Protein AF-A0A349ZTT3-F1 (afdb_monomer_lite)

pLDDT: mean 70.82, std 14.82, range [29.12, 94.19]

Secondary structure (DSSP, 8-state):
-----GGGTHHHHHHHHHHHHHHHHHHHHHHHHHHHHHHHHHHHHHHHHHHHHHHHHHHHHHHHHHHHHHHHHHHHHHHHHHHHHHHHHHHHHHTSGGGHHHHTTS-HHHHHHHHHHHHTTSTT--EEEEE-TTSBEEEESSGGGTT-BTTTSSSS---HHHHHHHHHTS-SEEEE------TT-PPPPPEEEE--EE--SS-S--EEEEEEEEP-HHHHHHHHHHH-HHHHHHT-PPTTTPEEEEEETTTTEEEEEEETTEE-TTSBTTTTT--TTT--TTEEEEEEETTEEEEEEEEEEEETTTEEEEEEEEEEEHHHHHHHHHHHHHHHHHHHHHHHHHHHHHHHHHHHHHHHTT----EEEEE-SSSS-EEEEHHHHHHHHHHHHHHHHHHHHHHHHHHHHHHHHHHHHHHHHHHHHHHHHHHHHHHHHHHHHHHHHHHHHHHHHHHHHHHHHTHHHHHS--SSS-EEEE-EEEPTTS-EEE-B-TTSPBPEEEES-HHHHHHHHTTT-SEEEEE-TTSBEEEESSS--S-B----TTSTTSTTHHHHTTS-SEEEPPPEE-TTS-EEEEEEEEEEEEEEE-TTSSEEEE-HHHHHT-BTTBBTTBPEEEEEEEEEEEE-THHHHHHHHTTSHHHHHHT---STT-EEEEEEE-TTTS-EEEEEESSGGGTT-BTTTTT--GGGGSSSEEEEEEETTEEEEEEEEEETTEEEEEEEEHHHHHHHHHHHHHHHHHHHHHHHHHHHHHHHHTTHHHHHHHTTTTT-GGGGGGHHHHHHHHHT-HHHHHHHHHHHHHHHHHHHHHHHHHHHHHHHHGGG-HHHHHHHT-SPSSSSHHHHHHHHHHHHHHHHHHHHHHHHHHHHHHHS-HHHHHHHHHHHHHHHHHHHHHHHHHHHHHTT--HHHHHHHHHHHHHHHHHHHHHHHHHHHHHHHHHHHTSS-TT-EEEETTEEEEEEEE-SSEEEEEETT--EEEEEGGG-SS-EESSSSPEEEEEEEEE-TTS-HHHHHHHHHHHHHHHHHH-TTEEEEEEEEEEEEE-SS-EEEEEEEEE-GGGHHHHHHHHHHHHHHHHHHTTPPPPPPP------------

Radius of gyration: 57.99 Å; chains: 1; bounding box: 161×82×192 Å

Sequence (1094 aa):
MSGRNEEKGAGSVQGKFKRRSVAILTVIGVGVVIYLISLYILFYSEAMKQQERNNERFFSATISNLRSNNREMDNLVKNFDSNNRIMLDNIVEAYSGDNYKELETMTPEEQSELLQNATYSMEDCKWMLIVNRDSKVIISSIPSNNGLSVIEDGEVGITLEEFQDLCDGEVDNIVVDNPYYGEEGEIGTKMYLYCKPIGGSYDSEGYKYVLTGIASDIIDTAKSSIGDPSVWLNASTIGNNASVLMVDASLDKVLYGDIRGTDKTGEKASEIGLGQEILTNDYTGWAELDGIRCYVSIREFFSDLYGRNNYIVIAAPLADMHGLRISVIIWNICLFLIFTVLMIAYCSFVRTDTINNDEDLRGVVLFKGTRFEATFSRELASKTLPVIITAAFLFFCASFYFQALMKLSESFSESVGTEREISAAVEQSSTLSDDFMAYYDMQYASRARLLAFIVSLNCGEYLNAGKDSEKVNPAGKVDSVGNRKVIRDDYNNTVYVINNSERLKKLVDLNEVDEIYLFSDRGIMIGTSSNILNFSLSRDPGDQSEEFWDILEGRVDFIIQEPRISDQGFLMQYIGYYMDYYTRLGENGETEYVDYTLYLKQQDGKYNGNEITSHRGFLQIQLDPEDRNDVMESSKPEYVLSNTKISNNGVLMGFEELEDENDYYIFYSQIPSLVGMTASELELSEKAFNGNYNGFQFINGVRYLQSIRKAGDYYISTAMPVSSLYEDVFHTAVIGALYLLVVLLIISSFNLFVGNVIEEKRYRQENDPLAILGVLDSRNQWKNSPHTRRFELLITKCLIILGGVFIASIIYEANRQGSNSAIIYIISGEWDRGIHIFSLSACVVIGIVTALLIRIVEHVTCLIASVFGSRIMTIIKLVLSIVKTAVVIVVVLYCLFLMGIDATRLLASAGIMSVVVGLGAQSLVGDILAGIFLVMEGSIHVGDYILINDVRGRITEIGLRTTRYEDINQNIRIIGNNEMKSFANMSMKYSVVFYYIPVPYNEDYPAIRKLLNKEFIELYETNRALKGIPSCLGIQQFSESSVDLCVKFMCEEGARLDVQRFMYDQIMRIFMENNITIPFNQLDVHIERELREK

Foldseek 3Di:
DDPDDPPPPPVVVVVVVVVVVVVLVVLVVVLLVVVLVVLVVVLVVVLQVQLVVLVVVQVVLLQVLLVVLVVVLVVVVVVVVLQVVLLVVVVLVCCADPNVVVVVPDDLVVQLCVVLLLCVLPPFQPKKFKAWLQQATCHMVDSVRHGDRCAPPVPPPDDPVRSNCLQVPVDQKDWAPDADDDPPDDDRFIFIFGWDWRDDDDDPITMIIGGGGRDDPVSVVVVCCSVQPCNSVLLADRPLPKKKWKAALVVQFTCWIDDPPHTRHGPGVVCQFNHPVQLDAQRFAWTQGNNFIWGKGKHFDDDPSPDGRMIIIITHTPCSSCVLCVVLSVVLSLLLVLLLVVLLLVLVVLVVVCVLVPDPQPFDQPDPDDPFRFTFRPVSCVVSVVVLLVSLVVSLVVSLLVLLQSLLLSQLLQFVVSQVSLLVVLLVLVVVLVVVVVVVLSSVLSLQVVVLVVCQQAVLVQQPDDPDDWDKDFQFDQDPVRDTHGDADPLRATQIEIELDPVQVVSCVSNVFDKKFKAFLQQWTRYINHPDGNDGADCPPVDQRNVCVCCSVVVDQKDWGDFDQDPVRATKTKIKGKHKWKWKQDPVRHTRTGGPVQVVPDDPQDDPRIGMDITIIMMMTMDHCVVVVVVVVCSDSQNSQVSYDRRQQKKKWKWAADPPDLWIATCHIPPVVRHGDICVNQQHDSVLPVAWDFAWDGGPNFIWGKTWHDRPRMIIMITHTPVSSSPVSNVSSSVSSVSSSVSSVVSSVVSSRVPRPVVVVVVVVVPDPPCPVVSVVVVVCVVVPPVVVVSVVVSVVVLLVSLVVVVVVLVVQCVVSDPSRPSVVLVVLPYDAAQDSSLVVVLVNLVSVLVSVLVVCVVVLLVVCVVPDPVSNVVSVVVSVVVNVVSVVVSVLVSCVSNVHPSVVVVVVVVVVVVVVCVVCVLQVLLQVLLVCCVVVVPDDQQWWKADPNFIFGWHDRDNFWTWTATPVRDIDIDGSNRPPDMDGPQVDWDKDKDWAWAFPPDDQVVLQVLCQVVQVVVCVVDPQWPDRKHFPGFDDDDQGTTIIIIMTTGGPVCVVVVVVVVVVVSVVSCVVVVGDRTDRDDDDDDDDDDDDD

Structure (mmCIF, N/CA/C/O backbone):
data_AF-A0A349ZTT3-F1
#
_entry.id   AF-A0A349ZTT3-F1
#
loop_
_atom_site.group_PDB
_atom_site.id
_atom_site.type_symbol
_atom_site.label_atom_id
_atom_site.label_alt_id
_atom_site.label_comp_id
_atom_site.label_asym_id
_atom_site.label_entity_id
_atom_site.label_seq_id
_atom_site.pdbx_PDB_ins_code
_atom_site.Cartn_x
_atom_site.Cartn_y
_atom_site.Cartn_z
_atom_site.occupancy
_atom_site.B_iso_or_equiv
_atom_site.auth_seq_id
_atom_site.auth_comp_id
_atom_site.auth_asym_id
_atom_site.auth_atom_id
_atom_site.pdbx_PDB_model_num
ATOM 1 N N . MET A 1 1 ? 80.719 -13.558 -12.363 1.00 41.75 1 MET A N 1
ATOM 2 C CA . MET A 1 1 ? 80.034 -13.650 -11.050 1.00 41.75 1 MET A CA 1
ATOM 3 C C . MET A 1 1 ? 79.120 -12.441 -10.899 1.00 41.75 1 MET A C 1
ATOM 5 O O . MET A 1 1 ? 79.480 -11.401 -11.422 1.00 41.75 1 MET A O 1
ATOM 9 N N . SER A 1 2 ? 77.992 -12.584 -10.192 1.00 31.34 2 SER A N 1
ATOM 10 C CA . SER A 1 2 ? 76.939 -11.568 -9.969 1.00 31.34 2 SER A CA 1
ATOM 11 C C . SER A 1 2 ? 75.717 -11.630 -10.900 1.00 31.34 2 SER A C 1
ATOM 13 O O . SER A 1 2 ? 75.306 -10.637 -11.487 1.00 31.34 2 SER A O 1
ATOM 15 N N . GLY A 1 3 ? 75.091 -12.806 -10.970 1.00 37.75 3 GLY A N 1
ATOM 16 C CA . GLY A 1 3 ? 73.659 -12.949 -11.234 1.00 37.75 3 GLY A CA 1
ATOM 17 C C . GLY A 1 3 ? 73.001 -13.541 -9.988 1.00 37.75 3 GLY A C 1
ATOM 18 O O . GLY A 1 3 ? 72.995 -14.756 -9.829 1.00 37.75 3 GLY A O 1
ATOM 19 N N . ARG A 1 4 ? 72.587 -12.685 -9.046 1.00 32.12 4 ARG A N 1
ATOM 20 C CA . ARG A 1 4 ? 71.737 -12.978 -7.870 1.00 32.12 4 ARG A CA 1
ATOM 21 C C . ARG A 1 4 ? 71.646 -11.687 -7.054 1.00 32.12 4 ARG A C 1
ATOM 23 O O . ARG A 1 4 ? 72.538 -11.449 -6.252 1.00 32.12 4 ARG A O 1
ATOM 30 N N . ASN A 1 5 ? 70.641 -10.837 -7.298 1.00 31.52 5 ASN A N 1
ATOM 31 C CA . ASN A 1 5 ? 70.121 -9.898 -6.281 1.00 31.52 5 ASN A CA 1
ATOM 32 C C . ASN A 1 5 ? 68.847 -9.109 -6.660 1.00 31.52 5 ASN A C 1
ATOM 34 O O . ASN A 1 5 ? 68.339 -8.395 -5.802 1.00 31.52 5 ASN A O 1
ATOM 38 N N . GLU A 1 6 ? 68.255 -9.255 -7.851 1.00 36.75 6 GLU A N 1
ATOM 39 C CA . GLU A 1 6 ? 67.045 -8.474 -8.198 1.00 36.75 6 GLU A CA 1
ATOM 40 C C . GLU A 1 6 ? 65.696 -9.097 -7.781 1.00 36.75 6 GLU A C 1
ATOM 42 O O . GLU A 1 6 ? 64.679 -8.407 -7.766 1.00 36.75 6 GLU A O 1
ATOM 47 N N . GLU A 1 7 ? 65.651 -10.345 -7.305 1.00 31.48 7 GLU A N 1
ATOM 48 C CA . GLU A 1 7 ? 64.379 -10.979 -6.898 1.00 31.48 7 GLU A CA 1
ATOM 49 C C . GLU A 1 7 ? 63.855 -10.574 -5.505 1.00 31.48 7 GLU A C 1
ATOM 51 O O . GLU A 1 7 ? 62.717 -10.886 -5.155 1.00 31.48 7 GLU A O 1
ATOM 56 N N . LYS A 1 8 ? 64.613 -9.820 -4.695 1.00 31.88 8 LYS A N 1
ATOM 57 C CA . LYS A 1 8 ? 64.153 -9.414 -3.346 1.00 31.88 8 LYS A CA 1
ATOM 58 C C . LYS A 1 8 ? 63.287 -8.143 -3.316 1.00 31.88 8 LYS A C 1
ATOM 60 O O . LYS A 1 8 ? 62.684 -7.846 -2.285 1.00 31.88 8 LYS A O 1
ATOM 65 N N . GLY A 1 9 ? 63.161 -7.412 -4.428 1.00 34.12 9 GLY A N 1
ATOM 66 C CA . GLY A 1 9 ? 62.379 -6.167 -4.498 1.00 34.12 9 GLY A CA 1
ATOM 67 C C . GLY A 1 9 ? 60.870 -6.363 -4.706 1.00 34.12 9 GLY A C 1
ATOM 68 O O . GLY A 1 9 ? 60.065 -5.648 -4.101 1.00 34.12 9 GLY A O 1
ATOM 69 N N . ALA A 1 10 ? 60.472 -7.362 -5.503 1.00 32.31 10 ALA A N 1
ATOM 70 C CA . ALA A 1 10 ? 59.081 -7.566 -5.927 1.00 32.31 10 ALA A CA 1
ATOM 71 C C . ALA A 1 10 ? 58.165 -8.100 -4.804 1.00 32.31 10 ALA A C 1
ATOM 73 O O . ALA A 1 10 ? 57.017 -7.663 -4.680 1.00 32.31 10 ALA A O 1
ATOM 74 N N . GLY A 1 11 ? 58.689 -8.947 -3.908 1.00 29.12 11 GLY A N 1
ATOM 75 C CA . GLY A 1 11 ? 57.935 -9.483 -2.764 1.00 29.12 11 GLY A CA 1
ATOM 76 C C . GLY A 1 11 ? 57.540 -8.424 -1.722 1.00 29.12 11 GLY A C 1
ATOM 77 O O . GLY A 1 11 ? 56.485 -8.522 -1.094 1.00 29.12 11 GLY A O 1
ATOM 78 N N . SER A 1 12 ? 58.327 -7.349 -1.582 1.00 39.62 12 SER A N 1
ATOM 79 C CA . SER A 1 12 ? 58.030 -6.261 -0.635 1.00 39.62 12 SER A CA 1
ATOM 80 C C . SER A 1 12 ? 56.910 -5.328 -1.120 1.00 39.62 12 SER A C 1
ATOM 82 O O . SER A 1 12 ? 56.167 -4.768 -0.310 1.00 39.62 12 SER A O 1
ATOM 84 N N . VAL A 1 13 ? 56.747 -5.190 -2.442 1.00 35.16 13 VAL A N 1
ATOM 85 C CA . VAL A 1 13 ? 55.731 -4.334 -3.074 1.00 35.16 13 VAL A CA 1
ATOM 86 C C . VAL A 1 13 ? 54.370 -5.027 -3.070 1.00 35.16 13 VAL A C 1
ATOM 88 O O . VAL A 1 13 ? 53.377 -4.399 -2.704 1.00 35.16 13 VAL A O 1
ATOM 91 N N . GLN A 1 14 ? 54.328 -6.334 -3.358 1.00 31.42 14 GLN A N 1
ATOM 92 C CA . GLN A 1 14 ? 53.116 -7.148 -3.214 1.00 31.42 14 GLN A CA 1
ATOM 93 C C . GLN A 1 14 ? 52.666 -7.238 -1.746 1.00 31.42 14 GLN A C 1
ATOM 95 O O . GLN A 1 14 ? 51.481 -7.073 -1.462 1.00 31.42 14 GLN A O 1
ATOM 100 N N . GLY A 1 15 ? 53.602 -7.389 -0.797 1.00 31.97 15 GLY A N 1
ATOM 101 C CA . GLY A 1 15 ? 53.307 -7.369 0.643 1.00 31.97 15 GLY A CA 1
ATOM 102 C C . GLY A 1 15 ? 52.782 -6.019 1.157 1.00 31.97 15 GLY A C 1
ATOM 103 O O . GLY A 1 15 ? 51.876 -5.989 1.992 1.00 31.97 15 GLY A O 1
ATOM 104 N N . LYS A 1 16 ? 53.287 -4.892 0.629 1.00 38.00 16 LYS A N 1
ATOM 105 C CA . LYS A 1 16 ? 52.798 -3.538 0.959 1.00 38.00 16 LYS A CA 1
ATOM 106 C C . LYS A 1 16 ? 51.435 -3.229 0.332 1.00 38.00 16 LYS A C 1
ATOM 108 O O . LYS A 1 16 ? 50.623 -2.592 0.995 1.00 38.00 16 LYS A O 1
ATOM 113 N N . PHE A 1 17 ? 51.152 -3.699 -0.887 1.00 34.22 17 PHE A N 1
ATOM 114 C CA . PHE A 1 17 ? 49.821 -3.571 -1.499 1.00 34.22 17 PHE A CA 1
ATOM 115 C C . PHE A 1 17 ? 48.783 -4.396 -0.726 1.00 34.22 17 PHE A C 1
ATOM 117 O O . PHE A 1 17 ? 47.761 -3.851 -0.327 1.00 34.22 17 PHE A O 1
ATOM 124 N N . LYS A 1 18 ? 49.103 -5.657 -0.390 1.00 36.94 18 LYS A N 1
ATOM 125 C CA . LYS A 1 18 ? 48.234 -6.541 0.409 1.00 36.94 18 LYS A CA 1
ATOM 126 C C . LYS A 1 18 ? 47.943 -5.958 1.799 1.00 36.94 18 LYS A C 1
ATOM 128 O O . LYS A 1 18 ? 46.790 -5.923 2.206 1.00 36.94 18 LYS A O 1
ATOM 133 N N . ARG A 1 19 ? 48.951 -5.407 2.497 1.00 39.81 19 ARG A N 1
ATOM 134 C CA . ARG A 1 19 ? 48.757 -4.715 3.793 1.00 39.81 19 ARG A CA 1
ATOM 135 C C . ARG A 1 19 ? 47.897 -3.446 3.690 1.00 39.81 19 ARG A C 1
ATOM 137 O O . ARG A 1 19 ? 47.160 -3.152 4.622 1.00 39.81 19 ARG A O 1
ATOM 144 N N . ARG A 1 20 ? 47.961 -2.705 2.576 1.00 45.91 20 ARG A N 1
ATOM 145 C CA . ARG A 1 20 ? 47.173 -1.474 2.351 1.00 45.91 20 ARG A CA 1
ATOM 146 C C . ARG A 1 20 ? 45.718 -1.756 1.993 1.00 45.91 20 ARG A C 1
ATOM 148 O O . ARG A 1 20 ? 44.837 -1.079 2.508 1.00 45.91 20 ARG A O 1
ATOM 155 N N . SER A 1 21 ? 45.466 -2.779 1.176 1.00 43.31 21 SER A N 1
ATOM 156 C CA . SER A 1 21 ? 44.113 -3.288 0.923 1.00 43.31 21 SER A CA 1
ATOM 157 C C . SER A 1 21 ? 43.461 -3.748 2.226 1.00 43.31 21 SER A C 1
ATOM 159 O O . SER A 1 21 ? 42.317 -3.400 2.491 1.00 43.31 21 SER A O 1
ATOM 161 N N . VAL A 1 22 ? 44.221 -4.456 3.071 1.00 49.44 22 VAL A N 1
ATOM 162 C CA . VAL A 1 22 ? 43.762 -4.919 4.386 1.00 49.44 22 VAL A CA 1
ATOM 163 C C . VAL A 1 22 ? 43.429 -3.751 5.316 1.00 49.44 22 VAL A C 1
ATOM 165 O O . VAL A 1 22 ? 42.404 -3.826 5.977 1.00 49.44 22 VAL A O 1
ATOM 168 N N . ALA A 1 23 ? 44.214 -2.664 5.330 1.00 50.09 23 ALA A N 1
ATOM 169 C CA . ALA A 1 23 ? 43.946 -1.472 6.149 1.00 50.09 23 ALA A CA 1
ATOM 170 C C . ALA A 1 23 ? 42.653 -0.732 5.746 1.00 50.09 23 ALA A C 1
ATOM 172 O O . ALA A 1 23 ? 41.858 -0.359 6.603 1.00 50.09 23 ALA A O 1
ATOM 173 N N . ILE A 1 24 ? 42.405 -0.567 4.440 1.00 52.91 24 ILE A N 1
ATOM 174 C CA . ILE A 1 24 ? 41.161 0.038 3.927 1.00 52.91 24 ILE A CA 1
ATOM 175 C C . ILE A 1 24 ? 39.958 -0.843 4.285 1.00 52.91 24 ILE A C 1
ATOM 177 O O . ILE A 1 24 ? 38.956 -0.347 4.790 1.00 52.91 24 ILE A O 1
ATOM 181 N N . LEU A 1 25 ? 40.083 -2.160 4.093 1.00 53.81 25 LEU A N 1
ATOM 182 C CA . LEU A 1 25 ? 39.055 -3.133 4.469 1.00 53.81 25 LEU A CA 1
ATOM 183 C C . LEU A 1 25 ? 38.802 -3.179 5.982 1.00 53.81 25 LEU A C 1
ATOM 185 O O . LEU A 1 25 ? 37.659 -3.359 6.383 1.00 53.81 25 LEU A O 1
ATOM 189 N N . THR A 1 26 ? 39.821 -2.981 6.825 1.00 61.50 26 THR A N 1
ATOM 190 C CA . THR A 1 26 ? 39.640 -2.950 8.288 1.00 61.50 26 THR A CA 1
ATOM 191 C C . THR A 1 26 ? 38.981 -1.665 8.761 1.00 61.50 26 THR A C 1
ATOM 193 O O . THR A 1 26 ? 38.109 -1.743 9.612 1.00 61.50 26 THR A O 1
ATOM 196 N N . VAL A 1 27 ? 39.319 -0.499 8.204 1.00 59.34 27 VAL A N 1
ATOM 197 C CA . VAL A 1 27 ? 38.644 0.764 8.564 1.00 59.34 27 VAL A CA 1
ATOM 198 C C . VAL A 1 27 ? 37.184 0.755 8.109 1.00 59.34 27 VAL A C 1
ATOM 200 O O . VAL A 1 27 ? 36.309 1.135 8.881 1.00 59.34 27 VAL A O 1
ATOM 203 N N . ILE A 1 28 ? 36.907 0.256 6.898 1.00 57.72 28 ILE A N 1
ATOM 204 C CA . ILE A 1 28 ? 35.531 0.050 6.421 1.00 57.72 28 ILE A CA 1
ATOM 205 C C . ILE A 1 28 ? 34.814 -0.961 7.320 1.00 57.72 28 ILE A C 1
ATOM 207 O O . ILE A 1 28 ? 33.696 -0.700 7.742 1.00 57.72 28 ILE A O 1
ATOM 211 N N . GLY A 1 29 ? 35.464 -2.076 7.664 1.00 62.81 29 GLY A N 1
ATOM 212 C CA . GLY A 1 29 ? 34.899 -3.093 8.550 1.00 62.81 29 GLY A CA 1
ATOM 213 C C . GLY A 1 29 ? 34.559 -2.550 9.939 1.00 62.81 29 GLY A C 1
ATOM 214 O O . GLY A 1 29 ? 33.456 -2.770 10.421 1.00 62.81 29 GLY A O 1
ATOM 215 N N . VAL A 1 30 ? 35.458 -1.782 10.558 1.00 71.06 30 VAL A N 1
ATOM 216 C CA . VAL A 1 30 ? 35.236 -1.160 11.874 1.00 71.06 30 VAL A CA 1
ATOM 217 C C . VAL A 1 30 ? 34.146 -0.090 11.804 1.00 71.06 30 VAL A C 1
ATOM 219 O O . VAL A 1 30 ? 33.293 -0.049 12.684 1.00 71.06 30 VAL A O 1
ATOM 222 N N . GLY A 1 31 ? 34.121 0.733 10.751 1.00 66.38 31 GLY A N 1
ATOM 223 C CA . GLY A 1 31 ? 33.047 1.705 10.532 1.00 66.38 31 GLY A CA 1
ATOM 224 C C . GLY A 1 31 ? 31.685 1.029 10.352 1.00 66.38 31 GLY A C 1
ATOM 225 O O . GLY A 1 31 ? 30.718 1.383 11.011 1.00 66.38 31 GLY A O 1
ATOM 226 N N . VAL A 1 32 ? 31.604 -0.023 9.539 1.00 66.38 32 VAL A N 1
ATOM 227 C CA . VAL A 1 32 ? 30.362 -0.796 9.389 1.00 66.38 32 VAL A CA 1
ATOM 228 C C . VAL A 1 32 ? 29.934 -1.402 10.729 1.00 66.38 32 VAL A C 1
ATOM 230 O O . VAL A 1 32 ? 28.771 -1.293 11.091 1.00 66.38 32 VAL A O 1
ATOM 233 N N . VAL A 1 33 ? 30.852 -1.971 11.513 1.00 71.38 33 VAL A N 1
ATOM 234 C CA . VAL A 1 33 ? 30.526 -2.552 12.828 1.00 71.38 33 VAL A CA 1
ATOM 235 C C . VAL A 1 33 ? 30.028 -1.497 13.820 1.00 71.38 33 VAL A C 1
ATOM 237 O O . VAL A 1 33 ? 29.029 -1.725 14.494 1.00 71.38 33 VAL A O 1
ATOM 240 N N . ILE A 1 34 ? 30.672 -0.331 13.897 1.00 73.44 34 ILE A N 1
ATOM 241 C CA . ILE A 1 34 ? 30.231 0.755 14.785 1.00 73.44 34 ILE A CA 1
ATOM 242 C C . ILE A 1 34 ? 28.861 1.286 14.343 1.00 73.44 34 ILE A C 1
ATOM 244 O O . ILE A 1 34 ? 27.993 1.481 15.188 1.00 73.44 34 ILE A O 1
ATOM 248 N N . TYR A 1 35 ? 28.638 1.456 13.036 1.00 71.69 35 TYR A N 1
ATOM 249 C CA . TYR A 1 35 ? 27.336 1.836 12.482 1.00 71.69 35 TYR A CA 1
ATOM 250 C C . TYR A 1 35 ? 26.231 0.853 12.869 1.00 71.69 35 TYR A C 1
ATOM 252 O O . TYR A 1 35 ? 25.168 1.269 13.323 1.00 71.69 35 TYR A O 1
ATOM 260 N N . LEU A 1 36 ? 26.505 -0.448 12.726 1.00 67.62 36 LEU A N 1
ATOM 261 C CA . LEU A 1 36 ? 25.582 -1.523 13.085 1.00 67.62 36 LEU A CA 1
ATOM 262 C C . LEU A 1 36 ? 25.212 -1.468 14.567 1.00 67.62 36 LEU A C 1
ATOM 264 O O . LEU A 1 36 ? 24.035 -1.553 14.904 1.00 67.62 36 LEU A O 1
ATOM 268 N N . ILE A 1 37 ? 26.202 -1.275 15.440 1.00 75.12 37 ILE A N 1
ATOM 269 C CA . ILE A 1 37 ? 25.986 -1.162 16.886 1.00 75.12 37 ILE A CA 1
ATOM 270 C C . ILE A 1 37 ? 25.164 0.091 17.213 1.00 75.12 37 ILE A C 1
ATOM 272 O O . ILE A 1 37 ? 24.218 0.013 17.991 1.00 75.12 37 ILE A O 1
ATOM 276 N N . SER A 1 38 ? 25.474 1.240 16.607 1.00 69.69 38 SER A N 1
ATOM 277 C CA . SER A 1 38 ? 24.737 2.487 16.845 1.00 69.69 38 SER A CA 1
ATOM 278 C C . SER A 1 38 ? 23.291 2.427 16.350 1.00 69.69 38 SER A C 1
ATOM 280 O O . SER A 1 38 ? 22.399 2.855 17.078 1.00 69.69 38 SER A O 1
ATOM 282 N N . LEU A 1 39 ? 23.042 1.870 15.157 1.00 69.69 39 LEU A N 1
ATOM 283 C CA . LEU A 1 39 ? 21.681 1.645 14.654 1.00 69.69 39 LEU A CA 1
ATOM 284 C C . LEU A 1 39 ? 20.907 0.708 15.575 1.00 69.69 39 LEU A C 1
ATOM 286 O O . LEU A 1 39 ? 19.772 1.008 15.928 1.00 69.69 39 LEU A O 1
ATOM 290 N N . TYR A 1 40 ? 21.530 -0.400 15.979 1.00 72.88 40 TYR A N 1
ATOM 291 C CA . TYR A 1 40 ? 20.915 -1.363 16.880 1.00 72.88 40 TYR A CA 1
ATOM 292 C C . TYR A 1 40 ? 20.499 -0.707 18.202 1.00 72.88 40 TYR A C 1
ATOM 294 O O . TYR A 1 40 ? 19.346 -0.827 18.596 1.00 72.88 40 TYR A O 1
ATOM 302 N N . ILE A 1 41 ? 21.393 0.053 18.845 1.00 74.62 41 ILE A N 1
ATOM 303 C CA . ILE A 1 41 ? 21.104 0.749 20.111 1.00 74.62 41 ILE A CA 1
ATOM 304 C C . ILE A 1 41 ? 19.967 1.764 19.948 1.00 74.62 41 ILE A C 1
ATOM 306 O O . ILE A 1 41 ? 19.099 1.863 20.813 1.00 74.62 41 ILE A O 1
ATOM 310 N N . LEU A 1 42 ? 19.967 2.521 18.852 1.00 70.31 42 LEU A N 1
ATOM 311 C CA . LEU A 1 42 ? 18.982 3.573 18.630 1.00 70.31 42 LEU A CA 1
ATOM 312 C C . LEU A 1 42 ? 17.592 2.991 18.356 1.00 70.31 42 LEU A C 1
ATOM 314 O O . LEU A 1 42 ? 16.625 3.399 18.991 1.00 70.31 42 LEU A O 1
ATOM 318 N N . PHE A 1 43 ? 17.501 1.981 17.487 1.00 71.06 43 PHE A N 1
ATOM 319 C CA . PHE A 1 43 ? 16.244 1.272 17.245 1.00 71.06 43 PHE A CA 1
ATOM 320 C C . PHE A 1 43 ? 15.743 0.535 18.484 1.00 71.06 43 PHE A C 1
ATOM 322 O O . PHE A 1 43 ? 14.541 0.513 18.726 1.00 71.06 43 PHE A O 1
ATOM 329 N N . TYR A 1 44 ? 16.654 -0.022 19.281 1.00 72.25 44 TYR A N 1
ATOM 330 C CA . TYR A 1 44 ? 16.317 -0.664 20.543 1.00 72.25 44 TYR A CA 1
ATOM 331 C C . TYR A 1 44 ? 15.721 0.332 21.548 1.00 72.25 44 TYR A C 1
ATOM 333 O O . TYR A 1 44 ? 14.670 0.070 22.127 1.00 72.25 44 TYR A O 1
ATOM 341 N N . SER A 1 45 ? 16.352 1.498 21.723 1.00 71.88 45 SER A N 1
ATOM 342 C CA . SER A 1 45 ? 15.854 2.535 22.633 1.00 71.88 45 SER A CA 1
ATOM 343 C C . SER A 1 45 ? 14.499 3.091 22.202 1.00 71.88 45 SER A C 1
ATOM 345 O O . SER A 1 45 ? 13.682 3.406 23.065 1.00 71.88 45 SER A O 1
ATOM 347 N N . GLU A 1 46 ? 14.278 3.262 20.900 1.00 70.19 46 GLU A N 1
ATOM 348 C CA . GLU A 1 46 ? 13.023 3.821 20.397 1.00 70.19 46 GLU A CA 1
ATOM 349 C C . GLU A 1 46 ? 11.880 2.808 20.505 1.00 70.19 46 GLU A C 1
ATOM 351 O O . GLU A 1 46 ? 10.797 3.151 20.969 1.00 70.19 46 GLU A O 1
ATOM 356 N N . ALA A 1 47 ? 12.143 1.540 20.167 1.00 70.88 47 ALA A N 1
ATOM 357 C CA . ALA A 1 47 ? 11.171 0.459 20.319 1.00 70.88 47 ALA A CA 1
ATOM 358 C C . ALA A 1 47 ? 10.708 0.308 21.779 1.00 70.88 47 ALA A C 1
ATOM 360 O O . ALA A 1 47 ? 9.512 0.192 22.030 1.00 70.88 47 ALA A O 1
ATOM 361 N N . MET A 1 48 ? 11.636 0.395 22.739 1.00 72.44 48 MET A N 1
ATOM 362 C CA . MET A 1 48 ? 11.325 0.354 24.175 1.00 72.44 48 MET A CA 1
ATOM 363 C C . MET A 1 48 ? 10.409 1.508 24.606 1.00 72.44 48 MET A C 1
ATOM 365 O O . MET A 1 48 ? 9.356 1.270 25.189 1.00 72.44 48 MET A O 1
ATOM 369 N N . LYS A 1 49 ? 10.772 2.757 24.279 1.00 72.69 49 LYS A N 1
ATOM 370 C CA . LYS A 1 49 ? 9.979 3.943 24.658 1.00 72.69 49 LYS A CA 1
ATOM 371 C C . LYS A 1 49 ? 8.600 3.972 24.010 1.00 72.69 49 LYS A C 1
ATOM 373 O O . LYS A 1 49 ? 7.665 4.530 24.584 1.00 72.69 49 LYS A O 1
ATOM 378 N N . GLN A 1 50 ? 8.489 3.455 22.790 1.00 69.75 50 GLN A N 1
ATOM 379 C CA . GLN A 1 50 ? 7.210 3.360 22.101 1.00 69.75 50 GLN A CA 1
ATOM 380 C C . GLN A 1 50 ? 6.329 2.292 22.748 1.00 69.75 50 GLN A C 1
ATOM 382 O O . GLN A 1 50 ? 5.156 2.555 23.000 1.00 69.75 50 GLN A O 1
ATOM 387 N N . GLN A 1 51 ? 6.893 1.127 23.085 1.00 74.25 51 GLN A N 1
ATOM 388 C CA . GLN A 1 51 ? 6.134 0.089 23.775 1.00 74.25 51 GLN A CA 1
ATOM 389 C C . GLN A 1 51 ? 5.651 0.554 25.148 1.00 74.25 51 GLN A C 1
ATOM 391 O O . GLN A 1 51 ? 4.494 0.341 25.484 1.00 74.25 51 GLN A O 1
ATOM 396 N N . GLU A 1 52 ? 6.504 1.218 25.925 1.00 73.69 52 GLU A N 1
ATOM 397 C CA . GLU A 1 52 ? 6.138 1.749 27.241 1.00 73.69 52 GLU A CA 1
ATOM 398 C C . GLU A 1 52 ? 4.933 2.701 27.145 1.00 73.69 52 GLU A C 1
ATOM 400 O O . GLU A 1 52 ? 3.947 2.541 27.865 1.00 73.69 52 GLU A O 1
ATOM 405 N N . ARG A 1 53 ? 4.950 3.624 26.172 1.00 70.31 53 ARG A N 1
ATOM 406 C CA . ARG A 1 53 ? 3.821 4.530 25.903 1.00 70.31 53 ARG A CA 1
ATOM 407 C C . ARG A 1 53 ? 2.556 3.797 25.452 1.00 70.31 53 ARG A C 1
ATOM 409 O O . ARG A 1 53 ? 1.462 4.196 25.848 1.00 70.31 53 ARG A O 1
ATOM 416 N N . ASN A 1 54 ? 2.689 2.755 24.632 1.00 68.94 54 ASN A N 1
ATOM 417 C CA . ASN A 1 54 ? 1.557 1.945 24.177 1.00 68.94 54 ASN A CA 1
ATOM 418 C C . ASN A 1 54 ? 0.919 1.175 25.341 1.00 68.94 54 ASN A C 1
ATOM 420 O O . ASN A 1 54 ? -0.299 1.214 25.501 1.00 68.94 54 ASN A O 1
ATOM 424 N N . ASN A 1 55 ? 1.743 0.547 26.181 1.00 74.00 55 ASN A N 1
ATOM 425 C CA . ASN A 1 55 ? 1.294 -0.215 27.342 1.00 74.00 55 ASN A CA 1
ATOM 426 C C . ASN A 1 55 ? 0.542 0.687 28.337 1.00 74.00 55 ASN A C 1
ATOM 428 O O . ASN A 1 55 ? -0.553 0.339 28.764 1.00 74.00 55 ASN A O 1
ATOM 432 N N . GLU A 1 56 ? 1.063 1.878 28.654 1.00 72.19 56 GLU A N 1
ATOM 433 C CA . GLU A 1 56 ? 0.377 2.827 29.551 1.00 72.19 56 GLU A CA 1
ATOM 434 C C . GLU A 1 56 ? -0.974 3.305 28.999 1.00 72.19 56 GLU A C 1
ATOM 436 O O . GLU A 1 56 ? -1.968 3.389 29.728 1.00 72.19 56 GLU A O 1
ATOM 441 N N . ARG A 1 57 ? -1.048 3.587 27.691 1.00 67.38 57 ARG A N 1
ATOM 442 C CA . ARG A 1 57 ? -2.310 3.975 27.039 1.00 67.38 57 ARG A CA 1
ATOM 443 C C . ARG A 1 57 ? -3.352 2.862 27.094 1.00 67.38 57 ARG A C 1
ATOM 445 O O . ARG A 1 57 ? -4.530 3.188 27.275 1.00 67.38 57 ARG A O 1
ATOM 452 N N . PHE A 1 58 ? -2.918 1.612 26.926 1.00 70.25 58 PHE A N 1
ATOM 453 C CA . PHE A 1 58 ? -3.759 0.424 27.035 1.00 70.25 58 PHE A CA 1
ATOM 454 C C . PHE A 1 58 ? -4.277 0.260 28.460 1.00 70.25 58 PHE A C 1
ATOM 456 O O . PHE A 1 58 ? -5.483 0.319 28.661 1.00 70.25 58 PHE A O 1
ATOM 463 N N . PHE A 1 59 ? -3.392 0.197 29.462 1.00 71.62 59 PHE A N 1
ATOM 464 C CA . PHE A 1 59 ? -3.799 0.025 30.861 1.00 71.62 59 PHE A CA 1
ATOM 465 C C . PHE A 1 59 ? -4.813 1.077 31.307 1.00 71.62 59 PHE A C 1
ATOM 467 O O . PHE A 1 59 ? -5.822 0.746 31.925 1.00 71.62 59 PHE A O 1
ATOM 474 N N . SER A 1 60 ? -4.576 2.345 30.959 1.00 68.25 60 SER A N 1
ATOM 475 C CA . SER A 1 60 ? -5.507 3.423 31.287 1.00 68.25 60 SER A CA 1
ATOM 476 C C . SER A 1 60 ? -6.872 3.267 30.609 1.00 68.25 60 SER A C 1
ATOM 478 O O . SER A 1 60 ? -7.857 3.704 31.195 1.00 68.25 60 SER A O 1
ATOM 480 N N . ALA A 1 61 ? -6.940 2.705 29.397 1.00 62.16 61 ALA A N 1
ATOM 481 C CA . ALA A 1 61 ? -8.206 2.445 28.711 1.00 62.16 61 ALA A CA 1
ATOM 482 C C . ALA A 1 61 ? -8.935 1.259 29.350 1.00 62.16 61 ALA A C 1
ATOM 484 O O . ALA A 1 61 ? -10.057 1.406 29.817 1.00 62.16 61 ALA A O 1
ATOM 485 N N . THR A 1 62 ? -8.254 0.119 29.466 1.00 66.81 62 THR A N 1
ATOM 486 C CA . THR A 1 62 ? -8.817 -1.134 29.979 1.00 66.81 62 THR A CA 1
ATOM 487 C C . THR A 1 62 ? -9.369 -0.976 31.395 1.00 66.81 62 THR A C 1
ATOM 489 O O . THR A 1 62 ? -10.492 -1.386 31.671 1.00 66.81 62 THR A O 1
ATOM 492 N N . ILE A 1 63 ? -8.627 -0.309 32.289 1.00 68.25 63 ILE A N 1
ATOM 493 C CA . ILE A 1 63 ? -9.079 -0.059 33.668 1.00 68.25 63 ILE A CA 1
ATOM 494 C C . ILE A 1 63 ? -10.288 0.888 33.702 1.00 68.25 63 ILE A C 1
ATOM 496 O O . ILE A 1 63 ? -11.155 0.735 34.562 1.00 68.25 63 ILE A O 1
ATOM 500 N N . SER A 1 64 ? -10.350 1.872 32.799 1.00 63.84 64 SER A N 1
ATOM 501 C CA . SER A 1 64 ? -11.477 2.810 32.723 1.00 63.84 64 SER A CA 1
ATOM 502 C C . SER A 1 64 ? -12.750 2.106 32.254 1.00 63.84 64 SER A C 1
ATOM 504 O O . SER A 1 64 ? -13.779 2.236 32.912 1.00 63.84 64 SER A O 1
ATOM 506 N N . ASN A 1 65 ? -12.657 1.314 31.182 1.00 61.44 65 ASN A N 1
ATOM 507 C CA . ASN A 1 65 ? -13.793 0.596 30.596 1.00 61.44 65 ASN A CA 1
ATOM 508 C C . ASN A 1 65 ? -14.375 -0.411 31.593 1.00 61.44 65 ASN A C 1
ATOM 510 O O . ASN A 1 65 ? -15.573 -0.425 31.843 1.00 61.44 65 ASN A O 1
ATOM 514 N N . LEU A 1 66 ? -13.513 -1.185 32.258 1.00 60.81 66 LEU A N 1
ATOM 515 C CA . LEU A 1 66 ? -13.943 -2.166 33.256 1.00 60.81 66 LEU A CA 1
ATOM 516 C C . LEU A 1 66 ? -14.679 -1.539 34.436 1.00 60.81 66 LEU A C 1
ATOM 518 O O . LEU A 1 66 ? -15.646 -2.104 34.935 1.00 60.81 66 LEU A O 1
ATOM 522 N N . ARG A 1 67 ? -14.229 -0.368 34.896 1.00 60.25 67 ARG A N 1
ATOM 523 C CA . ARG A 1 67 ? -14.905 0.339 35.988 1.00 60.25 67 ARG A CA 1
ATOM 524 C C . ARG A 1 67 ? -16.267 0.890 35.575 1.00 60.25 67 ARG A C 1
ATOM 526 O O . ARG A 1 67 ? -17.128 0.963 36.446 1.00 60.25 67 ARG A O 1
ATOM 533 N N . SER A 1 68 ? -16.451 1.278 34.311 1.00 59.66 68 SER A N 1
ATOM 534 C CA . SER A 1 68 ? -17.761 1.711 33.801 1.00 59.66 68 SER A CA 1
ATOM 535 C C . SER A 1 68 ? -18.708 0.521 33.682 1.00 59.66 68 SER A C 1
ATOM 537 O O . SER A 1 68 ? -19.726 0.493 34.366 1.00 59.66 68 SER A O 1
ATOM 539 N N . ASN A 1 69 ? -18.294 -0.521 32.953 1.00 58.28 69 ASN A N 1
ATOM 540 C CA . ASN A 1 69 ? -19.108 -1.714 32.709 1.00 58.28 69 ASN A CA 1
ATOM 541 C C . ASN A 1 69 ? -19.521 -2.409 34.012 1.00 58.28 69 ASN A C 1
ATOM 543 O O . ASN A 1 69 ? -20.672 -2.800 34.174 1.00 58.28 69 ASN A O 1
ATOM 547 N N . ASN A 1 70 ? -18.600 -2.539 34.975 1.00 57.91 70 ASN A N 1
ATOM 548 C CA . ASN A 1 70 ? -18.922 -3.165 36.256 1.00 57.91 70 ASN A CA 1
ATOM 549 C C . ASN A 1 70 ? -19.941 -2.342 37.059 1.00 57.91 70 ASN A C 1
ATOM 551 O O . ASN A 1 70 ? -20.800 -2.896 37.733 1.00 57.91 70 ASN A O 1
ATOM 555 N N . ARG A 1 71 ? -19.872 -1.008 36.971 1.00 59.66 71 ARG A N 1
ATOM 556 C CA . ARG A 1 71 ? -20.805 -0.119 37.670 1.00 59.66 71 ARG A CA 1
ATOM 557 C C . ARG A 1 71 ? -22.209 -0.175 37.066 1.00 59.66 71 ARG A C 1
ATOM 559 O O . ARG A 1 71 ? -23.176 -0.145 37.819 1.00 59.66 71 ARG A O 1
ATOM 566 N N . GLU A 1 72 ? -22.310 -0.258 35.744 1.00 58.94 72 GLU A N 1
ATOM 567 C CA . GLU A 1 72 ? -23.580 -0.405 35.021 1.00 58.94 72 GLU A CA 1
ATOM 568 C C . GLU A 1 72 ? -24.210 -1.783 35.281 1.00 58.94 72 GLU A C 1
ATOM 570 O O . GLU A 1 72 ? -25.389 -1.871 35.621 1.00 58.94 72 GLU A O 1
ATOM 575 N N . MET A 1 73 ? -23.406 -2.850 35.260 1.00 56.19 73 MET A N 1
ATOM 576 C CA . MET A 1 73 ? -23.858 -4.208 35.579 1.00 56.19 73 MET A CA 1
ATOM 577 C C . MET A 1 73 ? -24.327 -4.349 37.030 1.00 56.19 73 MET A C 1
ATOM 579 O O . MET A 1 73 ? -25.370 -4.943 37.296 1.00 56.19 73 MET A O 1
ATOM 583 N N . ASP A 1 74 ? -23.598 -3.758 37.981 1.00 56.59 74 ASP A N 1
ATOM 584 C CA . ASP A 1 74 ? -24.003 -3.736 39.388 1.00 56.59 74 ASP A CA 1
ATOM 585 C C . ASP A 1 74 ? -25.329 -2.992 39.598 1.00 56.59 74 ASP A C 1
ATOM 587 O O . ASP A 1 74 ? -26.068 -3.320 40.527 1.00 56.59 74 ASP A O 1
ATOM 591 N N . ASN A 1 75 ? -25.638 -1.988 38.773 1.00 56.47 75 ASN A N 1
ATOM 592 C CA . ASN A 1 75 ? -26.918 -1.284 38.831 1.00 56.47 75 ASN A CA 1
ATOM 593 C C . ASN A 1 75 ? -28.054 -2.146 38.259 1.00 56.47 75 ASN A C 1
ATOM 595 O O . ASN A 1 75 ? -29.098 -2.253 38.895 1.00 56.47 75 ASN A O 1
ATOM 599 N N . LEU A 1 76 ? -27.831 -2.832 37.134 1.00 55.06 76 LEU A N 1
ATOM 600 C CA . LEU A 1 76 ? -28.806 -3.755 36.538 1.00 55.06 76 LEU A CA 1
ATOM 601 C C . LEU A 1 76 ? -29.160 -4.917 37.472 1.00 55.06 76 LEU A C 1
ATOM 603 O O . LEU A 1 76 ? -30.336 -5.211 37.674 1.00 55.06 76 LEU A O 1
ATOM 607 N N . VAL A 1 77 ? -28.154 -5.538 38.095 1.00 55.34 77 VAL A N 1
ATOM 608 C CA . VAL A 1 77 ? -28.362 -6.624 39.067 1.00 55.34 77 VAL A CA 1
ATOM 609 C C . VAL A 1 77 ? -29.131 -6.120 40.287 1.00 55.34 77 VAL A C 1
ATOM 611 O O . VAL A 1 77 ? -30.067 -6.776 40.733 1.00 55.34 77 VAL A O 1
ATOM 614 N N . LYS A 1 78 ? -28.786 -4.935 40.812 1.00 54.81 78 LYS A N 1
ATOM 615 C CA . LYS A 1 78 ? -29.511 -4.344 41.949 1.00 54.81 78 LYS A CA 1
ATOM 616 C C . LYS A 1 78 ? -30.967 -4.057 41.619 1.00 54.81 78 LYS A C 1
ATOM 618 O O . LYS A 1 78 ? -31.810 -4.324 42.468 1.00 54.81 78 LYS A O 1
ATOM 623 N N . ASN A 1 79 ? -31.241 -3.552 40.419 1.00 55.66 79 ASN A N 1
ATOM 624 C CA . ASN A 1 79 ? -32.598 -3.282 39.961 1.00 55.66 79 ASN A CA 1
ATOM 625 C C . ASN A 1 79 ? -33.371 -4.591 39.739 1.00 55.66 79 ASN A C 1
ATOM 627 O O . ASN A 1 79 ? -34.543 -4.686 40.083 1.00 55.66 79 ASN A O 1
ATOM 631 N N . PHE A 1 80 ? -32.740 -5.640 39.211 1.00 55.00 80 PHE A N 1
ATOM 632 C CA . PHE A 1 80 ? -33.382 -6.950 39.072 1.00 55.00 80 PHE A CA 1
ATOM 633 C C . PHE A 1 80 ? -33.737 -7.569 40.436 1.00 55.00 80 PHE A C 1
ATOM 635 O O . PHE A 1 80 ? -34.881 -7.970 40.665 1.00 55.00 80 PHE A O 1
ATOM 642 N N . ASP A 1 81 ? -32.782 -7.580 41.370 1.00 55.38 81 ASP A N 1
ATOM 643 C CA . ASP A 1 81 ? -32.970 -8.117 42.720 1.00 55.38 81 ASP A CA 1
ATOM 644 C C . ASP A 1 81 ? -33.994 -7.307 43.534 1.00 55.38 81 ASP A C 1
ATOM 646 O O . ASP A 1 81 ? -34.810 -7.893 44.255 1.00 55.38 81 ASP A O 1
ATOM 650 N N . SER A 1 82 ? -33.979 -5.969 43.434 1.00 56.09 82 SER A N 1
ATOM 651 C CA . SER A 1 82 ? -34.954 -5.110 44.120 1.00 56.09 82 SER A CA 1
ATOM 652 C C . SER A 1 82 ? -36.364 -5.383 43.620 1.00 56.09 82 SER A C 1
ATOM 654 O O . SER A 1 82 ? -37.259 -5.627 44.427 1.00 56.09 82 SER A O 1
ATOM 656 N N . ASN A 1 83 ? -36.549 -5.447 42.305 1.00 54.12 83 ASN A N 1
ATOM 657 C CA . ASN A 1 83 ? -37.858 -5.644 41.700 1.00 54.12 83 ASN A CA 1
ATOM 658 C C . ASN A 1 83 ? -38.473 -7.002 42.029 1.00 54.12 83 ASN A C 1
ATOM 660 O O . ASN A 1 83 ? -39.645 -7.074 42.410 1.00 54.12 83 ASN A O 1
ATOM 664 N N . ASN A 1 84 ? -37.675 -8.070 41.980 1.00 55.50 84 ASN A N 1
ATOM 665 C CA . ASN A 1 84 ? -38.129 -9.389 42.410 1.00 55.50 84 ASN A CA 1
ATOM 666 C C . ASN A 1 84 ? -38.511 -9.379 43.893 1.00 55.50 84 ASN A C 1
ATOM 668 O O . ASN A 1 84 ? -39.586 -9.847 44.259 1.00 55.50 84 ASN A O 1
ATOM 672 N N . ARG A 1 85 ? -37.683 -8.781 44.757 1.00 56.03 85 ARG A N 1
ATOM 673 C CA . ARG A 1 85 ? -37.971 -8.687 46.193 1.00 56.03 85 ARG A CA 1
ATOM 674 C C . ARG A 1 85 ? -39.273 -7.941 46.488 1.00 56.03 85 ARG A C 1
ATOM 676 O O . ARG A 1 85 ? -40.041 -8.402 47.330 1.00 56.03 85 ARG A O 1
ATOM 683 N N . ILE A 1 86 ? -39.533 -6.812 45.828 1.00 56.62 86 ILE A N 1
ATOM 684 C CA . ILE A 1 86 ? -40.729 -6.022 46.134 1.00 56.62 86 ILE A CA 1
ATOM 685 C C . ILE A 1 86 ? -41.999 -6.714 45.613 1.00 56.62 86 ILE A C 1
ATOM 687 O O . ILE A 1 86 ? -43.010 -6.751 46.315 1.00 56.62 86 ILE A O 1
ATOM 691 N N . MET A 1 87 ? -41.947 -7.362 44.443 1.00 54.28 87 MET A N 1
ATOM 692 C CA . MET A 1 87 ? -43.063 -8.179 43.946 1.00 54.28 87 MET A CA 1
ATOM 693 C C . MET A 1 87 ? -43.407 -9.327 44.908 1.00 54.28 87 MET A C 1
ATOM 695 O O . MET A 1 87 ? -44.583 -9.603 45.156 1.00 54.28 87 MET A O 1
ATOM 699 N N . LEU A 1 88 ? -42.395 -9.953 45.513 1.00 55.00 88 LEU A N 1
ATOM 700 C CA . LEU A 1 88 ? -42.591 -10.963 46.551 1.00 55.00 88 LEU A CA 1
ATOM 701 C C . LEU A 1 88 ? -43.199 -10.389 47.825 1.00 55.00 88 LEU A C 1
ATOM 703 O O . LEU A 1 88 ? -44.120 -10.989 48.374 1.00 55.00 88 LEU A O 1
ATOM 707 N N . ASP A 1 89 ? -42.733 -9.225 48.276 1.00 56.66 89 ASP A N 1
ATOM 708 C CA . ASP A 1 89 ? -43.336 -8.520 49.408 1.00 56.66 89 ASP A CA 1
ATOM 709 C C . ASP A 1 89 ? -44.820 -8.192 49.141 1.00 56.66 89 ASP A C 1
ATOM 711 O O . ASP A 1 89 ? -45.636 -8.346 50.051 1.00 56.66 89 ASP A O 1
ATOM 715 N N . ASN A 1 90 ? -45.197 -7.851 47.901 1.00 56.44 90 ASN A N 1
ATOM 716 C CA . ASN A 1 90 ? -46.589 -7.606 47.497 1.00 56.44 90 ASN A CA 1
ATOM 717 C C . ASN A 1 90 ? -47.448 -8.885 47.529 1.00 56.44 90 ASN A C 1
ATOM 719 O O . ASN A 1 90 ? -48.582 -8.855 48.010 1.00 56.44 90 ASN A O 1
ATOM 723 N N . ILE A 1 91 ? -46.916 -10.021 47.059 1.00 57.19 91 ILE A N 1
ATOM 724 C CA . ILE A 1 91 ? -47.597 -11.325 47.155 1.00 57.19 91 ILE A CA 1
ATOM 725 C C . ILE A 1 91 ? -47.745 -11.729 48.628 1.00 57.19 91 ILE A C 1
ATOM 727 O O . ILE A 1 91 ? -48.826 -12.120 49.058 1.00 57.19 91 ILE A O 1
ATOM 731 N N . VAL A 1 92 ? -46.693 -11.580 49.434 1.00 57.06 92 VAL A N 1
ATOM 732 C CA . VAL A 1 92 ? -46.736 -11.866 50.876 1.00 57.06 92 VAL A CA 1
ATOM 733 C C . VAL A 1 92 ? -47.765 -10.980 51.584 1.00 57.06 92 VAL A C 1
ATOM 735 O O . VAL A 1 92 ? -48.507 -11.472 52.433 1.00 57.06 92 VAL A O 1
ATOM 738 N N . GLU A 1 93 ? -47.841 -9.691 51.240 1.00 56.22 93 GLU A N 1
ATOM 739 C CA . GLU A 1 93 ? -48.834 -8.760 51.789 1.00 56.22 93 GLU A CA 1
ATOM 740 C C . GLU A 1 93 ? -50.260 -9.201 51.425 1.00 56.22 93 GLU A C 1
ATOM 742 O O . GLU A 1 93 ? -51.105 -9.285 52.320 1.00 56.22 93 GLU A O 1
ATOM 747 N N . ALA A 1 94 ? -50.506 -9.591 50.166 1.00 56.44 94 ALA A N 1
ATOM 748 C CA . ALA A 1 94 ? -51.811 -10.071 49.693 1.00 56.44 94 ALA A CA 1
ATOM 749 C C . ALA A 1 94 ? -52.320 -11.313 50.450 1.00 56.44 94 ALA A C 1
ATOM 751 O O . ALA A 1 94 ? -53.521 -11.471 50.665 1.00 56.44 94 ALA A O 1
ATOM 752 N N . TYR A 1 95 ? -51.404 -12.169 50.894 1.00 54.81 95 TYR A N 1
ATOM 753 C CA . TYR A 1 95 ? -51.684 -13.407 51.626 1.00 54.81 95 TYR A CA 1
ATOM 754 C C . TYR A 1 95 ? -51.567 -13.266 53.156 1.00 54.81 95 TYR A C 1
ATOM 756 O O . TYR A 1 95 ? -51.723 -14.245 53.891 1.00 54.81 95 TYR A O 1
ATOM 764 N N . SER A 1 96 ? -51.299 -12.062 53.665 1.00 51.72 96 SER A N 1
ATOM 765 C CA . SER A 1 96 ? -51.219 -11.785 55.100 1.00 51.72 96 SER A CA 1
ATOM 766 C C . SER A 1 96 ? -52.551 -11.246 55.653 1.00 51.72 96 SER A C 1
ATOM 768 O O . SER A 1 96 ? -53.240 -10.459 55.010 1.00 51.72 96 SER A O 1
ATOM 770 N N . GLY A 1 97 ? -52.936 -11.654 56.870 1.00 58.72 97 GLY A N 1
ATOM 771 C CA . GLY A 1 97 ? -54.110 -11.108 57.575 1.00 58.72 97 GLY A CA 1
ATOM 772 C C . GLY A 1 97 ? -55.459 -11.771 57.245 1.00 58.72 97 GLY A C 1
ATOM 773 O O . GLY A 1 97 ? -55.532 -12.981 57.041 1.00 58.72 97 GLY A O 1
ATOM 774 N N . ASP A 1 98 ? -56.550 -10.990 57.258 1.00 49.78 98 ASP A N 1
ATOM 775 C CA . ASP A 1 98 ? -57.933 -11.484 57.084 1.00 49.78 98 ASP A CA 1
ATOM 776 C C . ASP A 1 98 ? -58.218 -12.052 55.671 1.00 49.78 98 ASP A C 1
ATOM 778 O O . ASP A 1 98 ? -59.157 -12.834 55.514 1.00 49.78 98 ASP A O 1
ATOM 782 N N . ASN A 1 99 ? -57.365 -11.751 54.681 1.00 50.47 99 ASN A N 1
ATOM 783 C CA . ASN A 1 99 ? -57.452 -12.247 53.298 1.00 50.47 99 ASN A CA 1
ATOM 784 C C . ASN A 1 99 ? -57.096 -13.744 53.158 1.00 50.47 99 ASN A C 1
ATOM 786 O O . ASN A 1 99 ? -57.578 -14.418 52.249 1.00 50.47 99 ASN A O 1
ATOM 790 N N . TYR A 1 100 ? -56.317 -14.309 54.093 1.00 54.25 100 TYR A N 1
ATOM 791 C CA . TYR A 1 100 ? -55.941 -15.733 54.094 1.00 54.25 100 TYR A CA 1
ATOM 792 C C . TYR A 1 100 ? -57.153 -16.673 54.234 1.00 54.25 100 TYR A C 1
ATOM 794 O O . TYR A 1 100 ? -57.176 -17.765 53.670 1.00 54.25 100 TYR A O 1
ATOM 802 N N . LYS A 1 101 ? -58.204 -16.243 54.946 1.00 52.09 101 LYS A N 1
ATOM 803 C CA . LYS A 1 101 ? -59.420 -17.050 55.148 1.00 52.09 101 LYS A CA 1
ATOM 804 C C . LYS A 1 101 ? -60.243 -17.235 53.876 1.00 52.09 101 LYS A C 1
ATOM 806 O O . LYS A 1 101 ? -60.976 -18.213 53.781 1.00 52.09 101 LYS A O 1
ATOM 811 N N . GLU A 1 102 ? -60.156 -16.307 52.924 1.00 56.25 102 GLU A N 1
ATOM 812 C CA . GLU A 1 102 ? -60.815 -16.460 51.622 1.00 56.25 102 GLU A CA 1
ATOM 813 C C . GLU A 1 102 ? -60.037 -17.435 50.731 1.00 56.25 102 GLU A C 1
ATOM 815 O O . GLU A 1 102 ? -60.651 -18.274 50.073 1.00 56.25 102 GLU A O 1
ATOM 820 N N . LEU A 1 103 ? -58.702 -17.422 50.809 1.00 54.59 103 LEU A N 1
ATOM 821 C CA . LEU A 1 103 ? -57.848 -18.419 50.160 1.00 54.59 103 LEU A CA 1
ATOM 822 C C . LEU A 1 103 ? -58.104 -19.827 50.709 1.00 54.59 103 LEU A C 1
ATOM 824 O O . LEU A 1 103 ? -58.271 -20.747 49.921 1.00 54.59 103 LEU A O 1
ATOM 828 N N . GLU A 1 104 ? -58.241 -20.008 52.026 1.00 53.03 104 GLU A N 1
ATOM 829 C CA . GLU A 1 104 ? -58.520 -21.313 52.663 1.00 53.03 104 GLU A CA 1
ATOM 830 C C . GLU A 1 104 ? -59.841 -21.964 52.188 1.00 53.03 104 GLU A C 1
ATOM 832 O O . GLU A 1 104 ? -60.030 -23.175 52.307 1.00 53.03 104 GLU A O 1
ATOM 837 N N . THR A 1 105 ? -60.757 -21.168 51.622 1.00 59.03 105 THR A N 1
ATOM 838 C CA . THR A 1 105 ? -62.025 -21.651 51.050 1.00 59.03 105 THR A CA 1
ATOM 839 C C . THR A 1 105 ? -61.968 -21.997 49.558 1.00 59.03 105 THR A C 1
ATOM 841 O O . THR A 1 105 ? -62.920 -22.600 49.060 1.00 59.03 105 THR A O 1
ATOM 844 N N . MET A 1 106 ? -60.884 -21.639 48.862 1.00 64.25 106 MET A N 1
ATOM 845 C CA . MET A 1 106 ? -60.653 -21.952 47.445 1.00 64.25 106 MET A CA 1
ATOM 846 C C . MET A 1 106 ? -60.203 -23.404 47.258 1.00 64.25 106 MET A C 1
ATOM 848 O O . MET A 1 106 ? -59.602 -24.006 48.154 1.00 64.25 106 MET A O 1
ATOM 852 N N . THR A 1 107 ? -60.480 -23.988 46.090 1.00 67.12 107 THR A N 1
ATOM 853 C CA . THR A 1 107 ? -59.959 -25.326 45.779 1.00 67.12 107 THR A CA 1
ATOM 854 C C . THR A 1 107 ? -58.447 -25.279 45.525 1.00 67.12 107 THR A C 1
ATOM 856 O O . THR A 1 107 ? -57.916 -24.243 45.120 1.00 67.12 107 THR A O 1
ATOM 859 N N . PRO A 1 108 ? -57.721 -26.396 45.717 1.00 60.78 108 PRO A N 1
ATOM 860 C CA . PRO A 1 108 ? -56.300 -26.467 45.384 1.00 60.78 108 PRO A CA 1
ATOM 861 C C . PRO A 1 108 ? -55.995 -26.080 43.928 1.00 60.78 108 PRO A C 1
ATOM 863 O O . PRO A 1 108 ? -54.949 -25.495 43.673 1.00 60.78 108 PRO A O 1
ATOM 866 N N . GLU A 1 109 ? -56.902 -26.361 42.980 1.00 60.56 109 GLU A N 1
ATOM 867 C CA . GLU A 1 109 ? -56.756 -25.906 41.592 1.00 60.56 109 GLU A CA 1
ATOM 868 C C . GLU A 1 109 ? -56.868 -24.380 41.447 1.00 60.56 109 GLU A C 1
ATOM 870 O O . GLU A 1 109 ? -56.055 -23.789 40.744 1.00 60.56 109 GLU A O 1
ATOM 875 N N . GLU A 1 110 ? -57.815 -23.736 42.137 1.00 60.94 110 GLU A N 1
ATOM 876 C CA . GLU A 1 110 ? -58.016 -22.277 42.100 1.00 60.94 110 GLU A CA 1
ATOM 877 C C . GLU A 1 110 ? -56.841 -21.521 42.743 1.00 60.94 110 GLU A C 1
ATOM 879 O O . GLU A 1 110 ? -56.376 -20.508 42.217 1.00 60.94 110 GLU A O 1
ATOM 884 N N . GLN A 1 111 ? -56.312 -22.041 43.856 1.00 63.06 111 GLN A N 1
ATOM 885 C CA . GLN A 1 111 ? -55.120 -21.492 44.510 1.00 63.06 111 GLN A CA 1
ATOM 886 C C . GLN A 1 111 ? -53.871 -21.654 43.634 1.00 63.06 111 GLN A C 1
ATOM 888 O O . GLN A 1 111 ? -53.072 -20.721 43.511 1.00 63.06 111 GLN A O 1
ATOM 893 N N . SER A 1 112 ? -53.710 -22.823 43.000 1.00 63.91 112 SER A N 1
ATOM 894 C CA . SER A 1 112 ? -52.615 -23.068 42.062 1.00 63.91 112 SER A CA 1
ATOM 895 C C . SER A 1 112 ? -52.701 -22.179 40.833 1.00 63.91 112 SER A C 1
ATOM 897 O O . SER A 1 112 ? -51.668 -21.658 40.442 1.00 63.91 112 SER A O 1
ATOM 899 N N . GLU A 1 113 ? -53.882 -21.970 40.245 1.00 61.12 113 GLU A N 1
ATOM 900 C CA . GLU A 1 113 ? -54.079 -21.113 39.066 1.00 61.12 113 GLU A CA 1
ATOM 901 C C . GLU A 1 113 ? -53.760 -19.641 39.370 1.00 61.12 113 GLU A C 1
ATOM 903 O O . GLU A 1 113 ? -53.109 -18.963 38.574 1.00 61.12 113 GLU A O 1
ATOM 908 N N . LEU A 1 114 ? -54.138 -19.153 40.556 1.00 64.12 114 LEU A N 1
ATOM 909 C CA . LEU A 1 114 ? -53.825 -17.795 41.003 1.00 64.12 114 LEU A CA 1
ATOM 910 C C . LEU A 1 114 ? -52.314 -17.587 41.204 1.00 64.12 114 LEU A C 1
ATOM 912 O O . LEU A 1 114 ? -51.768 -16.574 40.765 1.00 64.12 114 LEU A O 1
ATOM 916 N N . LEU A 1 115 ? -51.624 -18.569 41.794 1.00 62.94 115 LEU A N 1
ATOM 917 C CA . LEU A 1 115 ? -50.161 -18.579 41.874 1.00 62.94 115 LEU A CA 1
ATOM 918 C C . LEU A 1 115 ? -49.527 -18.719 40.489 1.00 62.94 115 LEU A C 1
ATOM 920 O O . LEU A 1 115 ? -48.630 -17.949 40.167 1.00 62.94 115 LEU A O 1
ATOM 924 N N . GLN A 1 116 ? -50.008 -19.629 39.637 1.00 62.53 116 GLN A N 1
ATOM 925 C CA . GLN A 1 116 ? -49.510 -19.829 38.273 1.00 62.53 116 GLN A CA 1
ATOM 926 C C . GLN A 1 116 ? -49.593 -18.545 37.458 1.00 62.53 116 GLN A C 1
ATOM 928 O O . GLN A 1 116 ? -48.626 -18.211 36.792 1.00 62.53 116 GLN A O 1
ATOM 933 N N . ASN A 1 117 ? -50.689 -17.792 37.560 1.00 59.09 117 ASN A N 1
ATOM 934 C CA . ASN A 1 117 ? -50.860 -16.518 36.865 1.00 59.09 117 ASN A CA 1
ATOM 935 C C . ASN A 1 117 ? -49.890 -15.434 37.359 1.00 59.09 117 ASN A C 1
ATOM 937 O O . ASN A 1 117 ? -49.395 -14.661 36.541 1.00 59.09 117 ASN A O 1
ATOM 941 N N . ALA A 1 118 ? -49.574 -15.408 38.658 1.00 58.91 118 ALA A N 1
ATOM 942 C CA . ALA A 1 118 ? -48.531 -14.540 39.216 1.00 58.91 118 ALA A CA 1
ATOM 943 C C . ALA A 1 118 ? -47.105 -15.005 38.849 1.00 58.91 118 ALA A C 1
ATOM 945 O O . ALA A 1 118 ? -46.177 -14.200 38.822 1.00 58.91 118 ALA A O 1
ATOM 946 N N . THR A 1 119 ? -46.940 -16.298 38.551 1.00 56.00 119 THR A N 1
ATOM 947 C CA . THR A 1 119 ? -45.664 -16.915 38.159 1.00 56.00 119 THR A CA 1
ATOM 948 C C . THR A 1 119 ? -45.419 -16.821 36.643 1.00 56.00 119 THR A C 1
ATOM 950 O O . THR A 1 119 ? -44.283 -16.680 36.219 1.00 56.00 119 THR A O 1
ATOM 953 N N . TYR A 1 120 ? -46.472 -16.821 35.815 1.00 54.03 120 TYR A N 1
ATOM 954 C CA . TYR A 1 120 ? -46.419 -16.783 34.340 1.00 54.03 120 TYR A CA 1
ATOM 955 C C . TYR A 1 120 ? -45.801 -15.491 33.781 1.00 54.03 120 TYR A C 1
ATOM 957 O O . TYR A 1 120 ? -45.424 -15.434 32.615 1.00 54.03 120 TYR A O 1
ATOM 965 N N . SER A 1 121 ? -45.757 -14.436 34.596 1.00 51.41 121 SER A N 1
ATOM 966 C CA . SER A 1 121 ? -45.121 -13.148 34.303 1.00 51.41 121 SER A CA 1
ATOM 967 C C . SER A 1 121 ? -43.642 -13.085 34.709 1.00 51.41 121 SER A C 1
ATOM 969 O O . SER A 1 121 ? -43.005 -12.054 34.520 1.00 51.41 121 SER A O 1
ATOM 971 N N . MET A 1 122 ? -43.101 -14.159 35.290 1.00 54.03 122 MET A N 1
ATOM 972 C CA . MET A 1 122 ? -41.676 -14.341 35.552 1.00 54.03 122 MET A CA 1
ATOM 973 C C . MET A 1 122 ? -41.161 -15.385 34.561 1.00 54.03 122 MET A C 1
ATOM 975 O O . MET A 1 122 ? -41.530 -16.552 34.675 1.00 54.03 122 MET A O 1
ATOM 979 N N . GLU A 1 123 ? -40.325 -14.989 33.596 1.00 48.44 123 GLU A N 1
ATOM 980 C CA . GLU A 1 123 ? -39.818 -15.915 32.566 1.00 48.44 123 GLU A CA 1
ATOM 981 C C . GLU A 1 123 ? -39.085 -17.137 33.159 1.00 48.44 123 GLU A C 1
ATOM 983 O O . GLU A 1 123 ? -39.098 -18.201 32.545 1.00 48.44 123 GLU A O 1
ATOM 988 N N . ASP A 1 124 ? -38.573 -17.041 34.396 1.00 50.12 124 ASP A N 1
ATOM 989 C CA . ASP A 1 124 ? -37.691 -18.054 34.995 1.00 50.12 124 ASP A CA 1
ATOM 990 C C . ASP A 1 124 ? -38.155 -18.616 36.358 1.00 50.12 124 ASP A C 1
ATOM 992 O O . ASP A 1 124 ? -37.426 -19.344 37.043 1.00 50.12 124 ASP A O 1
ATOM 996 N N . CYS A 1 125 ? -39.392 -18.339 36.788 1.00 54.38 125 CYS A N 1
ATOM 997 C CA . CYS A 1 125 ? -39.935 -18.965 37.998 1.00 54.38 125 CYS A CA 1
ATOM 998 C C . CYS A 1 125 ? -40.671 -20.266 37.640 1.00 54.38 125 CYS A C 1
ATOM 1000 O O . CYS A 1 125 ? -41.834 -20.267 37.242 1.00 54.38 125 CYS A O 1
ATOM 1002 N N . LYS A 1 126 ? -39.977 -21.405 37.765 1.00 52.56 126 LYS A N 1
ATOM 1003 C CA . LYS A 1 126 ? -40.531 -22.725 37.413 1.00 52.56 126 LYS A CA 1
ATOM 1004 C C . LYS A 1 126 ? -41.635 -23.160 38.383 1.00 52.56 126 LYS A C 1
ATOM 1006 O O . LYS A 1 126 ? -42.659 -23.683 37.944 1.00 52.56 126 LYS A O 1
ATOM 1011 N N . TRP A 1 127 ? -41.439 -22.911 39.684 1.00 59.62 127 TRP A N 1
ATOM 1012 C CA . TRP A 1 127 ? -42.386 -23.249 40.750 1.00 59.62 127 TRP A CA 1
ATOM 1013 C C . TRP A 1 127 ? -42.408 -22.186 41.852 1.00 59.62 127 TRP A C 1
ATOM 1015 O O . TRP A 1 127 ? -41.370 -21.669 42.263 1.00 59.62 127 TRP A O 1
ATOM 1025 N N . MET A 1 128 ? -43.597 -21.920 42.389 1.00 66.44 128 MET A N 1
ATOM 1026 C CA . MET A 1 128 ? -43.787 -21.137 43.609 1.00 66.44 128 MET A CA 1
ATOM 1027 C C . MET A 1 128 ? -44.427 -22.042 44.662 1.00 66.44 128 MET A C 1
ATOM 1029 O O . MET A 1 128 ? -45.450 -22.665 44.375 1.00 66.44 128 MET A O 1
ATOM 1033 N N . LEU A 1 129 ? -43.826 -22.141 45.853 1.00 66.75 129 LEU A N 1
ATOM 1034 C CA . LEU A 1 129 ? -44.274 -23.025 46.931 1.00 66.75 129 LEU A CA 1
ATOM 1035 C C . LEU A 1 129 ? -44.529 -22.230 48.220 1.00 66.75 129 LEU A C 1
ATOM 1037 O O . LEU A 1 129 ? -43.799 -21.317 48.601 1.00 66.75 129 LEU A O 1
ATOM 1041 N N . ILE A 1 130 ? -45.569 -22.615 48.944 1.00 68.31 130 ILE A N 1
ATOM 1042 C CA . ILE A 1 130 ? -45.819 -22.192 50.319 1.00 68.31 130 ILE A CA 1
ATOM 1043 C C . ILE A 1 130 ? -45.654 -23.430 51.174 1.00 68.31 130 ILE A C 1
ATOM 1045 O O . ILE A 1 130 ? -46.332 -24.425 50.934 1.00 68.31 130 ILE A O 1
ATOM 1049 N N . VAL A 1 131 ? -44.766 -23.384 52.161 1.00 67.50 131 VAL A N 1
ATOM 1050 C CA . VAL A 1 131 ? -44.441 -24.542 53.001 1.00 67.50 131 VAL A CA 1
ATOM 1051 C C . VAL A 1 131 ? -44.681 -24.260 54.475 1.00 67.50 131 VAL A C 1
ATOM 1053 O O . VAL A 1 131 ? -44.545 -23.134 54.962 1.00 67.50 131 VAL A O 1
ATOM 1056 N N . ASN A 1 132 ? -45.043 -25.316 55.199 1.00 65.81 132 ASN A N 1
ATOM 1057 C CA . ASN A 1 132 ? -45.127 -25.289 56.652 1.00 65.81 132 ASN A CA 1
ATOM 1058 C C . ASN A 1 132 ? -43.784 -25.673 57.304 1.00 65.81 132 ASN A C 1
ATOM 1060 O O . ASN A 1 132 ? -42.848 -26.126 56.646 1.00 65.81 132 ASN A O 1
ATOM 1064 N N . ARG A 1 133 ? -43.714 -25.540 58.634 1.00 64.12 133 ARG A N 1
ATOM 1065 C CA . ARG A 1 133 ? -42.533 -25.910 59.440 1.00 64.12 133 ARG A CA 1
ATOM 1066 C C . ARG A 1 133 ? -42.158 -27.395 59.382 1.00 64.12 133 ARG A C 1
ATOM 1068 O O . ARG A 1 133 ? -41.034 -27.735 59.725 1.00 64.12 133 ARG A O 1
ATOM 1075 N N . ASP A 1 134 ? -43.072 -28.256 58.938 1.00 64.19 134 ASP A N 1
ATOM 1076 C CA . ASP A 1 134 ? -42.851 -29.697 58.762 1.00 64.19 134 ASP A CA 1
ATOM 1077 C C . ASP A 1 134 ? -42.407 -30.051 57.328 1.00 64.19 134 ASP A C 1
ATOM 1079 O O . ASP A 1 134 ? -42.511 -31.207 56.915 1.00 64.19 134 ASP A O 1
ATOM 1083 N N . SER A 1 135 ? -41.956 -29.061 56.547 1.00 65.69 135 SER A N 1
ATOM 1084 C CA . SER A 1 135 ? -41.494 -29.222 55.160 1.00 65.69 135 SER A CA 1
ATOM 1085 C C . SER A 1 135 ? -42.567 -29.690 54.176 1.00 65.69 135 SER A C 1
ATOM 1087 O O . SER A 1 135 ? -42.232 -30.185 53.099 1.00 65.69 135 SER A O 1
ATOM 1089 N N . LYS A 1 136 ? -43.851 -29.524 54.510 1.00 66.56 136 LYS A N 1
ATOM 1090 C CA . LYS A 1 136 ? -44.964 -29.835 53.609 1.00 66.56 136 LYS A CA 1
ATOM 1091 C C . LYS A 1 136 ? -45.380 -28.622 52.805 1.00 66.56 136 LYS A C 1
ATOM 1093 O O . LYS A 1 136 ? -45.626 -27.558 53.374 1.00 66.56 136 LYS A O 1
ATOM 1098 N N . VAL A 1 137 ? -45.535 -28.818 51.502 1.00 68.94 137 VAL A N 1
ATOM 1099 C CA . VAL A 1 137 ? -46.137 -27.838 50.598 1.00 68.94 137 VAL A CA 1
ATOM 1100 C C . VAL A 1 137 ? -47.623 -27.709 50.927 1.00 68.94 137 VAL A C 1
ATOM 1102 O O . VAL A 1 137 ? -48.366 -28.685 50.909 1.00 68.94 137 VAL A O 1
ATOM 1105 N N . ILE A 1 138 ? -48.058 -26.502 51.248 1.00 67.00 138 ILE A N 1
ATOM 1106 C CA . ILE A 1 138 ? -49.446 -26.143 51.542 1.00 67.00 138 ILE A CA 1
ATOM 1107 C C . ILE A 1 138 ? -50.127 -25.656 50.269 1.00 67.00 138 ILE A C 1
ATOM 1109 O O . ILE A 1 138 ? -51.246 -26.071 49.985 1.00 67.00 138 ILE A O 1
ATOM 1113 N N . ILE A 1 139 ? -49.437 -24.800 49.509 1.00 67.88 139 ILE A N 1
ATOM 1114 C CA . ILE A 1 139 ? -49.919 -24.235 48.248 1.00 67.88 139 ILE A CA 1
ATOM 1115 C C . ILE A 1 139 ? -48.762 -24.209 47.245 1.00 67.88 139 ILE A C 1
ATOM 1117 O O . ILE A 1 139 ? -47.642 -23.851 47.600 1.00 67.88 139 ILE A O 1
ATOM 1121 N N . SER A 1 140 ? -49.025 -24.584 45.999 1.00 68.50 140 SER A N 1
ATOM 1122 C CA . SER A 1 140 ? -48.055 -24.632 44.909 1.00 68.50 140 SER A CA 1
ATOM 1123 C C . SER A 1 140 ? -48.639 -24.024 43.642 1.00 68.50 140 SER A C 1
ATOM 1125 O O . SER A 1 140 ? -49.836 -24.150 43.398 1.00 68.50 140 SER A O 1
ATOM 1127 N N . SER A 1 141 ? -47.800 -23.439 42.786 1.00 65.00 141 SER A N 1
ATOM 1128 C CA . SER A 1 141 ? -48.180 -23.103 41.408 1.00 65.00 141 SER A CA 1
ATOM 1129 C C . SER A 1 141 ? -48.483 -24.342 40.549 1.00 65.00 141 SER A C 1
ATOM 1131 O O . SER A 1 141 ? -49.076 -24.211 39.483 1.00 65.00 141 SER A O 1
ATOM 1133 N N . ILE A 1 142 ? -48.128 -25.555 40.990 1.00 66.19 142 ILE A N 1
ATOM 1134 C CA . ILE A 1 142 ? -48.514 -26.811 40.339 1.00 66.19 142 ILE A CA 1
ATOM 1135 C C . ILE A 1 142 ? -49.414 -27.625 41.284 1.00 66.19 142 ILE A C 1
ATOM 1137 O O . ILE A 1 142 ? -48.946 -28.064 42.335 1.00 66.19 142 ILE A O 1
ATOM 1141 N N . PRO A 1 143 ? -50.672 -27.930 40.901 1.00 64.25 143 PRO A N 1
ATOM 1142 C CA . PRO A 1 143 ? -51.626 -28.614 41.781 1.00 64.25 143 PRO A CA 1
ATOM 1143 C C . PRO A 1 143 ? -51.138 -29.962 42.330 1.00 64.25 143 PRO A C 1
ATOM 1145 O O . PRO A 1 143 ? -51.510 -30.351 43.436 1.00 64.25 143 PRO A O 1
ATOM 1148 N N . SER A 1 144 ? -50.298 -30.683 41.574 1.00 65.69 144 SER A N 1
ATOM 1149 C CA . SER A 1 144 ? -49.749 -31.985 41.973 1.00 65.69 144 SER A CA 1
ATOM 1150 C C . SER A 1 144 ? -48.766 -31.922 43.137 1.00 65.69 144 SER A C 1
ATOM 1152 O O . SER A 1 144 ? -48.518 -32.956 43.753 1.00 65.69 144 SER A O 1
ATOM 1154 N N . ASN A 1 145 ? -48.219 -30.742 43.437 1.00 64.94 145 ASN A N 1
ATOM 1155 C CA . ASN A 1 145 ? -47.163 -30.590 44.434 1.00 64.94 145 ASN A CA 1
ATOM 1156 C C . ASN A 1 145 ? -47.717 -30.230 45.819 1.00 64.94 145 ASN A C 1
ATOM 1158 O O . ASN A 1 145 ? -46.987 -30.248 46.808 1.00 64.94 145 ASN A O 1
ATOM 1162 N N . ASN A 1 146 ? -49.021 -29.961 45.918 1.00 67.25 146 ASN A N 1
ATOM 1163 C CA . ASN A 1 146 ? -49.695 -29.704 47.186 1.00 67.25 146 ASN A CA 1
ATOM 1164 C C . ASN A 1 146 ? -49.658 -30.953 48.089 1.00 67.25 146 ASN A C 1
ATOM 1166 O O . ASN A 1 146 ? -50.084 -32.042 47.705 1.00 67.25 146 ASN A O 1
ATOM 1170 N N . GLY A 1 147 ? -49.179 -30.789 49.322 1.00 64.88 147 GLY A N 1
ATOM 1171 C CA . GLY A 1 147 ? -49.062 -31.841 50.333 1.00 64.88 147 GLY A CA 1
ATOM 1172 C C . GLY A 1 147 ? -47.775 -32.674 50.279 1.00 64.88 147 GLY A C 1
ATOM 1173 O O . GLY A 1 147 ? -47.594 -33.517 51.164 1.00 64.88 147 GLY A O 1
ATOM 1174 N N . LEU A 1 148 ? -46.895 -32.446 49.294 1.00 66.69 148 LEU A N 1
ATOM 1175 C CA . LEU A 1 148 ? -45.600 -33.128 49.177 1.00 66.69 148 LEU A CA 1
ATOM 1176 C C . LEU A 1 148 ? -44.585 -32.621 50.207 1.00 66.69 148 LEU A C 1
ATOM 1178 O O . LEU A 1 148 ? -44.674 -31.488 50.688 1.00 66.69 148 LEU A O 1
ATOM 1182 N N . SER A 1 149 ? -43.624 -33.483 50.549 1.00 66.25 149 SER A N 1
ATOM 1183 C CA . SER A 1 149 ? -42.503 -33.151 51.431 1.00 66.25 149 SER A CA 1
ATOM 1184 C C . SER A 1 149 ? -41.317 -32.670 50.602 1.00 66.25 149 SER A C 1
ATOM 1186 O O . SER A 1 149 ? -40.754 -33.422 49.808 1.00 66.25 149 SER A O 1
ATOM 1188 N N . VAL A 1 150 ? -40.896 -31.427 50.825 1.00 62.50 150 VAL A N 1
ATOM 1189 C CA . VAL A 1 150 ? -39.856 -30.764 50.021 1.00 62.50 150 VAL A CA 1
ATOM 1190 C C . VAL A 1 150 ? -38.460 -31.383 50.217 1.00 62.50 150 VAL A C 1
ATOM 1192 O O . VAL A 1 150 ? -37.601 -31.287 49.340 1.00 62.50 150 VAL A O 1
ATOM 1195 N N . ILE A 1 151 ? -38.239 -32.063 51.348 1.00 60.34 151 ILE A N 1
ATOM 1196 C CA . ILE A 1 151 ? -36.951 -32.666 51.731 1.00 60.34 151 ILE A CA 1
ATOM 1197 C C . ILE A 1 151 ? -36.836 -34.135 51.281 1.00 60.34 151 ILE A C 1
ATOM 1199 O O . ILE A 1 151 ? -35.736 -34.594 50.979 1.00 60.34 151 ILE A O 1
ATOM 1203 N N . GLU A 1 152 ? -37.942 -34.889 51.234 1.00 55.53 152 GLU A N 1
ATOM 1204 C CA . GLU A 1 152 ? -37.917 -36.337 50.940 1.00 55.53 152 GLU A CA 1
ATOM 1205 C C . GLU A 1 152 ? -38.042 -36.667 49.443 1.00 55.53 152 GLU A C 1
ATOM 1207 O O . GLU A 1 152 ? -37.476 -37.670 49.008 1.00 55.53 152 GLU A O 1
ATOM 1212 N N . ASP A 1 153 ? -38.712 -35.819 48.652 1.00 53.25 153 ASP A N 1
ATOM 1213 C CA . ASP A 1 153 ? -39.021 -36.093 47.237 1.00 53.25 153 ASP A CA 1
ATOM 1214 C C . ASP A 1 153 ? -38.070 -35.408 46.228 1.00 53.25 153 ASP A C 1
ATOM 1216 O O . ASP A 1 153 ? -38.230 -35.555 45.019 1.00 53.25 153 ASP A O 1
ATOM 1220 N N . GLY A 1 154 ? -37.032 -34.703 46.697 1.00 50.66 154 GLY A N 1
ATOM 1221 C CA . GLY A 1 154 ? -35.967 -34.164 45.836 1.00 50.66 154 GLY A CA 1
ATOM 1222 C C . GLY A 1 154 ? -36.308 -32.883 45.060 1.00 50.66 154 GLY A C 1
ATOM 1223 O O . GLY A 1 154 ? -35.541 -32.507 44.177 1.00 50.66 154 GLY A O 1
ATOM 1224 N N . GLU A 1 155 ? -37.410 -32.195 45.382 1.00 52.53 155 GLU A N 1
ATOM 1225 C CA . GLU A 1 155 ? -37.863 -31.019 44.618 1.00 52.53 155 GLU A CA 1
ATOM 1226 C C . GLU A 1 155 ? -37.015 -29.748 44.838 1.00 52.53 155 GLU A C 1
ATOM 1228 O O . GLU A 1 155 ? -36.964 -28.911 43.941 1.00 52.53 155 GLU A O 1
ATOM 1233 N N . VAL A 1 156 ? -36.327 -29.586 45.985 1.00 53.28 156 VAL A N 1
ATOM 1234 C CA . VAL A 1 156 ? -35.592 -28.330 46.309 1.00 53.28 156 VAL A CA 1
ATOM 1235 C C . VAL A 1 156 ? -34.158 -28.543 46.832 1.00 53.28 156 VAL A C 1
ATOM 1237 O O . VAL A 1 156 ? -33.408 -27.589 46.986 1.00 53.28 156 VAL A O 1
ATOM 1240 N N . GLY A 1 157 ? -33.708 -29.783 47.056 1.00 51.75 157 GLY A N 1
ATOM 1241 C CA . GLY A 1 157 ? -32.283 -30.084 47.301 1.00 51.75 157 GLY A CA 1
ATOM 1242 C C . GLY A 1 157 ? -31.626 -29.412 48.523 1.00 51.75 157 GLY A C 1
ATOM 1243 O O . GLY A 1 157 ? -30.398 -29.371 48.596 1.00 51.75 157 GLY A O 1
ATOM 1244 N N . ILE A 1 158 ? -32.415 -28.901 49.471 1.00 56.94 158 ILE A N 1
ATOM 1245 C CA . ILE A 1 158 ? -31.956 -28.264 50.717 1.00 56.94 158 ILE A CA 1
ATOM 1246 C C . ILE A 1 158 ? -31.807 -29.281 51.852 1.00 56.94 158 ILE A C 1
ATOM 1248 O O . ILE A 1 158 ? -32.586 -30.232 51.964 1.00 56.94 158 ILE A O 1
ATOM 1252 N N . THR A 1 159 ? -30.812 -29.094 52.720 1.00 60.12 159 THR A N 1
ATOM 1253 C CA . THR A 1 159 ? -30.644 -29.938 53.911 1.00 60.12 159 THR A CA 1
ATOM 1254 C C . THR A 1 159 ? -31.685 -29.604 54.985 1.00 60.12 159 THR A C 1
ATOM 1256 O O . THR A 1 159 ? -32.200 -28.491 55.062 1.00 60.12 159 THR A O 1
ATOM 1259 N N . LEU A 1 160 ? -31.991 -30.574 55.857 1.00 60.44 160 LEU A N 1
ATOM 1260 C CA . LEU A 1 160 ? -32.907 -30.372 56.988 1.00 60.44 160 LEU A CA 1
ATOM 1261 C C . LEU A 1 160 ? -32.436 -29.247 57.926 1.00 60.44 160 LEU A C 1
ATOM 1263 O O . LEU A 1 160 ? -33.267 -28.562 58.508 1.00 60.44 160 LEU A O 1
ATOM 1267 N N . GLU A 1 161 ? -31.121 -29.063 58.053 1.00 61.75 161 GLU A N 1
ATOM 1268 C CA . GLU A 1 161 ? -30.495 -28.028 58.882 1.00 61.75 161 GLU A CA 1
ATOM 1269 C C . GLU A 1 161 ? -30.689 -26.637 58.248 1.00 61.75 161 GLU A C 1
ATOM 1271 O O . GLU A 1 161 ? -31.219 -25.744 58.898 1.00 61.75 161 GLU A O 1
ATOM 1276 N N . GLU A 1 162 ? -30.432 -26.490 56.941 1.00 61.91 162 GLU A N 1
ATOM 1277 C CA . GLU A 1 162 ? -30.699 -25.246 56.191 1.00 61.91 162 GLU A CA 1
ATOM 1278 C C . GLU A 1 162 ? -32.190 -24.875 56.180 1.00 61.91 162 GLU A C 1
ATOM 1280 O O . GLU A 1 162 ? -32.545 -23.702 56.290 1.00 61.91 162 GLU A O 1
ATOM 1285 N N . PHE A 1 163 ? -33.081 -25.868 56.081 1.00 63.38 163 PHE A N 1
ATOM 1286 C CA . PHE A 1 163 ? -34.524 -25.639 56.162 1.00 63.38 163 PHE A CA 1
ATOM 1287 C C . PHE A 1 163 ? -34.967 -25.209 57.569 1.00 63.38 163 PHE A C 1
ATOM 1289 O O . PHE A 1 163 ? -35.871 -24.382 57.707 1.00 63.38 163 PHE A O 1
ATOM 1296 N N . GLN A 1 164 ? -34.338 -25.751 58.615 1.00 62.12 164 GLN A N 1
ATOM 1297 C CA . GLN A 1 164 ? -34.604 -25.375 60.004 1.00 62.12 164 GLN A CA 1
ATOM 1298 C C . GLN A 1 164 ? -34.118 -23.953 60.305 1.00 62.12 164 GLN A C 1
ATOM 1300 O O . GLN A 1 164 ? -34.905 -23.168 60.832 1.00 62.12 164 GLN A O 1
ATOM 1305 N N . ASP A 1 165 ? -32.914 -23.577 59.867 1.00 64.50 165 ASP A N 1
ATOM 1306 C CA . ASP A 1 165 ? -32.383 -22.210 60.000 1.00 64.50 165 ASP A CA 1
ATOM 1307 C C . ASP A 1 165 ? -33.281 -21.182 59.282 1.00 64.50 165 ASP A C 1
ATOM 1309 O O . ASP A 1 165 ? -33.593 -20.103 59.810 1.00 64.50 165 ASP A O 1
ATOM 1313 N N . LEU A 1 166 ? -33.779 -21.554 58.095 1.00 58.72 166 LEU A N 1
ATOM 1314 C CA . LEU A 1 166 ? -34.753 -20.776 57.332 1.00 58.72 166 LEU A CA 1
ATOM 1315 C C . LEU A 1 166 ? -36.084 -20.645 58.089 1.00 58.72 166 LEU A C 1
ATOM 1317 O O . LEU A 1 166 ? -36.655 -19.555 58.150 1.00 58.72 166 LEU A O 1
ATOM 1321 N N . CYS A 1 167 ? -36.585 -21.723 58.705 1.00 56.19 167 CYS A N 1
ATOM 1322 C CA . CYS A 1 167 ? -37.826 -21.726 59.490 1.00 56.19 167 CYS A CA 1
ATOM 1323 C C . CYS A 1 167 ? -37.715 -20.901 60.778 1.00 56.19 167 CYS A C 1
ATOM 1325 O O . CYS A 1 167 ? -38.640 -20.139 61.095 1.00 56.19 167 CYS A O 1
ATOM 1327 N N . ASP A 1 168 ? -36.574 -20.962 61.457 1.00 58.81 168 ASP A N 1
ATOM 1328 C CA . ASP A 1 168 ? -36.317 -20.277 62.726 1.00 58.81 168 ASP A CA 1
ATOM 1329 C C . ASP A 1 168 ? -36.016 -18.778 62.550 1.00 58.81 168 ASP A C 1
ATOM 1331 O O . ASP A 1 168 ? -36.143 -18.001 63.496 1.00 58.81 168 ASP A O 1
ATOM 1335 N N . GLY A 1 169 ? -35.784 -18.333 61.308 1.00 53.56 169 GLY A N 1
ATOM 1336 C CA . GLY A 1 169 ? -35.688 -16.911 60.960 1.00 53.56 169 GLY A CA 1
ATOM 1337 C C . GLY A 1 169 ? -34.337 -16.294 61.285 1.00 53.56 169 GLY A C 1
ATOM 1338 O O . GLY A 1 169 ? -34.256 -15.085 61.486 1.00 53.56 169 GLY A O 1
ATOM 1339 N N . GLU A 1 170 ? -33.291 -17.115 61.336 1.00 54.41 170 GLU A N 1
ATOM 1340 C CA . GLU A 1 170 ? -31.920 -16.633 61.504 1.00 54.41 170 GLU A CA 1
ATOM 1341 C C . GLU A 1 170 ? -31.321 -16.101 60.190 1.00 54.41 170 GLU A C 1
ATOM 1343 O O . GLU A 1 170 ? -30.305 -15.404 60.216 1.00 54.41 170 GLU A O 1
ATOM 1348 N N . VAL A 1 171 ? -31.968 -16.369 59.048 1.00 53.44 171 VAL A N 1
ATOM 1349 C CA . VAL A 1 171 ? -31.496 -15.980 57.715 1.00 53.44 171 VAL A CA 1
ATOM 1350 C C . VAL A 1 171 ? -32.662 -15.460 56.865 1.00 53.44 171 VAL A C 1
ATOM 1352 O O . VAL A 1 171 ? -33.645 -16.169 56.666 1.00 53.44 171 VAL A O 1
ATOM 1355 N N . ASP A 1 172 ? -32.559 -14.222 56.364 1.00 51.12 172 ASP A N 1
ATOM 1356 C CA . ASP A 1 172 ? -33.599 -13.604 55.519 1.00 51.12 172 ASP A CA 1
ATOM 1357 C C . ASP A 1 172 ? -33.590 -14.162 54.080 1.00 51.12 172 ASP A C 1
ATOM 1359 O O . ASP A 1 172 ? -34.648 -14.306 53.471 1.00 51.12 172 ASP A O 1
ATOM 1363 N N . ASN A 1 173 ? -32.407 -14.526 53.559 1.00 52.62 173 ASN A N 1
ATOM 1364 C CA . ASN A 1 173 ? -32.193 -15.042 52.202 1.00 52.62 173 ASN A CA 1
ATOM 1365 C C . ASN A 1 173 ? -31.140 -16.160 52.213 1.00 52.62 173 ASN A C 1
ATOM 1367 O O . ASN A 1 173 ? -30.032 -15.942 52.711 1.00 52.62 173 ASN A O 1
ATOM 1371 N N . ILE A 1 174 ? -31.432 -17.306 51.596 1.00 52.53 174 ILE A N 1
ATOM 1372 C CA . ILE A 1 174 ? -30.434 -18.361 51.361 1.00 52.53 174 ILE A CA 1
ATOM 1373 C C . ILE A 1 174 ? -30.247 -18.528 49.853 1.00 52.53 174 ILE A C 1
ATOM 1375 O O . ILE A 1 174 ? -31.210 -18.696 49.108 1.00 52.53 174 ILE A O 1
ATOM 1379 N N . VAL A 1 175 ? -28.994 -18.468 49.403 1.00 51.50 175 VAL A N 1
ATOM 1380 C CA . VAL A 1 175 ? -28.611 -18.786 48.022 1.00 51.50 175 VAL A CA 1
ATOM 1381 C C . VAL A 1 175 ? -28.125 -20.228 48.012 1.00 51.50 175 VAL A C 1
ATOM 1383 O O . VAL A 1 175 ? -27.145 -20.544 48.690 1.00 51.50 175 VAL A O 1
ATOM 1386 N N . VAL A 1 176 ? -28.823 -21.102 47.289 1.00 51.78 176 VAL A N 1
ATOM 1387 C CA . VAL A 1 176 ? -28.493 -22.529 47.213 1.00 51.78 176 VAL A CA 1
ATOM 1388 C C . VAL A 1 176 ? -27.819 -22.813 45.874 1.00 51.78 176 VAL A C 1
ATOM 1390 O O . VAL A 1 176 ? -28.413 -22.653 44.810 1.00 51.78 176 VAL A O 1
ATOM 1393 N N . ASP A 1 177 ? -26.565 -23.256 45.948 1.00 44.28 177 ASP A N 1
ATOM 1394 C CA . ASP A 1 177 ? -25.653 -23.449 44.810 1.00 44.28 177 ASP A CA 1
ATOM 1395 C C . ASP A 1 177 ? -25.640 -24.902 44.265 1.00 44.28 177 ASP A C 1
ATOM 1397 O O . ASP A 1 177 ? -24.628 -25.350 43.727 1.00 44.28 177 ASP A O 1
ATOM 1401 N N . ASN A 1 178 ? -26.721 -25.682 44.420 1.00 42.53 178 ASN A N 1
ATOM 1402 C CA . ASN A 1 178 ? -26.694 -27.137 44.174 1.00 42.53 178 ASN A CA 1
ATOM 1403 C C . ASN A 1 178 ? -27.555 -27.588 42.967 1.00 42.53 178 ASN A C 1
ATOM 1405 O O . ASN A 1 178 ? -28.674 -27.106 42.807 1.00 42.53 178 ASN A O 1
ATOM 1409 N N . PRO A 1 179 ? -27.077 -28.535 42.128 1.00 38.25 179 PRO A N 1
ATOM 1410 C CA . PRO A 1 179 ? -27.623 -28.805 40.803 1.00 38.25 179 PRO A CA 1
ATOM 1411 C C . PRO A 1 179 ? -28.881 -29.682 40.844 1.00 38.25 179 PRO A C 1
ATOM 1413 O O . PRO A 1 179 ? -28.874 -30.774 41.418 1.00 38.25 179 PRO A O 1
ATOM 1416 N N . TYR A 1 180 ? -29.922 -29.274 40.119 1.00 41.41 180 TYR A N 1
ATOM 1417 C CA . TYR A 1 180 ? -30.961 -30.194 39.663 1.00 41.41 180 TYR A CA 1
ATOM 1418 C C . TYR A 1 180 ? -30.443 -30.955 38.431 1.00 41.41 180 TYR A C 1
ATOM 1420 O O . TYR A 1 180 ? -30.316 -30.380 37.355 1.00 41.41 180 TYR A O 1
ATOM 1428 N N . TYR A 1 181 ? -30.132 -32.249 38.566 1.00 40.91 181 TYR A N 1
ATOM 1429 C CA . TYR A 1 181 ? -29.841 -33.108 37.412 1.00 40.91 181 TYR A CA 1
ATOM 1430 C C . TYR A 1 181 ? -31.141 -33.731 36.899 1.00 40.91 181 TYR A C 1
ATOM 1432 O O . TYR A 1 181 ? -31.597 -34.753 37.412 1.00 40.91 181 TYR A O 1
ATOM 1440 N N . GLY A 1 182 ? -31.730 -33.129 35.865 1.00 40.53 182 GLY A N 1
ATOM 1441 C CA . GLY A 1 182 ? -32.708 -33.827 35.030 1.00 40.53 182 GLY A CA 1
ATOM 1442 C C . GLY A 1 182 ? -32.041 -34.971 34.253 1.00 40.53 182 GLY A C 1
ATOM 1443 O O . GLY A 1 182 ? -30.844 -34.909 33.965 1.00 40.53 182 GLY A O 1
ATOM 1444 N N . GLU A 1 183 ? -32.807 -36.004 33.882 1.00 38.19 183 GLU A N 1
ATOM 1445 C CA . GLU A 1 183 ? -32.332 -37.212 33.171 1.00 38.19 183 GLU A CA 1
ATOM 1446 C C . GLU A 1 183 ? -31.618 -36.943 31.818 1.00 38.19 183 GLU A C 1
ATOM 1448 O O . GLU A 1 183 ? -31.076 -37.872 31.220 1.00 38.19 183 GLU A O 1
ATOM 1453 N N . GLU A 1 184 ? -31.545 -35.688 31.356 1.00 35.69 184 GLU A N 1
ATOM 1454 C CA . GLU A 1 184 ? -30.944 -35.270 30.079 1.00 35.69 184 GLU A CA 1
ATOM 1455 C C . GLU A 1 184 ? -29.643 -34.440 30.187 1.00 35.69 184 GLU A C 1
ATOM 1457 O O . GLU A 1 184 ? -29.101 -34.030 29.165 1.00 35.69 184 GLU A O 1
ATOM 1462 N N . GLY A 1 185 ? -29.056 -34.265 31.378 1.00 32.75 185 GLY A N 1
ATOM 1463 C CA . GLY A 1 185 ? -27.669 -33.779 31.496 1.00 32.75 185 GLY A CA 1
ATOM 1464 C C . GLY A 1 185 ? -27.430 -32.270 31.316 1.00 32.75 185 GLY A C 1
ATOM 1465 O O . GLY A 1 185 ? -26.344 -31.887 30.880 1.00 32.75 185 GLY A O 1
ATOM 1466 N N . GLU A 1 186 ? -28.384 -31.416 31.688 1.00 32.84 186 GLU A N 1
ATOM 1467 C CA . GLU A 1 186 ? -28.174 -29.962 31.795 1.00 32.84 186 GLU A CA 1
ATOM 1468 C C . GLU A 1 186 ? -27.423 -29.569 33.087 1.00 32.84 186 GLU A C 1
ATOM 1470 O O . GLU A 1 186 ? -27.471 -30.267 34.103 1.00 32.84 186 GLU A O 1
ATOM 1475 N N . ILE A 1 187 ? -26.655 -28.476 33.010 1.00 35.41 187 ILE A N 1
ATOM 1476 C CA . ILE A 1 187 ? -25.775 -27.942 34.063 1.00 35.41 187 ILE A CA 1
ATOM 1477 C C . ILE A 1 187 ? -26.625 -27.296 35.173 1.00 35.41 187 ILE A C 1
ATOM 1479 O O . ILE A 1 187 ? -27.678 -26.732 34.909 1.00 35.41 187 ILE A O 1
ATOM 1483 N N . GLY A 1 188 ? -26.174 -27.410 36.426 1.00 41.78 188 GLY A N 1
ATOM 1484 C CA . GLY A 1 188 ? -26.926 -26.997 37.612 1.00 41.78 188 GLY A CA 1
ATOM 1485 C C . GLY A 1 188 ? -27.257 -25.508 37.698 1.00 41.78 188 GLY A C 1
ATOM 1486 O O . GLY A 1 188 ? -26.369 -24.666 37.600 1.00 41.78 188 GLY A O 1
ATOM 1487 N N . THR A 1 189 ? -28.524 -25.226 37.983 1.00 44.03 189 THR A N 1
ATOM 1488 C CA . THR A 1 189 ? -29.100 -23.903 38.243 1.00 44.03 189 THR A CA 1
ATOM 1489 C C . THR A 1 189 ? -28.960 -23.487 39.710 1.00 44.03 189 THR A C 1
ATOM 1491 O O . THR A 1 189 ? -29.135 -24.306 40.613 1.00 44.03 189 THR A O 1
ATOM 1494 N N . LYS A 1 190 ? -28.668 -22.203 39.959 1.00 45.16 190 LYS A N 1
ATOM 1495 C CA . LYS A 1 190 ? -28.701 -21.605 41.306 1.00 45.16 190 LYS A CA 1
ATOM 1496 C C . LYS A 1 190 ? -30.132 -21.217 41.665 1.00 45.16 190 LYS A C 1
ATOM 1498 O O . LYS A 1 190 ? -30.824 -20.597 40.858 1.00 45.16 190 LYS A O 1
ATOM 1503 N N . MET A 1 191 ? -30.565 -21.555 42.879 1.00 48.78 191 MET A N 1
ATOM 1504 C CA . MET A 1 191 ? -31.882 -21.172 43.395 1.00 48.78 191 MET A CA 1
ATOM 1505 C C . MET A 1 191 ? -31.742 -20.137 44.507 1.00 48.78 191 MET A C 1
ATOM 1507 O O . MET A 1 191 ? -30.988 -20.322 45.466 1.00 48.78 191 MET A O 1
ATOM 1511 N N . TYR A 1 192 ? -32.511 -19.057 44.395 1.00 50.00 192 TYR A N 1
ATOM 1512 C CA . TYR A 1 192 ? -32.614 -18.033 45.430 1.00 50.00 192 TYR A CA 1
ATOM 1513 C C . TYR A 1 192 ? -33.867 -18.282 46.264 1.00 50.00 192 TYR A C 1
ATOM 1515 O O . TYR A 1 192 ? -34.982 -18.209 45.750 1.00 50.00 192 TYR A O 1
ATOM 1523 N N . LEU A 1 193 ? -33.679 -18.563 47.554 1.00 52.53 193 LEU A N 1
ATOM 1524 C CA . LEU A 1 193 ? -34.764 -18.777 48.505 1.00 52.53 193 LEU A CA 1
ATOM 1525 C C . LEU A 1 193 ? -35.009 -17.487 49.287 1.00 52.53 193 LEU A C 1
ATOM 1527 O O . LEU A 1 193 ? -34.206 -17.098 50.141 1.00 52.53 193 LEU A O 1
ATOM 1531 N N . TYR A 1 194 ? -36.136 -16.838 48.994 1.00 52.03 194 TYR A N 1
ATOM 1532 C CA . TYR A 1 194 ? -36.648 -15.711 49.769 1.00 52.03 194 TYR A CA 1
ATOM 1533 C C . TYR A 1 194 ? -37.719 -16.190 50.743 1.00 52.03 194 TYR A C 1
ATOM 1535 O O . TYR A 1 194 ? -38.674 -16.855 50.336 1.00 52.03 194 TYR A O 1
ATOM 1543 N N . CYS A 1 195 ? -37.577 -15.838 52.021 1.00 52.41 195 CYS A N 1
ATOM 1544 C CA . CYS A 1 195 ? -38.412 -16.388 53.074 1.00 52.41 195 CYS A CA 1
ATOM 1545 C C . CYS A 1 195 ? -38.808 -15.322 54.102 1.00 52.41 195 CYS A C 1
ATOM 1547 O O . CYS A 1 195 ? -37.975 -14.819 54.851 1.00 52.41 195 CYS A O 1
ATOM 1549 N N . LYS A 1 196 ? -40.110 -15.038 54.222 1.00 50.22 196 LYS A N 1
ATOM 1550 C CA . LYS A 1 196 ? -40.647 -14.107 55.225 1.00 50.22 196 LYS A CA 1
ATOM 1551 C C . LYS A 1 196 ? -41.742 -14.773 56.068 1.00 50.22 196 LYS A C 1
ATOM 1553 O O . LYS A 1 196 ? -42.619 -15.423 55.497 1.00 50.22 196 LYS A O 1
ATOM 1558 N N . PRO A 1 197 ? -41.711 -14.654 57.411 1.00 52.12 197 PRO A N 1
ATOM 1559 C CA . PRO A 1 197 ? -42.753 -15.208 58.272 1.00 52.12 197 PRO A CA 1
ATOM 1560 C C . PRO A 1 197 ? -44.075 -14.454 58.101 1.00 52.12 197 PRO A C 1
ATOM 1562 O O . PRO A 1 197 ? -44.120 -13.232 58.258 1.00 52.12 197 PRO A O 1
ATOM 1565 N N . ILE A 1 198 ? -45.162 -15.185 57.855 1.00 49.69 198 ILE A N 1
ATOM 1566 C CA . ILE A 1 198 ? -46.521 -14.633 57.883 1.00 49.69 198 ILE A CA 1
ATOM 1567 C C . ILE A 1 198 ? -47.024 -14.690 59.332 1.00 49.69 198 ILE A C 1
ATOM 1569 O O . ILE A 1 198 ? -47.171 -15.765 59.910 1.00 49.69 198 ILE A O 1
ATOM 1573 N N . GLY A 1 199 ? -47.255 -13.530 59.950 1.00 45.47 199 GLY A N 1
ATOM 1574 C CA . GLY A 1 199 ? -47.765 -13.426 61.320 1.00 45.47 199 GLY A CA 1
ATOM 1575 C C . GLY A 1 199 ? -49.248 -13.059 61.361 1.00 45.47 199 GLY A C 1
ATOM 1576 O O . GLY A 1 199 ? -49.604 -11.927 61.047 1.00 45.47 199 GLY A O 1
ATOM 1577 N N . GLY A 1 200 ? -50.102 -13.981 61.816 1.00 42.78 200 GLY A N 1
ATOM 1578 C CA . GLY A 1 200 ? -51.516 -13.742 62.134 1.00 42.78 200 GLY A CA 1
ATOM 1579 C C . GLY A 1 200 ? -51.844 -14.194 63.562 1.00 42.78 200 GLY A C 1
ATOM 1580 O O . GLY A 1 200 ? -51.364 -15.221 64.023 1.00 42.78 200 GLY A O 1
ATOM 1581 N N . SER A 1 201 ? -52.637 -13.410 64.297 1.00 40.50 201 SER A N 1
ATOM 1582 C CA . SER A 1 201 ? -52.735 -13.457 65.772 1.00 40.50 201 SER A CA 1
ATOM 1583 C C . SER A 1 201 ? -53.350 -14.705 66.440 1.00 40.50 201 SER A C 1
ATOM 1585 O O . SER A 1 201 ? -53.451 -14.713 67.663 1.00 40.50 201 SER A O 1
ATOM 1587 N N . TYR A 1 202 ? -53.714 -15.764 65.717 1.00 42.19 202 TYR A N 1
ATOM 1588 C CA . TYR A 1 202 ? -54.169 -17.029 66.310 1.00 42.19 202 TYR A CA 1
ATOM 1589 C C . TYR A 1 202 ? -53.870 -18.204 65.369 1.00 42.19 202 TYR A C 1
ATOM 1591 O O . TYR A 1 202 ? -54.774 -18.687 64.709 1.00 42.19 202 TYR A O 1
ATOM 1599 N N . ASP A 1 203 ? -52.612 -18.635 65.282 1.00 41.31 203 ASP A N 1
ATOM 1600 C CA . ASP A 1 203 ? -52.247 -20.059 65.301 1.00 41.31 203 ASP A CA 1
ATOM 1601 C C . ASP A 1 203 ? -50.724 -20.225 65.362 1.00 41.31 203 ASP A C 1
ATOM 1603 O O . ASP A 1 203 ? -49.954 -19.407 64.863 1.00 41.31 203 ASP A O 1
ATOM 1607 N N . SER A 1 204 ? -50.280 -21.273 66.050 1.00 39.94 204 SER A N 1
ATOM 1608 C CA . SER A 1 204 ? -48.871 -21.580 66.332 1.00 39.94 204 SER A CA 1
ATOM 1609 C C . SER A 1 204 ? -48.098 -22.188 65.152 1.00 39.94 204 SER A C 1
ATOM 1611 O O . SER A 1 204 ? -46.993 -22.696 65.344 1.00 39.94 204 SER A O 1
ATOM 1613 N N . GLU A 1 205 ? -48.644 -22.137 63.942 1.00 45.19 205 GLU A N 1
ATOM 1614 C CA . GLU A 1 205 ? -48.021 -22.682 62.737 1.00 45.19 205 GLU A CA 1
ATOM 1615 C C . GLU A 1 205 ? -47.492 -21.525 61.885 1.00 45.19 205 GLU A C 1
ATOM 1617 O O . GLU A 1 205 ? -48.210 -20.893 61.121 1.00 45.19 205 GLU A O 1
ATOM 1622 N N . GLY A 1 206 ? -46.223 -21.167 62.098 1.00 46.47 206 GLY A N 1
ATOM 1623 C CA . GLY A 1 206 ? -45.561 -20.112 61.333 1.00 46.47 206 GLY A CA 1
ATOM 1624 C C . GLY A 1 206 ? -45.287 -20.578 59.908 1.00 46.47 206 GLY A C 1
ATOM 1625 O O . GLY A 1 206 ? -44.403 -21.407 59.706 1.00 46.47 206 GLY A O 1
ATOM 1626 N N . TYR A 1 207 ? -46.027 -20.043 58.946 1.00 52.50 207 TYR A N 1
ATOM 1627 C CA . TYR A 1 207 ? -45.859 -20.323 57.522 1.00 52.50 207 TYR A CA 1
ATOM 1628 C C . TYR A 1 207 ? -44.830 -19.381 56.890 1.00 52.50 207 TYR A C 1
ATOM 1630 O O . TYR A 1 207 ? -44.742 -18.203 57.263 1.00 52.50 207 TYR A O 1
ATOM 1638 N N . LYS A 1 208 ? -44.043 -19.907 55.946 1.00 54.25 208 LYS A N 1
ATOM 1639 C CA . LYS A 1 208 ? -42.981 -19.181 55.242 1.00 54.25 208 LYS A CA 1
ATOM 1640 C C . LYS A 1 208 ? -43.011 -19.537 53.750 1.00 54.25 208 LYS A C 1
ATOM 1642 O O . LYS A 1 208 ? -43.165 -20.700 53.384 1.00 54.25 208 LYS A O 1
ATOM 1647 N N . TYR A 1 209 ? -42.914 -18.517 52.900 1.00 52.59 209 TYR A N 1
ATOM 1648 C CA . TYR A 1 209 ? -42.816 -18.679 51.447 1.00 52.59 209 TYR A CA 1
ATOM 1649 C C . TYR A 1 209 ? -41.518 -19.387 51.071 1.00 52.59 209 TYR A C 1
ATOM 1651 O O . TYR A 1 209 ? -40.464 -19.043 51.601 1.00 52.59 209 TYR A O 1
ATOM 1659 N N . VAL A 1 210 ? -41.598 -20.334 50.137 1.00 48.97 210 VAL A N 1
ATOM 1660 C CA . VAL A 1 210 ? -40.444 -20.893 49.431 1.00 48.97 210 VAL A CA 1
ATOM 1661 C C . VAL A 1 210 ? -40.667 -20.672 47.945 1.00 48.97 210 VAL A C 1
ATOM 1663 O O . VAL A 1 210 ? -41.360 -21.419 47.260 1.00 48.97 210 VAL A O 1
ATOM 1666 N N . LEU A 1 211 ? -40.070 -19.607 47.428 1.00 50.50 211 LEU A N 1
ATOM 1667 C CA . LEU A 1 211 ? -39.932 -19.470 45.988 1.00 50.50 211 LEU A CA 1
ATOM 1668 C C . LEU A 1 211 ? -38.699 -20.215 45.534 1.00 50.50 211 LEU A C 1
ATOM 1670 O O . LEU A 1 211 ? -37.601 -19.938 46.006 1.00 50.50 211 LEU A O 1
ATOM 1674 N N . THR A 1 212 ? -38.887 -21.121 44.585 1.00 49.03 212 THR A N 1
ATOM 1675 C CA . THR A 1 212 ? -37.793 -21.644 43.779 1.00 49.03 212 THR A CA 1
ATOM 1676 C C . THR A 1 212 ? -37.820 -20.891 42.457 1.00 49.03 212 THR A C 1
ATOM 1678 O O . THR A 1 212 ? -38.431 -21.322 41.478 1.00 49.03 212 THR A O 1
ATOM 1681 N N . GLY A 1 213 ? -37.214 -19.707 42.447 1.00 50.69 213 GLY A N 1
ATOM 1682 C CA . GLY A 1 213 ? -36.845 -19.056 41.196 1.00 50.69 213 GLY A CA 1
ATOM 1683 C C . GLY A 1 213 ? -35.566 -19.696 40.670 1.00 50.69 213 GLY A C 1
ATOM 1684 O O . GLY A 1 213 ? -34.607 -19.850 41.429 1.00 50.69 213 GLY A O 1
ATOM 1685 N N . ILE A 1 214 ? -35.549 -20.060 39.389 1.00 47.16 214 ILE A N 1
ATOM 1686 C CA . ILE A 1 214 ? -34.289 -20.169 38.663 1.00 47.16 214 ILE A CA 1
ATOM 1687 C C . ILE A 1 214 ? -33.916 -18.716 38.376 1.00 47.16 214 ILE A C 1
ATOM 1689 O O . ILE A 1 214 ? -34.687 -17.999 37.747 1.00 47.16 214 ILE A O 1
ATOM 1693 N N . ALA A 1 215 ? -32.797 -18.228 38.907 1.00 46.12 215 ALA A N 1
ATOM 1694 C CA . ALA A 1 215 ? -32.262 -16.990 38.358 1.00 46.12 215 ALA A CA 1
ATOM 1695 C C . ALA A 1 215 ? -31.807 -17.310 36.937 1.00 46.12 215 ALA A C 1
ATOM 1697 O O . ALA A 1 215 ? -31.073 -18.278 36.736 1.00 46.12 215 ALA A O 1
ATOM 1698 N N . SER A 1 216 ? -32.315 -16.526 35.986 1.00 48.66 216 SER A N 1
ATOM 1699 C CA . SER A 1 216 ? -32.020 -16.615 34.565 1.00 48.66 216 SER A CA 1
ATOM 1700 C C . SER A 1 216 ? -30.540 -16.913 34.356 1.00 48.66 216 SER A C 1
ATOM 1702 O O . SER A 1 216 ? -29.680 -16.165 34.845 1.00 48.66 216 SER A O 1
ATOM 1704 N N . ASP A 1 217 ? -30.243 -17.904 33.526 1.00 48.97 217 ASP A N 1
ATOM 1705 C CA . ASP A 1 217 ? -28.924 -17.985 32.926 1.00 48.97 217 ASP A CA 1
ATOM 1706 C C . ASP A 1 217 ? -28.600 -16.664 32.210 1.00 48.97 217 ASP A C 1
ATOM 1708 O O . ASP A 1 217 ? -27.441 -16.381 32.040 1.00 48.97 217 ASP A O 1
ATOM 1712 N N . ILE A 1 218 ? -29.545 -15.784 31.859 1.00 49.84 218 ILE A N 1
ATOM 1713 C CA . ILE A 1 218 ? -29.303 -14.550 31.093 1.00 49.84 218 ILE A CA 1
ATOM 1714 C C . I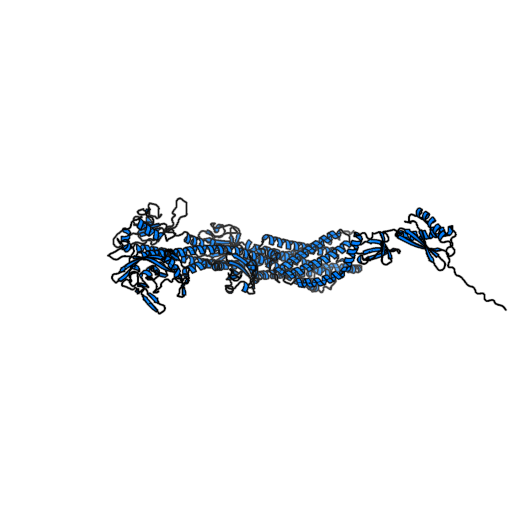LE A 1 218 ? -28.489 -13.495 31.857 1.00 49.84 218 ILE A C 1
ATOM 1716 O O . ILE A 1 218 ? -27.492 -13.027 31.320 1.00 49.84 218 ILE A O 1
ATOM 1720 N N . ILE A 1 219 ? -28.849 -13.115 33.091 1.00 49.59 219 ILE A N 1
ATOM 1721 C CA . ILE A 1 219 ? -28.100 -12.098 33.863 1.00 49.59 219 ILE A CA 1
ATOM 1722 C C . ILE A 1 219 ? -26.781 -12.665 34.385 1.00 49.59 219 ILE A C 1
ATOM 1724 O O . ILE A 1 219 ? -25.772 -11.968 34.352 1.00 49.59 219 ILE A O 1
ATOM 1728 N N . ASP A 1 220 ? -26.744 -13.932 34.799 1.00 52.16 220 ASP A N 1
ATOM 1729 C CA . ASP A 1 220 ? -25.495 -14.584 35.197 1.00 52.16 220 ASP A CA 1
ATOM 1730 C C . ASP A 1 220 ? -24.612 -14.931 33.983 1.00 52.16 220 ASP A C 1
ATOM 1732 O O . ASP A 1 220 ? -23.387 -14.859 34.081 1.00 52.16 220 ASP A O 1
ATOM 1736 N N . THR A 1 221 ? -25.186 -15.202 32.804 1.00 50.84 221 THR A N 1
ATOM 1737 C CA . THR A 1 221 ? -24.467 -15.323 31.518 1.00 50.84 221 THR A CA 1
ATOM 1738 C C . THR A 1 221 ? -24.000 -13.959 31.039 1.00 50.84 221 THR A C 1
ATOM 1740 O O . THR A 1 221 ? -22.871 -13.857 30.583 1.00 50.84 221 THR A O 1
ATOM 1743 N N . ALA A 1 222 ? -24.775 -12.887 31.201 1.00 51.78 222 ALA A N 1
ATOM 1744 C CA . ALA A 1 222 ? -24.348 -11.520 30.901 1.00 51.78 222 ALA A CA 1
ATOM 1745 C C . ALA A 1 222 ? -23.239 -11.074 31.862 1.00 51.78 222 ALA A C 1
ATOM 1747 O O . ALA A 1 222 ? -22.213 -10.566 31.423 1.00 51.78 222 ALA A O 1
ATOM 1748 N N . LYS A 1 223 ? -23.372 -11.351 33.163 1.00 53.84 223 LYS A N 1
ATOM 1749 C CA . LYS A 1 223 ? -22.372 -11.061 34.199 1.00 53.84 223 LYS A CA 1
ATOM 1750 C C . LYS A 1 223 ? -21.117 -11.915 34.052 1.00 53.84 223 LYS A C 1
ATOM 1752 O O . LYS A 1 223 ? -20.023 -11.407 34.277 1.00 53.84 223 LYS A O 1
ATOM 1757 N N . SER A 1 224 ? -21.238 -13.178 33.646 1.00 52.78 224 SER A N 1
ATOM 1758 C CA . SER A 1 224 ? -20.088 -14.037 33.337 1.00 52.78 224 SER A CA 1
ATOM 1759 C C . SER A 1 224 ? -19.453 -13.698 31.991 1.00 52.78 224 SER A C 1
ATOM 1761 O O . SER A 1 224 ? -18.235 -13.732 31.911 1.00 52.78 224 SER A O 1
ATOM 1763 N N . SER A 1 225 ? -20.218 -13.273 30.983 1.00 53.66 225 SER A N 1
ATOM 1764 C CA . SER A 1 225 ? -19.699 -12.810 29.685 1.00 53.66 225 SER A CA 1
ATOM 1765 C C . SER A 1 225 ? -19.008 -11.449 29.802 1.00 53.66 225 SER A C 1
ATOM 1767 O O . SER A 1 225 ? -17.967 -11.227 29.198 1.00 53.66 225 SER A O 1
ATOM 1769 N N . ILE A 1 226 ? -19.539 -10.537 30.616 1.00 54.31 226 ILE A N 1
ATOM 1770 C CA . ILE A 1 226 ? -18.937 -9.220 30.892 1.00 54.31 226 ILE A CA 1
ATOM 1771 C C . ILE A 1 226 ? -17.802 -9.341 31.909 1.00 54.31 226 ILE A C 1
ATOM 1773 O O . ILE A 1 226 ? -16.820 -8.598 31.855 1.00 54.31 226 ILE A O 1
ATOM 1777 N N . GLY A 1 227 ? -17.917 -10.308 32.818 1.00 53.72 227 GLY A N 1
ATOM 1778 C CA . GLY A 1 227 ? -16.846 -10.725 33.700 1.00 53.72 227 GLY A CA 1
ATOM 1779 C C . GLY A 1 227 ? -15.680 -11.319 32.920 1.00 53.72 227 GLY A C 1
ATOM 1780 O O . GLY A 1 227 ? -14.541 -10.979 33.243 1.00 53.72 227 GLY A O 1
ATOM 1781 N N . ASP A 1 228 ? -15.931 -12.177 31.927 1.00 61.00 228 ASP A N 1
ATOM 1782 C CA . ASP A 1 228 ? -14.912 -12.962 31.224 1.00 61.00 228 ASP A CA 1
ATOM 1783 C C . ASP A 1 228 ? -13.782 -12.058 30.699 1.00 61.00 228 ASP A C 1
ATOM 1785 O O . ASP A 1 228 ? -14.024 -11.184 29.856 1.00 61.00 228 ASP A O 1
ATOM 1789 N N . PRO A 1 229 ? -12.532 -12.263 31.169 1.00 61.47 229 PRO A N 1
ATOM 1790 C CA . PRO A 1 229 ? -11.368 -11.550 30.673 1.00 61.47 229 PRO A CA 1
ATOM 1791 C C . PRO A 1 229 ? -11.253 -11.555 29.153 1.00 61.47 229 PRO A C 1
ATOM 1793 O O . PRO A 1 229 ? -10.775 -10.579 28.579 1.00 61.47 229 PRO A O 1
ATOM 1796 N N . SER A 1 230 ? -11.727 -12.613 28.493 1.00 60.28 230 SER A N 1
ATOM 1797 C CA . SER A 1 230 ? -11.652 -12.765 27.046 1.00 60.28 230 SER A CA 1
ATOM 1798 C C . SER A 1 230 ? -12.426 -11.699 26.272 1.00 60.28 230 SER A C 1
ATOM 1800 O O . SER A 1 230 ? -11.928 -11.203 25.260 1.00 60.28 230 SER A O 1
ATOM 1802 N N . VAL A 1 231 ? -13.594 -11.280 26.760 1.00 56.41 231 VAL A N 1
ATOM 1803 C CA . VAL A 1 231 ? -14.510 -10.392 26.031 1.00 56.41 231 VAL A CA 1
ATOM 1804 C C . VAL A 1 231 ? -13.960 -8.967 25.962 1.00 56.41 231 VAL A C 1
ATOM 1806 O O . VAL A 1 231 ? -13.962 -8.347 24.898 1.00 56.41 231 VAL A O 1
ATOM 1809 N N . TRP A 1 232 ? -13.390 -8.456 27.055 1.00 59.28 232 TRP A N 1
ATOM 1810 C CA . TRP A 1 232 ? -12.823 -7.102 27.092 1.00 59.28 232 TRP A CA 1
ATOM 1811 C C . TRP A 1 232 ? -11.332 -7.042 26.731 1.00 59.28 232 TRP A C 1
ATOM 1813 O O . TRP A 1 232 ? -10.863 -6.004 26.253 1.00 59.28 232 TRP A O 1
ATOM 1823 N N . LEU A 1 233 ? -10.572 -8.131 26.897 1.00 59.00 233 LEU A N 1
ATOM 1824 C CA . LEU A 1 233 ? -9.182 -8.193 26.427 1.00 59.00 233 LEU A CA 1
ATOM 1825 C C . LEU A 1 233 ? -9.092 -8.386 24.911 1.00 59.00 233 LEU A C 1
ATOM 1827 O O . LEU A 1 233 ? -8.187 -7.818 24.306 1.00 59.00 233 LEU A O 1
ATOM 1831 N N . ASN A 1 234 ? -10.040 -9.092 24.279 1.00 58.06 234 ASN A N 1
ATOM 1832 C CA . ASN A 1 234 ? -10.111 -9.174 22.812 1.00 58.06 234 ASN A CA 1
ATOM 1833 C C . ASN A 1 234 ? -10.560 -7.868 22.156 1.00 58.06 234 ASN A C 1
ATOM 1835 O O . ASN A 1 234 ? -10.157 -7.583 21.033 1.00 58.06 234 ASN A O 1
ATOM 1839 N N . ALA A 1 235 ? -11.332 -7.039 22.862 1.00 50.50 235 ALA A N 1
ATOM 1840 C CA . ALA A 1 235 ? -11.765 -5.733 22.367 1.00 50.50 235 ALA A CA 1
ATOM 1841 C C . ALA A 1 235 ? -10.623 -4.698 22.272 1.00 50.50 235 ALA A C 1
ATOM 1843 O O . ALA A 1 235 ? -10.840 -3.562 21.852 1.00 50.50 235 ALA A O 1
ATOM 1844 N N . SER A 1 236 ? -9.401 -5.047 22.688 1.00 50.91 236 SER A N 1
ATOM 1845 C CA . SER A 1 236 ? -8.289 -4.109 22.769 1.00 50.91 236 SER A CA 1
ATOM 1846 C C . SER A 1 236 ? -6.996 -4.696 22.198 1.00 50.91 236 SER A C 1
ATOM 1848 O O . SER A 1 236 ? -6.332 -5.539 22.791 1.00 50.91 236 SER A O 1
ATOM 1850 N N . THR A 1 237 ? -6.578 -4.198 21.034 1.00 49.41 237 THR A N 1
ATOM 1851 C CA . THR A 1 237 ? -5.289 -4.578 20.446 1.00 49.41 237 THR A CA 1
ATOM 1852 C C . THR A 1 237 ? -4.145 -3.771 21.029 1.00 49.41 237 THR A C 1
ATOM 1854 O O . THR A 1 237 ? -4.140 -2.537 20.980 1.00 49.41 237 THR A O 1
ATOM 1857 N N . ILE A 1 238 ? -3.105 -4.462 21.481 1.00 56.53 238 ILE A N 1
ATOM 1858 C CA . ILE A 1 238 ? -1.823 -3.837 21.794 1.00 56.53 238 ILE A CA 1
ATOM 1859 C C . ILE A 1 238 ? -0.926 -3.945 20.566 1.00 56.53 238 ILE A C 1
ATOM 1861 O O . ILE A 1 238 ? -0.598 -5.039 20.108 1.00 56.53 238 ILE A O 1
ATOM 1865 N N . GLY A 1 239 ? -0.504 -2.795 20.035 1.00 52.50 239 GLY A N 1
ATOM 1866 C CA . GLY A 1 239 ? 0.430 -2.748 18.907 1.00 52.50 239 GLY A CA 1
ATOM 1867 C C . GLY A 1 239 ? 1.708 -3.567 19.162 1.00 52.50 239 GLY A C 1
ATOM 1868 O O . GLY A 1 239 ? 2.194 -3.630 20.295 1.00 52.50 239 GLY A O 1
ATOM 1869 N N . ASN A 1 240 ? 2.270 -4.136 18.085 1.00 55.06 240 ASN A N 1
ATOM 1870 C CA . ASN A 1 240 ? 3.434 -5.045 18.032 1.00 55.06 240 ASN A CA 1
ATOM 1871 C C . ASN A 1 240 ? 3.208 -6.522 18.442 1.00 55.06 240 ASN A C 1
ATOM 1873 O O . ASN A 1 240 ? 4.137 -7.127 18.982 1.00 55.06 240 ASN A O 1
ATOM 1877 N N . ASN A 1 241 ? 2.043 -7.136 18.174 1.00 59.41 241 ASN A N 1
ATOM 1878 C CA . ASN A 1 241 ? 1.766 -8.544 18.542 1.00 59.41 241 ASN A CA 1
ATOM 1879 C C . ASN A 1 241 ? 2.034 -8.830 20.035 1.00 59.41 241 ASN A C 1
ATOM 1881 O O . ASN A 1 241 ? 2.567 -9.883 20.395 1.00 59.41 241 ASN A O 1
ATOM 1885 N N . ALA A 1 242 ? 1.747 -7.863 20.907 1.00 67.00 242 ALA A N 1
ATOM 1886 C CA . ALA A 1 242 ? 1.909 -8.076 22.332 1.00 67.00 242 ALA A CA 1
ATOM 1887 C C . ALA A 1 242 ? 0.768 -8.959 22.843 1.00 67.00 242 ALA A C 1
ATOM 1889 O O . ALA A 1 242 ? -0.401 -8.721 22.554 1.00 67.00 242 ALA A O 1
ATOM 1890 N N . SER A 1 243 ? 1.136 -9.974 23.608 1.00 74.12 243 SER A N 1
ATOM 1891 C CA . SER A 1 243 ? 0.216 -10.854 24.305 1.00 74.12 243 SER A CA 1
ATOM 1892 C C . SER A 1 243 ? -0.315 -10.157 25.546 1.00 74.12 243 SER A C 1
ATOM 1894 O O . SER A 1 243 ? 0.463 -9.579 26.312 1.00 74.12 243 SER A O 1
ATOM 1896 N N . VAL A 1 244 ? -1.624 -10.240 25.763 1.00 76.88 244 VAL A N 1
ATOM 1897 C CA . VAL A 1 244 ? -2.233 -9.832 27.027 1.00 76.88 244 VAL A CA 1
ATOM 1898 C C . VAL A 1 244 ? -2.564 -11.074 27.819 1.00 76.88 244 VAL A C 1
ATOM 1900 O O . VAL A 1 244 ? -3.224 -11.981 27.322 1.00 76.88 244 VAL A O 1
ATOM 1903 N N . LEU A 1 245 ? -2.064 -11.109 29.043 1.00 81.50 245 LEU A N 1
ATOM 1904 C CA . LEU A 1 245 ? -2.289 -12.178 29.992 1.00 81.50 245 LEU A CA 1
ATOM 1905 C C . LEU A 1 245 ? -2.945 -11.580 31.233 1.00 81.50 245 LEU A C 1
ATOM 1907 O O . LEU A 1 245 ? -2.550 -10.517 31.712 1.00 81.50 245 LEU A O 1
ATOM 1911 N N . MET A 1 246 ? -3.921 -12.284 31.775 1.00 84.19 246 MET A N 1
ATOM 1912 C CA . MET A 1 246 ? -4.467 -12.039 33.096 1.00 84.19 246 MET A CA 1
ATOM 1913 C C . MET A 1 246 ? -4.049 -13.196 33.993 1.00 84.19 246 MET A C 1
ATOM 1915 O O . MET A 1 246 ? -4.240 -14.362 33.647 1.00 84.19 246 MET A O 1
ATOM 1919 N N . VAL A 1 247 ? -3.433 -12.875 35.127 1.00 85.31 247 VAL A N 1
ATOM 1920 C CA . VAL A 1 247 ? -2.830 -13.865 36.021 1.00 85.31 247 VAL A CA 1
ATOM 1921 C C . VAL A 1 247 ? -3.317 -13.658 37.440 1.00 85.31 247 VAL A C 1
ATOM 1923 O O . VAL A 1 247 ? -3.252 -12.546 37.965 1.00 85.31 247 VAL A O 1
ATOM 1926 N N . ASP A 1 248 ? -3.725 -14.754 38.069 1.00 84.31 248 ASP A N 1
ATOM 1927 C CA . ASP A 1 248 ? -3.951 -14.818 39.505 1.00 84.31 248 ASP A CA 1
ATOM 1928 C C . ASP A 1 248 ? -2.649 -15.256 40.190 1.00 84.31 248 ASP A C 1
ATOM 1930 O O . ASP A 1 248 ? -2.209 -16.407 40.071 1.00 84.31 248 ASP A O 1
ATOM 1934 N N . ALA A 1 249 ? -2.008 -14.329 40.908 1.00 81.38 249 ALA A N 1
ATOM 1935 C CA . ALA A 1 249 ? -0.749 -14.605 41.598 1.00 81.38 249 ALA A CA 1
ATOM 1936 C C . ALA A 1 249 ? -0.921 -15.481 42.851 1.00 81.38 249 ALA A C 1
ATOM 1938 O O . ALA A 1 249 ? 0.062 -16.044 43.344 1.00 81.38 249 ALA A O 1
ATOM 1939 N N . SER A 1 250 ? -2.141 -15.589 43.387 1.00 80.19 250 SER A N 1
ATOM 1940 C CA . SER A 1 250 ? -2.451 -16.424 44.550 1.00 80.19 250 SER A CA 1
ATOM 1941 C C . SER A 1 250 ? -2.633 -17.893 44.166 1.00 80.19 250 SER A C 1
ATOM 1943 O O . SER A 1 250 ? -2.148 -18.775 44.878 1.00 80.19 250 SER A O 1
ATOM 1945 N N . LEU A 1 251 ? -3.265 -18.142 43.015 1.00 79.25 251 LEU A N 1
ATOM 1946 C CA . LEU A 1 251 ? -3.486 -19.479 42.459 1.00 79.25 251 LEU A CA 1
ATOM 1947 C C . LEU A 1 251 ? -2.353 -19.952 41.537 1.00 79.25 251 LEU A C 1
ATOM 1949 O O . LEU A 1 251 ? -2.373 -21.106 41.111 1.00 79.25 251 LEU A O 1
ATOM 1953 N N . ASP A 1 252 ? -1.375 -19.084 41.246 1.00 84.38 252 ASP A N 1
ATOM 1954 C CA . ASP A 1 252 ? -0.294 -19.327 40.279 1.00 84.38 252 ASP A CA 1
ATOM 1955 C C . ASP A 1 252 ? -0.852 -19.781 38.922 1.00 84.38 252 ASP A C 1
ATOM 1957 O O . ASP A 1 252 ? -0.373 -20.745 38.330 1.00 84.38 252 ASP A O 1
ATOM 1961 N N . LYS A 1 253 ? -1.915 -19.121 38.446 1.00 84.00 253 LYS A N 1
ATOM 1962 C CA . LYS A 1 253 ? -2.704 -19.579 37.295 1.00 84.00 253 LYS A CA 1
ATOM 1963 C C . LYS A 1 253 ? -2.962 -18.452 36.303 1.00 84.00 253 LYS A C 1
ATOM 1965 O O . LYS A 1 253 ? -3.325 -17.340 36.686 1.00 84.00 253 LYS A O 1
ATOM 1970 N N . VAL A 1 254 ? -2.810 -18.760 35.018 1.00 83.38 254 VAL A N 1
ATOM 1971 C CA . VAL A 1 254 ? -3.232 -17.878 33.924 1.00 83.38 254 VAL A CA 1
ATOM 1972 C C . VAL A 1 254 ? -4.750 -17.966 33.790 1.00 83.38 254 VAL A C 1
ATOM 1974 O O . VAL A 1 254 ? -5.291 -19.032 33.492 1.00 83.38 254 VAL A O 1
ATOM 1977 N N . LEU A 1 255 ? -5.429 -16.851 34.046 1.00 75.69 255 LEU A N 1
ATOM 1978 C CA . LEU A 1 255 ? -6.880 -16.727 33.913 1.00 75.69 255 LEU A CA 1
ATOM 1979 C C . LEU A 1 255 ? -7.291 -16.559 32.453 1.00 75.69 255 LEU A C 1
ATOM 1981 O O . LEU A 1 255 ? -8.321 -17.080 32.051 1.00 75.69 255 LEU A O 1
ATOM 1985 N N . TYR A 1 256 ? -6.475 -15.849 31.678 1.00 77.62 256 TYR A N 1
ATOM 1986 C CA . TYR A 1 256 ? -6.692 -15.621 30.259 1.00 77.62 256 TYR A CA 1
ATOM 1987 C C . TYR A 1 256 ? -5.393 -15.188 29.598 1.00 77.62 256 TYR A C 1
ATOM 1989 O O . TYR A 1 256 ? -4.615 -14.449 30.202 1.00 77.62 256 TYR A O 1
ATOM 1997 N N . GLY A 1 257 ? -5.178 -15.595 28.355 1.00 74.00 257 GLY A N 1
ATOM 1998 C CA . GLY A 1 257 ? -4.169 -14.994 27.498 1.00 74.00 257 GLY A CA 1
ATOM 1999 C C . GLY A 1 257 ? -3.452 -16.003 26.622 1.00 74.00 257 GLY A C 1
ATOM 2000 O O . GLY A 1 257 ? -3.210 -17.148 26.998 1.00 74.00 257 GLY A O 1
ATOM 2001 N N . ASP A 1 258 ? -3.081 -15.532 25.443 1.00 75.00 258 ASP A N 1
ATOM 2002 C CA . ASP A 1 258 ? -2.379 -16.298 24.428 1.00 75.00 258 ASP A CA 1
ATOM 2003 C C . ASP A 1 258 ? -0.948 -15.767 24.297 1.00 75.00 258 ASP A C 1
ATOM 2005 O O . ASP A 1 258 ? -0.726 -14.558 24.182 1.00 75.00 258 ASP A O 1
ATOM 2009 N N . ILE A 1 259 ? 0.028 -16.674 24.264 1.00 72.94 259 ILE A N 1
ATOM 2010 C CA . ILE A 1 259 ? 1.387 -16.368 23.819 1.00 72.94 259 ILE A CA 1
ATOM 2011 C C . ILE A 1 259 ? 1.577 -16.915 22.394 1.00 72.94 259 ILE A C 1
ATOM 2013 O O . ILE A 1 259 ? 1.760 -18.113 22.203 1.00 72.94 259 ILE A O 1
ATOM 2017 N N . ARG A 1 260 ? 1.618 -16.033 21.380 1.00 68.81 260 ARG A N 1
ATOM 2018 C CA . ARG A 1 260 ? 1.907 -16.371 19.961 1.00 68.81 260 ARG A CA 1
ATOM 2019 C C . ARG A 1 260 ? 0.928 -17.330 19.248 1.00 68.81 260 ARG A C 1
ATOM 2021 O O . ARG A 1 260 ? 1.353 -18.148 18.428 1.00 68.81 260 ARG A O 1
ATOM 2028 N N . GLY A 1 261 ? -0.371 -17.188 19.450 1.00 64.06 261 GLY A N 1
ATOM 2029 C CA . GLY A 1 261 ? -1.370 -18.081 18.852 1.00 64.06 261 GLY A CA 1
ATOM 2030 C C . GLY A 1 261 ? -1.548 -19.397 19.621 1.00 64.06 261 GLY A C 1
ATOM 2031 O O . GLY A 1 261 ? -2.206 -20.306 19.114 1.00 64.06 261 GLY A O 1
ATOM 2032 N N . THR A 1 262 ? -0.907 -19.545 20.785 1.00 73.38 262 THR A N 1
ATOM 2033 C CA . THR A 1 262 ? -1.121 -20.661 21.706 1.00 73.38 262 THR A CA 1
ATOM 2034 C C . THR A 1 262 ? -1.777 -20.159 22.979 1.00 73.38 262 THR A C 1
ATOM 2036 O O . THR A 1 262 ? -1.163 -19.450 23.776 1.00 73.38 262 THR A O 1
ATOM 2039 N N . ASP A 1 263 ? -3.030 -20.561 23.161 1.00 80.69 263 ASP A N 1
ATOM 2040 C CA . ASP A 1 263 ? -3.804 -20.283 24.361 1.00 80.69 263 ASP A CA 1
ATOM 2041 C C . ASP A 1 263 ? -3.117 -20.889 25.594 1.00 80.69 263 ASP A C 1
ATOM 2043 O O . ASP A 1 263 ? -2.826 -22.088 25.632 1.00 80.69 263 ASP A O 1
ATOM 2047 N N . LYS A 1 264 ? -2.814 -20.034 26.575 1.00 81.50 264 LYS A N 1
ATOM 2048 C CA . LYS A 1 264 ? -2.172 -20.393 27.848 1.00 81.50 264 LYS A CA 1
ATOM 2049 C C . LYS A 1 264 ? -3.149 -20.391 29.013 1.00 81.50 264 LYS A C 1
ATOM 2051 O O . LYS A 1 264 ? -2.739 -20.552 30.164 1.00 81.50 264 LYS A O 1
ATOM 2056 N N . THR A 1 265 ? -4.436 -20.225 28.732 1.00 81.81 265 THR A N 1
ATOM 2057 C CA . THR A 1 265 ? -5.491 -20.222 29.738 1.00 81.81 265 THR A CA 1
ATOM 2058 C C . THR A 1 265 ? -5.475 -21.525 30.541 1.00 81.81 265 THR A C 1
ATOM 2060 O O . THR A 1 265 ? -5.522 -22.629 30.004 1.00 81.81 265 THR A O 1
ATOM 2063 N N . GLY A 1 266 ? -5.381 -21.403 31.866 1.00 77.75 266 GLY A N 1
ATOM 2064 C CA . GLY A 1 266 ? -5.356 -22.533 32.791 1.00 77.75 266 GLY A CA 1
ATOM 2065 C C . GLY A 1 266 ? -3.981 -23.135 33.103 1.00 77.75 266 GLY A C 1
ATOM 2066 O O . GLY A 1 266 ? -3.902 -23.922 34.050 1.00 77.75 266 GLY A O 1
ATOM 2067 N N . GLU A 1 267 ? -2.914 -22.760 32.387 1.00 86.19 267 GLU A N 1
ATOM 2068 C CA . GLU A 1 267 ? -1.534 -23.154 32.719 1.00 86.19 267 GLU A CA 1
ATOM 2069 C C . GLU A 1 267 ? -1.024 -22.425 33.980 1.00 86.19 267 GLU A C 1
ATOM 2071 O O . GLU A 1 267 ? -1.567 -21.395 34.404 1.00 86.19 267 GLU A O 1
ATOM 2076 N N . LYS A 1 268 ? 0.037 -22.959 34.606 1.00 85.88 268 LYS A N 1
ATOM 2077 C CA . LYS A 1 268 ? 0.654 -22.311 35.769 1.00 85.88 268 LYS A CA 1
ATOM 2078 C C . LYS A 1 268 ? 1.474 -21.093 35.364 1.00 85.88 268 LYS A C 1
ATOM 2080 O O . LYS A 1 268 ? 2.349 -21.195 34.504 1.00 85.88 268 LYS A O 1
ATOM 2085 N N . ALA A 1 269 ? 1.268 -19.972 36.052 1.00 82.69 269 ALA A N 1
ATOM 2086 C CA . ALA A 1 269 ? 1.984 -18.725 35.789 1.00 82.69 269 ALA A CA 1
ATOM 2087 C C . ALA A 1 269 ? 3.507 -18.891 35.965 1.00 82.69 269 ALA A C 1
ATOM 2089 O O . ALA A 1 269 ? 4.291 -18.426 35.138 1.00 82.69 269 ALA A O 1
ATOM 2090 N N . SER A 1 270 ? 3.940 -19.645 36.975 1.00 84.12 270 SER A N 1
ATOM 2091 C CA . SER A 1 270 ? 5.350 -19.979 37.192 1.00 84.12 270 SER A CA 1
ATOM 2092 C C . SER A 1 270 ? 5.982 -20.832 36.083 1.00 84.12 270 SER A C 1
ATOM 2094 O O . SER A 1 270 ? 7.159 -20.635 35.772 1.00 84.12 270 SER A O 1
ATOM 2096 N N . GLU A 1 271 ? 5.226 -21.742 35.457 1.00 83.50 271 GLU A N 1
ATOM 2097 C CA . GLU A 1 271 ? 5.709 -22.601 34.362 1.00 83.50 271 GLU A CA 1
ATOM 2098 C C . GLU A 1 271 ? 5.908 -21.805 33.071 1.00 83.50 271 GLU A C 1
ATOM 2100 O O . GLU A 1 271 ? 6.878 -22.035 32.348 1.00 83.50 271 GLU A O 1
ATOM 2105 N N . ILE A 1 272 ? 5.062 -20.799 32.840 1.00 82.38 272 ILE A N 1
ATOM 2106 C CA . ILE A 1 272 ? 5.215 -19.863 31.727 1.00 82.38 272 ILE A CA 1
ATOM 2107 C C . ILE A 1 272 ? 6.154 -18.695 32.046 1.00 82.38 272 ILE A C 1
ATOM 2109 O O . ILE A 1 272 ? 6.231 -17.785 31.236 1.00 82.38 272 ILE A O 1
ATOM 2113 N N . GLY A 1 273 ? 6.863 -18.681 33.183 1.00 81.56 273 GLY A N 1
ATOM 2114 C CA . GLY A 1 273 ? 7.886 -17.673 33.504 1.00 81.56 273 GLY A CA 1
ATOM 2115 C C . GLY A 1 273 ? 7.405 -16.401 34.217 1.00 81.56 273 GLY A C 1
ATOM 2116 O O . GLY A 1 273 ? 8.189 -15.469 34.411 1.00 81.56 273 GLY A O 1
ATOM 2117 N N . LEU A 1 274 ? 6.150 -16.369 34.672 1.00 82.25 274 LEU A N 1
ATOM 2118 C CA . LEU A 1 274 ? 5.577 -15.345 35.555 1.00 82.25 274 LEU A CA 1
ATOM 2119 C C . LEU A 1 274 ? 5.612 -15.820 37.012 1.00 82.25 274 LEU A C 1
ATOM 2121 O O . LEU A 1 274 ? 4.591 -16.119 37.623 1.00 82.25 274 LEU A O 1
ATOM 2125 N N . GLY A 1 275 ? 6.815 -15.910 37.579 1.00 77.19 275 GLY A N 1
ATOM 2126 C CA . GLY A 1 275 ? 6.983 -16.225 39.000 1.00 77.19 275 GLY A CA 1
ATOM 2127 C C . GLY A 1 275 ? 6.589 -15.062 39.921 1.00 77.19 275 GLY A C 1
ATOM 2128 O O . GLY A 1 275 ? 6.576 -13.898 39.513 1.00 77.19 275 GLY A O 1
ATOM 2129 N N . GLN A 1 276 ? 6.366 -15.361 41.207 1.00 74.25 276 GLN A N 1
ATOM 2130 C CA . GLN A 1 276 ? 6.038 -14.359 42.237 1.00 74.25 276 GLN A CA 1
ATOM 2131 C C . GLN A 1 276 ? 7.079 -13.228 42.381 1.00 74.25 276 GLN A C 1
ATOM 2133 O O . GLN A 1 276 ? 6.759 -12.174 42.916 1.00 74.25 276 GLN A O 1
ATOM 2138 N N . GLU A 1 277 ? 8.313 -13.410 41.894 1.00 75.69 277 GLU A N 1
ATOM 2139 C CA . GLU A 1 277 ? 9.346 -12.361 41.898 1.00 75.69 277 GLU A CA 1
ATOM 2140 C C . GLU A 1 277 ? 9.073 -11.224 40.898 1.00 75.69 277 GLU A C 1
ATOM 2142 O O . GLU A 1 277 ? 9.559 -10.111 41.091 1.00 75.69 277 GLU A O 1
ATOM 2147 N N . ILE A 1 278 ? 8.326 -11.503 39.824 1.00 80.12 278 ILE A N 1
ATOM 2148 C CA . ILE A 1 278 ? 8.071 -10.562 38.724 1.00 80.12 278 ILE A CA 1
ATOM 2149 C C . ILE A 1 278 ? 6.677 -9.935 38.862 1.00 80.12 278 ILE A C 1
ATOM 2151 O O . ILE A 1 278 ? 6.515 -8.758 38.550 1.00 80.12 278 ILE A O 1
ATOM 2155 N N . LEU A 1 279 ? 5.697 -10.690 39.381 1.00 81.69 279 LEU A N 1
ATOM 2156 C CA . LEU A 1 279 ? 4.308 -10.266 39.625 1.00 81.69 279 LEU A CA 1
ATOM 2157 C C . LEU A 1 279 ? 4.214 -9.220 40.749 1.00 81.69 279 LEU A C 1
ATOM 2159 O O . LEU A 1 279 ? 3.759 -9.484 41.859 1.00 81.69 279 LEU A O 1
ATOM 2163 N N . THR A 1 280 ? 4.677 -8.014 40.452 1.00 81.69 280 THR A N 1
ATOM 2164 C CA . THR A 1 280 ? 4.608 -6.848 41.329 1.00 81.69 280 THR A CA 1
ATOM 2165 C C . THR A 1 280 ? 3.958 -5.692 40.583 1.00 81.69 280 THR A C 1
ATOM 2167 O O . THR A 1 280 ? 4.084 -5.570 39.364 1.00 81.69 280 THR A O 1
ATOM 2170 N N . ASN A 1 281 ? 3.218 -4.859 41.314 1.00 81.44 281 ASN A N 1
ATOM 2171 C CA . ASN A 1 281 ? 2.550 -3.708 40.722 1.00 81.44 281 ASN A CA 1
ATOM 2172 C C . ASN A 1 281 ? 3.583 -2.717 40.157 1.00 81.44 281 ASN A C 1
ATOM 2174 O O . ASN A 1 281 ? 4.621 -2.490 40.780 1.00 81.44 281 ASN A O 1
ATOM 2178 N N . ASP A 1 282 ? 3.291 -2.146 38.989 1.00 80.06 282 ASP A N 1
ATOM 2179 C CA . ASP A 1 282 ? 4.172 -1.258 38.219 1.00 80.06 282 ASP A CA 1
ATOM 2180 C C . ASP A 1 282 ? 5.515 -1.892 37.794 1.00 80.06 282 ASP A C 1
ATOM 2182 O O . ASP A 1 282 ? 6.492 -1.190 37.509 1.00 80.06 282 ASP A O 1
ATOM 2186 N N . TYR A 1 283 ? 5.594 -3.226 37.715 1.00 83.69 283 TYR A N 1
ATOM 2187 C CA . TYR A 1 283 ? 6.770 -3.879 37.149 1.00 83.69 283 TYR A CA 1
ATOM 2188 C C . TYR A 1 283 ? 6.843 -3.640 35.641 1.00 83.69 283 TYR A C 1
ATOM 2190 O O . TYR A 1 283 ? 5.973 -4.061 34.883 1.00 83.69 283 TYR A O 1
ATOM 2198 N N . THR A 1 284 ? 7.944 -3.043 35.194 1.00 82.25 284 THR A N 1
ATOM 2199 C CA . THR A 1 284 ? 8.321 -2.964 33.779 1.00 82.25 284 THR A CA 1
ATOM 2200 C C . THR A 1 284 ? 9.715 -3.544 33.598 1.00 82.25 284 THR A C 1
ATOM 2202 O O . THR A 1 284 ? 10.683 -3.033 34.173 1.00 82.25 284 THR A O 1
ATOM 2205 N N . GLY A 1 285 ? 9.860 -4.590 32.793 1.00 81.56 285 GLY A N 1
ATOM 2206 C CA . GLY A 1 285 ? 11.149 -5.261 32.664 1.00 81.56 285 GLY A CA 1
ATOM 2207 C C . GLY A 1 285 ? 11.174 -6.391 31.649 1.00 81.56 285 GLY A C 1
ATOM 2208 O O . GLY A 1 285 ? 10.216 -6.640 30.929 1.00 81.56 285 GLY A O 1
ATOM 2209 N N . TRP A 1 286 ? 12.317 -7.067 31.566 1.00 85.06 286 TRP A N 1
ATOM 2210 C CA . TRP A 1 286 ? 12.473 -8.246 30.716 1.00 85.06 286 TRP A CA 1
ATOM 2211 C C . TRP A 1 286 ? 12.147 -9.503 31.513 1.00 85.06 286 TRP A C 1
ATOM 2213 O O . TRP A 1 286 ? 12.776 -9.737 32.543 1.00 85.06 286 TRP A O 1
ATOM 2223 N N . ALA A 1 287 ? 11.256 -10.333 30.979 1.00 85.56 287 ALA A N 1
ATOM 2224 C CA . ALA A 1 287 ? 10.978 -11.671 31.488 1.00 85.56 287 ALA A CA 1
ATOM 2225 C C . ALA A 1 287 ? 11.077 -12.700 30.352 1.00 85.56 287 ALA A C 1
ATOM 2227 O O . ALA A 1 287 ? 11.032 -12.353 29.169 1.00 85.56 287 ALA A O 1
ATOM 2228 N N . GLU A 1 288 ? 11.265 -13.965 30.703 1.00 86.62 288 GLU A N 1
ATOM 2229 C CA . GLU A 1 288 ? 11.245 -15.075 29.752 1.00 86.62 288 GLU A CA 1
ATOM 2230 C C . GLU A 1 288 ? 9.923 -15.811 29.923 1.00 86.62 288 GLU A C 1
ATOM 2232 O O . GLU A 1 288 ? 9.700 -16.391 30.978 1.00 86.62 288 GLU A O 1
ATOM 2237 N N . LEU A 1 289 ? 9.054 -15.740 28.915 1.00 83.75 289 LEU A N 1
ATOM 2238 C CA . LEU A 1 289 ? 7.733 -16.347 28.920 1.00 83.75 289 LEU A CA 1
ATOM 2239 C C . LEU A 1 289 ? 7.669 -17.527 27.955 1.00 83.75 289 LEU A C 1
ATOM 2241 O O . LEU A 1 289 ? 7.900 -17.336 26.765 1.00 83.75 289 LEU A O 1
ATOM 2245 N N . ASP A 1 290 ? 7.399 -18.734 28.454 1.00 83.75 290 ASP A N 1
ATOM 2246 C CA . ASP A 1 290 ? 7.386 -19.986 27.665 1.00 83.75 290 ASP A CA 1
ATOM 2247 C C . ASP A 1 290 ? 8.637 -20.160 26.760 1.00 83.75 290 ASP A C 1
ATOM 2249 O O . ASP A 1 290 ? 8.572 -20.505 25.580 1.00 83.75 290 ASP A O 1
ATOM 2253 N N . GLY A 1 291 ? 9.818 -19.818 27.297 1.00 80.56 291 GLY A N 1
ATOM 2254 C CA . GLY A 1 291 ? 11.099 -19.844 26.569 1.00 80.56 291 GLY A CA 1
ATOM 2255 C C . GLY A 1 291 ? 11.320 -18.680 25.589 1.00 80.56 291 GLY A C 1
ATOM 2256 O O . GLY A 1 291 ? 12.294 -18.676 24.827 1.00 80.56 291 GLY A O 1
ATOM 2257 N N . ILE A 1 292 ? 10.434 -17.679 25.585 1.00 82.19 292 ILE A N 1
ATOM 2258 C CA . ILE A 1 292 ? 10.496 -16.492 24.727 1.00 82.19 292 ILE A CA 1
ATOM 2259 C C . ILE A 1 292 ? 10.826 -15.267 25.574 1.00 82.19 292 ILE A C 1
ATOM 2261 O O . ILE A 1 292 ? 10.140 -14.924 26.527 1.00 82.19 292 ILE A O 1
ATOM 2265 N N . ARG A 1 293 ? 11.873 -14.533 25.199 1.00 85.38 293 ARG A N 1
ATOM 2266 C CA . ARG A 1 293 ? 12.224 -13.286 25.886 1.00 85.38 293 ARG A CA 1
ATOM 2267 C C . ARG A 1 293 ? 11.247 -12.165 25.514 1.00 85.38 293 ARG A C 1
ATOM 2269 O O . ARG A 1 293 ? 11.242 -11.718 24.364 1.00 85.38 293 ARG A O 1
ATOM 2276 N N . CYS A 1 294 ? 10.495 -11.678 26.493 1.00 84.38 294 CYS A N 1
ATOM 2277 C CA . CYS A 1 294 ? 9.456 -10.664 26.341 1.00 84.38 294 CYS A CA 1
ATOM 2278 C C . CYS A 1 294 ? 9.751 -9.426 27.199 1.00 84.38 294 CYS A C 1
ATOM 2280 O O . CYS A 1 294 ? 10.308 -9.523 28.296 1.00 84.38 294 CYS A O 1
ATOM 2282 N N . TYR A 1 295 ? 9.385 -8.250 26.692 1.00 85.12 295 TYR A N 1
ATOM 2283 C CA . TYR A 1 295 ? 9.282 -7.039 27.498 1.00 85.12 295 TYR A CA 1
ATOM 2284 C C . TYR A 1 295 ? 7.901 -7.024 28.140 1.00 85.12 295 TYR A C 1
ATOM 2286 O O . TYR A 1 295 ? 6.889 -7.008 27.435 1.00 85.12 295 TYR A O 1
ATOM 2294 N N . VAL A 1 296 ? 7.880 -7.083 29.465 1.00 85.50 296 VAL A N 1
ATOM 2295 C CA . VAL A 1 296 ? 6.675 -7.273 30.257 1.00 85.50 296 VAL A CA 1
ATOM 2296 C C . VAL A 1 296 ? 6.383 -6.013 31.057 1.00 85.50 296 VAL A C 1
ATOM 2298 O O . VAL A 1 296 ? 7.277 -5.461 31.702 1.00 85.50 296 VAL A O 1
ATOM 2301 N N . SER A 1 297 ? 5.132 -5.567 31.002 1.00 87.06 297 SER A N 1
ATOM 2302 C CA . SER A 1 297 ? 4.593 -4.543 31.892 1.00 87.06 297 SER A CA 1
ATOM 2303 C C . SER A 1 297 ? 3.434 -5.130 32.684 1.00 87.06 297 SER A C 1
ATOM 2305 O O . SER A 1 297 ? 2.586 -5.811 32.104 1.00 87.06 297 SER A O 1
ATOM 2307 N N . ILE A 1 298 ? 3.425 -4.903 33.994 1.00 87.50 298 ILE A N 1
ATOM 2308 C CA . ILE A 1 298 ? 2.480 -5.512 34.925 1.00 87.50 298 ILE A CA 1
ATOM 2309 C C . ILE A 1 298 ? 1.799 -4.421 35.739 1.00 87.50 298 ILE A C 1
ATOM 2311 O O . ILE A 1 298 ? 2.454 -3.599 36.382 1.00 87.50 298 ILE A O 1
ATOM 2315 N N . ARG A 1 299 ? 0.469 -4.453 35.741 1.00 86.25 299 ARG A N 1
ATOM 2316 C CA . ARG A 1 299 ? -0.379 -3.629 36.604 1.00 86.25 299 ARG A CA 1
ATOM 2317 C C . ARG A 1 299 ? -1.234 -4.530 37.469 1.00 86.25 299 ARG A C 1
ATOM 2319 O O . ARG A 1 299 ? -1.807 -5.507 36.990 1.00 86.25 299 ARG A O 1
ATOM 2326 N N . GLU A 1 300 ? -1.331 -4.171 38.737 1.00 82.44 300 GLU A N 1
ATOM 2327 C CA . GLU A 1 300 ? -2.277 -4.800 39.647 1.00 82.44 300 GLU A CA 1
ATOM 2328 C C . GLU A 1 300 ? -3.710 -4.410 39.275 1.00 82.44 300 GLU A C 1
ATOM 2330 O O . GLU A 1 300 ? -4.013 -3.238 39.025 1.00 82.44 300 GLU A O 1
ATOM 2335 N N . PHE A 1 301 ? -4.587 -5.407 39.239 1.00 75.69 301 PHE A N 1
ATOM 2336 C CA . PHE A 1 301 ? -5.997 -5.252 38.936 1.00 75.69 301 PHE A CA 1
ATOM 2337 C C . PHE A 1 301 ? -6.828 -5.543 40.185 1.00 75.69 301 PHE A C 1
ATOM 2339 O O . PHE A 1 301 ? -6.869 -6.666 40.685 1.00 75.69 301 PHE A O 1
ATOM 2346 N N . PHE A 1 302 ? -7.499 -4.505 40.686 1.00 64.56 302 PHE A N 1
ATOM 2347 C CA . PHE A 1 302 ? -8.397 -4.599 41.832 1.00 64.56 302 PHE A CA 1
ATOM 2348 C C . PHE A 1 302 ? -9.843 -4.658 41.340 1.00 64.56 302 PHE A C 1
ATOM 2350 O O . PHE A 1 302 ? -10.411 -3.623 40.987 1.00 64.56 302 PHE A O 1
ATOM 2357 N N . SER A 1 303 ? -10.422 -5.858 41.324 1.00 60.62 303 SER A N 1
ATOM 2358 C CA . SER A 1 303 ? -11.857 -6.067 41.125 1.00 60.62 303 SER A CA 1
ATOM 2359 C C . SER A 1 303 ? -12.389 -7.053 42.156 1.00 60.62 303 SER A C 1
ATOM 2361 O O . SER A 1 303 ? -11.767 -8.086 42.415 1.00 60.62 303 SER A O 1
ATOM 2363 N N . ASP A 1 304 ? -13.555 -6.737 42.714 1.00 55.19 304 ASP A N 1
ATOM 2364 C CA . ASP A 1 304 ? -14.263 -7.600 43.659 1.00 55.19 304 ASP A CA 1
ATOM 2365 C C . ASP A 1 304 ? -14.711 -8.923 43.003 1.00 55.19 304 ASP A C 1
ATOM 2367 O O . ASP A 1 304 ? -14.839 -9.927 43.698 1.00 55.19 304 ASP A O 1
ATOM 2371 N N . LEU A 1 305 ? -14.844 -8.960 41.665 1.00 53.25 305 LEU A N 1
ATOM 2372 C CA . LEU A 1 305 ? -15.199 -10.156 40.880 1.00 53.25 305 LEU A CA 1
ATOM 2373 C C . LEU A 1 305 ? -14.098 -11.222 40.821 1.00 53.25 305 LEU A C 1
ATOM 2375 O O . LEU A 1 305 ? -14.403 -12.403 40.698 1.00 53.25 305 LEU A O 1
ATOM 2379 N N . TYR A 1 306 ? -12.826 -10.820 40.895 1.00 59.03 306 TYR A N 1
ATOM 2380 C CA . TYR A 1 306 ? -11.690 -11.728 40.686 1.00 59.03 306 TYR A CA 1
ATOM 2381 C C . TYR A 1 306 ? -10.823 -11.924 41.933 1.00 59.03 306 TYR A C 1
ATOM 2383 O O . TYR A 1 306 ? -9.921 -12.757 41.934 1.00 59.03 306 TYR A O 1
ATOM 2391 N N . GLY A 1 307 ? -11.092 -11.197 43.020 1.00 57.28 307 GLY A N 1
ATOM 2392 C CA . GLY A 1 307 ? -10.325 -11.289 44.261 1.00 57.28 307 GLY A CA 1
ATOM 2393 C C . GLY A 1 307 ? -9.045 -10.443 44.269 1.00 57.28 307 GLY A C 1
ATOM 2394 O O . GLY A 1 307 ? -8.712 -9.728 43.321 1.00 57.28 307 GLY A O 1
ATOM 2395 N N . ARG A 1 308 ? -8.325 -10.483 45.398 1.00 59.00 308 ARG A N 1
ATOM 2396 C CA . ARG A 1 308 ? -7.063 -9.744 45.597 1.00 59.00 308 ARG A CA 1
ATOM 2397 C C . ARG A 1 308 ? -5.889 -10.536 45.004 1.00 59.00 308 ARG A C 1
ATOM 2399 O O . ARG A 1 308 ? -5.835 -11.742 45.208 1.00 59.00 308 ARG A O 1
ATOM 2406 N N . ASN A 1 309 ? -4.922 -9.837 44.396 1.00 72.12 309 ASN A N 1
ATOM 2407 C CA . ASN A 1 309 ? -3.703 -10.364 43.741 1.00 72.12 309 ASN A CA 1
ATOM 2408 C C . ASN A 1 309 ? -3.842 -10.801 42.268 1.00 72.12 309 ASN A C 1
ATOM 2410 O O . ASN A 1 309 ? -3.111 -11.688 41.819 1.00 72.12 309 ASN A O 1
ATOM 2414 N N . ASN A 1 310 ? -4.722 -10.155 41.502 1.00 81.06 310 ASN A N 1
ATOM 2415 C CA . ASN A 1 310 ? -4.756 -10.321 40.049 1.00 81.06 310 ASN A CA 1
ATOM 2416 C C . ASN A 1 310 ? -3.897 -9.277 39.350 1.00 81.06 310 ASN A C 1
ATOM 2418 O O . ASN A 1 310 ? -3.872 -8.105 39.732 1.00 81.06 310 ASN A O 1
ATOM 2422 N N . TYR A 1 311 ? -3.221 -9.702 38.291 1.00 84.38 311 TYR A N 1
ATOM 2423 C CA . TYR A 1 311 ? -2.325 -8.861 37.516 1.00 84.38 311 TYR A CA 1
ATOM 2424 C C . TYR A 1 311 ? -2.663 -8.951 36.035 1.00 84.38 311 TYR A C 1
ATOM 2426 O O . TYR A 1 311 ? -2.826 -10.042 35.487 1.00 84.38 311 TYR A O 1
ATOM 2434 N N . ILE A 1 312 ? -2.722 -7.791 35.383 1.00 84.00 312 ILE A N 1
ATOM 2435 C CA . ILE A 1 312 ? -2.738 -7.706 33.925 1.00 84.00 312 ILE A CA 1
ATOM 2436 C C . ILE A 1 312 ? -1.290 -7.572 33.475 1.00 84.00 312 ILE A C 1
ATOM 2438 O O . ILE A 1 312 ? -0.566 -6.664 33.892 1.00 84.00 312 ILE A O 1
ATOM 2442 N N . VAL A 1 313 ? -0.883 -8.499 32.624 1.00 84.50 313 VAL A N 1
ATOM 2443 C CA . VAL A 1 313 ? 0.474 -8.671 32.135 1.00 84.50 313 VAL A CA 1
ATOM 2444 C C . VAL A 1 313 ? 0.452 -8.444 30.630 1.00 84.50 313 VAL A C 1
ATOM 2446 O O . VAL A 1 313 ? -0.135 -9.212 29.874 1.00 84.50 313 VAL A O 1
ATOM 2449 N N . ILE A 1 314 ? 1.115 -7.383 30.187 1.00 83.44 314 ILE A N 1
ATOM 2450 C CA . ILE A 1 314 ? 1.326 -7.112 28.766 1.00 83.44 314 ILE A CA 1
ATOM 2451 C C . ILE A 1 314 ? 2.721 -7.592 28.416 1.00 83.44 314 ILE A C 1
ATOM 2453 O O . ILE A 1 314 ? 3.700 -7.066 28.945 1.00 83.44 314 ILE A O 1
ATOM 2457 N N . ALA A 1 315 ? 2.816 -8.555 27.508 1.00 81.56 315 ALA A N 1
ATOM 2458 C CA . ALA A 1 315 ? 4.069 -9.162 27.102 1.00 81.56 315 ALA A CA 1
ATOM 2459 C C . ALA A 1 315 ? 4.314 -8.982 25.604 1.00 81.56 315 ALA A C 1
ATOM 2461 O O . ALA A 1 315 ? 3.657 -9.594 24.769 1.00 81.56 315 ALA A O 1
ATOM 2462 N N . ALA A 1 316 ? 5.316 -8.180 25.255 1.00 80.69 316 ALA A N 1
ATOM 2463 C CA . ALA A 1 316 ? 5.740 -7.998 23.872 1.00 80.69 316 ALA A CA 1
ATOM 2464 C C . ALA A 1 316 ? 7.018 -8.811 23.590 1.00 80.69 316 ALA A C 1
ATOM 2466 O O . ALA A 1 316 ? 8.046 -8.564 24.234 1.00 80.69 316 ALA A O 1
ATOM 2467 N N . PRO A 1 317 ? 7.014 -9.763 22.639 1.00 78.56 317 PRO A N 1
ATOM 2468 C CA . PRO A 1 317 ? 8.206 -10.539 22.314 1.00 78.56 317 PRO A CA 1
ATOM 2469 C C . PRO A 1 317 ? 9.325 -9.664 21.742 1.00 78.56 317 PRO A C 1
ATOM 2471 O O . PRO A 1 317 ? 9.111 -8.867 20.826 1.00 78.56 317 PRO A O 1
ATOM 2474 N N . LEU A 1 318 ? 10.564 -9.885 22.196 1.00 75.50 318 LEU A N 1
ATOM 2475 C CA . LEU A 1 318 ? 11.748 -9.164 21.705 1.00 75.50 318 LEU A CA 1
ATOM 2476 C C . LEU A 1 318 ? 11.896 -9.267 20.176 1.00 75.50 318 LEU A C 1
ATOM 2478 O O . LEU A 1 318 ? 12.295 -8.314 19.507 1.00 75.50 318 LEU A O 1
ATOM 2482 N N . ALA A 1 319 ? 11.586 -10.439 19.615 1.00 68.00 319 ALA A N 1
ATOM 2483 C CA . ALA A 1 319 ? 11.675 -10.682 18.180 1.00 68.00 319 ALA A CA 1
ATOM 2484 C C . ALA A 1 319 ? 10.673 -9.840 17.379 1.00 68.00 319 ALA A C 1
ATOM 2486 O O . ALA A 1 319 ? 11.015 -9.383 16.290 1.00 68.00 319 ALA A O 1
ATOM 2487 N N . ASP A 1 320 ? 9.482 -9.594 17.923 1.00 66.81 320 ASP A N 1
ATOM 2488 C CA . ASP A 1 320 ? 8.393 -8.905 17.225 1.00 66.81 320 ASP A CA 1
ATOM 2489 C C . ASP A 1 320 ? 8.543 -7.379 17.357 1.00 66.81 320 ASP A C 1
ATOM 2491 O O . ASP A 1 320 ? 8.380 -6.653 16.377 1.00 66.81 320 ASP A O 1
ATOM 2495 N N . MET A 1 321 ? 9.082 -6.904 18.488 1.00 67.12 321 MET A N 1
ATOM 2496 C CA . MET A 1 321 ? 9.530 -5.513 18.672 1.00 67.12 321 MET A CA 1
ATOM 2497 C C . MET A 1 321 ? 10.650 -5.087 17.707 1.00 67.12 321 MET A C 1
ATOM 2499 O O . MET A 1 321 ? 10.820 -3.901 17.409 1.00 67.12 321 MET A O 1
ATOM 2503 N N . HIS A 1 322 ? 11.460 -6.039 17.234 1.00 63.28 322 HIS A N 1
ATOM 2504 C CA . HIS A 1 322 ? 12.608 -5.771 16.361 1.00 63.28 322 HIS A CA 1
ATOM 2505 C C . HIS A 1 322 ? 12.418 -6.245 14.917 1.00 63.28 322 HIS A C 1
ATOM 2507 O O . HIS A 1 322 ? 13.090 -5.730 14.018 1.00 63.28 322 HIS A O 1
ATOM 2513 N N . GLY A 1 323 ? 11.513 -7.194 14.674 1.00 56.69 323 GLY A N 1
ATOM 2514 C CA . GLY A 1 323 ? 11.361 -7.913 13.409 1.00 56.69 323 GLY A CA 1
ATOM 2515 C C . GLY A 1 323 ? 11.098 -7.001 12.216 1.00 56.69 323 GLY A C 1
ATOM 2516 O O . GLY A 1 323 ? 11.727 -7.155 11.166 1.00 56.69 323 GLY A O 1
ATOM 2517 N N . LEU A 1 324 ? 10.251 -5.987 12.403 1.00 55.56 324 LEU A N 1
ATOM 2518 C CA . LEU A 1 324 ? 9.926 -4.996 11.374 1.00 55.56 324 LEU A CA 1
ATOM 2519 C C . LEU A 1 324 ? 11.126 -4.099 11.028 1.00 55.56 324 LEU A C 1
ATOM 2521 O O . LEU A 1 324 ? 11.355 -3.784 9.858 1.00 55.56 324 LEU A O 1
ATOM 2525 N N . ARG A 1 325 ? 11.975 -3.762 12.009 1.00 65.12 325 ARG A N 1
ATOM 2526 C CA . ARG A 1 325 ? 13.113 -2.842 11.820 1.00 65.12 325 ARG A CA 1
ATOM 2527 C C . ARG A 1 325 ? 14.385 -3.514 11.291 1.00 65.12 325 ARG A C 1
ATOM 2529 O O . ARG A 1 325 ? 15.266 -2.821 10.781 1.00 65.12 325 ARG A O 1
ATOM 2536 N N . ILE A 1 326 ? 14.478 -4.846 11.324 1.00 64.69 326 ILE A N 1
ATOM 2537 C CA . ILE A 1 326 ? 15.603 -5.595 10.727 1.00 64.69 326 ILE A CA 1
ATOM 2538 C C . ILE A 1 326 ? 15.703 -5.329 9.219 1.00 64.69 326 ILE A C 1
ATOM 2540 O O . ILE A 1 326 ? 16.799 -5.126 8.696 1.00 64.69 326 ILE A O 1
ATOM 2544 N N . SER A 1 327 ? 14.566 -5.264 8.525 1.00 65.62 327 SER A N 1
ATOM 2545 C CA . SER A 1 327 ? 14.503 -4.957 7.090 1.00 65.62 327 SER A CA 1
ATOM 2546 C C . SER A 1 327 ? 15.102 -3.575 6.770 1.00 65.62 327 SER A C 1
ATOM 2548 O O . SER A 1 327 ? 15.953 -3.441 5.888 1.00 65.62 327 SER A O 1
ATOM 2550 N N . VAL A 1 328 ? 14.735 -2.559 7.555 1.00 70.12 328 VAL A N 1
ATOM 2551 C CA . VAL A 1 328 ? 15.239 -1.184 7.470 1.00 70.12 328 VAL A CA 1
ATOM 2552 C C . VAL A 1 328 ? 16.745 -1.127 7.715 1.00 70.12 328 VAL A C 1
ATOM 2554 O O . VAL A 1 328 ? 17.469 -0.431 6.997 1.00 70.12 328 VAL A O 1
ATOM 2557 N N . ILE A 1 329 ? 17.234 -1.872 8.708 1.00 69.62 329 ILE A N 1
ATOM 2558 C CA . ILE A 1 329 ? 18.665 -1.977 9.010 1.00 69.62 329 ILE A CA 1
ATOM 2559 C C . ILE A 1 329 ? 19.413 -2.564 7.805 1.00 69.62 329 ILE A C 1
ATOM 2561 O O . ILE A 1 329 ? 20.390 -1.968 7.350 1.00 69.62 329 ILE A O 1
ATOM 2565 N N . ILE A 1 330 ? 18.929 -3.674 7.235 1.00 70.31 330 ILE A N 1
ATOM 2566 C CA . ILE A 1 330 ? 19.525 -4.321 6.054 1.00 70.31 330 ILE A CA 1
ATOM 2567 C C . ILE A 1 330 ? 19.603 -3.345 4.873 1.00 70.31 330 ILE A C 1
ATOM 2569 O O . ILE A 1 330 ? 20.664 -3.195 4.263 1.00 70.31 330 ILE A O 1
ATOM 2573 N N . TRP A 1 331 ? 18.517 -2.626 4.585 1.00 70.75 331 TRP A N 1
ATOM 2574 C CA . TRP A 1 331 ? 18.471 -1.656 3.490 1.00 70.75 331 TRP A CA 1
ATOM 2575 C C . TRP A 1 331 ? 19.439 -0.492 3.667 1.00 70.75 331 TRP A C 1
ATOM 2577 O O . TRP A 1 331 ? 20.161 -0.136 2.730 1.00 70.75 331 TRP A O 1
ATOM 2587 N N . ASN A 1 332 ? 19.499 0.070 4.871 1.00 74.38 332 ASN A N 1
ATOM 2588 C CA . ASN A 1 332 ? 20.433 1.141 5.193 1.00 74.38 332 ASN A CA 1
ATOM 2589 C C . ASN A 1 332 ? 21.892 0.690 5.051 1.00 74.38 332 ASN A C 1
ATOM 2591 O O . ASN A 1 332 ? 22.705 1.427 4.491 1.00 74.38 332 ASN A O 1
ATOM 2595 N N . ILE A 1 333 ? 22.220 -0.538 5.464 1.00 74.25 333 ILE A N 1
ATOM 2596 C CA . ILE A 1 333 ? 23.557 -1.125 5.278 1.00 74.25 333 ILE A CA 1
ATOM 2597 C C . ILE A 1 333 ? 23.882 -1.282 3.792 1.00 74.25 333 ILE A C 1
ATOM 2599 O O . ILE A 1 333 ? 24.974 -0.908 3.356 1.00 74.25 333 ILE A O 1
ATOM 2603 N N . CYS A 1 334 ? 22.947 -1.820 3.004 1.00 70.25 334 CYS A N 1
ATOM 2604 C CA . CYS A 1 334 ? 23.128 -1.970 1.565 1.00 70.25 334 CYS A CA 1
ATOM 2605 C C . CYS A 1 334 ? 23.394 -0.612 0.912 1.00 70.25 334 CYS A C 1
ATOM 2607 O O . CYS A 1 334 ? 24.427 -0.451 0.268 1.00 70.25 334 CYS A O 1
ATOM 2609 N N . LEU A 1 335 ? 22.534 0.386 1.134 1.00 73.31 335 LEU A N 1
ATOM 2610 C CA . LEU A 1 335 ? 22.720 1.736 0.594 1.00 73.31 335 LEU A CA 1
ATOM 2611 C C . LEU A 1 335 ? 24.067 2.331 1.016 1.00 73.31 335 LEU A C 1
ATOM 2613 O O . LEU A 1 335 ? 24.813 2.834 0.175 1.00 73.31 335 LEU A O 1
ATOM 2617 N N . PHE A 1 336 ? 24.424 2.204 2.293 1.00 77.44 336 PHE A N 1
ATOM 2618 C CA . PHE A 1 336 ? 25.680 2.713 2.832 1.00 77.44 336 PHE A CA 1
ATOM 2619 C C . PHE A 1 336 ? 26.891 2.105 2.110 1.00 77.44 336 PHE A C 1
ATOM 2621 O O . PHE A 1 336 ? 27.794 2.830 1.681 1.00 77.44 336 PHE A O 1
ATOM 2628 N N . LEU A 1 337 ? 26.899 0.783 1.910 1.00 70.75 337 LEU A N 1
ATOM 2629 C CA . LEU A 1 337 ? 27.966 0.081 1.191 1.00 70.75 337 LEU A CA 1
ATOM 2630 C C . LEU A 1 337 ? 28.071 0.545 -0.266 1.00 70.75 337 LEU A C 1
ATOM 2632 O O . LEU A 1 337 ? 29.178 0.784 -0.751 1.00 70.75 337 LEU A O 1
ATOM 2636 N N . ILE A 1 338 ? 26.939 0.724 -0.952 1.00 72.56 338 ILE A N 1
ATOM 2637 C CA . ILE A 1 338 ? 26.892 1.177 -2.350 1.00 72.56 338 ILE A CA 1
ATOM 2638 C C . ILE A 1 338 ? 27.520 2.564 -2.492 1.00 72.56 338 ILE A C 1
ATOM 2640 O O . ILE A 1 338 ? 28.447 2.743 -3.288 1.00 72.56 338 ILE A O 1
ATOM 2644 N N . PHE A 1 339 ? 27.048 3.537 -1.706 1.00 74.88 339 PHE A N 1
ATOM 2645 C CA . PHE A 1 339 ? 27.562 4.908 -1.749 1.00 74.88 339 PHE A CA 1
ATOM 2646 C C . PHE A 1 339 ? 29.045 4.959 -1.380 1.00 74.88 339 PHE A C 1
ATOM 2648 O O . PHE A 1 339 ? 29.825 5.642 -2.044 1.00 74.88 339 PHE A O 1
ATOM 2655 N N . THR A 1 340 ? 29.461 4.173 -0.386 1.00 72.44 340 THR A N 1
ATOM 2656 C CA . THR A 1 340 ? 30.868 4.083 0.022 1.00 72.44 340 THR A CA 1
ATOM 2657 C C . THR A 1 340 ? 31.755 3.567 -1.114 1.00 72.44 340 THR A C 1
ATOM 2659 O O . THR A 1 340 ? 32.793 4.162 -1.407 1.00 72.44 340 THR A O 1
ATOM 2662 N N . VAL A 1 341 ? 31.341 2.505 -1.814 1.00 69.56 341 VAL A N 1
ATOM 2663 C CA . VAL A 1 341 ? 32.095 1.940 -2.948 1.00 69.56 341 VAL A CA 1
ATOM 2664 C C . VAL A 1 341 ? 32.183 2.923 -4.118 1.00 69.56 341 VAL A C 1
ATOM 2666 O O . VAL A 1 341 ? 33.271 3.114 -4.669 1.00 69.56 341 VAL A O 1
ATOM 2669 N N . LEU A 1 342 ? 31.074 3.576 -4.480 1.00 69.88 342 LEU A N 1
ATOM 2670 C CA . LEU A 1 342 ? 31.044 4.574 -5.557 1.00 69.88 342 LEU A CA 1
ATOM 2671 C C . LEU A 1 342 ? 31.953 5.771 -5.250 1.00 69.88 342 LEU A C 1
ATOM 2673 O O . LEU A 1 342 ? 32.678 6.245 -6.126 1.00 69.88 342 LEU A O 1
ATOM 2677 N N . MET A 1 343 ? 31.982 6.218 -3.996 1.00 73.81 343 MET A N 1
ATOM 2678 C CA . MET A 1 343 ? 32.838 7.325 -3.574 1.00 73.81 343 MET A CA 1
ATOM 2679 C C . MET A 1 343 ? 34.314 6.950 -3.520 1.00 73.81 343 MET A C 1
ATOM 2681 O O . MET A 1 343 ? 35.152 7.718 -3.990 1.00 73.81 343 MET A O 1
ATOM 2685 N N . ILE A 1 344 ? 34.659 5.757 -3.024 1.00 69.50 344 ILE A N 1
ATOM 2686 C CA . ILE A 1 344 ? 36.037 5.244 -3.097 1.00 69.50 344 ILE A CA 1
ATOM 2687 C C . ILE A 1 344 ? 36.506 5.202 -4.555 1.00 69.50 344 ILE A C 1
ATOM 2689 O O . ILE A 1 344 ? 37.645 5.575 -4.859 1.00 69.50 344 ILE A O 1
ATOM 2693 N N . ALA A 1 345 ? 35.626 4.771 -5.460 1.00 65.56 345 ALA A N 1
ATOM 2694 C CA . ALA A 1 345 ? 35.907 4.716 -6.882 1.00 65.56 345 ALA A CA 1
ATOM 2695 C C . ALA A 1 345 ? 36.150 6.106 -7.486 1.00 65.56 345 ALA A C 1
ATOM 2697 O O . ALA A 1 345 ? 37.149 6.306 -8.179 1.00 65.56 345 ALA A O 1
ATOM 2698 N N . TYR A 1 346 ? 35.290 7.074 -7.171 1.00 70.88 346 TYR A N 1
ATOM 2699 C CA . TYR A 1 346 ? 35.430 8.453 -7.631 1.00 70.88 346 TYR A CA 1
ATOM 2700 C C . TYR A 1 346 ? 36.688 9.131 -7.074 1.00 70.88 346 TYR A C 1
ATOM 2702 O O . TYR A 1 346 ? 37.478 9.679 -7.838 1.00 70.88 346 TYR A O 1
ATOM 2710 N N . CYS A 1 347 ? 36.943 9.031 -5.767 1.00 67.56 347 CYS A N 1
ATOM 2711 C CA . CYS A 1 347 ? 38.159 9.569 -5.151 1.00 67.56 347 CYS A CA 1
ATOM 2712 C C . CYS A 1 347 ? 39.422 8.951 -5.766 1.00 67.56 347 CYS A C 1
ATOM 2714 O O . CYS A 1 347 ? 40.413 9.648 -5.981 1.00 67.56 347 CYS A O 1
ATOM 2716 N N . SER A 1 348 ? 39.384 7.658 -6.101 1.00 65.50 348 SER A N 1
ATOM 2717 C CA . SER A 1 348 ? 40.484 6.998 -6.811 1.00 65.50 348 SER A CA 1
ATOM 2718 C C . SER A 1 348 ? 40.679 7.569 -8.216 1.00 65.50 348 SER A C 1
ATOM 2720 O O . SER A 1 348 ? 41.819 7.804 -8.610 1.00 65.50 348 SER A O 1
ATOM 2722 N N . PHE A 1 349 ? 39.589 7.829 -8.941 1.00 63.56 349 PHE A N 1
ATOM 2723 C CA . PHE A 1 349 ? 39.612 8.421 -10.278 1.00 63.56 349 PHE A CA 1
ATOM 2724 C C . PHE A 1 349 ? 40.161 9.852 -10.271 1.00 63.56 349 PHE A C 1
ATOM 2726 O O . PHE A 1 349 ? 41.135 10.127 -10.969 1.00 63.56 349 PHE A O 1
ATOM 2733 N N . VAL A 1 350 ? 39.606 10.735 -9.432 1.00 64.81 350 VAL A N 1
ATOM 2734 C CA . VAL A 1 350 ? 40.057 12.133 -9.305 1.00 64.81 350 VAL A CA 1
ATOM 2735 C C . VAL A 1 350 ? 41.524 12.184 -8.899 1.00 64.81 350 VAL A C 1
ATOM 2737 O O . VAL A 1 350 ? 42.295 12.952 -9.466 1.00 64.81 350 VAL A O 1
ATOM 2740 N N . ARG A 1 351 ? 41.953 11.321 -7.970 1.00 62.88 351 ARG A N 1
ATOM 2741 C CA . ARG A 1 351 ? 43.365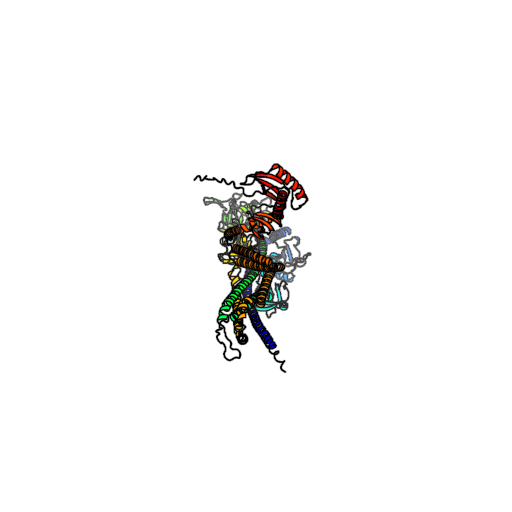 11.223 -7.590 1.00 62.88 351 ARG A CA 1
ATOM 2742 C C . ARG A 1 351 ? 44.248 10.858 -8.779 1.00 62.88 351 ARG A C 1
ATOM 2744 O O . ARG A 1 351 ? 45.280 11.489 -8.975 1.00 62.88 351 ARG A O 1
ATOM 2751 N N . THR A 1 352 ? 43.873 9.843 -9.553 1.00 56.84 352 THR A N 1
ATOM 2752 C CA . THR A 1 352 ? 44.640 9.436 -10.736 1.00 56.84 352 THR A CA 1
ATOM 2753 C C . THR A 1 352 ? 44.709 10.552 -11.776 1.00 56.84 352 THR A C 1
ATOM 2755 O O . THR A 1 352 ? 45.776 10.770 -12.338 1.00 56.84 352 THR A O 1
ATOM 2758 N N . ASP A 1 353 ? 43.621 11.289 -11.987 1.00 59.91 353 ASP A N 1
ATOM 2759 C CA . ASP A 1 353 ? 43.580 12.426 -12.911 1.00 59.91 353 ASP A CA 1
ATOM 2760 C C . ASP A 1 353 ? 44.464 13.597 -12.444 1.00 59.91 353 ASP A C 1
ATOM 2762 O O . ASP A 1 353 ? 45.274 14.114 -13.207 1.00 59.91 353 ASP A O 1
ATOM 2766 N N . THR A 1 354 ? 44.402 13.942 -11.156 1.00 59.00 354 THR A N 1
ATOM 2767 C CA . THR A 1 354 ? 45.210 15.027 -10.566 1.00 59.00 354 THR A CA 1
ATOM 2768 C C . THR A 1 354 ? 46.705 14.697 -10.617 1.00 59.00 354 THR A C 1
ATOM 2770 O O . THR A 1 354 ? 47.517 15.539 -10.983 1.00 59.00 354 THR A O 1
ATOM 2773 N N . ILE A 1 355 ? 47.072 13.436 -10.345 1.00 55.81 355 ILE A N 1
ATOM 2774 C CA . ILE A 1 355 ? 48.447 12.941 -10.516 1.00 55.81 355 ILE A CA 1
ATOM 2775 C C . ILE A 1 355 ? 48.869 13.014 -11.993 1.00 55.81 355 ILE A C 1
ATOM 2777 O O . ILE A 1 355 ? 50.023 13.291 -12.290 1.00 55.81 355 ILE A O 1
ATOM 2781 N N . ASN A 1 356 ? 47.981 12.759 -12.951 1.00 52.78 356 ASN A N 1
ATOM 2782 C CA . ASN A 1 356 ? 48.340 12.767 -14.373 1.00 52.78 356 ASN A CA 1
ATOM 2783 C C . ASN A 1 356 ? 48.540 14.171 -14.965 1.00 52.78 356 ASN A C 1
ATOM 2785 O O . ASN A 1 356 ? 49.188 14.276 -16.005 1.00 52.78 356 ASN A O 1
ATOM 2789 N N . ASN A 1 357 ? 48.013 15.219 -14.329 1.00 53.38 357 ASN A N 1
ATOM 2790 C CA . ASN A 1 357 ? 48.089 16.591 -14.833 1.00 53.38 357 ASN A CA 1
ATOM 2791 C C . ASN A 1 357 ? 49.230 17.434 -14.223 1.00 53.38 357 ASN A C 1
ATOM 2793 O O . ASN A 1 357 ? 49.330 18.601 -14.587 1.00 53.38 357 ASN A O 1
ATOM 2797 N N . ASP A 1 358 ? 50.077 16.864 -13.346 1.00 50.41 358 ASP A N 1
ATOM 2798 C CA . ASP A 1 358 ? 51.187 17.554 -12.646 1.00 50.41 358 ASP A CA 1
ATOM 2799 C C . ASP A 1 358 ? 50.782 18.931 -12.079 1.00 50.41 358 ASP A C 1
ATOM 2801 O O . ASP A 1 358 ? 51.522 19.913 -12.142 1.00 50.41 358 ASP A O 1
ATOM 2805 N N . GLU A 1 359 ? 49.572 19.013 -11.513 1.00 52.38 359 GLU A N 1
ATOM 2806 C CA . GLU A 1 359 ? 49.178 20.167 -10.706 1.00 52.38 359 GLU A CA 1
ATOM 2807 C C . GLU A 1 359 ? 50.056 20.176 -9.443 1.00 52.38 359 GLU A C 1
ATOM 2809 O O . GLU A 1 359 ? 50.094 19.199 -8.692 1.00 52.38 359 GLU A O 1
ATOM 2814 N N . ASP A 1 360 ? 50.800 21.268 -9.251 1.00 48.31 360 ASP A N 1
ATOM 2815 C CA . ASP A 1 360 ? 51.744 21.491 -8.156 1.00 48.31 360 ASP A CA 1
ATOM 2816 C C . ASP A 1 360 ? 51.014 21.267 -6.817 1.00 48.31 360 ASP A C 1
ATOM 2818 O O . ASP A 1 360 ? 50.239 22.116 -6.367 1.00 48.31 360 ASP A O 1
ATOM 2822 N N . LEU A 1 361 ? 51.201 20.092 -6.199 1.00 52.25 361 LEU A N 1
ATOM 2823 C CA . LEU A 1 361 ? 50.536 19.693 -4.956 1.00 52.25 361 LEU A CA 1
ATOM 2824 C C . LEU A 1 361 ? 51.065 20.566 -3.813 1.00 52.25 361 LEU A C 1
ATOM 2826 O O . LEU A 1 361 ? 51.893 20.141 -3.008 1.00 52.25 361 LEU A O 1
ATOM 2830 N N . ARG A 1 362 ? 50.586 21.811 -3.717 1.00 48.12 362 ARG A N 1
ATOM 2831 C CA . ARG A 1 362 ? 50.854 22.720 -2.599 1.00 48.12 362 ARG A CA 1
ATOM 2832 C C . ARG A 1 362 ? 50.159 22.178 -1.358 1.00 48.12 362 ARG A C 1
ATOM 2834 O O . ARG A 1 362 ? 49.053 22.585 -0.998 1.00 48.12 362 ARG A O 1
ATOM 2841 N N . GLY A 1 363 ? 50.802 21.195 -0.745 1.00 54.34 363 GLY A N 1
ATOM 2842 C CA . GLY A 1 363 ? 50.322 20.513 0.435 1.00 54.34 363 GLY A CA 1
ATOM 2843 C C . GLY A 1 363 ? 50.785 21.201 1.710 1.00 54.34 363 GLY A C 1
ATOM 2844 O O . GLY A 1 363 ? 51.930 21.635 1.824 1.00 54.34 363 GLY A O 1
ATOM 2845 N N . VAL A 1 364 ? 49.904 21.274 2.704 1.00 54.22 364 VAL A N 1
ATOM 2846 C CA . VAL A 1 364 ? 50.314 21.622 4.069 1.00 54.22 364 VAL A CA 1
ATOM 2847 C C . VAL A 1 364 ? 50.908 20.361 4.700 1.00 54.22 364 VAL A C 1
ATOM 2849 O O . VAL A 1 364 ? 50.237 19.329 4.753 1.00 54.22 364 VAL A O 1
ATOM 2852 N N . VAL A 1 365 ? 52.167 20.421 5.147 1.00 55.66 365 VAL A N 1
ATOM 2853 C CA . VAL A 1 365 ? 52.815 19.311 5.865 1.00 55.66 365 VAL A CA 1
ATOM 2854 C C . VAL A 1 365 ? 52.227 19.247 7.272 1.00 55.66 365 VAL A C 1
ATOM 2856 O O . VAL A 1 365 ? 52.449 20.149 8.078 1.00 55.66 365 VAL A O 1
ATOM 2859 N N . LEU A 1 366 ? 51.459 18.197 7.563 1.00 51.56 366 LEU A N 1
ATOM 2860 C CA . LEU A 1 366 ? 50.751 18.041 8.840 1.00 51.56 366 LEU A CA 1
ATOM 2861 C C . LEU A 1 366 ? 51.671 17.549 9.966 1.00 51.56 366 LEU A C 1
ATOM 2863 O O . LEU A 1 366 ? 51.506 17.954 11.111 1.00 51.56 366 LEU A O 1
ATOM 2867 N N . PHE A 1 367 ? 52.658 16.703 9.648 1.00 53.00 367 PHE A N 1
ATOM 2868 C CA . PHE A 1 367 ? 53.606 16.161 10.625 1.00 53.00 367 PHE A CA 1
ATOM 2869 C C . PHE A 1 367 ? 55.033 16.187 10.073 1.00 53.00 367 PHE A C 1
ATOM 2871 O O . PHE A 1 367 ? 55.339 15.510 9.091 1.00 53.00 367 PHE A O 1
ATOM 2878 N N . LYS A 1 368 ? 55.923 16.936 10.736 1.00 42.19 368 LYS A N 1
ATOM 2879 C CA . LYS A 1 368 ? 57.366 16.950 10.451 1.00 42.19 368 LYS A CA 1
ATOM 2880 C C . LYS A 1 368 ? 58.099 15.984 11.386 1.00 42.19 368 LYS A C 1
ATOM 2882 O O . LYS A 1 368 ? 57.857 16.004 12.588 1.00 42.19 368 LYS A O 1
ATOM 2887 N N . GLY A 1 369 ? 59.013 15.168 10.847 1.00 48.47 369 GLY A N 1
ATOM 2888 C CA . GLY A 1 369 ? 59.947 14.357 11.650 1.00 48.47 369 GLY A CA 1
ATOM 2889 C C . GLY A 1 369 ? 59.700 12.842 11.713 1.00 48.47 369 GLY A C 1
ATOM 2890 O O . GLY A 1 369 ? 60.319 12.170 12.533 1.00 48.47 369 GLY A O 1
ATOM 2891 N N . THR A 1 370 ? 58.850 12.269 10.854 1.00 46.38 370 THR A N 1
ATOM 2892 C CA . THR A 1 370 ? 58.727 10.802 10.704 1.00 46.38 370 THR A CA 1
ATOM 2893 C C . THR A 1 370 ? 59.230 10.349 9.327 1.00 46.38 370 THR A C 1
ATOM 2895 O O . THR A 1 370 ? 59.388 11.170 8.430 1.00 46.38 370 THR A O 1
ATOM 2898 N N . ARG A 1 371 ? 59.485 9.042 9.123 1.00 40.94 371 ARG A N 1
ATOM 2899 C CA . ARG A 1 371 ? 59.953 8.471 7.831 1.00 40.94 371 ARG A CA 1
ATOM 2900 C C . ARG A 1 371 ? 59.012 8.725 6.631 1.00 40.94 371 ARG A C 1
ATOM 2902 O O . ARG A 1 371 ? 59.376 8.360 5.519 1.00 40.94 371 ARG A O 1
ATOM 2909 N N . PHE A 1 372 ? 57.830 9.307 6.844 1.00 46.16 372 PHE A N 1
ATOM 2910 C CA . PHE A 1 372 ? 56.871 9.690 5.808 1.00 46.16 372 PHE A CA 1
ATOM 2911 C C . PHE A 1 372 ? 56.310 11.090 6.132 1.00 46.16 372 PHE A C 1
ATOM 2913 O O . PHE A 1 372 ? 55.539 11.232 7.078 1.00 46.16 372 PHE A O 1
ATOM 2920 N N . GLU A 1 373 ? 56.684 12.126 5.374 1.00 48.81 373 GLU A N 1
ATOM 2921 C CA . GLU A 1 373 ? 56.211 13.508 5.591 1.00 48.81 373 GLU A CA 1
ATOM 2922 C C . GLU A 1 373 ? 54.766 13.692 5.110 1.00 48.81 373 GLU A C 1
ATOM 2924 O O . GLU A 1 373 ? 54.535 13.898 3.929 1.00 48.81 373 GLU A O 1
ATOM 2929 N N . ALA A 1 374 ? 53.765 13.598 5.987 1.00 50.91 374 ALA A N 1
ATOM 2930 C CA . ALA A 1 374 ? 52.354 13.677 5.588 1.00 50.91 374 ALA A CA 1
ATOM 2931 C C . ALA A 1 374 ? 51.982 15.049 4.984 1.00 50.91 374 ALA A C 1
ATOM 2933 O O . ALA A 1 374 ? 51.987 16.054 5.698 1.00 50.91 374 ALA A O 1
ATOM 2934 N N . THR A 1 375 ? 51.609 15.083 3.700 1.00 52.25 375 THR A N 1
ATOM 2935 C CA . THR A 1 375 ? 51.172 16.281 2.963 1.00 52.25 375 THR A CA 1
ATOM 2936 C C . THR A 1 375 ? 49.667 16.225 2.681 1.00 52.25 375 THR A C 1
ATOM 2938 O O . THR A 1 375 ? 49.136 15.219 2.216 1.00 52.25 375 THR A O 1
ATOM 2941 N N . PHE A 1 376 ? 48.942 17.307 2.984 1.00 56.91 376 PHE A N 1
ATOM 2942 C CA . PHE A 1 376 ? 47.511 17.432 2.681 1.00 56.91 376 PHE A CA 1
ATOM 2943 C C . PHE A 1 376 ? 47.294 18.314 1.449 1.00 56.91 376 PHE A C 1
ATOM 2945 O O . PHE A 1 376 ? 47.529 19.520 1.519 1.00 56.91 376 PHE A O 1
ATOM 2952 N N . SER A 1 377 ? 46.823 17.736 0.338 1.00 61.66 377 SER A N 1
ATOM 2953 C CA . SER A 1 377 ? 46.516 18.487 -0.889 1.00 61.66 377 SER A CA 1
ATOM 2954 C C . SER A 1 377 ? 45.148 19.168 -0.813 1.00 61.66 377 SER A C 1
ATOM 2956 O O . SER A 1 377 ? 44.100 18.517 -0.817 1.00 61.66 377 SER A O 1
ATOM 2958 N N . ARG A 1 378 ? 45.160 20.505 -0.777 1.00 62.59 378 ARG A N 1
ATOM 2959 C CA . ARG A 1 378 ? 43.950 21.340 -0.695 1.00 62.59 378 ARG A CA 1
ATOM 2960 C C . ARG A 1 378 ? 43.092 21.268 -1.965 1.00 62.59 378 ARG A C 1
ATOM 2962 O O . ARG A 1 378 ? 41.875 21.398 -1.881 1.00 62.59 378 ARG A O 1
ATOM 2969 N N . GLU A 1 379 ? 43.715 21.033 -3.114 1.00 63.69 379 GLU A N 1
ATOM 2970 C CA . GLU A 1 379 ? 43.068 20.984 -4.431 1.00 63.69 379 GLU A CA 1
ATOM 2971 C C . GLU A 1 379 ? 42.353 19.649 -4.686 1.00 63.69 379 GLU A C 1
ATOM 2973 O O . GLU A 1 379 ? 41.244 19.609 -5.218 1.00 63.69 379 GLU A O 1
ATOM 2978 N N . LEU A 1 380 ? 42.922 18.539 -4.203 1.00 65.00 380 LEU A N 1
ATOM 2979 C CA . LEU A 1 380 ? 42.240 17.245 -4.244 1.00 65.00 380 LEU A CA 1
ATOM 2980 C C . LEU A 1 380 ? 41.060 17.208 -3.256 1.00 65.00 380 LEU A C 1
ATOM 2982 O O . LEU A 1 380 ? 40.000 16.650 -3.556 1.00 65.00 380 LEU A O 1
ATOM 2986 N N . ALA A 1 381 ? 41.213 17.849 -2.094 1.00 66.50 381 ALA A N 1
ATOM 2987 C CA . ALA A 1 381 ? 40.135 18.002 -1.124 1.00 66.50 381 ALA A CA 1
ATOM 2988 C C . ALA A 1 381 ? 38.979 18.860 -1.672 1.00 66.50 381 ALA A C 1
ATOM 2990 O O . ALA A 1 381 ? 37.821 18.480 -1.518 1.00 66.50 381 ALA A O 1
ATOM 2991 N N . SER A 1 382 ? 39.256 19.968 -2.372 1.00 68.12 382 SER A N 1
ATOM 2992 C CA . SER A 1 382 ? 38.204 20.830 -2.935 1.00 68.12 382 SER A CA 1
ATOM 2993 C C . SER A 1 382 ? 37.403 20.162 -4.060 1.00 68.12 382 SER A C 1
ATOM 2995 O O . SER A 1 382 ? 36.210 20.430 -4.185 1.00 68.12 382 SER A O 1
ATOM 2997 N N . LYS A 1 383 ? 38.014 19.254 -4.837 1.00 71.88 383 LYS A N 1
ATOM 2998 C CA . LYS A 1 383 ? 37.332 18.475 -5.892 1.00 71.88 383 LYS A CA 1
ATOM 2999 C C . LYS A 1 383 ? 36.529 17.279 -5.344 1.00 71.88 383 LYS A C 1
ATOM 3001 O O . LYS A 1 383 ? 35.557 16.856 -5.968 1.00 71.88 383 LYS A O 1
ATOM 3006 N N . THR A 1 384 ? 36.905 16.724 -4.187 1.00 73.75 384 THR A N 1
ATOM 3007 C CA . THR A 1 384 ? 36.242 15.540 -3.590 1.00 73.75 384 THR A CA 1
ATOM 3008 C C . THR A 1 384 ? 35.172 15.892 -2.554 1.00 73.75 384 THR A C 1
ATOM 3010 O O . THR A 1 384 ? 34.167 15.186 -2.462 1.00 73.75 384 THR A O 1
ATOM 3013 N N . LEU A 1 385 ? 35.329 16.996 -1.818 1.00 76.31 385 LEU A N 1
ATOM 3014 C CA . LEU A 1 385 ? 34.409 17.417 -0.756 1.00 76.31 385 LEU A CA 1
ATOM 3015 C C . LEU A 1 385 ? 32.963 17.666 -1.237 1.00 76.31 385 LEU A C 1
ATOM 3017 O O . LEU A 1 385 ? 32.056 17.138 -0.592 1.00 76.31 385 LEU A O 1
ATOM 3021 N N . PRO A 1 386 ? 32.702 18.378 -2.357 1.00 78.88 386 PRO A N 1
ATOM 3022 C CA . PRO A 1 386 ? 31.335 18.593 -2.834 1.00 78.88 386 PRO A CA 1
ATOM 3023 C C . PRO A 1 386 ? 30.620 17.273 -3.118 1.00 78.88 386 PRO A C 1
ATOM 3025 O O . PRO A 1 386 ? 29.474 17.100 -2.729 1.00 78.88 386 PRO A O 1
ATOM 3028 N N . VAL A 1 387 ? 31.326 16.304 -3.706 1.00 76.00 387 VAL A N 1
ATOM 3029 C CA . VAL A 1 387 ? 30.764 14.992 -4.048 1.00 76.00 387 VAL A CA 1
ATOM 3030 C C . VAL A 1 387 ? 30.484 14.159 -2.797 1.00 76.00 387 VAL A C 1
ATOM 3032 O O . VAL A 1 387 ? 29.473 13.468 -2.751 1.00 76.00 387 VAL A O 1
ATOM 3035 N N . ILE A 1 388 ? 31.321 14.256 -1.755 1.00 78.75 388 ILE A N 1
ATOM 3036 C CA . ILE A 1 388 ? 31.061 13.613 -0.453 1.00 78.75 388 ILE A CA 1
ATOM 3037 C C . ILE A 1 388 ? 29.779 14.165 0.173 1.00 78.75 388 ILE A C 1
ATOM 3039 O O . ILE A 1 388 ? 28.946 13.390 0.640 1.00 78.75 388 ILE A O 1
ATOM 3043 N N . ILE A 1 389 ? 29.599 15.487 0.138 1.00 79.94 389 ILE A N 1
ATOM 3044 C CA . ILE A 1 389 ? 28.395 16.145 0.659 1.00 79.94 389 ILE A CA 1
ATOM 3045 C C . ILE A 1 389 ? 27.168 15.732 -0.163 1.00 79.94 389 ILE A C 1
ATOM 3047 O O . ILE A 1 389 ? 26.149 15.352 0.409 1.00 79.94 389 ILE A O 1
ATOM 3051 N N . THR A 1 390 ? 27.269 15.727 -1.496 1.00 79.38 390 THR A N 1
ATOM 3052 C CA . THR A 1 390 ? 26.180 15.275 -2.375 1.00 79.38 390 THR A CA 1
ATOM 3053 C C . THR A 1 390 ? 25.838 13.800 -2.149 1.00 79.38 390 THR A C 1
ATOM 3055 O O . THR A 1 390 ? 24.663 13.454 -2.111 1.00 79.38 390 THR A O 1
ATOM 3058 N N . ALA A 1 391 ? 26.828 12.925 -1.954 1.00 76.12 391 ALA A N 1
ATOM 3059 C CA . ALA A 1 391 ? 26.603 11.508 -1.672 1.00 76.12 391 ALA A CA 1
ATOM 3060 C C . ALA A 1 391 ? 25.926 11.289 -0.312 1.00 76.12 391 ALA A C 1
ATOM 3062 O O . ALA A 1 391 ? 25.000 10.487 -0.220 1.00 76.12 391 ALA A O 1
ATOM 3063 N N . ALA A 1 392 ? 26.338 12.028 0.724 1.00 79.69 392 ALA A N 1
ATOM 3064 C CA . ALA A 1 392 ? 25.686 11.994 2.031 1.00 79.69 392 ALA A CA 1
ATOM 3065 C C . ALA A 1 392 ? 24.228 12.474 1.954 1.00 79.69 392 ALA A C 1
ATOM 3067 O O . ALA A 1 392 ? 23.343 11.847 2.533 1.00 79.69 392 ALA A O 1
ATOM 3068 N N . PHE A 1 393 ? 23.966 13.533 1.183 1.00 82.50 393 PHE A N 1
ATOM 3069 C CA . PHE A 1 393 ? 22.613 14.037 0.946 1.00 82.50 393 PHE A CA 1
ATOM 3070 C C . PHE A 1 393 ? 21.742 13.041 0.165 1.00 82.50 393 PHE A C 1
ATOM 3072 O O . PHE A 1 393 ? 20.605 12.781 0.540 1.00 82.50 393 PHE A O 1
ATOM 3079 N N . LEU A 1 394 ? 22.274 12.422 -0.891 1.00 79.50 394 LEU A N 1
ATOM 3080 C CA . LEU A 1 394 ? 21.539 11.405 -1.649 1.00 79.50 394 LEU A CA 1
ATOM 3081 C C . LEU A 1 394 ? 21.245 10.158 -0.808 1.00 79.50 394 LEU A C 1
ATOM 3083 O O . LEU A 1 394 ? 20.152 9.603 -0.910 1.00 79.50 394 LEU A O 1
ATOM 3087 N N . PHE A 1 395 ? 22.187 9.735 0.039 1.00 82.56 395 PHE A N 1
ATOM 3088 C CA . PHE A 1 395 ? 21.951 8.662 1.000 1.00 82.56 395 PHE A CA 1
ATOM 3089 C C . PHE A 1 395 ? 20.861 9.036 2.003 1.00 82.56 395 PHE A C 1
ATOM 3091 O O . PHE A 1 395 ? 19.989 8.210 2.244 1.00 82.56 395 PHE A O 1
ATOM 3098 N N . PHE A 1 396 ? 20.870 10.265 2.534 1.00 83.50 396 PHE A N 1
ATOM 3099 C CA . PHE A 1 396 ? 19.794 10.770 3.387 1.00 83.50 396 PHE A CA 1
ATOM 3100 C C . PHE A 1 396 ? 18.435 10.633 2.695 1.00 83.50 396 PHE A C 1
ATOM 3102 O O . PHE A 1 396 ? 17.542 9.994 3.239 1.00 83.50 396 PHE A O 1
ATOM 3109 N N . CYS A 1 397 ? 18.297 11.160 1.473 1.00 80.69 397 CYS A N 1
ATOM 3110 C CA . CYS A 1 397 ? 17.042 11.103 0.724 1.00 80.69 397 CYS A CA 1
ATOM 3111 C C . CYS A 1 397 ? 16.586 9.662 0.456 1.00 80.69 397 CYS A C 1
ATOM 3113 O O . CYS A 1 397 ? 15.415 9.347 0.653 1.00 80.69 397 CYS A O 1
ATOM 3115 N N . ALA A 1 398 ? 17.498 8.782 0.029 1.00 77.38 398 ALA A N 1
ATOM 3116 C CA . ALA A 1 398 ? 17.175 7.383 -0.245 1.00 77.38 398 ALA A CA 1
ATOM 3117 C C . ALA A 1 398 ? 16.790 6.628 1.037 1.00 77.38 398 ALA A C 1
ATOM 3119 O O . ALA A 1 398 ? 15.775 5.940 1.069 1.00 77.38 398 ALA A O 1
ATOM 3120 N N . SER A 1 399 ? 17.576 6.787 2.101 1.00 80.88 399 SER A N 1
ATOM 3121 C CA . SER A 1 399 ? 17.341 6.180 3.412 1.00 80.88 399 SER A CA 1
ATOM 3122 C C . SER A 1 399 ? 16.012 6.632 4.017 1.00 80.88 399 SER A C 1
ATOM 3124 O O . SER A 1 399 ? 15.221 5.793 4.440 1.00 80.88 399 SER A O 1
ATOM 3126 N N . PHE A 1 400 ? 15.742 7.940 4.007 1.00 82.94 400 PHE A N 1
ATOM 3127 C CA . PHE A 1 400 ? 14.482 8.523 4.465 1.00 82.94 400 PHE A CA 1
ATOM 3128 C C . PHE A 1 400 ? 13.296 7.940 3.694 1.00 82.94 400 PHE A C 1
ATOM 3130 O O . PHE A 1 400 ? 12.316 7.503 4.287 1.00 82.94 400 PHE A O 1
ATOM 3137 N N . TYR A 1 401 ? 13.422 7.859 2.370 1.00 79.44 401 TYR A N 1
ATOM 3138 C CA . TYR A 1 401 ? 12.386 7.312 1.506 1.00 79.44 401 TYR A CA 1
ATOM 3139 C C . TYR A 1 401 ? 12.062 5.836 1.813 1.00 79.44 401 TYR A C 1
ATOM 3141 O O . TYR A 1 401 ? 10.890 5.500 1.971 1.00 79.44 401 TYR A O 1
ATOM 3149 N N . PHE A 1 402 ? 13.062 4.952 1.950 1.00 74.31 402 PHE A N 1
ATOM 3150 C CA . PHE A 1 402 ? 12.802 3.536 2.276 1.00 74.31 402 PHE A CA 1
ATOM 3151 C C . PHE A 1 402 ? 12.196 3.345 3.652 1.00 74.31 402 PHE A C 1
ATOM 3153 O O . PHE A 1 402 ? 11.310 2.514 3.826 1.00 74.31 402 PHE A O 1
ATOM 3160 N N . GLN A 1 403 ? 12.682 4.105 4.625 1.00 77.50 403 GLN A N 1
ATOM 3161 C CA . GLN A 1 403 ? 12.167 4.047 5.983 1.00 77.50 403 GLN A CA 1
ATOM 3162 C C . GLN A 1 403 ? 10.714 4.516 6.048 1.00 77.50 403 GLN A C 1
ATOM 3164 O O . GLN A 1 403 ? 9.897 3.848 6.674 1.00 77.50 403 GLN A O 1
ATOM 3169 N N . ALA A 1 404 ? 10.377 5.590 5.330 1.00 78.56 404 ALA A N 1
ATOM 3170 C CA . ALA A 1 404 ? 9.003 6.060 5.206 1.00 78.56 404 ALA A CA 1
ATOM 3171 C C . ALA A 1 404 ? 8.112 5.011 4.529 1.00 78.56 404 ALA A C 1
ATOM 3173 O O . ALA A 1 404 ? 7.023 4.735 5.016 1.00 78.56 404 ALA A O 1
ATOM 3174 N N . LEU A 1 405 ? 8.588 4.378 3.451 1.00 75.00 405 LEU A N 1
ATOM 3175 C CA . LEU A 1 405 ? 7.835 3.344 2.741 1.00 75.00 405 LEU A CA 1
ATOM 3176 C C . LEU A 1 405 ? 7.542 2.120 3.623 1.00 75.00 405 LEU A C 1
ATOM 3178 O O . LEU A 1 405 ? 6.416 1.631 3.632 1.00 75.00 405 LEU A O 1
ATOM 3182 N N . MET A 1 406 ? 8.537 1.637 4.373 1.00 73.94 406 MET A N 1
ATOM 3183 C CA . MET A 1 406 ? 8.353 0.500 5.281 1.00 73.94 406 MET A CA 1
ATOM 3184 C C . MET A 1 406 ? 7.403 0.846 6.427 1.00 73.94 406 MET A C 1
ATOM 3186 O O . MET A 1 406 ? 6.498 0.065 6.709 1.00 73.94 406 MET A O 1
ATOM 3190 N N . LYS A 1 407 ? 7.557 2.031 7.036 1.00 74.88 407 LYS A N 1
ATOM 3191 C CA . LYS A 1 407 ? 6.679 2.472 8.127 1.00 74.88 407 LYS A CA 1
ATOM 3192 C C . LYS A 1 407 ? 5.236 2.669 7.662 1.00 74.88 407 LYS A C 1
ATOM 3194 O O . LYS A 1 407 ? 4.308 2.355 8.397 1.00 74.88 407 LYS A O 1
ATOM 3199 N N . LEU A 1 408 ? 5.052 3.131 6.426 1.00 75.94 408 LEU A N 1
ATOM 3200 C CA . LEU A 1 408 ? 3.741 3.231 5.798 1.00 75.94 408 LEU A CA 1
ATOM 3201 C C . LEU A 1 408 ? 3.097 1.853 5.591 1.00 75.94 408 LEU A C 1
ATOM 3203 O O . LEU A 1 408 ? 1.922 1.683 5.884 1.00 75.94 408 LEU A O 1
ATOM 3207 N N . SER A 1 409 ? 3.859 0.874 5.094 1.00 74.50 409 SER A N 1
ATOM 3208 C CA . SER A 1 409 ? 3.355 -0.490 4.871 1.00 74.50 409 SER A CA 1
ATOM 3209 C C . SER A 1 409 ? 2.952 -1.170 6.183 1.00 74.50 409 SER A C 1
ATOM 3211 O O . SER A 1 409 ? 1.915 -1.819 6.251 1.00 74.50 409 SER A O 1
ATOM 3213 N N . GLU A 1 410 ? 3.748 -0.975 7.236 1.00 73.38 410 GLU A N 1
ATOM 3214 C CA . GLU A 1 410 ? 3.442 -1.424 8.599 1.00 73.38 410 GLU A CA 1
ATOM 3215 C C . GLU A 1 410 ? 2.141 -0.791 9.111 1.00 73.38 410 GLU A C 1
ATOM 3217 O O . GLU A 1 410 ? 1.221 -1.504 9.500 1.00 73.38 410 GLU A O 1
ATOM 3222 N N . SER A 1 411 ? 2.026 0.537 9.014 1.00 73.25 411 SER A N 1
ATOM 3223 C CA . SER A 1 411 ? 0.838 1.276 9.450 1.00 73.25 411 SER A CA 1
ATOM 3224 C C . SER A 1 411 ? -0.430 0.869 8.691 1.00 73.25 411 SER A C 1
ATOM 3226 O O . SER A 1 411 ? -1.477 0.723 9.316 1.00 73.25 411 SER A O 1
ATOM 3228 N N . PHE A 1 412 ? -0.347 0.622 7.378 1.00 73.00 412 PHE A N 1
ATOM 3229 C CA . PHE A 1 412 ? -1.471 0.100 6.593 1.00 73.00 412 PHE A CA 1
ATOM 3230 C C . PHE A 1 412 ? -1.917 -1.284 7.064 1.00 73.00 412 PHE A C 1
ATOM 3232 O O . PHE A 1 412 ? -3.112 -1.531 7.207 1.00 73.00 412 PHE A O 1
ATOM 3239 N N . SER A 1 413 ? -0.965 -2.189 7.303 1.00 72.25 413 SER A N 1
ATOM 3240 C CA . SER A 1 413 ? -1.284 -3.541 7.759 1.00 72.25 413 SER A CA 1
ATOM 3241 C C . SER A 1 413 ? -1.935 -3.540 9.141 1.00 72.25 413 SER A C 1
ATOM 3243 O O . SER A 1 413 ? -2.871 -4.307 9.351 1.00 72.25 413 SER A O 1
ATOM 3245 N N . GLU A 1 414 ? -1.451 -2.702 10.063 1.00 70.50 414 GLU A N 1
ATOM 3246 C CA . GLU A 1 414 ? -2.060 -2.528 11.389 1.00 70.50 414 GLU A CA 1
ATOM 3247 C C . GLU A 1 414 ? -3.481 -1.967 11.269 1.00 70.50 414 GLU A C 1
ATOM 3249 O O . GLU A 1 414 ? -4.419 -2.568 11.781 1.00 70.50 414 GLU A O 1
ATOM 3254 N N . SER A 1 415 ? -3.651 -0.878 10.512 1.00 74.06 415 SER A N 1
ATOM 3255 C CA . SER A 1 415 ? -4.938 -0.186 10.337 1.00 74.06 415 SER A CA 1
ATOM 3256 C C . SER A 1 415 ? -6.035 -1.115 9.802 1.00 74.06 415 SER A C 1
ATOM 3258 O O . SER A 1 415 ? -7.121 -1.196 10.369 1.00 74.06 415 SER A O 1
ATOM 3260 N N . VAL A 1 416 ? -5.732 -1.897 8.758 1.00 72.62 416 VAL A N 1
ATOM 3261 C CA . VAL A 1 416 ? -6.685 -2.852 8.160 1.00 72.62 416 VAL A CA 1
ATOM 3262 C C . VAL A 1 416 ? -7.023 -4.010 9.107 1.00 72.62 416 VAL A C 1
ATOM 3264 O O . VAL A 1 416 ? -8.131 -4.546 9.038 1.00 72.62 416 VAL A O 1
ATOM 3267 N N . GLY A 1 417 ? -6.073 -4.430 9.950 1.00 69.44 417 GLY A N 1
ATOM 3268 C CA . GLY A 1 417 ? -6.300 -5.450 10.976 1.00 69.44 417 GLY A CA 1
ATOM 3269 C C . GLY A 1 417 ? -7.276 -4.953 12.037 1.00 69.44 417 GLY A C 1
ATOM 3270 O O . GLY A 1 417 ? -8.332 -5.554 12.217 1.00 69.44 417 GLY A O 1
ATOM 3271 N N . THR A 1 418 ? -6.972 -3.797 12.630 1.00 69.75 418 THR A N 1
ATOM 3272 C CA . THR A 1 418 ? -7.812 -3.151 13.644 1.00 69.75 418 THR A CA 1
ATOM 3273 C C . THR A 1 418 ? -9.232 -2.894 13.130 1.00 69.75 418 THR A C 1
ATOM 3275 O O . THR A 1 418 ? -10.196 -3.208 13.815 1.00 69.75 418 THR A O 1
ATOM 3278 N N . GLU A 1 419 ? -9.406 -2.412 11.897 1.00 72.00 419 GLU A N 1
ATOM 3279 C CA . GLU A 1 419 ? -10.750 -2.192 11.334 1.00 72.00 419 GLU A CA 1
ATOM 3280 C C . GLU A 1 419 ? -11.593 -3.459 11.211 1.00 72.00 419 GLU A C 1
ATOM 3282 O O . GLU A 1 419 ? -12.810 -3.391 11.356 1.00 72.00 419 GLU A O 1
ATOM 3287 N N . ARG A 1 420 ? -10.982 -4.611 10.911 1.00 71.50 420 ARG A N 1
ATOM 3288 C CA . ARG A 1 420 ? -11.727 -5.876 10.813 1.00 71.50 420 ARG A CA 1
ATOM 3289 C C . ARG A 1 420 ? -12.249 -6.327 12.167 1.00 71.50 420 ARG A C 1
ATOM 3291 O O . ARG A 1 420 ? -13.364 -6.826 12.237 1.00 71.50 420 ARG A O 1
ATOM 3298 N N . GLU A 1 421 ? -11.446 -6.154 13.205 1.00 68.81 421 GLU A N 1
ATOM 3299 C CA . GLU A 1 421 ? -11.816 -6.521 14.569 1.00 68.81 421 GLU A CA 1
ATOM 3300 C C . GLU A 1 421 ? -12.906 -5.591 15.108 1.00 68.81 421 GLU A C 1
ATOM 3302 O O . GLU A 1 421 ? -13.918 -6.074 15.605 1.00 68.81 421 GLU A O 1
ATOM 3307 N N . ILE A 1 422 ? -12.767 -4.272 14.911 1.00 70.25 422 ILE A N 1
ATOM 3308 C CA . ILE A 1 422 ? -13.797 -3.302 15.320 1.00 70.25 422 ILE A CA 1
ATOM 3309 C C . ILE A 1 422 ? -15.095 -3.538 14.547 1.00 70.25 422 ILE A C 1
ATOM 3311 O O . ILE A 1 422 ? -16.165 -3.530 15.142 1.00 70.25 422 ILE A O 1
ATOM 3315 N N . SER A 1 423 ? -15.015 -3.779 13.235 1.00 71.56 423 SER A N 1
ATOM 3316 C CA . SER A 1 423 ? -16.195 -4.083 12.421 1.00 71.56 423 SER A CA 1
ATOM 3317 C C . SER A 1 423 ? -16.964 -5.280 12.969 1.00 71.56 423 SER A C 1
ATOM 3319 O O . SER A 1 423 ? -18.184 -5.214 13.041 1.00 71.56 423 SER A O 1
ATOM 3321 N N . ALA A 1 424 ? -16.265 -6.343 13.373 1.00 69.19 424 ALA A N 1
ATOM 3322 C CA . ALA A 1 424 ? -16.897 -7.516 13.968 1.00 69.19 424 ALA A CA 1
ATOM 3323 C C . ALA A 1 424 ? -17.495 -7.213 15.355 1.00 69.19 424 ALA A C 1
ATOM 3325 O O . ALA A 1 424 ? -18.589 -7.676 15.660 1.00 69.19 424 ALA A O 1
ATOM 3326 N N . ALA A 1 425 ? -16.810 -6.411 16.178 1.00 65.81 425 ALA A N 1
ATOM 3327 C CA . ALA A 1 425 ? -17.288 -6.032 17.508 1.00 65.81 425 ALA A CA 1
ATOM 3328 C C . ALA A 1 425 ? -18.535 -5.129 17.461 1.00 65.81 425 ALA A C 1
ATOM 3330 O O . ALA A 1 425 ? -19.465 -5.332 18.236 1.00 65.81 425 ALA A O 1
ATOM 3331 N N . VAL A 1 426 ? -18.577 -4.159 16.541 1.00 69.06 426 VAL A N 1
ATOM 3332 C CA . VAL A 1 426 ? -19.746 -3.286 16.328 1.00 69.06 426 VAL A CA 1
ATOM 3333 C C . VAL A 1 426 ? -20.943 -4.103 15.840 1.00 69.06 426 VAL A C 1
ATOM 3335 O O . VAL A 1 426 ? -22.047 -3.935 16.353 1.00 69.06 426 VAL A O 1
ATOM 3338 N N . GLU A 1 427 ? -20.716 -5.034 14.912 1.00 68.75 427 GLU A N 1
ATOM 3339 C CA . GLU A 1 427 ? -21.753 -5.943 14.413 1.00 68.75 427 GLU A CA 1
ATOM 3340 C C . GLU A 1 427 ? -22.309 -6.824 15.549 1.00 68.75 427 GLU A C 1
ATOM 3342 O O . GLU A 1 427 ? -23.520 -6.896 15.727 1.00 68.75 427 GLU A O 1
ATOM 3347 N N . GLN A 1 428 ? -21.446 -7.385 16.404 1.00 65.19 428 GLN A N 1
ATOM 3348 C CA . GLN A 1 428 ? -21.862 -8.199 17.554 1.00 65.19 428 GLN A CA 1
ATOM 3349 C C . GLN A 1 428 ? -22.592 -7.397 18.652 1.00 65.19 428 GLN A C 1
ATOM 3351 O O . GLN A 1 428 ? -23.553 -7.900 19.238 1.00 65.19 428 GLN A O 1
ATOM 3356 N N . SER A 1 429 ? -22.164 -6.161 18.934 1.00 62.94 429 SER A N 1
ATOM 3357 C CA . SER A 1 429 ? -22.795 -5.285 19.939 1.00 62.94 429 SER A CA 1
ATOM 3358 C C . SER A 1 429 ? -24.220 -4.899 19.549 1.00 62.94 429 SER A C 1
ATOM 3360 O O . SER A 1 429 ? -25.112 -4.909 20.395 1.00 62.94 429 SER A O 1
ATOM 3362 N N . SER A 1 430 ? -24.446 -4.611 18.262 1.00 59.16 430 SER A N 1
ATOM 3363 C CA . SER A 1 430 ? -25.776 -4.245 17.760 1.00 59.16 430 SER A CA 1
ATOM 3364 C C . SER A 1 430 ? -26.812 -5.342 18.027 1.00 59.16 430 SER A C 1
ATOM 3366 O O . SER A 1 430 ? -27.852 -5.068 18.617 1.00 59.16 430 SER A O 1
ATOM 3368 N N . THR A 1 431 ? -26.466 -6.602 17.745 1.00 58.81 431 THR A N 1
ATOM 3369 C CA . THR A 1 431 ? -27.325 -7.759 18.038 1.00 58.81 431 THR A CA 1
ATOM 3370 C C . THR A 1 431 ? -27.639 -7.936 19.522 1.00 58.81 431 THR A C 1
ATOM 3372 O O . THR A 1 431 ? -28.754 -8.308 19.859 1.00 58.81 431 THR A O 1
ATOM 3375 N N . LEU A 1 432 ? -26.688 -7.657 20.421 1.00 58.56 432 LEU A N 1
ATOM 3376 C CA . LEU A 1 432 ? -26.900 -7.822 21.863 1.00 58.56 432 LEU A CA 1
ATOM 3377 C C . LEU A 1 432 ? -27.864 -6.759 22.417 1.00 58.56 432 LEU A C 1
ATOM 3379 O O . LEU A 1 432 ? -28.607 -7.024 23.358 1.00 58.56 432 LEU A O 1
ATOM 3383 N N . SER A 1 433 ? -27.844 -5.552 21.843 1.00 59.06 433 SER A N 1
ATOM 3384 C CA . SER A 1 433 ? -28.705 -4.451 22.288 1.00 59.06 433 SER A CA 1
ATOM 3385 C C . SER A 1 433 ? -30.183 -4.708 22.012 1.00 59.06 433 SER A C 1
ATOM 3387 O O . SER A 1 433 ? -31.028 -4.341 22.829 1.00 59.06 433 SER A O 1
ATOM 3389 N N . ASP A 1 434 ? -30.485 -5.311 20.864 1.00 60.31 434 ASP A N 1
ATOM 3390 C CA . ASP A 1 434 ? -31.855 -5.632 20.466 1.00 60.31 434 ASP A CA 1
ATOM 3391 C C . ASP A 1 434 ? -32.475 -6.662 21.425 1.00 60.31 434 ASP A C 1
ATOM 3393 O O . ASP A 1 434 ? -33.631 -6.525 21.834 1.00 60.31 434 ASP A O 1
ATOM 3397 N N . ASP A 1 435 ? -31.678 -7.642 21.861 1.00 60.22 435 ASP A N 1
ATOM 3398 C CA . ASP A 1 435 ? -32.107 -8.671 22.811 1.00 60.22 435 ASP A CA 1
ATOM 3399 C C . ASP A 1 435 ? -32.408 -8.079 24.205 1.00 60.22 435 ASP A C 1
ATOM 3401 O O . ASP A 1 435 ? -33.422 -8.414 24.823 1.00 60.22 435 ASP A O 1
ATOM 3405 N N . PHE A 1 436 ? -31.580 -7.143 24.693 1.00 59.41 436 PHE A N 1
ATOM 3406 C CA . PHE A 1 436 ? -31.831 -6.444 25.965 1.00 59.41 436 PHE A CA 1
ATOM 3407 C C . PHE A 1 436 ? -33.101 -5.586 25.935 1.00 59.41 436 PHE A C 1
ATOM 3409 O O . PHE A 1 436 ? -33.796 -5.472 26.948 1.00 59.41 436 PHE A O 1
ATOM 3416 N N . MET A 1 437 ? -33.419 -4.996 24.781 1.00 61.91 437 MET A N 1
ATOM 3417 C CA . MET A 1 437 ? -34.611 -4.165 24.613 1.00 61.91 437 MET A CA 1
ATOM 3418 C C . MET A 1 437 ? -35.900 -4.962 24.728 1.00 61.91 437 MET A C 1
ATOM 3420 O O . MET A 1 437 ? -36.809 -4.569 25.461 1.00 61.91 437 MET A O 1
ATOM 3424 N N . ALA A 1 438 ? -35.946 -6.114 24.063 1.00 63.47 438 ALA A N 1
ATOM 3425 C CA . ALA A 1 438 ? -37.084 -7.017 24.152 1.00 63.47 438 ALA A CA 1
ATOM 3426 C C . ALA A 1 438 ? -37.350 -7.455 25.604 1.00 63.47 438 ALA A C 1
ATOM 3428 O O . ALA A 1 438 ? -38.505 -7.527 26.028 1.00 63.47 438 ALA A O 1
ATOM 3429 N N . TYR A 1 439 ? -36.287 -7.681 26.383 1.00 62.19 439 TYR A N 1
ATOM 3430 C CA . TYR A 1 439 ? -36.381 -8.052 27.794 1.00 62.19 439 TYR A CA 1
ATOM 3431 C C . TYR A 1 439 ? -36.934 -6.922 28.686 1.00 62.19 439 TYR A C 1
ATOM 3433 O O . TYR A 1 439 ? -37.849 -7.161 29.479 1.00 62.19 439 TYR A O 1
ATOM 3441 N N . TYR A 1 440 ? -36.430 -5.687 28.545 1.00 67.12 440 TYR A N 1
ATOM 3442 C CA . TYR A 1 440 ? -36.902 -4.530 29.325 1.00 67.12 440 TYR A CA 1
ATOM 3443 C C . TYR A 1 440 ? -38.408 -4.299 29.129 1.00 67.12 440 TYR A C 1
ATOM 3445 O O . TYR A 1 440 ? -39.170 -4.244 30.098 1.00 67.12 440 TYR A O 1
ATOM 3453 N N . ASP A 1 441 ? -38.859 -4.241 27.874 1.00 68.06 441 ASP A N 1
ATOM 3454 C CA . ASP A 1 441 ? -40.267 -3.996 27.545 1.00 68.06 441 ASP A CA 1
ATOM 3455 C C . ASP A 1 441 ? -41.187 -5.101 28.105 1.00 68.06 441 ASP A C 1
ATOM 3457 O O . ASP A 1 441 ? -42.270 -4.828 28.640 1.00 68.06 441 ASP A O 1
ATOM 3461 N N . MET A 1 442 ? -40.736 -6.357 28.062 1.00 63.47 442 MET A N 1
ATOM 3462 C CA . MET A 1 442 ? -41.481 -7.507 28.577 1.00 63.47 442 MET A CA 1
ATOM 3463 C C . MET A 1 442 ? -41.594 -7.511 30.113 1.00 63.47 442 MET A C 1
ATOM 3465 O O . MET A 1 442 ? -42.644 -7.880 30.660 1.00 63.47 442 MET A O 1
ATOM 3469 N N . GLN A 1 443 ? -40.566 -7.034 30.820 1.00 66.06 443 GLN A N 1
ATOM 3470 C CA . GLN A 1 443 ? -40.570 -6.911 32.279 1.00 66.06 443 GLN A CA 1
ATOM 3471 C C . GLN A 1 443 ? -41.638 -5.922 32.772 1.00 66.06 443 GLN A C 1
ATOM 3473 O O . GLN A 1 443 ? -42.411 -6.232 33.684 1.00 66.06 443 GLN A O 1
ATOM 3478 N N . TYR A 1 444 ? -41.720 -4.730 32.181 1.00 71.38 444 TYR A N 1
ATOM 3479 C CA . TYR A 1 444 ? -42.672 -3.713 32.637 1.00 71.38 444 TYR A CA 1
ATOM 3480 C C . TYR A 1 444 ? -44.106 -3.981 32.170 1.00 71.38 444 TYR A C 1
ATOM 3482 O O . TYR A 1 444 ? -45.053 -3.695 32.910 1.00 71.38 444 TYR A O 1
ATOM 3490 N N . ALA A 1 445 ? -44.292 -4.625 31.013 1.00 67.44 445 ALA A N 1
ATOM 3491 C CA . ALA A 1 445 ? -45.597 -5.155 30.613 1.00 67.44 445 ALA A CA 1
ATOM 3492 C C . ALA A 1 445 ? -46.149 -6.159 31.639 1.00 67.44 445 ALA A C 1
ATOM 3494 O O . ALA A 1 445 ? -47.330 -6.116 31.997 1.00 67.44 445 ALA A O 1
ATOM 3495 N N . SER A 1 446 ? -45.277 -7.009 32.184 1.00 60.19 446 SER A N 1
ATOM 3496 C CA . SER A 1 446 ? -45.614 -7.943 33.260 1.00 60.19 446 SER A CA 1
ATOM 3497 C C . SER A 1 446 ? -46.027 -7.237 34.560 1.00 60.19 446 SER A C 1
ATOM 3499 O O . SER A 1 446 ? -46.994 -7.652 35.204 1.00 60.19 446 SER A O 1
ATOM 3501 N N . ARG A 1 447 ? -45.383 -6.118 34.921 1.00 70.38 447 ARG A N 1
ATOM 3502 C CA . ARG A 1 447 ? -45.791 -5.297 36.081 1.00 70.38 447 ARG A CA 1
ATOM 3503 C C . ARG A 1 447 ? -47.143 -4.626 35.876 1.00 70.38 447 ARG A C 1
ATOM 3505 O O . ARG A 1 447 ? -47.979 -4.658 36.777 1.00 70.38 447 ARG A O 1
ATOM 3512 N N . ALA A 1 448 ? -47.382 -4.063 34.689 1.00 74.81 448 ALA A N 1
ATOM 3513 C CA . ALA A 1 448 ? -48.673 -3.474 34.336 1.00 74.81 448 ALA A CA 1
ATOM 3514 C C . ALA A 1 448 ? -49.805 -4.504 34.476 1.00 74.81 448 ALA A C 1
ATOM 3516 O O . ALA A 1 448 ? -50.853 -4.200 35.047 1.00 74.81 448 ALA A O 1
ATOM 3517 N N . ARG A 1 449 ? -49.559 -5.746 34.037 1.00 74.19 449 ARG A N 1
ATOM 3518 C CA . ARG A 1 449 ? -50.481 -6.878 34.189 1.00 74.19 449 ARG A CA 1
ATOM 3519 C C . ARG A 1 449 ? -50.766 -7.222 35.651 1.00 74.19 449 ARG A C 1
ATOM 3521 O O . ARG A 1 449 ? -51.928 -7.387 36.017 1.00 74.19 449 ARG A O 1
ATOM 3528 N N . LEU A 1 450 ? -49.734 -7.316 36.491 1.00 62.53 450 LEU A N 1
ATOM 3529 C CA . LEU A 1 450 ? -49.895 -7.604 37.920 1.00 62.53 450 LEU A CA 1
ATOM 3530 C C . LEU A 1 450 ? -50.702 -6.510 38.628 1.00 62.53 450 LEU A C 1
ATOM 3532 O O . LEU A 1 450 ? -51.638 -6.805 39.369 1.00 62.53 450 LEU A O 1
ATOM 3536 N N . LEU A 1 451 ? -50.362 -5.245 38.380 1.00 72.06 451 LEU A N 1
ATOM 3537 C CA . LEU A 1 451 ? -51.062 -4.100 38.959 1.00 72.06 451 LEU A CA 1
ATOM 3538 C C . LEU A 1 451 ? -52.527 -4.066 38.515 1.00 72.06 451 LEU A C 1
ATOM 3540 O O . LEU A 1 451 ? -53.412 -3.871 39.347 1.00 72.06 451 LEU A O 1
ATOM 3544 N N . ALA A 1 452 ? -52.792 -4.308 37.227 1.00 75.38 452 ALA A N 1
ATOM 3545 C CA . ALA A 1 452 ? -54.146 -4.407 36.691 1.00 75.38 452 ALA A CA 1
ATOM 3546 C C . ALA A 1 452 ? -54.943 -5.512 37.399 1.00 75.38 452 ALA A C 1
ATOM 3548 O O . ALA A 1 452 ? -56.091 -5.294 37.784 1.00 75.38 452 ALA A O 1
ATOM 3549 N N . PHE A 1 453 ? -54.317 -6.667 37.645 1.00 69.75 453 PHE A N 1
ATOM 3550 C CA . PHE A 1 453 ? -54.928 -7.777 38.370 1.00 69.75 453 PHE A CA 1
ATOM 3551 C C . PHE A 1 453 ? -55.245 -7.424 39.832 1.00 69.75 453 PHE A C 1
ATOM 3553 O O . PHE A 1 453 ? -56.390 -7.584 40.257 1.00 69.75 453 PHE A O 1
ATOM 3560 N N . ILE A 1 454 ? -54.283 -6.878 40.587 1.00 66.06 454 ILE A N 1
ATOM 3561 C CA . ILE A 1 454 ? -54.473 -6.473 41.995 1.00 66.06 454 ILE A CA 1
ATOM 3562 C C . ILE A 1 454 ? -55.614 -5.459 42.119 1.00 66.06 454 ILE A C 1
ATOM 3564 O O . ILE A 1 454 ? -56.501 -5.610 42.964 1.00 66.06 454 ILE A O 1
ATOM 3568 N N . VAL A 1 455 ? -55.617 -4.443 41.252 1.00 77.12 455 VAL A N 1
ATOM 3569 C CA . VAL A 1 455 ? -56.662 -3.415 41.252 1.00 77.12 455 VAL A CA 1
ATOM 3570 C C . VAL A 1 455 ? -58.010 -4.010 40.835 1.00 77.12 455 VAL A C 1
ATOM 3572 O O . VAL A 1 455 ? -59.017 -3.671 41.449 1.00 77.12 455 VAL A O 1
ATOM 3575 N N . SER A 1 456 ? -58.051 -4.936 39.868 1.00 75.62 456 SER A N 1
ATOM 3576 C CA . SER A 1 456 ? -59.295 -5.592 39.427 1.00 75.62 456 SER A CA 1
ATOM 3577 C C . SER A 1 456 ? -59.963 -6.433 40.522 1.00 75.62 456 SER A C 1
ATOM 3579 O O . SER A 1 456 ? -61.190 -6.441 40.638 1.00 75.62 456 SER A O 1
ATOM 3581 N N . LEU A 1 457 ? -59.170 -7.101 41.369 1.00 69.75 457 LEU A N 1
ATOM 3582 C CA . LEU A 1 457 ? -59.688 -7.897 42.481 1.00 69.75 457 LEU A CA 1
ATOM 3583 C C . LEU A 1 457 ? -60.300 -7.014 43.572 1.00 69.75 457 LEU A C 1
ATOM 3585 O O . LEU A 1 457 ? -61.386 -7.329 44.060 1.00 69.75 457 LEU A O 1
ATOM 3589 N N . ASN A 1 458 ? -59.637 -5.899 43.895 1.00 75.69 458 ASN A N 1
ATOM 3590 C CA . ASN A 1 458 ? -59.962 -5.028 45.029 1.00 75.69 458 ASN A CA 1
ATOM 3591 C C . ASN A 1 458 ? -60.375 -3.610 44.586 1.00 75.69 458 ASN A C 1
ATOM 3593 O O . ASN A 1 458 ? -59.969 -2.601 45.172 1.00 75.69 458 ASN A O 1
ATOM 3597 N N . CYS A 1 459 ? -61.166 -3.511 43.512 1.00 76.88 459 CYS A N 1
ATOM 3598 C CA . CYS A 1 459 ? -61.604 -2.232 42.942 1.00 76.88 459 CYS A CA 1
ATOM 3599 C C . CYS A 1 459 ? -62.264 -1.316 43.980 1.00 76.88 459 CYS A C 1
ATOM 3601 O O . CYS A 1 459 ? -62.058 -0.103 43.958 1.00 76.88 459 CYS A O 1
ATOM 3603 N N . GLY A 1 460 ? -63.055 -1.874 44.896 1.00 74.25 460 GLY A N 1
ATOM 3604 C CA . GLY A 1 460 ? -63.736 -1.119 45.936 1.00 74.25 460 GLY A CA 1
ATOM 3605 C C . GLY A 1 460 ? -62.780 -0.507 46.958 1.00 74.25 460 GLY A C 1
ATOM 3606 O O . GLY A 1 460 ? -63.080 0.553 47.504 1.00 74.25 460 GLY A O 1
ATOM 3607 N N . GLU A 1 461 ? -61.619 -1.112 47.198 1.00 77.50 461 GLU A N 1
ATOM 3608 C CA . GLU A 1 461 ? -60.607 -0.557 48.097 1.00 77.50 461 GLU A CA 1
ATOM 3609 C C . GLU A 1 461 ? -59.825 0.599 47.456 1.00 77.50 461 GLU A C 1
ATOM 3611 O O . GLU A 1 461 ? -59.552 1.602 48.120 1.00 77.50 461 GLU A O 1
ATOM 3616 N N . TYR A 1 462 ? -59.483 0.496 46.171 1.00 78.38 462 TYR A N 1
ATOM 3617 C CA . TYR A 1 462 ? -58.653 1.498 45.490 1.00 78.38 462 TYR A CA 1
ATOM 3618 C C . TYR A 1 462 ? -59.446 2.640 44.838 1.00 78.38 462 TYR A C 1
ATOM 3620 O O . TYR A 1 462 ? -58.897 3.726 44.649 1.00 78.38 462 TYR A O 1
ATOM 3628 N N . LEU A 1 463 ? -60.716 2.410 44.480 1.00 77.62 463 LEU A N 1
ATOM 3629 C CA . LEU A 1 463 ? -61.540 3.358 43.714 1.00 77.62 463 LEU A CA 1
ATOM 3630 C C . LEU A 1 463 ? -62.730 3.946 44.490 1.00 77.62 463 LEU A C 1
ATOM 3632 O O . LEU A 1 463 ? -63.405 4.832 43.961 1.00 77.62 463 LEU A O 1
ATOM 3636 N N . ASN A 1 464 ? -62.988 3.527 45.738 1.00 76.38 464 ASN A N 1
ATOM 3637 C CA . ASN A 1 464 ? -63.960 4.207 46.604 1.00 76.38 464 ASN A CA 1
ATOM 3638 C C . ASN A 1 464 ? -63.281 5.169 47.578 1.00 76.38 464 ASN A C 1
ATOM 3640 O O . ASN A 1 464 ? -62.327 4.819 48.268 1.00 76.38 464 ASN A O 1
ATOM 3644 N N . ALA A 1 465 ? -63.854 6.362 47.720 1.00 62.97 465 ALA A N 1
ATOM 3645 C CA . ALA A 1 465 ? -63.349 7.372 48.638 1.00 62.97 465 ALA A CA 1
ATOM 3646 C C . ALA A 1 465 ? -63.551 6.965 50.112 1.00 62.97 465 ALA A C 1
ATOM 3648 O O . ALA A 1 465 ? -64.676 6.932 50.623 1.00 62.97 465 ALA A O 1
ATOM 3649 N N . GLY A 1 466 ? -62.448 6.702 50.818 1.00 56.97 466 GLY A N 1
ATOM 3650 C CA . GLY A 1 466 ? -62.418 6.593 52.278 1.00 56.97 466 GLY A CA 1
ATOM 3651 C C . GLY A 1 466 ? -62.494 7.970 52.949 1.00 56.97 466 GLY A C 1
ATOM 3652 O O . GLY A 1 466 ? -62.089 8.978 52.382 1.00 56.97 466 GLY A O 1
ATOM 3653 N N . LYS A 1 467 ? -63.017 8.046 54.180 1.00 49.91 467 LYS A N 1
ATOM 3654 C CA . LYS A 1 467 ? -63.265 9.310 54.910 1.00 49.91 467 LYS A CA 1
ATOM 3655 C C . LYS A 1 467 ? -62.024 10.126 55.311 1.00 49.91 467 LYS A C 1
ATOM 3657 O O . LYS A 1 467 ? -62.203 11.160 55.950 1.00 49.91 467 LYS A O 1
ATOM 3662 N N . ASP A 1 468 ? -60.819 9.731 54.922 1.00 49.94 468 ASP A N 1
ATOM 3663 C CA . ASP A 1 468 ? -59.581 10.400 55.306 1.00 49.94 468 ASP A CA 1
ATOM 3664 C C . ASP A 1 468 ? -58.669 10.612 54.073 1.00 49.94 468 ASP A C 1
ATOM 3666 O O . ASP A 1 468 ? -58.547 9.740 53.223 1.00 49.94 468 ASP A O 1
ATOM 3670 N N . SER A 1 469 ? -58.084 11.813 53.987 1.00 53.88 469 SER A N 1
ATOM 3671 C CA . SER A 1 469 ? -57.010 12.309 53.092 1.00 53.88 469 SER A CA 1
ATOM 3672 C C . SER A 1 469 ? -57.184 12.397 51.556 1.00 53.88 469 SER A C 1
ATOM 3674 O O . SER A 1 469 ? -56.501 13.237 50.961 1.00 53.88 469 SER A O 1
ATOM 3676 N N . GLU A 1 470 ? -58.084 11.666 50.892 1.00 59.78 470 GLU A N 1
ATOM 3677 C CA . GLU A 1 470 ? -58.130 11.635 49.409 1.00 59.78 470 GLU A CA 1
ATOM 3678 C C . GLU A 1 470 ? -58.963 12.765 48.756 1.00 59.78 470 GLU A C 1
ATOM 3680 O O . GLU A 1 470 ? -60.034 13.155 49.233 1.00 59.78 470 GLU A O 1
ATOM 3685 N N . LYS A 1 471 ? -58.481 13.319 47.629 1.00 61.00 471 LYS A N 1
ATOM 3686 C CA . LYS A 1 471 ? -59.217 14.334 46.853 1.00 61.00 471 LYS A CA 1
ATOM 3687 C C . LYS A 1 471 ? -60.143 13.645 45.850 1.00 61.00 471 LYS A C 1
ATOM 3689 O O . LYS A 1 471 ? -59.698 12.943 44.951 1.00 61.00 471 LYS A O 1
ATOM 3694 N N . VAL A 1 472 ? -61.440 13.905 45.982 1.00 66.31 472 VAL A N 1
ATOM 3695 C CA . VAL A 1 472 ? -62.480 13.368 45.096 1.00 66.31 472 VAL A CA 1
ATOM 3696 C C . VAL A 1 472 ? -62.995 14.489 44.202 1.00 66.31 472 VAL A C 1
ATOM 3698 O O . VAL A 1 472 ? -63.437 15.533 44.690 1.00 66.31 472 VAL A O 1
ATOM 3701 N N . ASN A 1 473 ? -62.940 14.297 42.885 1.00 69.00 473 ASN A N 1
ATOM 3702 C CA . ASN A 1 473 ? -63.389 15.291 41.911 1.00 69.00 473 ASN A CA 1
ATOM 3703 C C . ASN A 1 473 ? -64.442 14.692 40.974 1.00 69.00 473 ASN A C 1
ATOM 3705 O O . ASN A 1 473 ? -64.227 13.590 40.483 1.00 69.00 473 ASN A O 1
ATOM 3709 N N . PRO A 1 474 ? -65.551 15.388 40.657 1.00 66.19 474 PRO A N 1
ATOM 3710 C CA . PRO A 1 474 ? -66.471 14.900 39.637 1.00 66.19 474 PRO A CA 1
ATOM 3711 C C . PRO A 1 474 ? -65.737 14.822 38.294 1.00 66.19 474 PRO A C 1
ATOM 3713 O O . PRO A 1 474 ? -65.146 15.814 37.843 1.00 66.19 474 PRO A O 1
ATOM 3716 N N . ALA A 1 475 ? -65.781 13.646 37.668 1.00 62.03 475 ALA A N 1
ATOM 3717 C CA . ALA A 1 475 ? -65.250 13.406 36.339 1.00 62.03 475 ALA A CA 1
ATOM 3718 C C . ALA A 1 475 ? -65.948 14.362 35.372 1.00 62.03 475 ALA A C 1
ATOM 3720 O O . ALA A 1 475 ? -67.179 14.435 35.321 1.00 62.03 475 ALA A O 1
ATOM 3721 N N . GLY A 1 476 ? -65.179 15.158 34.636 1.00 61.16 476 GLY A N 1
ATOM 3722 C CA . GLY A 1 476 ? -65.756 16.195 33.795 1.00 61.16 476 GLY A CA 1
ATOM 3723 C C . GLY A 1 476 ? -64.922 16.488 32.569 1.00 61.16 476 GLY A C 1
ATOM 3724 O O . GLY A 1 476 ? -63.706 16.575 32.660 1.00 61.16 476 GLY A O 1
ATOM 3725 N N . LYS A 1 477 ? -65.587 16.714 31.435 1.00 57.34 477 LYS A N 1
ATOM 3726 C CA . LYS A 1 477 ? -64.945 17.273 30.241 1.00 57.34 477 LYS A CA 1
ATOM 3727 C C . LYS A 1 477 ? -65.084 18.793 30.286 1.00 57.34 477 LYS A C 1
ATOM 3729 O O . LYS A 1 477 ? -66.179 19.305 30.540 1.00 57.34 477 LYS A O 1
ATOM 3734 N N . VAL A 1 478 ? -63.986 19.513 30.085 1.00 58.78 478 VAL A N 1
ATOM 3735 C CA . VAL A 1 478 ? -64.005 20.975 29.957 1.00 58.78 478 VAL A CA 1
ATOM 3736 C C . VAL A 1 478 ? -64.318 21.298 28.499 1.00 58.78 478 VAL A C 1
ATOM 3738 O O . VAL A 1 478 ? -63.645 20.796 27.602 1.00 58.78 478 VAL A O 1
ATOM 3741 N N . ASP A 1 479 ? -65.382 22.061 28.247 1.00 56.22 479 ASP A N 1
ATOM 3742 C CA . ASP A 1 479 ? -65.689 22.517 26.889 1.00 56.22 479 ASP A CA 1
ATOM 3743 C C . ASP A 1 479 ? -64.715 23.620 26.430 1.00 56.22 479 ASP A C 1
ATOM 3745 O O . ASP A 1 479 ? -63.976 24.199 27.227 1.00 56.22 479 ASP A O 1
ATOM 3749 N N . SER A 1 480 ? -64.720 23.950 25.135 1.00 50.88 480 SER A N 1
ATOM 3750 C CA . SER A 1 480 ? -63.851 24.982 24.540 1.00 50.88 480 SER A CA 1
ATOM 3751 C C . SER A 1 480 ? -64.086 26.408 25.074 1.00 50.88 480 SER A C 1
ATOM 3753 O O . SER A 1 480 ? -63.395 27.338 24.662 1.00 50.88 480 SER A O 1
ATOM 3755 N N . VAL A 1 481 ? -65.044 26.591 25.991 1.00 50.31 481 VAL A N 1
ATOM 3756 C CA . VAL A 1 481 ? -65.412 27.860 26.640 1.00 50.31 481 VAL A CA 1
ATOM 3757 C C . VAL A 1 481 ? -65.107 27.825 28.153 1.00 50.31 481 VAL A C 1
ATOM 3759 O O . VAL A 1 481 ? -65.357 28.800 28.860 1.00 50.31 481 VAL A O 1
ATOM 3762 N N . GLY A 1 482 ? -64.524 26.734 28.664 1.00 55.47 482 GLY A N 1
ATOM 3763 C CA . GLY A 1 482 ? -64.108 26.591 30.060 1.00 55.47 482 GLY A CA 1
ATOM 3764 C C . GLY A 1 482 ? -65.206 26.125 31.025 1.00 55.47 482 GLY A C 1
ATOM 3765 O O . GLY A 1 482 ? -64.975 26.123 32.236 1.00 55.47 482 GLY A O 1
ATOM 3766 N N . ASN A 1 483 ? -66.386 25.711 30.544 1.00 56.09 483 ASN A N 1
ATOM 3767 C CA . ASN A 1 483 ? -67.423 25.136 31.405 1.00 56.09 483 ASN A CA 1
ATOM 3768 C C . ASN A 1 483 ? -67.182 23.636 31.613 1.00 56.09 483 ASN A C 1
ATOM 3770 O O . ASN A 1 483 ? -67.009 22.865 30.668 1.00 56.09 483 ASN A O 1
ATOM 3774 N N . ARG A 1 484 ? -67.211 23.205 32.878 1.00 59.75 484 ARG A N 1
ATOM 3775 C CA . ARG A 1 484 ? -66.994 21.808 33.273 1.00 59.75 484 ARG A CA 1
ATOM 3776 C C . ARG A 1 484 ? -68.309 21.033 33.174 1.00 59.75 484 ARG A C 1
ATOM 3778 O O . ARG A 1 484 ? -69.224 21.253 33.968 1.00 59.75 484 ARG A O 1
ATOM 3785 N N . LYS A 1 485 ? -68.417 20.127 32.201 1.00 65.19 485 LYS A N 1
ATOM 3786 C CA . LYS A 1 485 ? -69.573 19.237 32.053 1.00 65.19 485 LYS A CA 1
ATOM 3787 C C . LYS A 1 485 ? -69.319 17.958 32.845 1.00 65.19 485 LYS A C 1
ATOM 3789 O O . LYS A 1 485 ? -68.442 17.182 32.482 1.00 65.19 485 LYS A O 1
ATOM 3794 N N . VAL A 1 486 ? -70.079 17.765 33.921 1.00 67.56 486 VAL A N 1
ATOM 3795 C CA . VAL A 1 486 ? -70.016 16.563 34.765 1.00 67.56 486 VAL A CA 1
ATOM 3796 C C . VAL A 1 486 ? -70.453 15.346 33.952 1.00 67.56 486 VAL A C 1
ATOM 3798 O O . VAL A 1 486 ? -71.510 15.371 33.313 1.00 67.56 486 VAL A O 1
ATOM 3801 N N . ILE A 1 487 ? -69.625 14.310 33.955 1.00 66.88 487 ILE A N 1
ATOM 3802 C CA . ILE A 1 487 ? -69.872 13.056 33.255 1.00 66.88 487 ILE A CA 1
ATOM 3803 C C . ILE A 1 487 ? -70.708 12.152 34.156 1.00 66.88 487 ILE A C 1
ATOM 3805 O O . ILE A 1 487 ? -70.506 12.104 35.372 1.00 66.88 487 ILE A O 1
ATOM 3809 N N . ARG A 1 488 ? -71.679 11.470 33.544 1.00 67.75 488 ARG A N 1
ATOM 3810 C CA . ARG A 1 488 ? -72.590 10.571 34.238 1.00 67.75 488 ARG A CA 1
ATOM 3811 C C . ARG A 1 488 ? -72.497 9.142 33.714 1.00 67.75 488 ARG A C 1
ATOM 3813 O O . ARG A 1 488 ? -72.300 8.959 32.511 1.00 67.75 488 ARG A O 1
ATOM 3820 N N . ASP A 1 489 ? -72.615 8.165 34.606 1.00 66.69 489 ASP A N 1
ATOM 3821 C CA . ASP A 1 489 ? -72.613 6.730 34.280 1.00 66.69 489 ASP A CA 1
ATOM 3822 C C . ASP A 1 489 ? -73.927 6.288 33.592 1.00 66.69 489 ASP A C 1
ATOM 3824 O O . ASP A 1 489 ? -74.800 7.112 33.298 1.00 66.69 489 ASP A O 1
ATOM 3828 N N . ASP A 1 490 ? -74.070 4.992 33.290 1.00 62.38 490 ASP A N 1
ATOM 3829 C CA . ASP A 1 490 ? -75.284 4.402 32.684 1.00 62.38 490 ASP A CA 1
ATOM 3830 C C . ASP A 1 490 ? -76.544 4.531 33.553 1.00 62.38 490 ASP A C 1
ATOM 3832 O O . ASP A 1 490 ? -77.669 4.486 33.050 1.00 62.38 490 ASP A O 1
ATOM 3836 N N . TYR A 1 491 ? -76.364 4.778 34.848 1.00 61.72 491 TYR A N 1
ATOM 3837 C CA . TYR A 1 491 ? -77.425 4.990 35.826 1.00 61.72 491 TYR A CA 1
ATOM 3838 C C . TYR A 1 491 ? -77.718 6.480 36.064 1.00 61.72 491 TYR A C 1
ATOM 3840 O O . TYR A 1 491 ? -78.561 6.825 36.895 1.00 61.72 491 TYR A O 1
ATOM 3848 N N . ASN A 1 492 ? -77.097 7.368 35.275 1.00 65.31 492 ASN A N 1
ATOM 3849 C CA . ASN A 1 492 ? -77.214 8.824 35.351 1.00 65.31 492 ASN A CA 1
ATOM 3850 C C . ASN A 1 492 ? -76.657 9.430 36.661 1.00 65.31 492 ASN A C 1
ATOM 3852 O O . ASN A 1 492 ? -77.030 10.557 37.025 1.00 65.31 492 ASN A O 1
ATOM 3856 N N . ASN A 1 493 ? -75.749 8.715 37.331 1.00 66.38 493 ASN A N 1
ATOM 3857 C CA . ASN A 1 493 ? -75.018 9.148 38.523 1.00 66.38 493 ASN A CA 1
ATOM 3858 C C . ASN A 1 493 ? -73.773 9.939 38.133 1.00 66.38 493 ASN A C 1
ATOM 3860 O O . ASN A 1 493 ? -73.233 9.756 37.048 1.00 66.38 493 ASN A O 1
ATOM 3864 N N . THR A 1 494 ? -73.287 10.806 39.016 1.00 68.06 494 THR A N 1
ATOM 3865 C CA . THR A 1 494 ? -72.013 11.508 38.809 1.00 68.06 494 THR A CA 1
ATOM 3866 C C . THR A 1 494 ? -70.847 10.543 39.013 1.00 68.06 494 THR A C 1
ATOM 3868 O O . THR A 1 494 ? -70.715 9.980 40.096 1.00 68.06 494 THR A O 1
ATOM 3871 N N . VAL A 1 495 ? -69.986 10.396 38.003 1.00 69.81 495 VAL A N 1
ATOM 3872 C CA . VAL A 1 495 ? -68.726 9.648 38.143 1.00 69.81 495 VAL A CA 1
ATOM 3873 C C . VAL A 1 495 ? -67.713 10.542 38.845 1.00 69.81 495 VAL A C 1
ATOM 3875 O O . VAL A 1 495 ? -67.589 11.720 38.501 1.00 69.81 495 VAL A O 1
ATOM 3878 N N . TYR A 1 496 ? -66.976 9.995 39.806 1.00 73.81 496 TYR A N 1
ATOM 3879 C CA . TYR A 1 496 ? -65.888 10.697 40.476 1.00 73.81 496 TYR A CA 1
ATOM 3880 C C . TYR A 1 496 ? -64.543 10.068 40.133 1.00 73.81 496 TYR A C 1
ATOM 3882 O O . TYR A 1 496 ? -64.444 8.862 39.928 1.00 73.81 496 TYR A O 1
ATOM 3890 N N . VAL A 1 497 ? -63.524 10.919 40.067 1.00 75.06 497 VAL A N 1
ATOM 3891 C CA . VAL A 1 497 ? -62.125 10.542 39.890 1.00 75.06 497 VAL A CA 1
ATOM 3892 C C . VAL A 1 497 ? -61.429 10.707 41.228 1.00 75.06 497 VAL A C 1
ATOM 3894 O O . VAL A 1 497 ? -61.482 11.796 41.818 1.00 75.06 497 VAL A O 1
ATOM 3897 N N . ILE A 1 498 ? -60.774 9.642 41.682 1.00 77.38 498 ILE A N 1
ATOM 3898 C CA . ILE A 1 498 ? -59.861 9.698 42.823 1.00 77.38 498 ILE A CA 1
ATOM 3899 C C . ILE A 1 498 ? -58.488 10.105 42.303 1.00 77.38 498 ILE A C 1
ATOM 3901 O O . ILE A 1 498 ? -57.935 9.452 41.420 1.00 77.38 498 ILE A O 1
ATOM 3905 N N . ASN A 1 499 ? -57.939 11.200 42.821 1.00 76.44 499 ASN A N 1
ATOM 3906 C CA . ASN A 1 499 ? -56.627 11.680 42.404 1.00 76.44 499 ASN A CA 1
ATOM 3907 C C . ASN A 1 499 ? -55.677 11.814 43.592 1.00 76.44 499 ASN A C 1
ATOM 3909 O O . ASN A 1 499 ? -56.096 12.190 44.690 1.00 76.44 499 ASN A O 1
ATOM 3913 N N . ASN A 1 500 ? -54.391 11.549 43.347 1.00 75.44 500 ASN A N 1
ATOM 3914 C CA . ASN A 1 500 ? -53.354 11.485 44.374 1.00 75.44 500 ASN A CA 1
ATOM 3915 C C . ASN A 1 500 ? -53.763 10.552 45.536 1.00 75.44 500 ASN A C 1
ATOM 3917 O O . ASN A 1 500 ? -53.660 10.926 46.707 1.00 75.44 500 ASN A O 1
ATOM 3921 N N . SER A 1 501 ? -54.287 9.365 45.201 1.00 79.06 501 SER A N 1
ATOM 3922 C CA . SER A 1 501 ? -54.621 8.336 46.195 1.00 79.06 501 SER A CA 1
ATOM 3923 C C . SER A 1 501 ? -53.348 7.839 46.876 1.00 79.06 501 SER A C 1
ATOM 3925 O O . SER A 1 501 ? -52.411 7.407 46.202 1.00 79.06 501 SER A O 1
ATOM 3927 N N . GLU A 1 502 ? -53.320 7.855 48.212 1.00 77.00 502 GLU A N 1
ATOM 3928 C CA . GLU A 1 502 ? -52.205 7.285 48.982 1.00 77.00 502 GLU A CA 1
ATOM 3929 C C . GLU A 1 502 ? -52.105 5.766 48.780 1.00 77.00 502 GLU A C 1
ATOM 3931 O O . GLU A 1 502 ? -51.004 5.219 48.777 1.00 77.00 502 GLU A O 1
ATOM 3936 N N . ARG A 1 503 ? -53.237 5.088 48.541 1.00 76.62 503 ARG A N 1
ATOM 3937 C CA . ARG A 1 503 ? -53.288 3.640 48.292 1.00 76.62 503 ARG A CA 1
ATOM 3938 C C . ARG A 1 503 ? -52.684 3.272 46.940 1.00 76.62 503 ARG A C 1
ATOM 3940 O O . ARG A 1 503 ? -51.854 2.370 46.876 1.00 76.62 503 ARG A O 1
ATOM 3947 N N . LEU A 1 504 ? -53.045 4.002 45.881 1.00 81.19 504 LEU A N 1
ATOM 3948 C CA . LEU A 1 504 ? -52.433 3.811 44.561 1.00 81.19 504 LEU A CA 1
ATOM 3949 C C . LEU A 1 504 ? -50.959 4.221 44.566 1.00 81.19 504 LEU A C 1
ATOM 3951 O O . LEU A 1 504 ? -50.143 3.541 43.961 1.00 81.19 504 LEU A O 1
ATOM 3955 N N . LYS A 1 505 ? -50.593 5.283 45.294 1.00 80.69 505 LYS A N 1
ATOM 3956 C CA . LYS A 1 505 ? -49.194 5.703 45.420 1.00 80.69 505 LYS A CA 1
ATOM 3957 C C . LYS A 1 505 ? -48.325 4.657 46.122 1.00 80.69 505 LYS A C 1
ATOM 3959 O O . LYS A 1 505 ? -47.208 4.415 45.691 1.00 80.69 505 LYS A O 1
ATOM 3964 N N . LYS A 1 506 ? -48.861 3.972 47.136 1.00 76.69 506 LYS A N 1
ATOM 3965 C CA . LYS A 1 506 ? -48.171 2.840 47.766 1.00 76.69 506 LYS A CA 1
ATOM 3966 C C . LYS A 1 506 ? -47.901 1.712 46.758 1.00 76.69 506 LYS A C 1
ATOM 3968 O O . LYS A 1 506 ? -46.811 1.161 46.769 1.00 76.69 506 LYS A O 1
ATOM 3973 N N . LEU A 1 507 ? -48.853 1.393 45.874 1.00 70.69 507 LEU A N 1
ATOM 3974 C CA . LEU A 1 507 ? -48.654 0.394 44.811 1.00 70.69 507 LEU A CA 1
ATOM 3975 C C . LEU A 1 507 ? -47.611 0.829 43.772 1.00 70.69 507 LEU A C 1
ATOM 3977 O O . LEU A 1 507 ? -46.830 -0.003 43.324 1.00 70.69 507 LEU A O 1
ATOM 3981 N N . VAL A 1 508 ? -47.590 2.113 43.413 1.00 78.56 508 VAL A N 1
ATOM 3982 C CA . VAL A 1 508 ? -46.598 2.726 42.511 1.00 78.56 508 VAL A CA 1
ATOM 3983 C C . VAL A 1 508 ? -45.186 2.609 43.092 1.00 78.56 508 VAL A C 1
ATOM 3985 O O . VAL A 1 508 ? -44.319 1.996 42.472 1.00 78.56 508 VAL A O 1
ATOM 3988 N N . ASP A 1 509 ? -44.993 3.086 44.327 1.00 72.50 509 ASP A N 1
ATOM 3989 C CA . ASP A 1 509 ? -43.699 3.060 45.020 1.00 72.50 509 ASP A CA 1
ATOM 3990 C C . ASP A 1 509 ? -43.185 1.615 45.217 1.00 72.50 509 ASP A C 1
ATOM 3992 O O . ASP A 1 509 ? -41.982 1.366 45.184 1.00 72.50 509 ASP A O 1
ATOM 3996 N N . LEU A 1 510 ? -44.093 0.647 45.401 1.00 66.19 510 LEU A N 1
ATOM 3997 C CA . LEU A 1 510 ? -43.775 -0.778 45.561 1.00 66.19 510 LEU A CA 1
ATOM 3998 C C . LEU A 1 510 ? -43.557 -1.533 44.238 1.00 66.19 510 LEU A C 1
ATOM 4000 O O . LEU A 1 510 ? -43.287 -2.725 44.265 1.00 66.19 510 LEU A O 1
ATOM 4004 N N . ASN A 1 511 ? -43.728 -0.926 43.068 1.00 65.25 511 ASN A N 1
ATOM 4005 C CA . ASN A 1 511 ? -43.514 -1.639 41.798 1.00 65.25 511 ASN A CA 1
ATOM 4006 C C . ASN A 1 511 ? -42.522 -0.917 40.879 1.00 65.25 511 ASN A C 1
ATOM 4008 O O . ASN A 1 511 ? -42.406 -1.289 39.710 1.00 65.25 511 ASN A O 1
ATOM 4012 N N . GLU A 1 512 ? -41.801 0.078 41.418 1.00 70.88 512 GLU A N 1
ATOM 4013 C CA . GLU A 1 512 ? -40.846 0.931 40.691 1.00 70.88 512 GLU A CA 1
ATOM 4014 C C . GLU A 1 512 ? -41.457 1.440 39.372 1.00 70.88 512 GLU A C 1
ATOM 4016 O O . GLU A 1 512 ? -40.899 1.294 38.288 1.00 70.88 512 GLU A O 1
ATOM 4021 N N . VAL A 1 513 ? -42.678 1.960 39.484 1.00 76.50 513 VAL A N 1
ATOM 4022 C CA . VAL A 1 513 ? -43.413 2.658 38.425 1.00 76.50 513 VAL A CA 1
ATOM 4023 C C . VAL A 1 513 ? -43.503 4.123 38.848 1.00 76.50 513 VAL A C 1
ATOM 4025 O O . VAL A 1 513 ? -43.579 4.384 40.045 1.00 76.50 513 VAL A O 1
ATOM 4028 N N . ASP A 1 514 ? -43.536 5.080 37.919 1.00 82.31 514 ASP A N 1
ATOM 4029 C CA . ASP A 1 514 ? -43.644 6.496 38.301 1.00 82.31 514 ASP A CA 1
ATOM 4030 C C . ASP A 1 514 ? -45.070 6.883 38.679 1.00 82.31 514 ASP A C 1
ATOM 4032 O O . ASP A 1 514 ? -45.323 7.491 39.722 1.00 82.31 514 ASP A O 1
ATOM 4036 N N . GLU A 1 515 ? -46.030 6.546 37.815 1.00 87.12 515 GLU A N 1
ATOM 4037 C CA . GLU A 1 515 ? -47.437 6.892 38.001 1.00 87.12 515 GLU A CA 1
ATOM 4038 C C . GLU A 1 515 ? -48.363 5.801 37.446 1.00 87.12 515 GLU A C 1
ATOM 4040 O O . GLU A 1 515 ? -48.044 5.110 36.480 1.00 87.12 515 GLU A O 1
ATOM 4045 N N . ILE A 1 516 ? -49.539 5.655 38.064 1.00 89.56 516 ILE A N 1
ATOM 4046 C CA . ILE A 1 516 ? -50.615 4.775 37.595 1.00 89.56 516 ILE A CA 1
ATOM 4047 C C . ILE A 1 516 ? -51.840 5.618 37.242 1.00 89.56 516 ILE A C 1
ATOM 4049 O O . ILE A 1 516 ? -52.247 6.518 37.991 1.00 89.56 516 ILE A O 1
ATOM 4053 N N . TYR A 1 517 ? -52.474 5.261 36.130 1.00 89.88 517 TYR A N 1
ATOM 4054 C CA . TYR A 1 517 ? -53.712 5.839 35.628 1.00 89.88 517 TYR A CA 1
ATOM 4055 C C . TYR A 1 517 ? -54.725 4.736 35.340 1.00 89.88 517 TYR A C 1
ATOM 4057 O O . TYR A 1 517 ? -54.439 3.761 34.654 1.00 89.88 517 TYR A O 1
ATOM 4065 N N . LEU A 1 518 ? -55.934 4.893 35.863 1.00 89.69 518 LEU A N 1
ATOM 4066 C CA . LEU A 1 518 ? -57.025 3.938 35.704 1.00 89.69 518 LEU A CA 1
ATOM 4067 C C . LEU A 1 518 ? -58.081 4.559 34.807 1.00 89.69 518 LEU A C 1
ATOM 4069 O O . LEU A 1 518 ? -58.566 5.658 35.097 1.00 89.69 518 LEU A O 1
ATOM 4073 N N . PHE A 1 519 ? -58.469 3.851 33.752 1.00 89.81 519 PHE A N 1
ATOM 4074 C CA . PHE A 1 519 ? -59.450 4.315 32.779 1.00 89.81 519 PHE A CA 1
ATOM 4075 C C . PHE A 1 519 ? -60.676 3.408 32.737 1.00 89.81 519 PHE A C 1
ATOM 4077 O O . PHE A 1 519 ? -60.580 2.183 32.770 1.00 89.81 519 PHE A O 1
ATOM 4084 N N . SER A 1 520 ? -61.839 4.045 32.632 1.00 87.25 520 SER A N 1
ATOM 4085 C CA . SER A 1 520 ? -63.129 3.390 32.402 1.00 87.25 520 SER A CA 1
ATOM 4086 C C . SER A 1 520 ? -63.288 2.890 30.966 1.00 87.25 520 SER A C 1
ATOM 4088 O O . SER A 1 520 ? -62.590 3.337 30.054 1.00 87.25 520 SER A O 1
ATOM 4090 N N . ASP A 1 521 ? -64.312 2.063 30.760 1.00 84.75 521 ASP A N 1
ATOM 4091 C CA . ASP A 1 521 ? -64.818 1.591 29.460 1.00 84.75 521 ASP A CA 1
ATOM 4092 C C . ASP A 1 521 ? -65.116 2.703 28.433 1.00 84.75 521 ASP A C 1
ATOM 4094 O O . ASP A 1 521 ? -65.151 2.475 27.223 1.00 84.75 521 ASP A O 1
ATOM 4098 N N . ARG A 1 522 ? -65.296 3.940 28.900 1.00 81.94 522 ARG A N 1
ATOM 4099 C CA . ARG A 1 522 ? -65.536 5.133 28.074 1.00 81.94 522 ARG A CA 1
ATOM 4100 C C . ARG A 1 522 ? -64.283 5.979 27.825 1.00 81.94 522 ARG A C 1
ATOM 4102 O O . ARG A 1 522 ? -64.409 7.096 27.316 1.00 81.94 522 ARG A O 1
ATOM 4109 N N . GLY A 1 523 ? -63.099 5.496 28.203 1.00 80.81 523 GLY A N 1
ATOM 4110 C CA . GLY A 1 523 ? -61.831 6.219 28.054 1.00 80.81 523 GLY A CA 1
ATOM 4111 C C . GLY A 1 523 ? -61.707 7.428 28.982 1.00 80.81 523 GLY A C 1
ATOM 4112 O O . GLY A 1 523 ? -61.022 8.395 28.657 1.00 80.81 523 GLY A O 1
ATOM 4113 N N . ILE A 1 524 ? -62.408 7.418 30.119 1.00 83.00 524 ILE A N 1
ATOM 4114 C CA . ILE A 1 524 ? -62.353 8.486 31.129 1.00 83.00 524 ILE A CA 1
ATOM 4115 C C . ILE A 1 524 ? -61.546 7.986 32.317 1.00 83.00 524 ILE A C 1
ATOM 4117 O O . ILE A 1 524 ? -61.814 6.888 32.805 1.00 83.00 524 ILE A O 1
ATOM 4121 N N . MET A 1 525 ? -60.612 8.801 32.805 1.00 85.75 525 MET A N 1
ATOM 4122 C CA . MET A 1 525 ? -59.829 8.482 33.994 1.00 85.75 525 MET A CA 1
ATOM 4123 C C . MET A 1 525 ? -60.726 8.401 35.238 1.00 85.75 525 MET A C 1
ATOM 4125 O O . MET A 1 525 ? -61.486 9.331 35.507 1.00 85.75 525 MET A O 1
ATOM 4129 N N . ILE A 1 526 ? -60.634 7.302 35.985 1.00 84.25 526 ILE A N 1
ATOM 4130 C CA . ILE A 1 526 ? -61.424 7.005 37.194 1.00 84.25 526 ILE A CA 1
ATOM 4131 C C . ILE A 1 526 ? -60.577 6.991 38.473 1.00 84.25 526 ILE A C 1
ATOM 4133 O O . ILE A 1 526 ? -61.098 7.255 39.555 1.00 84.25 526 ILE A O 1
ATOM 4137 N N . GLY A 1 527 ? -59.264 6.789 38.357 1.00 85.62 527 GLY A N 1
ATOM 4138 C CA . GLY A 1 527 ? -58.335 6.824 39.484 1.00 85.62 527 GLY A CA 1
ATOM 4139 C C . GLY A 1 527 ? -56.905 7.102 39.033 1.00 85.62 527 GLY A C 1
ATOM 4140 O O . GLY A 1 527 ? -56.521 6.713 37.933 1.00 85.62 527 GLY A O 1
ATOM 4141 N N . THR A 1 528 ? -56.117 7.798 39.849 1.00 87.75 528 THR A N 1
ATOM 4142 C CA . THR A 1 528 ? -54.690 8.021 39.574 1.00 87.75 528 THR A CA 1
ATOM 4143 C C . THR A 1 528 ? -53.885 8.296 40.846 1.00 87.75 528 THR A C 1
ATOM 4145 O O . THR A 1 528 ? -54.389 8.889 41.809 1.00 87.75 528 THR A O 1
ATOM 4148 N N . SER A 1 529 ? -52.612 7.888 40.838 1.00 86.31 529 SER A N 1
ATOM 4149 C CA . SER A 1 529 ? -51.613 8.303 41.833 1.00 86.31 529 SER A CA 1
ATOM 4150 C C . SER A 1 529 ? -51.080 9.723 41.588 1.00 86.31 529 SER A C 1
ATOM 4152 O O . SER A 1 529 ? -50.518 10.326 42.502 1.00 86.31 529 SER A O 1
ATOM 4154 N N . SER A 1 530 ? -51.293 10.278 40.391 1.00 83.31 530 SER A N 1
ATOM 4155 C CA . SER A 1 530 ? -50.798 11.589 39.973 1.00 83.31 530 SER A CA 1
ATOM 4156 C C . SER A 1 530 ? -51.659 12.754 40.487 1.00 83.31 530 SER A C 1
ATOM 4158 O O . SER A 1 530 ? -52.796 12.605 40.952 1.00 83.31 530 SER A O 1
ATOM 4160 N N . ASN A 1 531 ? -51.126 13.970 40.343 1.00 76.75 531 ASN A N 1
ATOM 4161 C CA . ASN A 1 531 ? -51.865 15.221 40.517 1.00 76.75 531 ASN A CA 1
ATOM 4162 C C . ASN A 1 531 ? -52.694 15.617 39.281 1.00 76.75 531 ASN A C 1
ATOM 4164 O O . ASN A 1 531 ? -53.462 16.584 39.358 1.00 76.75 531 ASN A O 1
ATOM 4168 N N . ILE A 1 532 ? -52.550 14.905 38.158 1.00 70.75 532 ILE A N 1
ATOM 4169 C CA . ILE A 1 532 ? -53.298 15.161 36.922 1.00 70.75 532 ILE A CA 1
ATOM 4170 C C . ILE A 1 532 ? -54.798 14.895 37.137 1.00 70.75 532 ILE A C 1
ATOM 4172 O O . ILE A 1 532 ? -55.210 13.939 37.791 1.00 70.75 532 ILE A O 1
ATOM 4176 N N . LEU A 1 533 ? -55.643 15.779 36.597 1.00 66.62 533 LEU A N 1
ATOM 4177 C CA . LEU A 1 533 ? -57.098 15.747 36.756 1.00 66.62 533 LEU A CA 1
ATOM 4178 C C . LEU A 1 533 ? -57.804 15.750 35.399 1.00 66.62 533 LEU A C 1
ATOM 4180 O O . LEU A 1 533 ? -57.449 16.523 34.516 1.00 66.62 533 LEU A O 1
ATOM 4184 N N . ASN A 1 534 ? -58.904 14.996 35.304 1.00 66.12 534 ASN A N 1
ATOM 4185 C CA . ASN A 1 534 ? -59.847 15.011 34.176 1.00 66.12 534 ASN A CA 1
ATOM 4186 C C . ASN A 1 534 ? -59.231 14.714 32.796 1.00 66.12 534 ASN A C 1
ATOM 4188 O O . ASN A 1 534 ? -59.650 15.303 31.797 1.00 66.12 534 ASN A O 1
ATOM 4192 N N . PHE A 1 535 ? -58.260 13.808 32.730 1.00 74.06 535 PHE A N 1
ATOM 4193 C CA . PHE A 1 535 ? -57.769 13.307 31.455 1.00 74.06 535 PHE A CA 1
ATOM 4194 C C . PHE A 1 535 ? -58.768 12.301 30.854 1.00 74.06 535 PHE A C 1
ATOM 4196 O O . PHE A 1 535 ? -59.411 11.523 31.567 1.00 74.06 535 PHE A O 1
ATOM 4203 N N . SER A 1 536 ? -58.943 12.353 29.537 1.00 78.62 536 SER A N 1
ATOM 4204 C CA . SER A 1 536 ? -59.779 11.416 28.786 1.00 78.62 536 SER A CA 1
ATOM 4205 C C . SER A 1 536 ? -59.103 11.111 27.468 1.00 78.62 536 SER A C 1
ATOM 4207 O O . SER A 1 536 ? -58.639 12.053 26.825 1.00 78.62 536 SER A O 1
ATOM 4209 N N . LEU A 1 537 ? -59.146 9.855 27.043 1.00 83.69 537 LEU A N 1
ATOM 4210 C CA . LEU A 1 537 ? -58.546 9.443 25.784 1.00 83.69 537 LEU A CA 1
ATOM 4211 C C . LEU A 1 537 ? -59.126 10.227 24.603 1.00 83.69 537 LEU A C 1
ATOM 4213 O O . LEU A 1 537 ? -60.342 10.465 24.504 1.00 83.69 537 LEU A O 1
ATOM 4217 N N . SER A 1 538 ? -58.238 10.618 23.700 1.00 83.31 538 SER A N 1
ATOM 4218 C CA . SER A 1 538 ? -58.567 11.255 22.433 1.00 83.31 538 SER A CA 1
ATOM 4219 C C . SER A 1 538 ? -58.828 10.203 21.356 1.00 83.31 538 SER A C 1
ATOM 4221 O O . SER A 1 538 ? -58.321 9.093 21.430 1.00 83.31 538 SER A O 1
ATOM 4223 N N . ARG A 1 539 ? -59.653 10.538 20.358 1.00 81.12 539 ARG A N 1
ATOM 4224 C CA . ARG A 1 539 ? -59.844 9.727 19.135 1.00 81.12 539 ARG A CA 1
ATOM 4225 C C . ARG A 1 539 ? -59.215 10.389 17.905 1.00 81.12 539 ARG A C 1
ATOM 4227 O O . ARG A 1 539 ? -59.556 10.048 16.776 1.00 81.12 539 ARG A O 1
ATOM 4234 N N . ASP A 1 540 ? -58.393 11.411 18.121 1.00 80.69 540 ASP A N 1
ATOM 4235 C CA . ASP A 1 540 ? -57.635 12.053 17.055 1.00 80.69 540 ASP A CA 1
ATOM 4236 C C . ASP A 1 540 ? -56.403 11.187 16.736 1.00 80.69 540 ASP A C 1
ATOM 4238 O O . ASP A 1 540 ? -55.612 10.958 17.648 1.00 80.69 540 ASP A O 1
ATOM 4242 N N . PRO A 1 541 ? -56.204 10.717 15.487 1.00 75.06 541 PRO A N 1
ATOM 4243 C CA . PRO A 1 541 ? -55.056 9.879 15.121 1.00 75.06 541 PRO A CA 1
ATOM 4244 C C . PRO A 1 541 ? -53.679 10.512 15.383 1.00 75.06 541 PRO A C 1
ATOM 4246 O O . PRO A 1 541 ? -52.669 9.822 15.310 1.00 75.06 541 PRO A O 1
ATOM 4249 N N . GLY A 1 542 ? -53.616 11.828 15.616 1.00 70.44 542 GLY A N 1
ATOM 4250 C CA . GLY A 1 542 ? -52.384 12.531 15.986 1.00 70.44 542 GLY A CA 1
ATOM 4251 C C . GLY A 1 542 ? -52.096 12.591 17.492 1.00 70.44 542 GLY A C 1
ATOM 4252 O O . GLY A 1 542 ? -51.066 13.140 17.873 1.00 70.44 542 GLY A O 1
ATOM 4253 N N . ASP A 1 543 ? -52.991 12.084 18.343 1.00 80.81 543 ASP A N 1
ATOM 4254 C CA . ASP A 1 543 ? -52.884 12.155 19.803 1.00 80.81 543 ASP A CA 1
ATOM 4255 C C . ASP A 1 543 ? -52.241 10.887 20.385 1.00 80.81 543 ASP A C 1
ATOM 4257 O O . ASP A 1 543 ? -52.581 9.767 20.004 1.00 80.81 543 ASP A O 1
ATOM 4261 N N . GLN A 1 544 ? -51.328 11.057 21.346 1.00 79.56 544 GLN A N 1
ATOM 4262 C CA . GLN A 1 544 ? -50.595 9.960 21.993 1.00 79.56 544 GLN A CA 1
ATOM 4263 C C . GLN A 1 544 ? -51.521 8.953 22.699 1.00 79.56 544 GLN A C 1
ATOM 4265 O O . GLN A 1 544 ? -51.152 7.795 22.876 1.00 79.56 544 GLN A O 1
ATOM 4270 N N . SER A 1 545 ? -52.722 9.371 23.099 1.00 85.06 545 SER A N 1
ATOM 4271 C CA . SER A 1 545 ? -53.679 8.528 23.818 1.00 85.06 545 SER A CA 1
ATOM 4272 C C . SER A 1 545 ? -54.600 7.689 22.922 1.00 85.06 545 SER A C 1
ATOM 4274 O O . SER A 1 545 ? -55.367 6.882 23.449 1.00 85.06 545 SER A O 1
ATOM 4276 N N . GLU A 1 546 ? -54.547 7.862 21.593 1.00 87.31 546 GLU A N 1
ATOM 4277 C CA . GLU A 1 546 ? -55.460 7.191 20.653 1.00 87.31 546 GLU A CA 1
ATOM 4278 C C . GLU A 1 546 ? -55.256 5.675 20.618 1.00 87.31 546 GLU A C 1
ATOM 4280 O O . GLU A 1 546 ? -56.232 4.931 20.700 1.00 87.31 546 GLU A O 1
ATOM 4285 N N . GLU A 1 547 ? -54.003 5.221 20.611 1.00 87.75 547 GLU A N 1
ATOM 4286 C CA . GLU A 1 547 ? -53.659 3.798 20.524 1.00 87.75 547 GLU A CA 1
ATOM 4287 C C . GLU A 1 547 ? -54.258 2.971 21.675 1.00 87.75 547 GLU A C 1
ATOM 4289 O O . GLU A 1 547 ? -54.659 1.828 21.476 1.00 87.75 547 GLU A O 1
ATOM 4294 N N . PHE A 1 548 ? -54.448 3.564 22.860 1.00 90.12 548 PHE A N 1
ATOM 4295 C CA . PHE A 1 548 ? -55.047 2.891 24.019 1.00 90.12 548 PHE A CA 1
ATOM 4296 C C . PHE A 1 548 ? -56.543 2.570 23.850 1.00 90.12 548 PHE A C 1
ATOM 4298 O O . PHE A 1 548 ? -57.087 1.766 24.614 1.00 90.12 548 PHE A O 1
ATOM 4305 N N . TRP A 1 549 ? -57.223 3.118 22.832 1.00 89.06 549 TRP A N 1
ATOM 4306 C CA . TRP A 1 549 ? -58.575 2.669 22.476 1.00 89.06 549 TRP A CA 1
ATOM 4307 C C . TRP A 1 549 ? -58.611 1.216 22.015 1.00 89.06 549 TRP A C 1
ATOM 4309 O O . TRP A 1 549 ? -59.639 0.563 22.205 1.00 89.06 549 TRP A O 1
ATOM 4319 N N . ASP A 1 550 ? -57.518 0.687 21.469 1.00 88.25 550 ASP A N 1
ATOM 4320 C CA . ASP A 1 550 ? -57.451 -0.704 21.025 1.00 88.25 550 ASP A CA 1
ATOM 4321 C C . ASP A 1 550 ? -57.590 -1.678 22.210 1.00 88.25 550 ASP A C 1
ATOM 4323 O O . ASP A 1 550 ? -58.166 -2.756 22.041 1.00 88.25 550 ASP A O 1
ATOM 4327 N N . ILE A 1 551 ? -57.176 -1.267 23.419 1.00 87.88 551 ILE A N 1
ATOM 4328 C CA . ILE A 1 551 ? -57.388 -2.028 24.662 1.00 87.88 551 ILE A CA 1
ATOM 4329 C C . ILE A 1 551 ? -58.872 -2.035 25.054 1.00 87.88 551 ILE A C 1
ATOM 4331 O O . ILE A 1 551 ? -59.457 -3.088 25.318 1.00 87.88 551 ILE A O 1
ATOM 4335 N N . LEU A 1 552 ? -59.513 -0.860 25.061 1.00 87.06 552 LEU A N 1
ATOM 4336 C CA . LEU A 1 552 ? -60.924 -0.712 25.447 1.00 87.06 552 LEU A CA 1
ATOM 4337 C C . LEU A 1 552 ? -61.890 -1.370 24.455 1.00 87.06 552 LEU A C 1
ATOM 4339 O O . LEU A 1 552 ? -62.913 -1.928 24.849 1.00 87.06 552 LEU A O 1
ATOM 4343 N N . GLU A 1 553 ? -61.569 -1.323 23.163 1.00 87.25 553 GLU A N 1
ATOM 4344 C CA . GLU A 1 553 ? -62.348 -1.971 22.105 1.00 87.25 553 GLU A CA 1
ATOM 4345 C C . GLU A 1 553 ? -62.084 -3.487 22.026 1.00 87.25 553 GLU A C 1
ATOM 4347 O O . GLU A 1 553 ? -62.726 -4.184 21.238 1.00 87.25 553 GLU A O 1
ATOM 4352 N N . GLY A 1 554 ? -61.174 -4.007 22.861 1.00 82.62 554 GLY A N 1
ATOM 4353 C CA . GLY A 1 554 ? -60.845 -5.426 22.958 1.00 82.62 554 GLY A CA 1
ATOM 4354 C C . GLY A 1 554 ? -60.104 -5.974 21.741 1.00 82.62 554 GLY A C 1
ATOM 4355 O O . GLY A 1 554 ? -60.220 -7.164 21.450 1.00 82.62 554 GLY A O 1
ATOM 4356 N N . ARG A 1 555 ? -59.383 -5.115 21.008 1.00 87.25 555 ARG A N 1
ATOM 4357 C CA . ARG A 1 555 ? -58.528 -5.514 19.880 1.00 87.25 555 ARG A CA 1
ATOM 4358 C C . ARG A 1 555 ? -57.207 -6.111 20.365 1.00 87.25 555 ARG A C 1
ATOM 4360 O O . ARG A 1 555 ? -56.700 -7.030 19.728 1.00 87.25 555 ARG A O 1
ATOM 4367 N N . VAL A 1 556 ? -56.690 -5.605 21.484 1.00 84.94 556 VAL A N 1
ATOM 4368 C CA . VAL A 1 556 ? -55.477 -6.078 22.166 1.00 84.94 556 VAL A CA 1
ATOM 4369 C C . VAL A 1 556 ? -55.689 -6.066 23.682 1.00 84.94 556 VAL A C 1
ATOM 4371 O O . VAL A 1 556 ? -56.509 -5.306 24.190 1.00 84.94 556 VAL A O 1
ATOM 4374 N N . ASP A 1 557 ? -54.956 -6.905 24.410 1.00 79.56 557 ASP A N 1
ATOM 4375 C CA . ASP A 1 557 ? -55.030 -6.966 25.878 1.00 79.56 557 ASP A CA 1
ATOM 4376 C C . ASP A 1 557 ? -54.043 -5.997 26.550 1.00 79.56 557 ASP A C 1
ATOM 4378 O O . ASP A 1 557 ? -54.270 -5.542 27.670 1.00 79.56 557 ASP A O 1
ATOM 4382 N N . PHE A 1 558 ? -52.967 -5.630 25.855 1.00 85.19 558 PHE A N 1
ATOM 4383 C CA . PHE A 1 558 ? -51.981 -4.671 26.334 1.00 85.19 558 PHE A CA 1
ATOM 4384 C C . PHE A 1 558 ? -51.359 -3.892 25.178 1.00 85.19 558 PHE A C 1
ATOM 4386 O O . PHE A 1 558 ? -51.384 -4.342 24.031 1.00 85.19 558 PHE A O 1
ATOM 4393 N N . ILE A 1 559 ? -50.798 -2.728 25.496 1.00 87.50 559 ILE A N 1
ATOM 4394 C CA . ILE A 1 559 ? -50.034 -1.887 24.571 1.00 87.50 559 ILE A CA 1
ATOM 4395 C C . ILE A 1 559 ? -48.796 -1.388 25.293 1.00 87.50 559 ILE A C 1
ATOM 4397 O O . ILE A 1 559 ? -48.892 -0.865 26.403 1.00 87.50 559 ILE A O 1
ATOM 4401 N N . ILE A 1 560 ? -47.655 -1.524 24.628 1.00 86.00 560 ILE A N 1
ATOM 4402 C CA . ILE A 1 560 ? -46.404 -0.873 25.002 1.00 86.00 560 ILE A CA 1
ATOM 4403 C C . ILE A 1 560 ? -46.232 0.279 24.023 1.00 86.00 560 ILE A C 1
ATOM 4405 O O . ILE A 1 560 ? -46.084 0.062 22.820 1.00 86.00 560 ILE A O 1
ATOM 4409 N N . GLN A 1 561 ? -46.330 1.502 24.528 1.00 86.31 561 GLN A N 1
ATOM 4410 C CA . GLN A 1 561 ? -46.131 2.689 23.716 1.00 86.31 561 GLN A CA 1
ATOM 4411 C C . GLN A 1 561 ? -44.633 2.945 23.533 1.00 86.31 561 GLN A C 1
ATOM 4413 O O . GLN A 1 561 ? -43.866 2.831 24.487 1.00 86.31 561 GLN A O 1
ATOM 4418 N N . GLU A 1 562 ? -44.212 3.359 22.338 1.00 80.06 562 GLU A N 1
ATOM 4419 C CA . GLU A 1 562 ? -42.871 3.931 22.151 1.00 80.06 562 GLU A CA 1
ATOM 4420 C C . GLU A 1 562 ? -42.738 5.256 22.921 1.00 80.06 562 GLU A C 1
ATOM 4422 O O . GLU A 1 562 ? -43.684 6.047 22.892 1.00 80.06 562 GLU A O 1
ATOM 4427 N N . PRO A 1 563 ? -41.597 5.566 23.562 1.00 79.69 563 PRO A N 1
ATOM 4428 C CA . PRO A 1 563 ? -41.423 6.813 24.299 1.00 79.69 563 PRO A CA 1
ATOM 4429 C C . PRO A 1 563 ? -41.720 8.036 23.425 1.00 79.69 563 PRO A C 1
ATOM 4431 O O . PRO A 1 563 ? -41.151 8.209 22.345 1.00 79.69 563 PRO A O 1
ATOM 4434 N N . ARG A 1 564 ? -42.610 8.914 23.890 1.00 78.94 564 ARG A N 1
ATOM 4435 C CA . ARG A 1 564 ? -42.965 10.158 23.189 1.00 78.94 564 ARG A CA 1
ATOM 4436 C C . ARG A 1 564 ? -42.985 11.326 24.164 1.00 78.94 564 ARG A C 1
ATOM 4438 O O . ARG A 1 564 ? -43.148 11.162 25.371 1.00 78.94 564 ARG A O 1
ATOM 4445 N N . ILE A 1 565 ? -42.789 12.527 23.627 1.00 72.62 565 ILE A N 1
ATOM 4446 C CA . ILE A 1 565 ? -42.854 13.760 24.411 1.00 72.62 565 ILE A CA 1
ATOM 4447 C C . ILE A 1 565 ? -44.315 13.995 24.800 1.00 72.62 565 ILE A C 1
ATOM 4449 O O . ILE A 1 565 ? -45.159 14.214 23.935 1.00 72.62 565 ILE A O 1
ATOM 4453 N N . SER A 1 566 ? -44.590 13.955 26.100 1.00 68.06 566 SER A N 1
ATOM 4454 C CA . SER A 1 566 ? -45.895 14.277 26.675 1.00 68.06 566 SER A CA 1
ATOM 4455 C C . SER A 1 566 ? -46.280 15.740 26.433 1.00 68.06 566 SER A C 1
ATOM 4457 O O . SER A 1 566 ? -45.428 16.601 26.200 1.00 68.06 566 SER A O 1
ATOM 4459 N N . ASP A 1 567 ? -47.560 16.068 26.620 1.00 62.09 567 ASP A N 1
ATOM 4460 C CA . ASP A 1 567 ? -48.080 17.446 26.549 1.00 62.09 567 ASP A CA 1
ATOM 4461 C C . ASP A 1 567 ? -47.392 18.431 27.519 1.00 62.09 567 ASP A C 1
ATOM 4463 O O . ASP A 1 567 ? -47.514 19.650 27.379 1.00 62.09 567 ASP A O 1
ATOM 4467 N N . GLN A 1 568 ? -46.665 17.915 28.517 1.00 61.38 568 GLN A N 1
ATOM 4468 C CA . GLN A 1 568 ? -45.892 18.696 29.485 1.00 61.38 568 GLN A CA 1
ATOM 4469 C C . GLN A 1 568 ? -44.423 18.908 29.072 1.00 61.38 568 GLN A C 1
ATOM 4471 O O . GLN A 1 568 ? -43.697 19.619 29.766 1.00 61.38 568 GLN A O 1
ATOM 4476 N N . GLY A 1 569 ? -43.990 18.345 27.939 1.00 67.81 569 GLY A N 1
ATOM 4477 C CA . GLY A 1 569 ? -42.634 18.485 27.401 1.00 67.81 569 GLY A CA 1
ATOM 4478 C C . GLY A 1 569 ? -41.625 17.453 27.911 1.00 67.81 569 GLY A C 1
ATOM 4479 O O . GLY A 1 569 ? -40.447 17.569 27.588 1.00 67.81 569 GLY A O 1
ATOM 4480 N N . PHE A 1 570 ? -42.068 16.456 28.679 1.00 70.38 570 PHE A N 1
ATOM 4481 C CA . PHE A 1 570 ? -41.220 15.375 29.193 1.00 70.38 570 PHE A CA 1
ATOM 4482 C C . PHE A 1 570 ? -41.351 14.128 28.319 1.00 70.38 570 PHE A C 1
ATOM 4484 O O . PHE A 1 570 ? -42.469 13.784 27.929 1.00 70.38 570 PHE A O 1
ATOM 4491 N N . LEU A 1 571 ? -40.230 13.474 28.005 1.00 77.94 571 LEU A N 1
ATOM 4492 C CA . LEU A 1 571 ? -40.212 12.191 27.302 1.00 77.94 571 LEU A CA 1
ATOM 4493 C C . LEU A 1 571 ? -40.736 11.119 28.259 1.00 77.94 571 LEU A C 1
ATOM 4495 O O . LEU A 1 571 ? -40.174 10.950 29.330 1.00 77.94 571 LEU A O 1
ATOM 4499 N N . MET A 1 572 ? -41.819 10.444 27.889 1.00 80.94 572 MET A N 1
ATOM 4500 C CA . MET A 1 572 ? -42.482 9.460 28.743 1.00 80.94 572 MET A CA 1
ATOM 4501 C C . MET A 1 572 ? -42.837 8.217 27.940 1.00 80.94 572 MET A C 1
ATOM 4503 O O . MET A 1 572 ? -43.225 8.321 26.770 1.00 80.94 572 MET A O 1
ATOM 4507 N N . GLN A 1 573 ? -42.753 7.058 28.588 1.00 86.06 573 GLN A N 1
ATOM 4508 C CA . GLN A 1 573 ? -43.264 5.799 28.060 1.00 86.06 573 GLN A CA 1
ATOM 4509 C C . GLN A 1 573 ? -44.492 5.370 28.866 1.00 86.06 573 GLN A C 1
ATOM 4511 O O . GLN A 1 573 ? -44.508 5.465 30.093 1.00 86.06 573 GLN A O 1
ATOM 4516 N N . TYR A 1 574 ? -45.528 4.896 28.174 1.00 88.50 574 TYR A N 1
ATOM 4517 C CA . TYR A 1 574 ? -46.745 4.406 28.812 1.00 88.50 574 TYR A CA 1
ATOM 4518 C C . TYR A 1 574 ? -47.007 2.958 28.421 1.00 88.50 574 TYR A C 1
ATOM 4520 O O . TYR A 1 574 ? -46.957 2.598 27.246 1.00 88.50 574 TYR A O 1
ATOM 4528 N N . ILE A 1 575 ? -47.350 2.133 29.403 1.00 89.06 575 ILE A N 1
ATOM 4529 C CA . ILE A 1 575 ? -47.730 0.741 29.167 1.00 89.06 575 ILE A CA 1
ATOM 4530 C C . ILE A 1 575 ? -49.132 0.533 29.718 1.00 89.06 575 ILE A C 1
ATOM 4532 O O . ILE A 1 575 ? -49.397 0.784 30.891 1.00 89.06 575 ILE A O 1
ATOM 4536 N N . GLY A 1 576 ? -50.050 0.119 28.851 1.00 89.00 576 GLY A N 1
ATOM 4537 C CA . GLY A 1 576 ? -51.450 -0.119 29.185 1.00 89.00 576 GLY A CA 1
ATOM 4538 C C . GLY A 1 576 ? -51.756 -1.607 29.223 1.00 89.00 576 GLY A C 1
ATOM 4539 O O . GLY A 1 576 ? -51.347 -2.335 28.323 1.00 89.00 576 GLY A O 1
ATOM 4540 N N . TYR A 1 577 ? -52.518 -2.047 30.220 1.00 90.06 577 TYR A N 1
ATOM 4541 C CA . TYR A 1 577 ? -53.012 -3.416 30.340 1.00 90.06 577 TYR A CA 1
ATOM 4542 C C . TYR A 1 577 ? -54.499 -3.413 30.705 1.00 90.06 577 TYR A C 1
ATOM 4544 O O . TYR A 1 577 ? -54.922 -2.659 31.587 1.00 90.06 577 TYR A O 1
ATOM 4552 N N . TYR A 1 578 ? -55.309 -4.230 30.028 1.00 88.25 578 TYR A N 1
ATOM 4553 C CA . TYR A 1 578 ? -56.748 -4.290 30.290 1.00 88.25 578 TYR A CA 1
ATOM 4554 C C . TYR A 1 578 ? -57.038 -4.710 31.737 1.00 88.25 578 TYR A C 1
ATOM 4556 O O . TYR A 1 578 ? -56.336 -5.525 32.327 1.00 88.25 578 TYR A O 1
ATOM 4564 N N . MET A 1 579 ? -58.104 -4.172 32.316 1.00 87.88 579 MET A N 1
ATOM 4565 C CA . MET A 1 579 ? -58.567 -4.592 33.634 1.00 87.88 579 MET A CA 1
ATOM 4566 C C . MET A 1 579 ? -60.087 -4.596 33.669 1.00 87.88 579 MET A C 1
ATOM 4568 O O . MET A 1 579 ? -60.731 -3.719 33.088 1.00 87.88 579 MET A O 1
ATOM 4572 N N . ASP A 1 580 ? -60.660 -5.537 34.403 1.00 83.88 580 ASP A N 1
ATOM 4573 C CA . ASP A 1 580 ? -62.084 -5.508 34.705 1.00 83.88 580 ASP A CA 1
ATOM 4574 C C . ASP A 1 580 ? -62.316 -4.741 36.005 1.00 83.88 580 ASP A C 1
ATOM 4576 O O . ASP A 1 580 ? -61.576 -4.896 36.977 1.00 83.88 580 ASP A O 1
ATOM 4580 N N . TYR A 1 581 ? -63.356 -3.913 36.030 1.00 85.50 581 TYR A N 1
ATOM 4581 C CA . TYR A 1 581 ? -63.817 -3.267 37.255 1.00 85.50 581 TYR A CA 1
ATOM 4582 C C . TYR A 1 581 ? -65.327 -3.411 37.404 1.00 85.50 581 TYR A C 1
ATOM 4584 O O . TYR A 1 581 ? -66.078 -3.497 36.428 1.00 85.50 581 TYR A O 1
ATOM 4592 N N . TYR A 1 582 ? -65.779 -3.439 38.654 1.00 86.06 582 TYR A N 1
ATOM 4593 C CA . TYR A 1 582 ? -67.160 -3.756 38.995 1.00 86.06 582 TYR A CA 1
ATOM 4594 C C . TYR A 1 582 ? -67.786 -2.583 39.732 1.00 86.06 582 TYR A C 1
ATOM 4596 O O . TYR A 1 582 ? -67.173 -2.004 40.630 1.00 86.06 582 TYR A O 1
ATOM 4604 N N . THR A 1 583 ? -69.007 -2.213 39.353 1.00 83.50 583 THR A N 1
ATOM 4605 C CA . THR A 1 583 ? -69.717 -1.086 39.964 1.00 83.50 583 THR A CA 1
ATOM 4606 C C . THR A 1 583 ? -71.134 -1.464 40.369 1.00 83.50 583 THR A C 1
ATOM 4608 O O . THR A 1 583 ? -71.724 -2.414 39.853 1.00 83.50 583 THR A O 1
ATOM 4611 N N . ARG A 1 584 ? -71.690 -0.724 41.330 1.00 80.94 584 ARG A N 1
ATOM 4612 C CA . ARG A 1 584 ? -73.096 -0.807 41.735 1.00 80.94 584 ARG A CA 1
ATOM 4613 C C . ARG A 1 584 ? -73.651 0.573 42.065 1.00 80.94 584 ARG A C 1
ATOM 4615 O O . ARG A 1 584 ? -72.916 1.542 42.260 1.00 80.94 584 ARG A O 1
ATOM 4622 N N . LEU A 1 585 ? -74.970 0.634 42.223 1.00 75.31 585 LEU A N 1
ATOM 4623 C CA . LEU A 1 585 ? -75.647 1.814 42.750 1.00 75.31 585 LEU A CA 1
ATOM 4624 C C . LEU A 1 585 ? -75.432 1.930 44.272 1.00 75.31 585 LEU A C 1
ATOM 4626 O O . LEU A 1 585 ? -75.912 1.075 45.027 1.00 75.31 585 LEU A O 1
ATOM 4630 N N . GLY A 1 586 ? -74.741 2.985 44.713 1.00 68.69 586 GLY A N 1
ATOM 4631 C CA . GLY A 1 586 ? -74.564 3.313 46.131 1.00 68.69 586 GLY A CA 1
ATOM 4632 C C . GLY A 1 586 ? -75.806 3.963 46.764 1.00 68.69 586 GLY A C 1
ATOM 4633 O O . GLY A 1 586 ? -76.683 4.481 46.070 1.00 68.69 586 GLY A O 1
ATOM 4634 N N . GLU A 1 587 ? -75.879 3.990 48.100 1.00 67.31 587 GLU A N 1
ATOM 4635 C CA . GLU A 1 587 ? -77.051 4.480 48.864 1.00 67.31 587 GLU A CA 1
ATOM 4636 C C . GLU A 1 587 ? -77.415 5.959 48.598 1.00 67.31 587 GLU A C 1
ATOM 4638 O O . GLU A 1 587 ? -78.563 6.361 48.793 1.00 67.31 587 GLU A O 1
ATOM 4643 N N . ASN A 1 588 ? -76.462 6.757 48.103 1.00 63.81 588 ASN A N 1
ATOM 4644 C CA . ASN A 1 588 ? -76.621 8.188 47.818 1.00 63.81 588 ASN A CA 1
ATOM 4645 C C . ASN A 1 588 ? -76.877 8.510 46.329 1.00 63.81 588 ASN A C 1
ATOM 4647 O O . ASN A 1 588 ? -76.979 9.687 45.978 1.00 63.81 588 ASN A O 1
ATOM 4651 N N . GLY A 1 589 ? -76.985 7.502 45.452 1.00 66.06 589 GLY A N 1
ATOM 4652 C CA . GLY A 1 589 ? -77.092 7.704 43.998 1.00 66.06 589 GLY A CA 1
ATOM 4653 C C . GLY A 1 589 ? -75.759 8.051 43.319 1.00 66.06 589 GLY A C 1
ATOM 4654 O O . GLY A 1 589 ? -75.736 8.800 42.345 1.00 66.06 589 GLY A O 1
ATOM 4655 N N . GLU A 1 590 ? -74.650 7.546 43.859 1.00 70.31 590 GLU A N 1
ATOM 4656 C CA . GLU A 1 590 ? -73.302 7.650 43.288 1.00 70.31 590 GLU A CA 1
ATOM 4657 C C . GLU A 1 590 ? -72.831 6.266 42.818 1.00 70.31 590 GLU A C 1
ATOM 4659 O O . GLU A 1 590 ? -73.318 5.242 43.312 1.00 70.31 590 GLU A O 1
ATOM 4664 N N . THR A 1 591 ? -71.909 6.240 41.852 1.00 75.00 591 THR A N 1
ATOM 4665 C CA . THR A 1 591 ? -71.248 5.009 41.402 1.00 75.00 591 THR A CA 1
ATOM 4666 C C . THR A 1 591 ? -70.343 4.503 42.523 1.00 75.00 591 THR A C 1
ATOM 4668 O O . THR A 1 591 ? -69.412 5.200 42.921 1.00 75.00 591 THR A O 1
ATOM 4671 N N . GLU A 1 592 ? -70.621 3.311 43.044 1.00 79.19 592 GLU A N 1
ATOM 4672 C CA . GLU A 1 592 ? -69.793 2.652 44.057 1.00 79.19 592 GLU A CA 1
ATOM 4673 C C . GLU A 1 592 ? -69.041 1.497 43.393 1.00 79.19 592 GLU A C 1
ATOM 4675 O O . GLU A 1 592 ? -69.668 0.614 42.801 1.00 79.19 592 GLU A O 1
ATOM 4680 N N . TYR A 1 593 ? -67.712 1.507 43.472 1.00 83.62 593 TYR A N 1
ATOM 4681 C CA . TYR A 1 593 ? -66.873 0.419 42.976 1.00 83.62 593 TYR A CA 1
ATOM 4682 C C . TYR A 1 593 ? -66.927 -0.747 43.962 1.00 83.62 593 TYR A C 1
ATOM 4684 O O . TYR A 1 593 ? -67.007 -0.546 45.172 1.00 83.62 593 TYR A O 1
ATOM 4692 N N . VAL A 1 594 ? -66.924 -1.980 43.477 1.00 80.31 594 VAL A N 1
ATOM 4693 C CA . VAL A 1 594 ? -66.987 -3.167 44.335 1.00 80.31 594 VAL A CA 1
ATOM 4694 C C . VAL A 1 594 ? -65.920 -4.169 43.947 1.00 80.31 594 VAL A C 1
ATOM 4696 O O . VAL A 1 594 ? -65.523 -4.256 42.788 1.00 80.31 594 VAL A O 1
ATOM 4699 N N . ASP A 1 595 ? -65.461 -4.920 44.938 1.00 79.94 595 ASP A N 1
ATOM 4700 C CA . ASP A 1 595 ? -64.446 -5.949 44.755 1.00 79.94 595 ASP A CA 1
ATOM 4701 C C . ASP A 1 595 ? -65.012 -7.145 43.982 1.00 79.94 595 ASP A C 1
ATOM 4703 O O . ASP A 1 595 ? -66.210 -7.456 44.040 1.00 79.94 595 ASP A O 1
ATOM 4707 N N . TYR A 1 596 ? -64.134 -7.859 43.284 1.00 71.69 596 TYR A N 1
ATOM 4708 C CA . TYR A 1 596 ? -64.496 -9.015 42.465 1.00 71.69 596 TYR A CA 1
ATOM 4709 C C . TYR A 1 596 ? -65.203 -10.117 43.275 1.00 71.69 596 TYR A C 1
ATOM 4711 O O . TYR A 1 596 ? -66.148 -10.757 42.802 1.00 71.69 596 TYR A O 1
ATOM 4719 N N . THR A 1 597 ? -64.816 -10.299 44.540 1.00 70.06 597 THR A N 1
ATOM 4720 C CA . THR A 1 597 ? -65.417 -11.298 45.439 1.00 70.06 597 THR A CA 1
ATOM 4721 C C . THR A 1 597 ? -66.908 -11.048 45.690 1.00 70.06 597 THR A C 1
ATOM 4723 O O . THR A 1 597 ? -67.671 -11.998 45.880 1.00 70.06 597 THR A O 1
ATOM 4726 N N . LEU A 1 598 ? -67.360 -9.789 45.657 1.00 70.69 598 LEU A N 1
ATOM 4727 C CA . LEU A 1 598 ? -68.775 -9.427 45.792 1.00 70.69 598 LEU A CA 1
ATOM 4728 C C . LEU A 1 598 ? -69.561 -9.707 44.510 1.00 70.69 598 LEU A C 1
ATOM 4730 O O . LEU A 1 598 ? -70.711 -10.142 44.588 1.00 70.69 598 LEU A O 1
ATOM 4734 N N . TYR A 1 599 ? -68.938 -9.511 43.347 1.00 71.62 599 TYR A N 1
ATOM 4735 C CA . TYR A 1 599 ? -69.520 -9.861 42.052 1.00 71.62 599 TYR A CA 1
ATOM 4736 C C . TYR A 1 599 ? -69.772 -11.375 41.937 1.00 71.62 599 TYR A C 1
ATOM 4738 O O . TYR A 1 599 ? -70.872 -11.789 41.563 1.00 71.62 599 TYR A O 1
ATOM 4746 N N . LEU A 1 600 ? -68.814 -12.209 42.362 1.00 69.06 600 LEU A N 1
ATOM 4747 C CA . LEU A 1 600 ? -68.961 -13.673 42.376 1.00 69.06 600 LEU A CA 1
ATOM 4748 C C . LEU A 1 600 ? -70.069 -14.179 43.312 1.00 69.06 600 LEU A C 1
ATOM 4750 O O . LEU A 1 600 ? -70.686 -15.211 43.051 1.00 69.06 600 LEU A O 1
ATOM 4754 N N . LYS A 1 601 ? -70.345 -13.456 44.404 1.00 65.56 601 LYS A N 1
ATOM 4755 C CA . LYS A 1 601 ? -71.361 -13.825 45.405 1.00 65.56 601 LYS A CA 1
ATOM 4756 C C . LYS A 1 601 ? -72.803 -13.514 44.956 1.00 65.56 601 LYS A C 1
ATOM 4758 O O . LYS A 1 601 ? -73.735 -13.809 45.709 1.00 65.56 601 LYS A O 1
ATOM 4763 N N . GLN A 1 602 ? -73.032 -12.945 43.764 1.00 65.31 602 GLN A N 1
ATOM 4764 C CA . GLN A 1 602 ? -74.387 -12.649 43.279 1.00 65.31 602 GLN A CA 1
ATOM 4765 C C . GLN A 1 602 ? -75.106 -13.896 42.726 1.00 65.31 602 GLN A C 1
ATOM 4767 O O . GLN A 1 602 ? -74.559 -14.650 41.926 1.00 65.31 602 GLN A O 1
ATOM 4772 N N . GLN A 1 603 ? -76.379 -14.081 43.089 1.00 49.59 603 GLN A N 1
ATOM 4773 C CA . GLN A 1 603 ? -77.294 -15.018 42.420 1.00 49.59 603 GLN A CA 1
ATOM 4774 C C . GLN A 1 603 ? -78.357 -14.209 41.662 1.00 49.59 603 GLN A C 1
ATOM 4776 O O . GLN A 1 603 ? -78.911 -13.260 42.211 1.00 49.59 603 GLN A O 1
ATOM 4781 N N . ASP A 1 604 ? -78.627 -14.558 40.399 1.00 54.88 604 ASP A N 1
ATOM 4782 C CA . ASP A 1 604 ? -79.556 -13.841 39.501 1.00 54.88 604 ASP A CA 1
ATOM 4783 C C . ASP A 1 604 ? -79.244 -12.340 39.297 1.00 54.88 604 ASP A C 1
ATOM 4785 O O . ASP A 1 604 ? -80.147 -11.507 39.181 1.00 54.88 604 ASP A O 1
ATOM 4789 N N . GLY A 1 605 ? -77.959 -11.972 39.232 1.00 53.94 605 GLY A N 1
ATOM 4790 C CA . GLY A 1 605 ? -77.556 -10.614 38.844 1.00 53.94 605 GLY A CA 1
ATOM 4791 C C . GLY A 1 605 ? -77.703 -9.552 39.936 1.00 53.94 605 GLY A C 1
ATOM 4792 O O . GLY A 1 605 ? -77.665 -8.365 39.628 1.00 53.94 605 GLY A O 1
ATOM 4793 N N . LYS A 1 606 ? -77.960 -9.940 41.195 1.00 55.19 606 LYS A N 1
ATOM 4794 C CA . LYS A 1 606 ? -78.220 -8.988 42.286 1.00 55.19 606 LYS A CA 1
ATOM 4795 C C . LYS A 1 606 ? -77.553 -9.390 43.598 1.00 55.19 606 LYS A C 1
ATOM 4797 O O . LYS A 1 606 ? -77.649 -10.536 44.030 1.00 55.19 606 LYS A O 1
ATOM 4802 N N . TYR A 1 607 ? -76.982 -8.405 44.289 1.00 51.94 607 TYR A N 1
ATOM 4803 C CA . TYR A 1 607 ? -76.464 -8.513 45.656 1.00 51.94 607 TYR A CA 1
ATOM 4804 C C . TYR A 1 607 ? -77.157 -7.466 46.543 1.00 51.94 607 TYR A C 1
ATOM 4806 O O . TYR A 1 607 ? -77.176 -6.280 46.219 1.00 51.94 607 TYR A O 1
ATOM 4814 N N . ASN A 1 608 ? -77.806 -7.892 47.635 1.00 56.62 608 ASN A N 1
ATOM 4815 C CA . ASN A 1 608 ? -78.662 -7.032 48.479 1.00 56.62 608 ASN A CA 1
ATOM 4816 C C . ASN A 1 608 ? -79.732 -6.214 47.708 1.00 56.62 608 ASN A C 1
ATOM 4818 O O . ASN A 1 608 ? -80.163 -5.158 48.162 1.00 56.62 608 ASN A O 1
ATOM 4822 N N . GLY A 1 609 ? -80.196 -6.707 46.553 1.00 60.16 609 GLY A N 1
ATOM 4823 C CA . GLY A 1 609 ? -81.232 -6.059 45.737 1.00 60.16 609 GLY A CA 1
ATOM 4824 C C . GLY A 1 609 ? -80.724 -5.079 44.669 1.00 60.16 609 GLY A C 1
ATOM 4825 O O . GLY A 1 609 ? -81.526 -4.704 43.810 1.00 60.16 609 GLY A O 1
ATOM 4826 N N . ASN A 1 610 ? -79.427 -4.745 44.661 1.00 63.62 610 ASN A N 1
ATOM 4827 C CA . ASN A 1 610 ? -78.784 -3.913 43.636 1.00 63.62 610 ASN A CA 1
ATOM 4828 C C . ASN A 1 610 ? -78.018 -4.791 42.630 1.00 63.62 610 ASN A C 1
ATOM 4830 O O . ASN A 1 610 ? -77.429 -5.803 43.008 1.00 63.62 610 ASN A O 1
ATOM 4834 N N . GLU A 1 611 ? -78.060 -4.413 41.354 1.00 75.50 611 GLU A N 1
ATOM 4835 C CA . GLU A 1 611 ? -77.336 -5.075 40.260 1.00 75.50 611 GLU A CA 1
ATOM 4836 C C . GLU A 1 611 ? -75.874 -4.602 40.248 1.00 75.50 611 GLU A C 1
ATOM 4838 O O . GLU A 1 611 ? -75.626 -3.403 40.401 1.00 75.50 611 GLU A O 1
ATOM 4843 N N . ILE A 1 612 ? -74.926 -5.542 40.135 1.00 78.44 612 ILE A N 1
ATOM 4844 C CA . ILE A 1 612 ? -73.493 -5.251 39.982 1.00 78.44 612 ILE A CA 1
ATOM 4845 C C . ILE A 1 612 ? -73.142 -5.408 38.502 1.00 78.44 612 ILE A C 1
ATOM 4847 O O . ILE A 1 612 ? -73.339 -6.483 37.930 1.00 78.44 612 ILE A O 1
ATOM 4851 N N . THR A 1 613 ? -72.609 -4.354 37.890 1.00 80.00 613 THR A N 1
ATOM 4852 C CA . THR A 1 613 ? -72.179 -4.349 36.488 1.00 80.00 613 THR A CA 1
ATOM 4853 C C . THR A 1 613 ? -70.669 -4.477 36.372 1.00 80.00 613 THR A C 1
ATOM 4855 O O . THR A 1 613 ? -69.919 -3.827 37.098 1.00 80.00 613 THR A O 1
ATOM 4858 N N . SER A 1 614 ? -70.229 -5.325 35.443 1.00 83.50 614 SER A N 1
ATOM 4859 C CA . SER A 1 614 ? -68.827 -5.462 35.049 1.00 83.50 614 SER A CA 1
ATOM 4860 C C . SER A 1 614 ? -68.540 -4.542 33.866 1.00 83.50 614 SER A C 1
ATOM 4862 O O . SER A 1 614 ? -69.346 -4.444 32.937 1.00 83.50 614 SER A O 1
ATOM 4864 N N . HIS A 1 615 ? -67.398 -3.871 33.919 1.00 86.06 615 HIS A N 1
ATOM 4865 C CA . HIS A 1 615 ? -66.926 -2.944 32.906 1.00 86.06 615 HIS A CA 1
ATOM 4866 C C . HIS A 1 615 ? -65.488 -3.287 32.532 1.00 86.06 615 HIS A C 1
ATOM 4868 O O . HIS A 1 615 ? -64.678 -3.609 33.401 1.00 86.06 615 HIS A O 1
ATOM 4874 N N . ARG A 1 616 ? -65.166 -3.153 31.243 1.00 86.31 616 ARG A N 1
ATOM 4875 C CA . ARG A 1 616 ? -63.809 -3.349 30.729 1.00 86.31 616 ARG A CA 1
ATOM 4876 C C . ARG A 1 616 ? -63.083 -2.012 30.692 1.00 86.31 616 ARG A C 1
ATOM 4878 O O . ARG A 1 616 ? -63.365 -1.180 29.835 1.00 86.31 616 ARG A O 1
ATOM 4885 N N . GLY A 1 617 ? -62.179 -1.805 31.636 1.00 89.38 617 GLY A N 1
ATOM 4886 C CA . GLY A 1 617 ? -61.268 -0.669 31.676 1.00 89.38 617 GLY A CA 1
ATOM 4887 C C . GLY A 1 617 ? -59.847 -1.076 31.307 1.00 89.38 617 GLY A C 1
ATOM 4888 O O . GLY A 1 617 ? -59.595 -2.164 30.784 1.00 89.38 617 GLY A O 1
ATOM 4889 N N . PHE A 1 618 ? -58.898 -0.202 31.614 1.00 92.56 618 PHE A N 1
ATOM 4890 C CA . PHE A 1 618 ? -57.483 -0.558 31.611 1.00 92.56 618 PHE A CA 1
ATOM 4891 C C . PHE A 1 618 ? -56.715 0.253 32.650 1.00 92.56 618 PHE A C 1
ATOM 4893 O O . PHE A 1 618 ? -57.112 1.363 33.027 1.00 92.56 618 PHE A O 1
ATOM 4900 N N . LEU A 1 619 ? -55.618 -0.337 33.105 1.00 91.88 619 LEU A N 1
ATOM 4901 C CA . LEU A 1 619 ? -54.610 0.302 33.927 1.00 91.88 619 LEU A CA 1
ATOM 4902 C C . LEU A 1 619 ? -53.445 0.686 33.023 1.00 91.88 619 LEU A C 1
ATOM 4904 O O . LEU A 1 619 ? -52.969 -0.120 32.229 1.00 91.88 619 LEU A O 1
ATOM 4908 N N . GLN A 1 620 ? -52.988 1.921 33.148 1.00 92.06 620 GLN A N 1
ATOM 4909 C CA . GLN A 1 620 ? -51.814 2.435 32.468 1.00 92.06 620 GLN A CA 1
ATOM 4910 C C . GLN A 1 620 ? -50.756 2.780 33.506 1.00 92.06 620 GLN A C 1
ATOM 4912 O O . GLN A 1 620 ? -51.041 3.492 34.469 1.00 92.06 620 GLN A O 1
ATOM 4917 N N . ILE A 1 621 ? -49.547 2.275 33.297 1.00 89.94 621 ILE A N 1
ATOM 4918 C CA . ILE A 1 621 ? -48.357 2.672 34.039 1.00 89.94 621 ILE A CA 1
ATOM 4919 C C . ILE A 1 621 ? -47.552 3.674 33.216 1.00 89.94 621 ILE A C 1
ATOM 4921 O O . ILE A 1 621 ? -47.520 3.593 31.986 1.00 89.94 621 ILE A O 1
ATOM 4925 N N . GLN A 1 622 ? -46.920 4.613 33.905 1.00 87.94 622 GLN A N 1
ATOM 4926 C CA . GLN A 1 622 ? -45.977 5.571 33.344 1.00 87.94 622 GLN A CA 1
ATOM 4927 C C . GLN A 1 622 ? -44.572 5.235 33.828 1.00 87.94 622 GLN A C 1
ATOM 4929 O O . GLN A 1 622 ? -44.389 4.917 35.006 1.00 87.94 622 GLN A O 1
ATOM 4934 N N . LEU A 1 623 ? -43.615 5.312 32.909 1.00 81.94 623 LEU A N 1
ATOM 4935 C CA . LEU A 1 623 ? -42.208 5.021 33.148 1.00 81.94 623 LEU A CA 1
ATOM 4936 C C . LEU A 1 623 ? -41.337 6.152 32.610 1.00 81.94 623 LEU A C 1
ATOM 4938 O O . LEU A 1 623 ? -41.623 6.694 31.531 1.00 81.94 623 LEU A O 1
ATOM 4942 N N . ASP A 1 624 ? -40.260 6.436 33.335 1.00 77.69 624 ASP A N 1
ATOM 4943 C CA . ASP A 1 624 ? -39.173 7.296 32.905 1.00 77.69 624 ASP A CA 1
ATOM 4944 C C . ASP A 1 624 ? -38.270 6.543 31.907 1.00 77.69 624 ASP A C 1
ATOM 4946 O O . ASP A 1 624 ? -37.617 5.555 32.257 1.00 77.69 624 ASP A O 1
ATOM 4950 N N . PRO A 1 625 ? -38.210 6.981 30.640 1.00 68.25 625 PRO A N 1
ATOM 4951 C CA . PRO A 1 625 ? -37.340 6.372 29.648 1.00 68.25 625 PRO A CA 1
ATOM 4952 C C . PRO A 1 625 ? -35.844 6.646 29.889 1.00 68.25 625 PRO A C 1
ATOM 4954 O O . PRO A 1 625 ? -35.026 6.064 29.175 1.00 68.25 625 PRO A O 1
ATOM 4957 N N . GLU A 1 626 ? -35.445 7.497 30.846 1.00 66.12 626 GLU A N 1
ATOM 4958 C CA . GLU A 1 626 ? -34.031 7.650 31.233 1.00 66.12 626 GLU A CA 1
ATOM 4959 C C . GLU A 1 626 ? -33.419 6.316 31.702 1.00 66.12 626 GLU A C 1
ATOM 4961 O O . GLU A 1 626 ? -32.326 5.967 31.253 1.00 66.12 626 GLU A O 1
ATOM 4966 N N . ASP A 1 627 ? -34.165 5.494 32.449 1.00 59.25 627 ASP A N 1
ATOM 4967 C CA . ASP A 1 627 ? -33.704 4.169 32.900 1.00 59.25 627 ASP A CA 1
ATOM 4968 C C . ASP A 1 627 ? -33.448 3.197 31.730 1.00 59.25 627 ASP A C 1
ATOM 4970 O O . ASP A 1 627 ? -32.555 2.348 31.786 1.00 59.25 627 ASP A O 1
ATOM 4974 N N . ARG A 1 628 ? -34.206 3.339 30.635 1.00 63.47 628 ARG A N 1
ATOM 4975 C CA . ARG A 1 628 ? -34.017 2.599 29.375 1.00 63.47 628 ARG A CA 1
ATOM 4976 C C . ARG A 1 628 ? -32.813 3.131 28.582 1.00 63.47 628 ARG A C 1
ATOM 4978 O O . ARG A 1 628 ? -32.096 2.361 27.942 1.00 63.47 628 ARG A O 1
ATOM 4985 N N . ASN A 1 629 ? -32.591 4.445 28.605 1.00 60.66 629 ASN A N 1
ATOM 4986 C CA . ASN A 1 629 ? -31.543 5.120 27.835 1.00 60.66 629 ASN A CA 1
ATOM 4987 C C . ASN A 1 629 ? -30.135 4.914 28.411 1.00 60.66 629 ASN A C 1
ATOM 4989 O O . ASN A 1 629 ? -29.186 4.789 27.635 1.00 60.66 629 ASN A O 1
ATOM 4993 N N . ASP A 1 630 ? -29.997 4.828 29.733 1.00 57.38 630 ASP A N 1
ATOM 4994 C CA . ASP A 1 630 ? -28.704 4.583 30.384 1.00 57.38 630 ASP A CA 1
ATOM 4995 C C . ASP A 1 630 ? -28.124 3.209 30.001 1.00 57.38 630 ASP A C 1
ATOM 4997 O O . ASP A 1 630 ? -26.924 3.069 29.765 1.00 57.38 630 ASP A O 1
ATOM 5001 N N . VAL A 1 631 ? -28.982 2.195 29.844 1.00 54.72 631 VAL A N 1
ATOM 5002 C CA . VAL A 1 631 ? -28.583 0.853 29.381 1.00 54.72 631 VAL A CA 1
ATOM 5003 C C . VAL A 1 631 ? -28.205 0.872 27.891 1.00 54.72 631 VAL A C 1
ATOM 5005 O O . VAL A 1 631 ? -27.270 0.184 27.478 1.00 54.72 631 VAL A O 1
ATOM 5008 N N . MET A 1 632 ? -28.861 1.726 27.097 1.00 58.50 632 MET A N 1
ATOM 5009 C CA . MET A 1 632 ? -28.610 1.901 25.659 1.00 58.50 632 MET A CA 1
ATOM 5010 C C . MET A 1 632 ? -27.314 2.616 25.314 1.00 58.50 632 MET A C 1
ATOM 5012 O O . MET A 1 632 ? -26.757 2.382 24.243 1.00 58.50 632 MET A O 1
ATOM 5016 N N . GLU A 1 633 ? -26.829 3.529 26.154 1.00 60.09 633 GLU A N 1
ATOM 5017 C CA . GLU A 1 633 ? -25.566 4.210 25.854 1.00 60.09 633 GLU A CA 1
ATOM 5018 C C . GLU A 1 633 ? -24.385 3.237 25.786 1.00 60.09 633 GLU A C 1
ATOM 5020 O O . GLU A 1 633 ? -23.474 3.451 24.988 1.00 60.09 633 GLU A O 1
ATOM 5025 N N . SER A 1 634 ? -24.430 2.147 26.554 1.00 55.25 634 SER A N 1
ATOM 5026 C CA . SER A 1 634 ? -23.355 1.152 26.629 1.00 55.25 634 SER A CA 1
ATOM 5027 C C . SER A 1 634 ? -23.231 0.251 25.389 1.00 55.25 634 SER A C 1
ATOM 5029 O O . SER A 1 634 ? -22.151 -0.279 25.116 1.00 55.25 634 SER A O 1
ATOM 5031 N N . SER A 1 635 ? -24.306 0.096 24.607 1.00 57.59 635 SER A N 1
ATOM 5032 C CA . SER A 1 635 ? -24.352 -0.781 23.427 1.00 57.59 635 SER A CA 1
ATOM 5033 C C . SER A 1 635 ? -24.123 -0.044 22.102 1.00 57.59 635 SER A C 1
ATOM 5035 O O . SER A 1 635 ? -23.875 -0.679 21.070 1.00 57.59 635 SER A O 1
ATOM 5037 N N . LYS A 1 636 ? -24.174 1.294 22.132 1.00 65.00 636 LYS A N 1
ATOM 5038 C CA . LYS A 1 636 ? -24.025 2.171 20.968 1.00 65.00 636 LYS A CA 1
ATOM 5039 C C . LYS A 1 636 ? -22.662 2.008 20.276 1.00 65.00 636 LYS A C 1
ATOM 5041 O O . LYS A 1 636 ? -21.633 1.913 20.956 1.00 65.00 636 LYS A O 1
ATOM 5046 N N . PRO A 1 637 ? -22.597 2.061 18.929 1.00 66.00 637 PRO A N 1
ATOM 5047 C CA . PRO A 1 637 ? -21.333 2.036 18.192 1.00 66.00 637 PRO A CA 1
ATOM 5048 C C . PRO A 1 637 ? -20.360 3.129 18.655 1.00 66.00 637 PRO A C 1
ATOM 5050 O O . PRO A 1 637 ? -19.155 2.887 18.714 1.00 66.00 637 PRO A O 1
ATOM 5053 N N . GLU A 1 638 ? -20.856 4.305 19.057 1.00 69.50 638 GLU A N 1
ATOM 5054 C CA . GLU A 1 638 ? -20.058 5.376 19.666 1.00 69.50 638 GLU A CA 1
ATOM 5055 C C . GLU A 1 638 ? -19.272 4.900 20.890 1.00 69.50 638 GLU A C 1
ATOM 5057 O O . GLU A 1 638 ? -18.117 5.291 21.059 1.00 69.50 638 GLU A O 1
ATOM 5062 N N . TYR A 1 639 ? -19.883 4.058 21.726 1.00 61.88 639 TYR A N 1
ATOM 5063 C CA . TYR A 1 639 ? -19.298 3.540 22.960 1.00 61.88 639 TYR A CA 1
ATOM 5064 C C . TYR A 1 639 ? -18.246 2.455 22.675 1.00 61.88 639 TYR A C 1
ATOM 5066 O O . TYR A 1 639 ? -17.146 2.458 23.240 1.00 61.88 639 TYR A O 1
ATOM 5074 N N . VAL A 1 640 ? -18.520 1.572 21.705 1.00 64.38 640 VAL A N 1
ATOM 5075 C CA . VAL A 1 640 ? -17.550 0.574 21.206 1.00 64.38 640 VAL A CA 1
ATOM 5076 C C . VAL A 1 640 ? -16.318 1.269 20.612 1.00 64.38 640 VAL A C 1
ATOM 5078 O O . VAL A 1 640 ? -15.168 0.914 20.905 1.00 64.38 640 VAL A O 1
ATOM 5081 N N . LEU A 1 641 ? -16.540 2.321 19.822 1.00 68.12 641 LEU A N 1
ATOM 5082 C CA . LEU A 1 641 ? -15.473 3.117 19.225 1.00 68.12 641 LEU A CA 1
ATOM 5083 C C . LEU A 1 641 ? -14.746 3.980 20.274 1.00 68.12 641 LEU A C 1
ATOM 5085 O O . LEU A 1 641 ? -13.519 4.087 20.208 1.00 68.12 641 LEU A O 1
ATOM 5089 N N . SER A 1 642 ? -15.439 4.530 21.284 1.00 62.88 642 SER A N 1
ATOM 5090 C CA . SER A 1 642 ? -14.820 5.302 22.381 1.00 62.88 642 SER A CA 1
ATOM 5091 C C . SER A 1 642 ? -13.827 4.499 23.196 1.00 62.88 642 SER A C 1
ATOM 5093 O O . SER A 1 642 ? -12.807 5.029 23.650 1.00 62.88 642 SER A O 1
ATOM 5095 N N . ASN A 1 643 ? -14.103 3.209 23.316 1.00 54.75 643 ASN A N 1
ATOM 5096 C CA . ASN A 1 643 ? -13.304 2.271 24.082 1.00 54.75 643 ASN A CA 1
ATOM 5097 C C . ASN A 1 643 ? -12.147 1.671 23.280 1.00 54.75 643 ASN A C 1
ATOM 5099 O O . ASN A 1 643 ? -11.270 1.023 23.858 1.00 54.75 643 ASN A O 1
ATOM 5103 N N . THR A 1 644 ? -12.082 1.961 21.980 1.00 57.81 644 THR A N 1
ATOM 5104 C CA . THR A 1 644 ? -11.033 1.471 21.096 1.00 57.81 644 THR A CA 1
ATOM 5105 C C . THR A 1 644 ? -9.955 2.530 20.884 1.00 57.81 644 THR A C 1
ATOM 5107 O O . THR A 1 644 ? -10.202 3.632 20.393 1.00 57.81 644 THR A O 1
ATOM 5110 N N . LYS A 1 645 ? -8.706 2.197 21.224 1.00 56.97 645 LYS A N 1
ATOM 5111 C CA . LYS A 1 645 ? -7.544 3.053 20.942 1.00 56.97 645 LYS A CA 1
ATOM 5112 C C . LYS A 1 645 ? -6.748 2.496 19.774 1.00 56.97 645 LYS A C 1
ATOM 5114 O O . LYS A 1 645 ? -6.276 1.367 19.823 1.00 56.97 645 LYS A O 1
ATOM 5119 N N . ILE A 1 646 ? -6.521 3.332 18.767 1.00 59.56 646 ILE A N 1
ATOM 5120 C CA . ILE A 1 646 ? -5.625 2.999 17.661 1.00 59.56 646 ILE A CA 1
ATOM 5121 C C . ILE A 1 646 ? -4.178 3.223 18.112 1.00 59.56 646 ILE A C 1
ATOM 5123 O O . ILE A 1 646 ? -3.849 4.197 18.804 1.00 59.56 646 ILE A O 1
ATOM 5127 N N . SER A 1 647 ? -3.292 2.313 17.714 1.00 54.69 647 SER A N 1
ATOM 5128 C CA . SER A 1 647 ? -1.848 2.472 17.870 1.00 54.69 647 SER A CA 1
ATOM 5129 C C . SER A 1 647 ? -1.332 3.735 17.145 1.00 54.69 647 SER A C 1
ATOM 5131 O O . SER A 1 647 ? -1.968 4.303 16.260 1.00 54.69 647 SER A O 1
ATOM 5133 N N . ASN A 1 648 ? -0.140 4.216 17.519 1.00 54.81 648 ASN A N 1
ATOM 5134 C CA . ASN A 1 648 ? 0.625 5.193 16.723 1.00 54.81 648 ASN A CA 1
ATOM 5135 C C . ASN A 1 648 ? -0.069 6.546 16.404 1.00 54.81 648 ASN A C 1
ATOM 5137 O O . ASN A 1 648 ? 0.098 7.076 15.311 1.00 54.81 648 ASN A O 1
ATOM 5141 N N . ASN A 1 649 ? -0.787 7.157 17.361 1.00 60.69 649 ASN A N 1
ATOM 5142 C CA . ASN A 1 649 ? -1.480 8.455 17.176 1.00 60.69 649 ASN A CA 1
ATOM 5143 C C . ASN A 1 649 ? -2.511 8.456 16.021 1.00 60.69 649 ASN A C 1
ATOM 5145 O O . ASN A 1 649 ? -2.831 9.522 15.488 1.00 60.69 649 ASN A O 1
ATOM 5149 N N . GLY A 1 650 ? -3.012 7.282 15.626 1.00 67.56 650 GLY A N 1
ATOM 5150 C CA . GLY A 1 650 ? -4.175 7.178 14.754 1.00 67.56 650 GLY A CA 1
ATOM 5151 C C . GLY A 1 650 ? -5.433 7.705 15.443 1.00 67.56 650 GLY A C 1
ATOM 5152 O O . GLY A 1 650 ? -5.537 7.681 16.668 1.00 67.56 650 GLY A O 1
ATOM 5153 N N . VAL A 1 651 ? -6.365 8.197 14.640 1.00 74.75 651 VAL A N 1
ATOM 5154 C CA . VAL A 1 651 ? -7.680 8.692 15.036 1.00 74.75 651 VAL A CA 1
ATOM 5155 C C . VAL A 1 651 ? -8.703 7.718 14.486 1.00 74.75 651 VAL A C 1
ATOM 5157 O O . VAL A 1 651 ? -8.687 7.415 13.292 1.00 74.75 651 VAL A O 1
ATOM 5160 N N . LEU A 1 652 ? -9.554 7.207 15.365 1.00 81.00 652 LEU A N 1
ATOM 5161 C CA . LEU A 1 652 ? -10.696 6.391 14.977 1.00 81.00 652 LEU A CA 1
ATOM 5162 C C . LEU A 1 652 ? -11.872 7.312 14.683 1.00 81.00 652 LEU A C 1
ATOM 5164 O O . LEU A 1 652 ? -12.132 8.230 15.466 1.00 81.00 652 LEU A O 1
ATOM 5168 N N . MET A 1 653 ? -12.548 7.069 13.566 1.00 85.31 653 MET A N 1
ATOM 5169 C CA . MET A 1 653 ? -13.753 7.786 13.167 1.00 85.31 653 MET A CA 1
ATOM 5170 C C . MET A 1 653 ? -14.827 6.792 12.737 1.00 85.31 653 MET A C 1
ATOM 5172 O O . MET A 1 653 ? -14.534 5.815 12.047 1.00 85.31 653 MET A O 1
ATOM 5176 N N . GLY A 1 654 ? -16.058 7.058 13.150 1.00 86.25 654 GLY A N 1
ATOM 5177 C CA . GLY A 1 654 ? -17.259 6.391 12.674 1.00 86.25 654 GLY A CA 1
ATOM 5178 C C . GLY A 1 654 ? -18.031 7.333 11.760 1.00 86.25 654 GLY A C 1
ATOM 5179 O O . GLY A 1 654 ? -18.198 8.509 12.086 1.00 86.25 654 GLY A O 1
ATOM 5180 N N . PHE A 1 655 ? -18.473 6.811 10.623 1.00 86.69 655 PHE A N 1
ATOM 5181 C CA . PHE A 1 655 ? -19.282 7.505 9.633 1.00 86.69 655 PHE A CA 1
ATOM 5182 C C . PHE A 1 655 ? -20.623 6.794 9.464 1.00 86.69 655 PHE A C 1
ATOM 5184 O O . PHE A 1 655 ? -20.669 5.565 9.411 1.00 86.69 655 PHE A O 1
ATOM 5191 N N . GLU A 1 656 ? -21.691 7.567 9.343 1.00 85.94 656 GLU A N 1
ATOM 5192 C CA . GLU A 1 656 ? -23.043 7.079 9.071 1.00 85.94 656 GLU A CA 1
ATOM 5193 C C . GLU A 1 656 ? -23.582 7.757 7.807 1.00 85.94 656 GLU A C 1
ATOM 5195 O O . GLU A 1 656 ? -23.244 8.909 7.519 1.00 85.94 656 GLU A O 1
ATOM 5200 N N . GLU A 1 657 ? -24.352 7.013 7.014 1.00 83.69 657 GLU A N 1
ATOM 5201 C CA . GLU A 1 657 ? -24.914 7.470 5.740 1.00 83.69 657 GLU A CA 1
ATOM 5202 C C . GLU A 1 657 ? -26.141 8.366 5.974 1.00 83.69 657 GLU A C 1
ATOM 5204 O O . GLU A 1 657 ? -27.048 8.005 6.718 1.00 83.69 657 GLU A O 1
ATOM 5209 N N . LEU A 1 658 ? -26.186 9.540 5.336 1.00 79.88 658 LEU A N 1
ATOM 5210 C CA . LEU A 1 658 ? -27.368 10.407 5.345 1.00 79.88 658 LEU A CA 1
ATOM 5211 C C . LEU A 1 658 ? -28.384 9.924 4.302 1.00 79.88 658 LEU A C 1
ATOM 5213 O O . LEU A 1 658 ? -28.089 9.949 3.105 1.00 79.88 658 LEU A O 1
ATOM 5217 N N . GLU A 1 659 ? -29.597 9.576 4.748 1.00 68.38 659 GLU A N 1
ATOM 5218 C CA . GLU A 1 659 ? -30.675 9.010 3.912 1.00 68.38 659 GLU A CA 1
ATOM 5219 C C . GLU A 1 659 ? -31.096 9.894 2.712 1.00 68.38 659 GLU A C 1
ATOM 5221 O O . GLU A 1 659 ? -31.671 9.378 1.754 1.00 68.38 659 GLU A O 1
ATOM 5226 N N . ASP A 1 660 ? -30.762 11.195 2.709 1.00 61.62 660 ASP A N 1
ATOM 5227 C CA . ASP A 1 660 ? -31.224 12.169 1.706 1.00 61.62 660 ASP A CA 1
ATOM 5228 C C . ASP A 1 660 ? -30.123 12.841 0.840 1.00 61.62 660 ASP A C 1
ATOM 5230 O O . ASP A 1 660 ? -30.468 13.522 -0.131 1.00 61.62 660 ASP A O 1
ATOM 5234 N N . GLU A 1 661 ? -28.814 12.670 1.111 1.00 61.84 661 GLU A N 1
ATOM 5235 C CA . GLU A 1 661 ? -27.758 13.497 0.463 1.00 61.84 661 GLU A CA 1
ATOM 5236 C C . GLU A 1 661 ? -26.546 12.771 -0.173 1.00 61.84 661 GLU A C 1
ATOM 5238 O O . GLU A 1 661 ? -25.688 13.454 -0.734 1.00 61.84 661 GLU A O 1
ATOM 5243 N N . ASN A 1 662 ? -26.459 11.428 -0.201 1.00 68.69 662 ASN A N 1
ATOM 5244 C CA . ASN A 1 662 ? -25.231 10.708 -0.635 1.00 68.69 662 ASN A CA 1
ATOM 5245 C C . ASN A 1 662 ? -23.958 11.224 0.088 1.00 68.69 662 ASN A C 1
ATOM 5247 O O . ASN A 1 662 ? -22.858 11.229 -0.470 1.00 68.69 662 ASN A O 1
ATOM 5251 N N . ASP A 1 663 ? -24.109 11.693 1.324 1.00 79.38 663 ASP A N 1
ATOM 5252 C CA . ASP A 1 663 ? -23.020 12.186 2.162 1.00 79.38 663 ASP A CA 1
ATOM 5253 C C . ASP A 1 663 ? -22.990 11.381 3.463 1.00 79.38 663 ASP A C 1
ATOM 5255 O O . ASP A 1 663 ? -23.959 10.714 3.832 1.00 79.38 663 ASP A O 1
ATOM 5259 N N . TYR A 1 664 ? -21.859 11.429 4.152 1.00 84.62 664 TYR A N 1
ATOM 5260 C CA . TYR A 1 664 ? -21.630 10.668 5.373 1.00 84.62 664 TYR A CA 1
ATOM 5261 C C . TYR A 1 664 ? -21.255 11.627 6.490 1.00 84.62 664 TYR A C 1
ATOM 5263 O O . TYR A 1 664 ? -20.338 12.426 6.312 1.00 84.62 664 TYR A O 1
ATOM 5271 N N . TYR A 1 665 ? -21.912 11.564 7.643 1.00 87.38 665 TYR A N 1
ATOM 5272 C CA . TYR A 1 665 ? -21.543 12.410 8.779 1.00 87.38 665 TYR A CA 1
ATOM 5273 C C . TYR A 1 665 ? -20.763 11.620 9.824 1.00 87.38 665 TYR A C 1
ATOM 5275 O O . TYR A 1 665 ? -20.912 10.405 9.965 1.00 87.38 665 TYR A O 1
ATOM 5283 N N . ILE A 1 666 ? -19.885 12.315 10.544 1.00 85.31 666 ILE A N 1
ATOM 5284 C CA . ILE A 1 666 ? -19.085 11.701 11.601 1.00 85.31 666 ILE A CA 1
ATOM 5285 C C . ILE A 1 666 ? -19.918 11.627 12.876 1.00 85.31 666 ILE A C 1
ATOM 5287 O O . ILE A 1 666 ? -20.077 12.634 13.569 1.00 85.31 666 ILE A O 1
ATOM 5291 N N . PHE A 1 667 ? -20.394 10.432 13.213 1.00 83.44 667 PHE A N 1
ATOM 5292 C CA . PHE A 1 667 ? -21.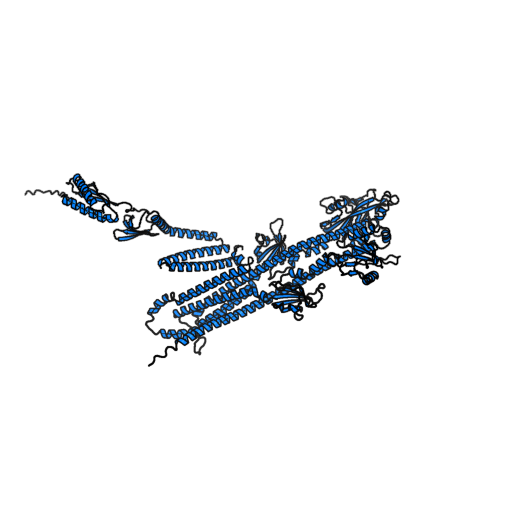093 10.186 14.476 1.00 83.44 667 PHE A CA 1
ATOM 5293 C C . PHE A 1 667 ? -20.106 10.006 15.644 1.00 83.44 667 PHE A C 1
ATOM 5295 O O . PHE A 1 667 ? -20.370 10.428 16.768 1.00 83.44 667 PHE A O 1
ATOM 5302 N N . TYR A 1 668 ? -18.904 9.482 15.372 1.00 83.31 668 TYR A N 1
ATOM 5303 C CA . TYR A 1 668 ? -17.855 9.299 16.376 1.00 83.31 668 TYR A CA 1
ATOM 5304 C C . TYR A 1 668 ? -16.483 9.730 15.857 1.00 83.31 668 TYR A C 1
ATOM 5306 O O . TYR A 1 668 ? -16.079 9.386 14.750 1.00 83.31 668 TYR A O 1
ATOM 5314 N N . SER A 1 669 ? -15.711 10.430 16.687 1.00 82.12 669 SER A N 1
ATOM 5315 C CA . SER A 1 669 ? -14.301 10.717 16.425 1.00 82.12 669 SER A CA 1
ATOM 5316 C C . SER A 1 669 ? -13.556 10.964 17.731 1.00 82.12 669 SER A C 1
ATOM 5318 O O . SER A 1 669 ? -14.024 11.699 18.601 1.00 82.12 669 SER A O 1
ATOM 5320 N N . GLN A 1 670 ? -12.330 10.444 17.843 1.00 73.62 670 GLN A N 1
ATOM 5321 C CA . GLN A 1 670 ? -11.432 10.774 18.965 1.00 73.62 670 GLN A CA 1
ATOM 5322 C C . GLN A 1 670 ? -10.999 12.252 18.979 1.00 73.62 670 GLN A C 1
ATOM 5324 O O . GLN A 1 670 ? -10.425 12.728 19.960 1.00 73.62 670 GLN A O 1
ATOM 5329 N N . ILE A 1 671 ? -11.257 12.985 17.893 1.00 76.81 671 ILE A N 1
ATOM 5330 C CA . ILE A 1 671 ? -11.148 14.440 17.816 1.00 76.81 671 ILE A CA 1
ATOM 5331 C C . ILE A 1 671 ? -12.571 15.018 17.924 1.00 76.81 671 ILE A C 1
ATOM 5333 O O . ILE A 1 671 ? -13.296 14.988 16.923 1.00 76.81 671 ILE A O 1
ATOM 5337 N N . PRO A 1 672 ? -12.961 15.596 19.079 1.00 75.56 672 PRO A N 1
ATOM 5338 C CA . PRO A 1 672 ? -14.337 16.041 19.322 1.00 75.56 672 PRO A CA 1
ATOM 5339 C C . PRO A 1 672 ? -14.836 17.107 18.344 1.00 75.56 672 PRO A C 1
ATOM 5341 O O . PRO A 1 672 ? -16.027 17.206 18.093 1.00 75.56 672 PRO A O 1
ATOM 5344 N N . SER A 1 673 ? -13.933 17.903 17.763 1.00 79.06 673 SER A N 1
ATOM 5345 C CA . SER A 1 673 ? -14.293 18.954 16.806 1.00 79.06 673 SER A CA 1
ATOM 5346 C C . SER A 1 673 ? -14.721 18.440 15.429 1.00 79.06 673 SER A C 1
ATOM 5348 O O . SER A 1 673 ? -15.119 19.256 14.610 1.00 79.06 673 SER A O 1
ATOM 5350 N N . LEU A 1 674 ? -14.548 17.143 15.142 1.00 78.44 674 LEU A N 1
ATOM 5351 C CA . LEU A 1 674 ? -14.944 16.530 13.867 1.00 78.44 674 LEU A CA 1
ATOM 5352 C C . LEU A 1 674 ? -16.337 15.893 13.928 1.00 78.44 674 LEU A C 1
ATOM 5354 O O . LEU A 1 674 ? -16.910 15.611 12.883 1.00 78.44 674 LEU A O 1
ATOM 5358 N N . VAL A 1 675 ? -16.866 15.653 15.130 1.00 82.38 675 VAL A N 1
ATOM 5359 C CA . VAL A 1 675 ? -18.180 15.030 15.322 1.00 82.38 675 VAL A CA 1
ATOM 5360 C C . VAL A 1 675 ? -19.270 15.972 14.804 1.00 82.38 675 VAL A C 1
ATOM 5362 O O . VAL A 1 675 ? -19.258 17.164 15.115 1.00 82.38 675 VAL A O 1
ATOM 5365 N N . GLY A 1 676 ? -20.190 15.440 13.998 1.00 78.25 676 GLY A N 1
ATOM 5366 C CA . GLY A 1 676 ? -21.284 16.180 13.364 1.00 78.25 676 GLY A CA 1
ATOM 5367 C C . GLY A 1 676 ? -20.928 16.899 12.056 1.00 78.25 676 GLY A C 1
ATOM 5368 O O . GLY A 1 676 ? -21.816 17.492 11.453 1.00 78.25 676 GLY A O 1
ATOM 5369 N N . MET A 1 677 ? -19.669 16.853 11.601 1.00 83.12 677 MET A N 1
ATOM 5370 C CA . MET A 1 677 ? -19.280 17.361 10.276 1.00 83.12 677 MET A CA 1
ATOM 5371 C C . MET A 1 677 ? -19.571 16.316 9.194 1.00 83.12 677 MET A C 1
ATOM 5373 O O . MET A 1 677 ? -19.456 15.112 9.454 1.00 83.12 677 MET A O 1
ATOM 5377 N N . THR A 1 678 ? -19.890 16.760 7.976 1.00 84.31 678 THR A N 1
ATOM 5378 C CA . THR A 1 678 ? -20.060 15.836 6.842 1.00 84.31 678 THR A CA 1
ATOM 5379 C C . THR A 1 678 ? -18.730 15.513 6.159 1.00 84.31 678 THR A C 1
ATOM 5381 O O . THR A 1 678 ? -17.743 16.252 6.254 1.00 84.31 678 THR A O 1
ATOM 5384 N N . ALA A 1 679 ? -18.678 14.388 5.452 1.00 79.50 679 ALA A N 1
ATOM 5385 C CA . ALA A 1 679 ? -17.503 13.952 4.720 1.00 79.50 679 ALA A CA 1
ATOM 5386 C C . ALA A 1 679 ? -17.132 14.971 3.631 1.00 79.50 679 ALA A C 1
ATOM 5388 O O . ALA A 1 679 ? -15.948 15.285 3.462 1.00 79.50 679 ALA A O 1
ATOM 5389 N N . SER A 1 680 ? -18.130 15.578 2.981 1.00 77.56 680 SER A N 1
ATOM 5390 C CA . SER A 1 680 ? -17.930 16.683 2.037 1.00 77.56 680 SER A CA 1
ATOM 5391 C C . SER A 1 680 ? -17.287 17.920 2.676 1.00 77.56 680 SER A C 1
ATOM 5393 O O . SER A 1 680 ? -16.394 18.523 2.074 1.00 77.56 680 SER A O 1
ATOM 5395 N N . GLU A 1 681 ? -17.690 18.297 3.897 1.00 79.94 681 GLU A N 1
ATOM 5396 C CA . GLU A 1 681 ? -17.104 19.431 4.636 1.00 79.94 681 GLU A CA 1
ATOM 5397 C C . GLU A 1 681 ? -15.634 19.204 5.007 1.00 79.94 681 GLU A C 1
ATOM 5399 O O . GLU A 1 681 ? -14.858 20.156 5.126 1.00 79.94 681 GLU A O 1
ATOM 5404 N N . LEU A 1 682 ? -15.240 17.941 5.162 1.00 72.31 682 LEU A N 1
ATOM 5405 C CA . LEU A 1 682 ? -13.876 17.537 5.490 1.00 72.31 682 LEU A CA 1
ATOM 5406 C C . LEU A 1 682 ? -12.983 17.313 4.266 1.00 72.31 682 LEU A C 1
ATOM 5408 O O . LEU A 1 682 ? -11.818 16.968 4.449 1.00 72.31 682 LEU A O 1
ATOM 5412 N N . GLU A 1 683 ? -13.491 17.573 3.056 1.00 74.75 683 GLU A N 1
ATOM 5413 C CA . GLU A 1 683 ? -12.832 17.315 1.765 1.00 74.75 683 GLU A CA 1
ATOM 5414 C C . GLU A 1 683 ? -12.628 15.817 1.456 1.00 74.75 683 GLU A C 1
ATOM 5416 O O . GLU A 1 683 ? -11.780 15.458 0.631 1.00 74.75 683 GLU A O 1
ATOM 5421 N N . LEU A 1 684 ? -13.414 14.928 2.076 1.00 74.81 684 LEU A N 1
ATOM 5422 C CA . LEU A 1 684 ? -13.332 13.496 1.814 1.00 74.81 684 LEU A CA 1
ATOM 5423 C C . LEU A 1 684 ? -13.958 13.158 0.450 1.00 74.81 684 LEU A C 1
ATOM 5425 O O . LEU A 1 684 ? -15.145 13.335 0.214 1.00 74.81 684 LEU A O 1
ATOM 5429 N N . SER A 1 685 ? -13.143 12.622 -0.462 1.00 69.00 685 SER A N 1
ATOM 5430 C CA . SER A 1 685 ? -13.597 12.035 -1.731 1.00 69.00 685 SER A CA 1
ATOM 5431 C C . SER A 1 685 ? -14.692 10.972 -1.549 1.00 69.00 685 SER A C 1
ATOM 5433 O O . SER A 1 685 ? -14.496 9.996 -0.829 1.00 69.00 685 SER A O 1
ATOM 5435 N N . GLU A 1 686 ? -15.773 11.089 -2.325 1.00 67.62 686 GLU A N 1
ATOM 5436 C CA . GLU A 1 686 ? -16.892 10.129 -2.433 1.00 67.62 686 GLU A CA 1
ATOM 5437 C C . GLU A 1 686 ? -16.415 8.688 -2.740 1.00 67.62 686 GLU A C 1
ATOM 5439 O O . GLU A 1 686 ? -17.040 7.696 -2.370 1.00 67.62 686 GLU A O 1
ATOM 5444 N N . LYS A 1 687 ? -15.236 8.540 -3.367 1.00 69.19 687 LYS A N 1
ATOM 5445 C CA . LYS A 1 687 ? -14.609 7.230 -3.632 1.00 69.19 687 LYS A CA 1
ATOM 5446 C C . LYS A 1 687 ? -14.177 6.488 -2.367 1.00 69.19 687 LYS A C 1
ATOM 5448 O O . LYS A 1 687 ? -13.923 5.289 -2.449 1.00 69.19 687 LYS A O 1
ATOM 5453 N N . ALA A 1 688 ? -14.053 7.180 -1.238 1.00 69.56 688 ALA A N 1
ATOM 5454 C CA . ALA A 1 688 ? -13.596 6.594 0.014 1.00 69.56 688 ALA A CA 1
ATOM 5455 C C . ALA A 1 688 ? -14.653 5.680 0.664 1.00 69.56 688 ALA A C 1
ATOM 5457 O O . ALA A 1 688 ? -14.291 4.781 1.414 1.00 69.56 688 ALA A O 1
ATOM 5458 N N . PHE A 1 689 ? -15.931 5.850 0.312 1.00 75.12 689 PHE A N 1
ATOM 5459 C CA . PHE A 1 689 ? -17.052 5.063 0.848 1.00 75.12 689 PHE A CA 1
ATOM 5460 C C . PHE A 1 689 ? -17.551 3.975 -0.120 1.00 75.12 689 PHE A C 1
ATOM 5462 O O . PHE A 1 689 ? -18.444 3.187 0.198 1.00 75.12 689 PHE A O 1
ATOM 5469 N N . ASN A 1 690 ? -16.934 3.870 -1.304 1.00 68.06 690 ASN A N 1
ATOM 5470 C CA . ASN A 1 690 ? -17.284 2.887 -2.326 1.00 68.06 690 ASN A CA 1
ATOM 5471 C C . ASN A 1 690 ? -16.480 1.583 -2.126 1.00 68.06 690 ASN A C 1
ATOM 5473 O O . ASN A 1 690 ? -15.541 1.280 -2.866 1.00 68.06 690 ASN A O 1
ATOM 5477 N N . GLY A 1 691 ? -16.822 0.827 -1.077 1.00 66.44 691 GLY A N 1
ATOM 5478 C CA . GLY A 1 691 ? -16.154 -0.424 -0.692 1.00 66.44 691 GLY A CA 1
ATOM 5479 C C . GLY A 1 691 ? -15.112 -0.247 0.420 1.00 66.44 691 GLY A C 1
ATOM 5480 O O . GLY A 1 691 ? -15.329 0.512 1.356 1.00 66.44 691 GLY A O 1
ATOM 5481 N N . ASN A 1 692 ? -13.996 -0.984 0.345 1.00 69.50 692 ASN A N 1
ATOM 5482 C CA . ASN A 1 692 ? -12.875 -0.821 1.281 1.00 69.50 692 ASN A CA 1
ATOM 5483 C C . ASN A 1 692 ? -11.870 0.171 0.683 1.00 69.50 692 ASN A C 1
ATOM 5485 O O . ASN A 1 692 ? -11.237 -0.144 -0.330 1.00 69.50 692 ASN A O 1
ATOM 5489 N N . TYR A 1 693 ? -11.706 1.339 1.298 1.00 73.81 693 TYR A N 1
ATOM 5490 C CA . TYR A 1 693 ? -10.744 2.350 0.862 1.00 73.81 693 TYR A CA 1
ATOM 5491 C C . TYR A 1 693 ? -9.469 2.283 1.696 1.00 73.81 693 TYR A C 1
ATOM 5493 O O . TYR A 1 693 ? -9.536 2.209 2.912 1.00 73.81 693 TYR A O 1
ATOM 5501 N N . ASN A 1 694 ? -8.314 2.375 1.034 1.00 74.44 694 ASN A N 1
ATOM 5502 C CA . ASN A 1 694 ? -6.994 2.447 1.658 1.00 74.44 694 ASN A CA 1
ATOM 5503 C C . ASN A 1 694 ? -6.186 3.540 0.948 1.00 74.44 694 ASN A C 1
ATOM 5505 O O . ASN A 1 694 ? -5.756 3.337 -0.188 1.00 74.44 694 ASN A O 1
ATOM 5509 N N . GLY A 1 695 ? -5.944 4.691 1.575 1.00 71.69 695 GLY A N 1
ATOM 5510 C CA . GLY A 1 695 ? -5.244 5.780 0.888 1.00 71.69 695 GLY A CA 1
ATOM 5511 C C . GLY A 1 695 ? -4.936 6.995 1.755 1.00 71.69 695 GLY A C 1
ATOM 5512 O O . GLY A 1 695 ? -5.073 6.963 2.967 1.00 71.69 695 GLY A O 1
ATOM 5513 N N . PHE A 1 696 ? -4.474 8.088 1.144 1.00 75.56 696 PHE A N 1
ATOM 5514 C CA . PHE A 1 696 ? -4.330 9.359 1.863 1.00 75.56 696 PHE A CA 1
ATOM 5515 C C . PHE A 1 696 ? -5.545 10.238 1.603 1.00 75.56 696 PHE A C 1
ATOM 5517 O O . PHE A 1 696 ? -5.947 10.384 0.453 1.00 75.56 696 PHE A O 1
ATOM 5524 N N . GLN A 1 697 ? -6.039 10.886 2.644 1.00 73.88 697 GLN A N 1
ATOM 5525 C CA . GLN A 1 697 ? -7.143 11.838 2.604 1.00 73.88 697 GLN A CA 1
ATOM 5526 C C . GLN A 1 697 ? -6.736 13.131 3.305 1.00 73.88 697 GLN A C 1
ATOM 5528 O O . GLN A 1 697 ? -5.807 13.146 4.121 1.00 73.88 697 GLN A O 1
ATOM 5533 N N . PHE A 1 698 ? -7.390 14.230 2.949 1.00 74.19 698 PHE A N 1
ATOM 5534 C CA . PHE A 1 698 ? -7.290 15.460 3.722 1.00 74.19 698 PHE A CA 1
ATOM 5535 C C . PHE A 1 698 ? -8.448 15.492 4.708 1.00 74.19 698 PHE A C 1
ATOM 5537 O O . PHE A 1 698 ? -9.553 15.093 4.378 1.00 74.19 698 PHE A O 1
ATOM 5544 N N . ILE A 1 699 ? -8.156 15.909 5.936 1.00 72.75 699 ILE A N 1
ATOM 5545 C CA . ILE A 1 699 ? -9.151 16.149 6.975 1.00 72.75 699 ILE A CA 1
ATOM 5546 C C . ILE A 1 699 ? -8.796 17.516 7.551 1.00 72.75 699 ILE A C 1
ATOM 5548 O O . ILE A 1 699 ? -7.739 17.682 8.170 1.00 72.75 699 ILE A O 1
ATOM 5552 N N . ASN A 1 700 ? -9.633 18.517 7.272 1.00 73.69 700 ASN A N 1
ATOM 5553 C CA . ASN A 1 700 ? -9.460 19.896 7.744 1.00 73.69 700 ASN A CA 1
ATOM 5554 C C . ASN A 1 700 ? -8.063 20.490 7.418 1.00 73.69 700 ASN A C 1
ATOM 5556 O O . ASN A 1 700 ? -7.361 21.036 8.273 1.00 73.69 700 ASN A O 1
ATOM 5560 N N . GLY A 1 701 ? -7.601 20.301 6.174 1.00 68.75 701 GLY A N 1
ATOM 5561 C CA . GLY A 1 701 ? -6.308 20.799 5.679 1.00 68.75 701 GLY A CA 1
ATOM 5562 C C . GLY A 1 701 ? -5.066 20.022 6.144 1.00 68.75 701 GLY A C 1
ATOM 5563 O O . GLY A 1 701 ? -3.955 20.302 5.681 1.00 68.75 701 GLY A O 1
ATOM 5564 N N . VAL A 1 702 ? -5.222 19.020 7.015 1.00 74.75 702 VAL A N 1
ATOM 5565 C CA . VAL A 1 702 ? -4.148 18.113 7.439 1.00 74.75 702 VAL A CA 1
ATOM 5566 C C . VAL A 1 702 ? -4.281 16.792 6.689 1.00 74.75 702 VAL A C 1
ATOM 5568 O O . VAL A 1 702 ? -5.372 16.268 6.500 1.00 74.75 702 VAL A O 1
ATOM 5571 N N . ARG A 1 703 ? -3.158 16.245 6.224 1.00 77.62 703 ARG A N 1
ATOM 5572 C CA . ARG A 1 703 ? -3.148 14.996 5.459 1.00 77.62 703 ARG A CA 1
ATOM 5573 C C . ARG A 1 703 ? -3.064 13.791 6.392 1.00 77.62 703 ARG A C 1
ATOM 5575 O O . ARG A 1 703 ? -2.114 13.700 7.175 1.00 77.62 703 ARG A O 1
ATOM 5582 N N . TYR A 1 704 ? -3.988 12.853 6.237 1.00 79.69 704 TYR A N 1
ATOM 5583 C CA . TYR A 1 704 ? -4.061 11.597 6.976 1.00 79.69 704 TYR A CA 1
ATOM 5584 C C . TYR A 1 704 ? -3.905 10.402 6.036 1.00 79.69 704 TYR A C 1
ATOM 5586 O O . TYR A 1 704 ? -4.321 10.446 4.881 1.00 79.69 704 TYR A O 1
ATOM 5594 N N . LEU A 1 705 ? -3.266 9.342 6.524 1.00 77.94 705 LEU A N 1
ATOM 5595 C CA . LEU A 1 705 ? -3.345 7.997 5.970 1.00 77.94 705 LEU A CA 1
ATOM 5596 C C . LEU A 1 705 ? -4.620 7.368 6.514 1.00 77.94 705 LEU A C 1
ATOM 5598 O O . LEU A 1 705 ? -4.691 7.135 7.716 1.00 77.94 705 LEU A O 1
ATOM 5602 N N . GLN A 1 706 ? -5.605 7.157 5.654 1.00 80.19 706 GLN A N 1
ATOM 5603 C CA . GLN A 1 706 ? -6.934 6.720 6.031 1.00 80.19 706 GLN A CA 1
ATOM 5604 C C . GLN A 1 706 ? -7.268 5.369 5.400 1.00 80.19 706 GLN A C 1
ATOM 5606 O O . GLN A 1 706 ? -7.072 5.163 4.197 1.00 80.19 706 GLN A O 1
ATOM 5611 N N . SER A 1 707 ? -7.782 4.467 6.221 1.00 82.31 707 SER A N 1
ATOM 5612 C CA . SER A 1 707 ? -8.487 3.267 5.788 1.00 82.31 707 SER A CA 1
ATOM 5613 C C . SER A 1 707 ? -9.964 3.429 6.163 1.00 82.31 707 SER A C 1
ATOM 5615 O O . SER A 1 707 ? -10.278 4.126 7.133 1.00 82.31 707 SER A O 1
ATOM 5617 N N . ILE A 1 708 ? -10.870 2.931 5.322 1.00 84.06 708 ILE A N 1
ATOM 5618 C CA . ILE A 1 708 ? -12.321 2.955 5.554 1.00 84.06 708 ILE A CA 1
ATOM 5619 C C . ILE A 1 708 ? -12.900 1.599 5.162 1.00 84.06 708 ILE A C 1
ATOM 5621 O O . ILE A 1 708 ? -12.633 1.086 4.068 1.00 84.06 708 ILE A O 1
ATOM 5625 N N . ARG A 1 709 ? -13.728 1.040 6.045 1.00 83.69 709 ARG A N 1
ATOM 5626 C CA . ARG A 1 709 ? -14.426 -0.235 5.872 1.00 83.69 709 ARG A CA 1
ATOM 5627 C C . ARG A 1 709 ? -15.883 -0.102 6.309 1.00 83.69 709 ARG A C 1
ATOM 5629 O O . ARG A 1 709 ? -16.167 0.516 7.327 1.00 83.69 709 ARG A O 1
ATOM 5636 N N . LYS A 1 710 ? -16.792 -0.738 5.569 1.00 82.94 710 LYS A N 1
ATOM 5637 C CA . LYS A 1 710 ? -18.205 -0.863 5.951 1.00 82.94 710 LYS A CA 1
ATOM 5638 C C . LYS A 1 710 ? -18.397 -1.951 7.021 1.00 82.94 710 LYS A C 1
ATOM 5640 O O . LYS A 1 710 ? -17.845 -3.041 6.856 1.00 82.94 710 LYS A O 1
ATOM 5645 N N . ALA A 1 711 ? -19.174 -1.650 8.059 1.00 76.31 711 ALA A N 1
ATOM 5646 C CA . ALA A 1 711 ? -19.518 -2.499 9.200 1.00 76.31 711 ALA A CA 1
ATOM 5647 C C . ALA A 1 711 ? -21.010 -2.317 9.544 1.00 76.31 711 ALA A C 1
ATOM 5649 O O . ALA A 1 711 ? -21.385 -1.326 10.168 1.00 76.31 711 ALA A O 1
ATOM 5650 N N . GLY A 1 712 ? -21.866 -3.241 9.095 1.00 74.88 712 GLY A N 1
ATOM 5651 C CA . GLY A 1 712 ? -23.322 -3.056 9.159 1.00 74.88 712 GLY A CA 1
ATOM 5652 C C . GLY A 1 712 ? -23.768 -1.815 8.373 1.00 74.88 712 GLY A C 1
ATOM 5653 O O . GLY A 1 712 ? -23.395 -1.658 7.202 1.00 74.88 712 GLY A O 1
ATOM 5654 N N . ASP A 1 713 ? -24.511 -0.932 9.041 1.00 77.38 713 ASP A N 1
ATOM 5655 C CA . ASP A 1 713 ? -24.979 0.358 8.507 1.00 77.38 713 ASP A CA 1
ATOM 5656 C C . ASP A 1 713 ? -23.964 1.503 8.692 1.00 77.38 713 ASP A C 1
ATOM 5658 O O . ASP A 1 713 ? -24.136 2.595 8.154 1.00 77.38 713 ASP A O 1
ATOM 5662 N N . TYR A 1 714 ? -22.841 1.235 9.364 1.00 83.25 714 TYR A N 1
ATOM 5663 C CA . TYR A 1 714 ? -21.798 2.216 9.650 1.00 83.25 714 TYR A CA 1
ATOM 5664 C C . TYR A 1 714 ? -20.541 1.997 8.799 1.00 83.25 714 TYR A C 1
ATOM 5666 O O . TYR A 1 714 ? -20.256 0.912 8.287 1.00 83.25 714 TYR A O 1
ATOM 5674 N N . TYR A 1 715 ? -19.724 3.039 8.682 1.00 85.75 715 TYR A N 1
ATOM 5675 C CA . TYR A 1 715 ? -18.394 2.994 8.085 1.00 85.75 715 TYR A CA 1
ATOM 5676 C C . TYR A 1 715 ? -17.351 3.339 9.145 1.00 85.75 715 TYR A C 1
ATOM 5678 O O . TYR A 1 715 ? -17.342 4.428 9.712 1.00 85.75 715 TYR A O 1
ATOM 5686 N N . ILE A 1 716 ? -16.438 2.410 9.403 1.00 86.12 716 ILE A N 1
ATOM 5687 C CA . ILE A 1 716 ? -15.353 2.594 10.364 1.00 86.12 716 ILE A CA 1
ATOM 5688 C C . ILE A 1 716 ? -14.118 3.043 9.606 1.00 86.12 716 ILE A C 1
ATOM 5690 O O . ILE A 1 716 ? -13.749 2.457 8.585 1.00 86.12 716 ILE A O 1
ATOM 5694 N N . SER A 1 717 ? -13.460 4.068 10.132 1.00 85.62 717 SER A N 1
ATOM 5695 C CA . SER A 1 717 ? -12.242 4.600 9.562 1.00 85.62 717 SER A CA 1
ATOM 5696 C C . SER A 1 717 ? -11.133 4.760 10.583 1.00 85.62 717 SER A C 1
ATOM 5698 O O . SER A 1 717 ? -11.315 5.326 11.661 1.00 85.62 717 SER A O 1
ATOM 5700 N N . THR A 1 718 ? -9.940 4.341 10.185 1.00 84.81 718 THR A N 1
ATOM 5701 C CA . THR A 1 718 ? -8.700 4.619 10.903 1.00 84.81 718 THR A CA 1
ATOM 5702 C C . THR A 1 718 ? -7.892 5.664 10.140 1.00 84.81 718 THR A C 1
ATOM 5704 O O . THR A 1 718 ? -7.661 5.526 8.941 1.00 84.81 718 THR A O 1
ATOM 5707 N N . ALA A 1 719 ? -7.466 6.736 10.814 1.00 79.69 719 ALA A N 1
ATOM 5708 C CA . ALA A 1 719 ? -6.761 7.856 10.190 1.00 79.69 719 ALA A CA 1
ATOM 5709 C C . ALA A 1 719 ? -5.478 8.228 10.952 1.00 79.69 719 ALA A C 1
ATOM 5711 O O . ALA A 1 719 ? -5.534 8.708 12.079 1.00 79.69 719 ALA A O 1
ATOM 5712 N N . MET A 1 720 ? -4.301 8.093 10.338 1.00 81.00 720 MET A N 1
ATOM 5713 C CA . MET A 1 720 ? -3.018 8.484 10.944 1.00 81.00 720 MET A CA 1
ATOM 5714 C C . MET A 1 720 ? -2.445 9.750 10.286 1.00 81.00 720 MET A C 1
ATOM 5716 O O . MET A 1 720 ? -2.261 9.772 9.067 1.00 81.00 720 MET A O 1
ATOM 5720 N N . PRO A 1 721 ? -2.104 10.809 11.043 1.00 79.69 721 PRO A N 1
ATOM 5721 C CA . PRO A 1 721 ? -1.549 12.024 10.461 1.00 79.69 721 PRO A CA 1
ATOM 5722 C C . PRO A 1 721 ? -0.180 11.762 9.827 1.00 79.69 721 PRO A C 1
ATOM 5724 O O . PRO A 1 721 ? 0.717 11.148 10.411 1.00 79.69 721 PRO A O 1
ATOM 5727 N N . VAL A 1 722 ? 0.011 12.294 8.620 1.00 76.31 722 VAL A N 1
ATOM 5728 C CA . VAL A 1 722 ? 1.225 12.071 7.825 1.00 76.31 722 VAL A CA 1
ATOM 5729 C C . VAL A 1 722 ? 2.484 12.646 8.486 1.00 76.31 722 VAL A C 1
ATOM 5731 O O . VAL A 1 722 ? 3.579 12.123 8.291 1.00 76.31 722 VAL A O 1
ATOM 5734 N N . SER A 1 723 ? 2.354 13.689 9.305 1.00 73.38 723 SER A N 1
ATOM 5735 C CA . SER A 1 723 ? 3.467 14.242 10.089 1.00 73.38 723 SER A CA 1
ATOM 5736 C C . SER A 1 723 ? 4.065 13.218 11.058 1.00 73.38 723 SER A C 1
ATOM 5738 O O . SER A 1 723 ? 5.289 13.103 11.135 1.00 73.38 723 SER A O 1
ATOM 5740 N N . SER A 1 724 ? 3.223 12.427 11.728 1.00 70.56 724 SER A N 1
ATOM 5741 C CA . SER A 1 724 ? 3.655 11.401 12.684 1.00 70.56 724 SER A CA 1
ATOM 5742 C C . SER A 1 724 ? 4.372 10.230 12.011 1.00 70.56 724 SER A C 1
ATOM 5744 O O . SER A 1 724 ? 5.259 9.633 12.612 1.00 70.56 724 SER A O 1
ATOM 5746 N N . LEU A 1 725 ? 4.069 9.941 10.740 1.00 70.69 725 LEU A N 1
ATOM 5747 C CA . LEU A 1 725 ? 4.802 8.938 9.954 1.00 70.69 725 LEU A CA 1
ATOM 5748 C C . LEU A 1 725 ? 6.258 9.354 9.679 1.00 70.69 725 LEU A C 1
ATOM 5750 O O . LEU A 1 725 ? 7.133 8.496 9.555 1.00 70.69 725 LEU A O 1
ATOM 5754 N N . TYR A 1 726 ? 6.534 10.658 9.562 1.00 72.50 726 TYR A N 1
ATOM 5755 C CA . TYR A 1 726 ? 7.855 11.160 9.174 1.00 72.50 726 TYR A CA 1
ATOM 5756 C C . TYR A 1 726 ? 8.775 11.502 10.346 1.00 72.50 726 TYR A C 1
ATOM 5758 O O . TYR A 1 726 ? 9.992 11.494 10.158 1.00 72.50 726 TYR A O 1
ATOM 5766 N N . GLU A 1 727 ? 8.233 11.800 11.526 1.00 69.00 727 GLU A N 1
ATOM 5767 C CA . GLU A 1 727 ? 9.014 12.253 12.686 1.00 69.00 727 GLU A CA 1
ATOM 5768 C C . GLU A 1 727 ? 10.048 11.194 13.125 1.00 69.00 727 GLU A C 1
ATOM 5770 O O . GLU A 1 727 ? 11.252 11.473 13.172 1.00 69.00 727 GLU A O 1
ATOM 5775 N N . ASP A 1 728 ? 9.616 9.938 13.271 1.00 62.91 728 ASP A N 1
ATOM 5776 C CA . ASP A 1 728 ? 10.475 8.792 13.625 1.00 62.91 728 ASP A CA 1
ATOM 5777 C C . ASP A 1 728 ? 11.515 8.449 12.540 1.00 62.91 728 ASP A C 1
ATOM 5779 O O . ASP A 1 728 ? 12.626 7.968 12.808 1.00 62.91 728 ASP A O 1
ATOM 5783 N N . VAL A 1 729 ? 11.153 8.690 11.281 1.00 74.62 729 VAL A N 1
ATOM 5784 C CA . VAL A 1 729 ? 11.972 8.375 10.103 1.00 74.62 729 VAL A CA 1
ATOM 5785 C C . VAL A 1 729 ? 13.043 9.442 9.864 1.00 74.62 729 VAL A C 1
ATOM 5787 O O . VAL A 1 729 ? 14.141 9.155 9.375 1.00 74.62 729 VAL A O 1
ATOM 5790 N N . PHE A 1 730 ? 12.753 10.692 10.220 1.00 75.12 730 PHE A N 1
ATOM 5791 C CA . PHE A 1 730 ? 13.653 11.812 9.988 1.00 75.12 730 PHE A CA 1
ATOM 5792 C C . PHE A 1 730 ? 14.934 11.687 10.817 1.00 75.12 730 PHE A C 1
ATOM 5794 O O . PHE A 1 730 ? 16.038 11.754 10.270 1.00 75.12 730 PHE A O 1
ATOM 5801 N N . HIS A 1 731 ? 14.810 11.444 12.125 1.00 71.94 731 HIS A N 1
ATOM 5802 C CA . HIS A 1 731 ? 15.960 11.363 13.030 1.00 71.94 731 HIS A CA 1
ATOM 5803 C C . HIS A 1 731 ? 16.935 10.242 12.650 1.00 71.94 731 HIS A C 1
ATOM 5805 O O . HIS A 1 731 ? 18.150 10.450 12.592 1.00 71.94 731 HIS A O 1
ATOM 5811 N N . THR A 1 732 ? 16.405 9.066 12.326 1.00 72.38 732 THR A N 1
ATOM 5812 C CA . THR A 1 732 ? 17.178 7.889 11.912 1.00 72.38 732 THR A CA 1
ATOM 5813 C C . THR A 1 732 ? 17.906 8.119 10.585 1.00 72.38 732 THR A C 1
ATOM 5815 O O . THR A 1 732 ? 19.102 7.821 10.476 1.00 72.38 732 THR A O 1
ATOM 5818 N N . ALA A 1 733 ? 17.241 8.721 9.593 1.00 78.38 733 ALA A N 1
ATOM 5819 C CA . ALA A 1 733 ? 17.864 9.077 8.319 1.00 78.38 733 ALA A CA 1
ATOM 5820 C C . ALA A 1 733 ? 18.982 10.127 8.482 1.00 78.38 733 ALA A C 1
ATOM 5822 O O . ALA A 1 733 ? 20.062 9.964 7.903 1.00 78.38 733 ALA A O 1
ATOM 5823 N N . VAL A 1 734 ? 18.772 11.173 9.298 1.00 79.12 734 VAL A N 1
ATOM 5824 C CA . VAL A 1 734 ? 19.778 12.228 9.549 1.00 79.12 734 VAL A CA 1
ATOM 5825 C C . VAL A 1 734 ? 21.036 11.636 10.183 1.00 79.12 734 VAL A C 1
ATOM 5827 O O . VAL A 1 734 ? 22.151 11.908 9.727 1.00 79.12 734 VAL A O 1
ATOM 5830 N N . ILE A 1 735 ? 20.873 10.793 11.206 1.00 75.75 735 ILE A N 1
ATOM 5831 C CA . ILE A 1 735 ? 21.993 10.139 11.895 1.00 75.75 735 ILE A CA 1
ATOM 5832 C C . ILE A 1 735 ? 22.764 9.233 10.930 1.00 75.75 735 ILE A C 1
ATOM 5834 O O . ILE A 1 735 ? 23.997 9.273 10.898 1.00 75.75 735 ILE A O 1
ATOM 5838 N N . GLY A 1 736 ? 22.058 8.470 10.089 1.00 74.12 736 GLY A N 1
ATOM 5839 C CA . GLY A 1 736 ? 22.684 7.650 9.053 1.00 74.12 736 GLY A CA 1
ATOM 5840 C C . GLY A 1 736 ? 23.509 8.470 8.057 1.00 74.12 736 GLY A C 1
ATOM 5841 O O . GLY A 1 736 ? 24.635 8.097 7.723 1.00 74.12 736 GLY A O 1
ATOM 5842 N N . ALA A 1 737 ? 22.985 9.611 7.609 1.00 79.75 737 ALA A N 1
ATOM 5843 C CA . ALA A 1 737 ? 23.672 10.491 6.668 1.00 79.75 737 ALA A CA 1
ATOM 5844 C C . ALA A 1 737 ? 24.916 11.157 7.270 1.00 79.75 737 ALA A C 1
ATOM 5846 O O . ALA A 1 737 ? 25.959 11.219 6.614 1.00 79.75 737 ALA A O 1
ATOM 5847 N N . LEU A 1 738 ? 24.837 11.595 8.531 1.00 79.62 738 LEU A N 1
ATOM 5848 C CA . LEU A 1 738 ? 25.990 12.101 9.281 1.00 79.62 738 LEU A CA 1
ATOM 5849 C C . LEU A 1 738 ? 27.072 11.028 9.421 1.00 79.62 738 LEU A C 1
ATOM 5851 O O . LEU A 1 738 ? 28.253 11.313 9.219 1.00 79.62 738 LEU A O 1
ATOM 5855 N N . TYR A 1 739 ? 26.679 9.785 9.700 1.00 76.25 739 TYR A N 1
ATOM 5856 C CA . TYR A 1 739 ? 27.614 8.670 9.792 1.00 76.25 739 TYR A CA 1
ATOM 5857 C C . TYR A 1 739 ? 28.319 8.397 8.456 1.00 76.25 739 TYR A C 1
ATOM 5859 O O . TYR A 1 739 ? 29.549 8.301 8.409 1.00 76.25 739 TYR A O 1
ATOM 5867 N N . LEU A 1 740 ? 27.561 8.341 7.353 1.00 80.50 740 LEU A N 1
ATOM 5868 C CA . LEU A 1 740 ? 28.123 8.204 6.008 1.00 80.50 740 LEU A CA 1
ATOM 5869 C C . LEU A 1 740 ? 29.085 9.348 5.685 1.00 80.50 740 LEU A C 1
ATOM 5871 O O . LEU A 1 740 ? 30.178 9.093 5.182 1.00 80.50 740 LEU A O 1
ATOM 5875 N N . LEU A 1 741 ? 28.726 10.589 6.013 1.00 80.50 741 LEU A N 1
ATOM 5876 C CA . LEU A 1 741 ? 29.595 11.745 5.817 1.00 80.50 741 LEU A CA 1
ATOM 5877 C C . LEU A 1 741 ? 30.920 11.585 6.580 1.00 80.50 741 LEU A C 1
ATOM 5879 O O . LEU A 1 741 ? 31.983 11.759 5.987 1.00 80.50 741 LEU A O 1
ATOM 5883 N N . VAL A 1 742 ? 30.878 11.200 7.859 1.00 77.38 742 VAL A N 1
ATOM 5884 C CA . VAL A 1 742 ? 32.083 10.980 8.677 1.00 77.38 742 VAL A CA 1
ATOM 5885 C C . VAL A 1 742 ? 32.956 9.868 8.090 1.00 77.38 742 VAL A C 1
ATOM 5887 O O . VAL A 1 742 ? 34.161 10.062 7.924 1.00 77.38 742 VAL A O 1
ATOM 5890 N N . VAL A 1 743 ? 32.373 8.729 7.709 1.00 73.81 743 VAL A N 1
ATOM 5891 C CA . VAL A 1 743 ? 33.128 7.617 7.108 1.00 73.81 743 VAL A CA 1
ATOM 5892 C C . VAL A 1 743 ? 33.740 8.016 5.766 1.00 73.81 743 VAL A C 1
ATOM 5894 O O . VAL A 1 743 ? 34.916 7.741 5.524 1.00 73.81 743 VAL A O 1
ATOM 5897 N N . LEU A 1 744 ? 32.992 8.711 4.907 1.00 75.06 744 LEU A N 1
ATOM 5898 C CA . LEU A 1 744 ? 33.503 9.207 3.631 1.00 75.06 744 LEU A CA 1
ATOM 5899 C C . LEU A 1 744 ? 34.615 10.245 3.821 1.00 75.06 744 LEU A C 1
ATOM 5901 O O . LEU A 1 744 ? 35.597 10.214 3.079 1.00 75.06 744 LEU A O 1
ATOM 5905 N N . LEU A 1 745 ? 34.515 11.119 4.827 1.00 73.00 745 LEU A N 1
ATOM 5906 C CA . LEU A 1 745 ? 35.576 12.062 5.186 1.00 73.00 745 LEU A CA 1
ATOM 5907 C C . LEU A 1 745 ? 36.828 11.342 5.695 1.00 73.00 745 LEU A C 1
ATOM 5909 O O . LEU A 1 745 ? 37.931 11.721 5.300 1.00 73.00 745 LEU A O 1
ATOM 5913 N N . ILE A 1 746 ? 36.688 10.282 6.497 1.00 69.88 746 ILE A N 1
ATOM 5914 C CA . ILE A 1 746 ? 37.813 9.449 6.954 1.00 69.88 746 ILE A CA 1
ATOM 5915 C C . ILE A 1 746 ? 38.472 8.740 5.766 1.00 69.88 746 ILE A C 1
ATOM 5917 O O . ILE A 1 746 ? 39.690 8.802 5.610 1.00 69.88 746 ILE A O 1
ATOM 5921 N N . ILE A 1 747 ? 37.684 8.109 4.890 1.00 66.69 747 ILE A N 1
ATOM 5922 C CA . ILE A 1 747 ? 38.172 7.416 3.688 1.00 66.69 747 ILE A CA 1
ATOM 5923 C C . ILE A 1 747 ? 38.852 8.397 2.727 1.00 66.69 747 ILE A C 1
ATOM 5925 O O . ILE A 1 747 ? 39.898 8.081 2.156 1.00 66.69 747 ILE A O 1
ATOM 5929 N N . SER A 1 748 ? 38.274 9.583 2.539 1.00 66.81 748 SER A N 1
ATOM 5930 C CA . SER A 1 748 ? 38.848 10.639 1.706 1.00 66.81 748 SER A CA 1
ATOM 5931 C C . SER A 1 748 ? 40.158 11.147 2.303 1.00 66.81 748 SER A C 1
ATOM 5933 O O . SER A 1 748 ? 41.182 11.141 1.623 1.00 66.81 748 SER A O 1
ATOM 5935 N N . SER A 1 749 ? 40.172 11.458 3.601 1.00 64.56 749 SER A N 1
ATOM 5936 C CA . SER A 1 749 ? 41.370 11.889 4.334 1.00 64.56 749 SER A CA 1
ATOM 5937 C C . SER A 1 749 ? 42.473 10.832 4.301 1.00 64.56 749 SER A C 1
ATOM 5939 O O . SER A 1 749 ? 43.640 11.163 4.113 1.00 64.56 749 SER A O 1
ATOM 5941 N N . PHE A 1 750 ? 42.126 9.547 4.403 1.00 62.41 750 PHE A N 1
ATOM 5942 C CA . PHE A 1 750 ? 43.081 8.446 4.289 1.00 62.41 750 PHE A CA 1
ATOM 5943 C C . PHE A 1 750 ? 43.620 8.286 2.859 1.00 62.41 750 PHE A C 1
ATOM 5945 O O . PHE A 1 750 ? 44.817 8.071 2.665 1.00 62.41 750 PHE A O 1
ATOM 5952 N N . ASN A 1 751 ? 42.772 8.434 1.836 1.00 59.94 751 ASN A N 1
ATOM 5953 C CA . ASN A 1 751 ? 43.212 8.437 0.437 1.00 59.94 751 ASN A CA 1
ATOM 5954 C C . ASN A 1 751 ? 44.124 9.629 0.113 1.00 59.94 751 ASN A C 1
ATOM 5956 O O . ASN A 1 751 ? 45.077 9.460 -0.651 1.00 59.94 751 ASN A O 1
ATOM 5960 N N . LEU A 1 752 ? 43.854 10.789 0.718 1.00 58.19 752 LEU A N 1
ATOM 5961 C CA . LEU A 1 752 ? 44.694 11.988 0.679 1.00 58.19 752 LEU A CA 1
ATOM 5962 C C . LEU A 1 752 ? 46.032 11.761 1.411 1.00 58.19 752 LEU A C 1
ATOM 5964 O O . LEU A 1 752 ? 47.072 12.191 0.927 1.00 58.19 752 LEU A O 1
ATOM 5968 N N . PHE A 1 753 ? 46.033 11.015 2.521 1.00 53.94 753 PHE A N 1
ATOM 5969 C CA . PHE A 1 753 ? 47.211 10.742 3.359 1.00 53.94 753 PHE A CA 1
ATOM 5970 C C . PHE A 1 753 ? 48.253 9.798 2.721 1.00 53.94 753 PHE A C 1
ATOM 5972 O O . PHE A 1 753 ? 49.444 9.885 3.014 1.00 53.94 753 PHE A O 1
ATOM 5979 N N . VAL A 1 754 ? 47.849 8.876 1.838 1.00 51.28 754 VAL A N 1
ATOM 5980 C CA . VAL A 1 754 ? 48.736 7.826 1.276 1.00 51.28 754 VAL A CA 1
ATOM 5981 C C . VAL A 1 754 ? 49.628 8.321 0.106 1.00 51.28 754 VAL A C 1
ATOM 5983 O O . VAL A 1 754 ? 50.403 7.539 -0.454 1.00 51.28 754 VAL A O 1
ATOM 5986 N N . GLY A 1 755 ? 49.584 9.615 -0.239 1.00 50.09 755 GLY A N 1
ATOM 5987 C CA . GLY A 1 755 ? 50.262 10.226 -1.399 1.00 50.09 755 GLY A CA 1
ATOM 5988 C C . GLY A 1 755 ? 51.789 10.057 -1.479 1.00 50.09 755 GLY A C 1
ATOM 5989 O O . GLY A 1 755 ? 52.328 9.873 -2.568 1.00 50.09 755 GLY A O 1
ATOM 5990 N N . ASN A 1 756 ? 52.492 9.966 -0.350 1.00 44.84 756 ASN A N 1
ATOM 5991 C CA . ASN A 1 756 ? 53.962 10.077 -0.336 1.00 44.84 756 ASN A CA 1
ATOM 5992 C C . ASN A 1 756 ? 54.744 8.882 -0.903 1.00 44.84 756 ASN A C 1
ATOM 5994 O O . ASN A 1 756 ? 55.953 8.962 -1.082 1.00 44.84 756 ASN A O 1
ATOM 5998 N N . VAL A 1 757 ? 54.106 7.730 -1.144 1.00 45.16 757 VAL A N 1
ATOM 5999 C CA . VAL A 1 757 ? 54.838 6.501 -1.539 1.00 45.16 757 VAL A CA 1
ATOM 6000 C C . VAL A 1 757 ? 54.880 6.290 -3.058 1.00 45.16 757 VAL A C 1
ATOM 6002 O O . VAL A 1 757 ? 55.546 5.374 -3.540 1.00 45.16 757 VAL A O 1
ATOM 6005 N N . ILE A 1 758 ? 54.169 7.119 -3.826 1.00 46.88 758 ILE A N 1
ATOM 6006 C CA . ILE A 1 758 ? 54.158 7.056 -5.296 1.00 46.88 758 ILE A CA 1
ATOM 6007 C C . ILE A 1 758 ? 55.060 8.147 -5.897 1.00 46.88 758 ILE A C 1
ATOM 6009 O O . ILE A 1 758 ? 55.714 7.882 -6.906 1.00 46.88 758 ILE A O 1
ATOM 6013 N N . GLU A 1 759 ? 55.204 9.296 -5.228 1.00 46.34 759 GLU A N 1
ATOM 6014 C CA . GLU A 1 759 ? 56.148 10.366 -5.604 1.00 46.34 759 GLU A CA 1
ATOM 6015 C C . GLU A 1 759 ? 57.605 9.875 -5.665 1.00 46.34 759 GLU A C 1
ATOM 6017 O O . GLU A 1 759 ? 58.327 10.186 -6.611 1.00 46.34 759 GLU A O 1
ATOM 6022 N N . GLU A 1 760 ? 58.009 8.974 -4.762 1.00 41.16 760 GLU A N 1
ATOM 6023 C CA . GLU A 1 760 ? 59.364 8.396 -4.749 1.00 41.16 760 GLU A CA 1
ATOM 6024 C C . GLU A 1 760 ? 59.673 7.530 -5.996 1.00 41.16 760 GLU A C 1
ATOM 6026 O O . GLU A 1 760 ? 60.836 7.297 -6.335 1.00 41.16 760 GLU A O 1
ATOM 6031 N N . LYS A 1 761 ? 58.640 7.050 -6.712 1.00 42.53 761 LYS A N 1
ATOM 6032 C CA . LYS A 1 761 ? 58.801 6.276 -7.956 1.00 42.53 761 LYS A CA 1
ATOM 6033 C C . LYS A 1 761 ? 58.814 7.141 -9.215 1.00 42.53 761 LYS A C 1
ATOM 6035 O O . LYS A 1 761 ? 59.457 6.739 -10.182 1.00 42.53 761 LYS A O 1
ATOM 6040 N N . ARG A 1 762 ? 58.138 8.295 -9.212 1.00 40.22 762 ARG A N 1
ATOM 6041 C CA . ARG A 1 762 ? 58.027 9.168 -10.394 1.00 40.22 762 ARG A CA 1
ATOM 6042 C C . ARG A 1 762 ? 59.292 9.991 -10.624 1.00 40.22 762 ARG A C 1
ATOM 6044 O O . ARG A 1 762 ? 59.799 9.999 -11.739 1.00 40.22 762 ARG A O 1
ATOM 6051 N N . TYR A 1 763 ? 59.903 10.481 -9.544 1.00 46.16 763 TYR A N 1
ATOM 6052 C CA . TYR A 1 763 ? 61.183 11.202 -9.589 1.00 46.16 763 TYR A CA 1
ATOM 6053 C C . TYR A 1 763 ? 62.333 10.371 -10.201 1.00 46.16 763 TYR A C 1
ATOM 6055 O O . TYR A 1 763 ? 63.306 10.910 -10.718 1.00 46.16 763 TYR A O 1
ATOM 6063 N N . ARG A 1 764 ? 62.239 9.028 -10.171 1.00 40.25 764 ARG A N 1
ATOM 6064 C CA . ARG A 1 764 ? 63.217 8.137 -10.830 1.00 40.25 764 ARG A CA 1
ATOM 6065 C C . ARG A 1 764 ? 62.956 7.905 -12.320 1.00 40.25 764 ARG A C 1
ATOM 6067 O O . ARG A 1 764 ? 63.886 7.502 -13.008 1.00 40.25 764 ARG A O 1
ATOM 6074 N N . GLN A 1 765 ? 61.731 8.110 -12.806 1.00 43.94 765 GLN A N 1
ATOM 6075 C CA . GLN A 1 765 ? 61.378 7.954 -14.226 1.00 43.94 765 GLN A CA 1
ATOM 6076 C C . GLN A 1 765 ? 61.518 9.258 -15.025 1.00 43.94 765 GLN A C 1
ATOM 6078 O O . GLN A 1 765 ? 61.644 9.206 -16.242 1.00 43.94 765 GLN A O 1
ATOM 6083 N N . GLU A 1 766 ? 61.546 10.406 -14.351 1.00 42.81 766 GLU A N 1
ATOM 6084 C CA . GLU A 1 766 ? 61.606 11.747 -14.952 1.00 42.81 766 GLU A CA 1
ATOM 6085 C C . GLU A 1 766 ? 62.966 12.117 -15.581 1.00 42.81 766 GLU A C 1
ATOM 6087 O O . GLU A 1 766 ? 63.063 13.095 -16.313 1.00 42.81 766 GLU A O 1
ATOM 6092 N N . ASN A 1 767 ? 64.015 11.316 -15.360 1.00 47.94 767 ASN A N 1
ATOM 6093 C CA . ASN A 1 767 ? 65.366 11.573 -15.877 1.00 47.94 767 ASN A CA 1
ATOM 6094 C C . ASN A 1 767 ? 65.679 10.905 -17.237 1.00 47.94 767 ASN A C 1
ATOM 6096 O O . ASN A 1 767 ? 66.850 10.845 -17.612 1.00 47.94 767 ASN A O 1
ATOM 6100 N N . ASP A 1 768 ? 64.683 10.404 -17.980 1.00 46.06 768 ASP A N 1
ATOM 6101 C CA . ASP A 1 768 ? 64.894 9.785 -19.301 1.00 46.06 768 ASP A CA 1
ATOM 6102 C C . ASP A 1 768 ? 64.289 10.637 -20.452 1.00 46.06 768 ASP A C 1
ATOM 6104 O O . ASP A 1 768 ? 63.062 10.734 -20.571 1.00 46.06 768 ASP A O 1
ATOM 6108 N N . PRO A 1 769 ? 65.110 11.267 -21.324 1.00 45.59 769 PRO A N 1
ATOM 6109 C CA . PRO A 1 769 ? 64.655 12.238 -22.333 1.00 45.59 769 PRO A CA 1
ATOM 6110 C C . PRO A 1 769 ? 63.731 11.677 -23.429 1.00 45.59 769 PRO A C 1
ATOM 6112 O O . PRO A 1 769 ? 63.086 12.443 -24.145 1.00 45.59 769 PRO A O 1
ATOM 6115 N N . LEU A 1 770 ? 63.657 10.352 -23.590 1.00 47.88 770 LEU A N 1
ATOM 6116 C CA . LEU A 1 770 ? 62.877 9.688 -24.646 1.00 47.88 770 LEU A CA 1
ATOM 6117 C C . LEU A 1 770 ? 61.377 9.536 -24.326 1.00 47.88 770 LEU A C 1
ATOM 6119 O O . LEU A 1 770 ? 60.598 9.185 -25.213 1.00 47.88 770 LEU A O 1
ATOM 6123 N N . ALA A 1 771 ? 60.941 9.827 -23.096 1.00 47.88 771 ALA A N 1
ATOM 6124 C CA . ALA A 1 771 ? 59.553 9.627 -22.668 1.00 47.88 771 ALA A CA 1
ATOM 6125 C C . ALA A 1 771 ? 58.573 10.718 -23.152 1.00 47.88 771 ALA A C 1
ATOM 6127 O O . ALA A 1 771 ? 57.367 10.478 -23.213 1.00 47.88 771 ALA A O 1
ATOM 6128 N N . ILE A 1 772 ? 59.072 11.895 -23.549 1.00 41.81 772 ILE A N 1
ATOM 6129 C CA . ILE A 1 772 ? 58.259 13.087 -23.864 1.00 41.81 772 ILE A CA 1
ATOM 6130 C C . ILE A 1 772 ? 57.373 12.878 -25.110 1.00 41.81 772 ILE A C 1
ATOM 6132 O O . ILE A 1 772 ? 56.246 13.368 -25.162 1.00 41.81 772 ILE A O 1
ATOM 6136 N N . LEU A 1 773 ? 57.816 12.071 -26.081 1.00 39.41 773 LEU A N 1
ATOM 6137 C CA . LEU A 1 773 ? 57.024 11.718 -27.270 1.00 39.41 773 LEU A CA 1
ATOM 6138 C C . LEU A 1 773 ? 55.874 10.732 -26.976 1.00 39.41 773 LEU A C 1
ATOM 6140 O O . LEU A 1 773 ? 54.920 10.670 -27.746 1.00 39.41 773 LEU A O 1
ATOM 6144 N N . GLY A 1 774 ? 55.907 10.015 -25.846 1.00 45.25 774 GLY A N 1
ATOM 6145 C CA . GLY A 1 774 ? 54.811 9.147 -25.393 1.00 45.25 774 GLY A CA 1
ATOM 6146 C C . GLY A 1 774 ? 53.705 9.881 -24.621 1.00 45.25 774 GLY A C 1
ATOM 6147 O O . GLY A 1 774 ? 52.622 9.332 -24.427 1.00 45.25 774 GLY A O 1
ATOM 6148 N N . VAL A 1 775 ? 53.948 11.126 -24.192 1.00 43.22 775 VAL A N 1
ATOM 6149 C CA . VAL A 1 775 ? 53.022 11.907 -23.347 1.00 43.22 775 VAL A CA 1
ATOM 6150 C C . VAL A 1 775 ? 51.835 12.474 -24.141 1.00 43.22 775 VAL A C 1
ATOM 6152 O O . VAL A 1 775 ? 50.749 12.661 -23.595 1.00 43.22 775 VAL A O 1
ATOM 6155 N N . LEU A 1 776 ? 51.995 12.697 -25.449 1.00 37.28 776 LEU A N 1
ATOM 6156 C CA . LEU A 1 776 ? 50.897 13.154 -26.312 1.00 37.28 776 LEU A CA 1
ATOM 6157 C C . LEU A 1 776 ? 49.962 12.011 -26.748 1.00 37.28 776 LEU A C 1
ATOM 6159 O O . LEU A 1 776 ? 48.770 12.247 -26.936 1.00 37.28 776 LEU A O 1
ATOM 6163 N N . ASP A 1 777 ? 50.460 10.773 -26.826 1.00 40.38 777 ASP A N 1
ATOM 6164 C CA . ASP A 1 777 ? 49.647 9.587 -27.145 1.00 40.38 777 ASP A CA 1
ATOM 6165 C C . ASP A 1 777 ? 48.956 8.997 -25.891 1.00 40.38 777 ASP A C 1
ATOM 6167 O O . ASP A 1 777 ? 47.872 8.409 -25.951 1.00 40.38 777 ASP A O 1
ATOM 6171 N N . SER A 1 778 ? 49.513 9.237 -24.700 1.00 42.38 778 SER A N 1
ATOM 6172 C CA . SER A 1 778 ? 48.986 8.716 -23.432 1.00 42.38 778 SER A CA 1
ATOM 6173 C C . SER A 1 778 ? 47.681 9.378 -22.960 1.00 42.38 778 SER A C 1
ATOM 6175 O O . SER A 1 778 ? 46.888 8.723 -22.276 1.00 42.38 778 SER A O 1
ATOM 6177 N N . ARG A 1 779 ? 47.385 10.622 -23.380 1.00 39.16 779 ARG A N 1
ATOM 6178 C CA . ARG A 1 779 ? 46.100 11.302 -23.090 1.00 39.16 779 ARG A CA 1
ATOM 6179 C C . ARG A 1 779 ? 44.895 10.613 -23.746 1.00 39.16 779 ARG A C 1
ATOM 6181 O O . ARG A 1 779 ? 43.834 10.536 -23.130 1.00 39.16 779 ARG A O 1
ATOM 6188 N N . ASN A 1 780 ? 45.056 10.053 -24.950 1.00 37.72 780 ASN A N 1
ATOM 6189 C CA . ASN A 1 780 ? 44.002 9.291 -25.638 1.00 37.72 780 ASN A CA 1
ATOM 6190 C C . ASN A 1 780 ? 44.052 7.782 -25.336 1.00 37.72 780 ASN A C 1
ATOM 6192 O O . ASN A 1 780 ? 43.009 7.121 -25.351 1.00 37.72 780 ASN A O 1
ATOM 6196 N N . GLN A 1 781 ? 45.221 7.230 -24.989 1.00 39.84 781 GLN A N 1
ATOM 6197 C CA . GLN A 1 781 ? 45.341 5.827 -24.574 1.00 39.84 781 GLN A CA 1
ATOM 6198 C C . GLN A 1 781 ? 44.694 5.536 -23.208 1.00 39.84 781 GLN A C 1
ATOM 6200 O O . GLN A 1 781 ? 44.216 4.423 -23.005 1.00 39.84 781 GLN A O 1
ATOM 6205 N N . TRP A 1 782 ? 44.602 6.499 -22.279 1.00 39.25 782 TRP A N 1
ATOM 6206 C CA . TRP A 1 782 ? 44.038 6.251 -20.937 1.00 39.25 782 TRP A CA 1
ATOM 6207 C C . TRP A 1 782 ? 42.506 6.223 -20.867 1.00 39.25 782 TRP A C 1
ATOM 6209 O O . TRP A 1 782 ? 41.948 5.416 -20.117 1.00 39.25 782 TRP A O 1
ATOM 6219 N N . LYS A 1 783 ? 41.805 7.001 -21.704 1.00 40.03 783 LYS A N 1
ATOM 6220 C CA . LYS A 1 783 ? 40.341 6.868 -21.866 1.00 40.03 783 LYS A CA 1
ATOM 6221 C C . LYS A 1 783 ? 39.956 5.500 -22.461 1.00 40.03 783 LYS A C 1
ATOM 6223 O O . LYS A 1 783 ? 38.861 5.008 -22.226 1.00 40.03 783 LYS A O 1
ATOM 6228 N N . ASN A 1 784 ? 40.898 4.859 -23.160 1.00 39.19 784 ASN A N 1
ATOM 6229 C CA . ASN A 1 784 ? 40.782 3.520 -23.744 1.00 39.19 784 ASN A CA 1
ATOM 6230 C C . ASN A 1 784 ? 41.651 2.457 -23.040 1.00 39.19 784 ASN A C 1
ATOM 6232 O O . ASN A 1 784 ? 41.806 1.350 -23.563 1.00 39.19 784 ASN A O 1
ATOM 6236 N N . SER A 1 785 ? 42.199 2.756 -21.857 1.00 47.44 785 SER A N 1
ATOM 6237 C CA . SER A 1 785 ? 43.061 1.828 -21.124 1.00 47.44 785 SER A CA 1
ATOM 6238 C C . SER A 1 785 ? 42.255 0.597 -20.690 1.00 47.44 785 SER A C 1
ATOM 6240 O O . SER A 1 785 ? 41.120 0.719 -20.213 1.00 47.44 785 SER A O 1
ATOM 6242 N N . PRO A 1 786 ? 42.812 -0.622 -20.801 1.00 49.31 786 PRO A N 1
ATOM 6243 C CA . PRO A 1 786 ? 42.122 -1.825 -20.351 1.00 49.31 786 PRO A CA 1
ATOM 6244 C C . PRO A 1 786 ? 41.774 -1.772 -18.854 1.00 49.31 786 PRO A C 1
ATOM 6246 O O . PRO A 1 786 ? 40.827 -2.436 -18.440 1.00 49.31 786 PRO A O 1
ATOM 6249 N N . HIS A 1 787 ? 42.473 -0.971 -18.039 1.00 47.75 787 HIS A N 1
ATOM 6250 C CA . HIS A 1 787 ? 42.191 -0.821 -16.609 1.00 47.75 787 HIS A CA 1
ATOM 6251 C C . HIS A 1 787 ? 41.005 0.109 -16.318 1.00 47.75 787 HIS A C 1
ATOM 6253 O O . HIS A 1 787 ? 40.150 -0.257 -15.515 1.00 47.75 787 HIS A O 1
ATOM 6259 N N . THR A 1 788 ? 40.902 1.257 -16.994 1.00 47.44 788 THR A N 1
ATOM 6260 C CA . THR A 1 788 ? 39.764 2.187 -16.858 1.00 47.44 788 THR A CA 1
ATOM 6261 C C . THR A 1 788 ? 38.482 1.572 -17.412 1.00 47.44 788 THR A C 1
ATOM 6263 O O . THR A 1 788 ? 37.443 1.608 -16.757 1.00 47.44 788 THR A O 1
ATOM 6266 N N . ARG A 1 789 ? 38.569 0.866 -18.545 1.00 53.03 789 ARG A N 1
ATOM 6267 C CA . ARG A 1 789 ? 37.427 0.156 -19.139 1.00 53.03 789 ARG A CA 1
ATOM 6268 C C . ARG A 1 789 ? 36.953 -1.030 -18.292 1.00 53.03 789 ARG A C 1
ATOM 6270 O O . ARG A 1 789 ? 35.752 -1.241 -18.151 1.00 53.03 789 ARG A O 1
ATOM 6277 N N . ARG A 1 790 ? 37.875 -1.794 -17.681 1.00 55.12 790 ARG A N 1
ATOM 6278 C CA . ARG A 1 790 ? 37.532 -2.848 -16.700 1.00 55.12 790 ARG A CA 1
ATOM 6279 C C . ARG A 1 790 ? 36.860 -2.269 -15.457 1.00 55.12 790 ARG A C 1
ATOM 6281 O O . ARG A 1 790 ? 35.959 -2.900 -14.918 1.00 55.12 790 ARG A O 1
ATOM 6288 N N . PHE A 1 791 ? 37.278 -1.086 -15.025 1.00 52.00 791 PHE A N 1
ATOM 6289 C CA . PHE A 1 791 ? 36.727 -0.408 -13.861 1.00 52.00 791 PHE A CA 1
ATOM 6290 C C . PHE A 1 791 ? 35.309 0.131 -14.103 1.00 52.00 791 PHE A C 1
ATOM 6292 O O . PHE A 1 791 ? 34.415 -0.152 -13.310 1.00 52.00 791 PHE A O 1
ATOM 6299 N N . GLU A 1 792 ? 35.058 0.797 -15.235 1.00 53.19 792 GLU A N 1
ATOM 6300 C CA . GLU A 1 792 ? 33.701 1.218 -15.627 1.00 53.19 792 GLU A CA 1
ATOM 6301 C C . GLU A 1 792 ? 32.748 0.026 -15.800 1.00 53.19 792 GLU A C 1
ATOM 6303 O O . GLU A 1 792 ? 31.588 0.082 -15.384 1.00 53.19 792 GLU A O 1
ATOM 6308 N N . LEU A 1 793 ? 33.241 -1.083 -16.364 1.00 61.06 793 LEU A N 1
ATOM 6309 C CA . LEU A 1 793 ? 32.484 -2.331 -16.471 1.00 61.06 793 LEU A CA 1
ATOM 6310 C C . LEU A 1 793 ? 32.162 -2.928 -15.096 1.00 61.06 793 LEU A C 1
ATOM 6312 O O . LEU A 1 793 ? 31.057 -3.431 -14.911 1.00 61.06 793 LEU A O 1
ATOM 6316 N N . LEU A 1 794 ? 33.092 -2.875 -14.139 1.00 60.16 794 LEU A N 1
ATOM 6317 C CA . LEU A 1 794 ? 32.857 -3.339 -12.769 1.00 60.16 794 LEU A CA 1
ATOM 6318 C C . LEU A 1 794 ? 31.806 -2.480 -12.062 1.00 60.16 794 LEU A C 1
ATOM 6320 O O . LEU A 1 794 ? 30.863 -3.039 -11.515 1.00 60.16 794 LEU A O 1
ATOM 6324 N N . ILE A 1 795 ? 31.908 -1.150 -12.135 1.00 57.12 795 ILE A N 1
ATOM 6325 C CA . ILE A 1 795 ? 30.916 -0.234 -11.547 1.00 57.12 795 ILE A CA 1
ATOM 6326 C C . ILE A 1 795 ? 29.540 -0.462 -12.169 1.00 57.12 795 ILE A C 1
ATOM 6328 O O . ILE A 1 795 ? 28.553 -0.595 -11.452 1.00 57.12 795 ILE A O 1
ATOM 6332 N N . THR A 1 796 ? 29.472 -0.575 -13.496 1.00 59.25 796 THR A N 1
ATOM 6333 C CA . THR A 1 796 ? 28.209 -0.823 -14.202 1.00 59.25 796 THR A CA 1
ATOM 6334 C C . THR A 1 796 ? 27.604 -2.173 -13.806 1.00 59.25 796 THR A C 1
ATOM 6336 O O . THR A 1 796 ? 26.404 -2.249 -13.563 1.00 59.25 796 THR A O 1
ATOM 6339 N N . LYS A 1 797 ? 28.416 -3.234 -13.681 1.00 65.81 797 LYS A N 1
ATOM 6340 C CA . LYS A 1 797 ? 27.953 -4.547 -13.201 1.00 65.81 797 LYS A CA 1
ATOM 6341 C C . LYS A 1 797 ? 27.463 -4.486 -11.759 1.00 65.81 797 LYS A C 1
ATOM 6343 O O . LYS A 1 797 ? 26.402 -5.028 -11.479 1.00 65.81 797 LYS A O 1
ATOM 6348 N N . CYS A 1 798 ? 28.187 -3.804 -10.873 1.00 60.81 798 CYS A N 1
ATOM 6349 C CA . CYS A 1 798 ? 27.748 -3.595 -9.498 1.00 60.81 798 CYS A CA 1
ATOM 6350 C C . CYS A 1 798 ? 26.409 -2.854 -9.463 1.00 60.81 798 CYS A C 1
ATOM 6352 O O . CYS A 1 798 ? 25.499 -3.319 -8.797 1.00 60.81 798 CYS A O 1
ATOM 6354 N N . LEU A 1 799 ? 26.243 -1.770 -10.227 1.00 58.47 799 LEU A N 1
ATOM 6355 C CA . LEU A 1 799 ? 24.984 -1.017 -10.293 1.00 58.47 799 LEU A CA 1
ATOM 6356 C C . LEU A 1 799 ? 23.814 -1.857 -10.822 1.00 58.47 799 LEU A C 1
ATOM 6358 O O . LEU A 1 799 ? 22.716 -1.755 -10.290 1.00 58.47 799 LEU A O 1
ATOM 6362 N N . ILE A 1 800 ? 24.040 -2.707 -11.828 1.00 64.00 800 ILE A N 1
ATOM 6363 C CA . ILE A 1 800 ? 23.007 -3.619 -12.345 1.00 64.00 800 ILE A CA 1
ATOM 6364 C C . ILE A 1 800 ? 22.644 -4.679 -11.301 1.00 64.00 800 ILE A C 1
ATOM 6366 O O . ILE A 1 800 ? 21.464 -4.932 -11.089 1.00 64.00 800 ILE A O 1
ATOM 6370 N N . ILE A 1 801 ? 23.634 -5.279 -10.630 1.00 68.06 801 ILE A N 1
ATOM 6371 C CA . ILE A 1 801 ? 23.397 -6.274 -9.573 1.00 68.06 801 ILE A CA 1
ATOM 6372 C C . ILE A 1 801 ? 22.629 -5.635 -8.416 1.00 68.06 801 ILE A C 1
ATOM 6374 O O . ILE A 1 801 ? 21.638 -6.188 -7.964 1.00 68.06 801 ILE A O 1
ATOM 6378 N N . LEU A 1 802 ? 23.045 -4.450 -7.977 1.00 58.88 802 LEU A N 1
ATOM 6379 C CA . LEU A 1 802 ? 22.401 -3.713 -6.895 1.00 58.88 802 LEU A CA 1
ATOM 6380 C C . LEU A 1 802 ? 20.985 -3.274 -7.268 1.00 58.88 802 LEU A C 1
ATOM 6382 O O . LEU A 1 802 ? 20.090 -3.424 -6.451 1.00 58.88 802 LEU A O 1
ATOM 6386 N N . GLY A 1 803 ? 20.761 -2.800 -8.497 1.00 62.50 803 GLY A N 1
ATOM 6387 C CA . GLY A 1 803 ? 19.426 -2.486 -9.013 1.00 62.50 803 GLY A CA 1
ATOM 6388 C C . GLY A 1 803 ? 18.533 -3.724 -9.170 1.00 62.50 803 GLY A C 1
ATOM 6389 O O . GLY A 1 803 ? 17.335 -3.658 -8.924 1.00 62.50 803 GLY A O 1
ATOM 6390 N N . GLY A 1 804 ? 19.108 -4.875 -9.526 1.00 66.00 804 GLY A N 1
ATOM 6391 C CA . GLY A 1 804 ? 18.391 -6.150 -9.588 1.00 66.00 804 GLY A CA 1
ATOM 6392 C C . GLY A 1 804 ? 18.006 -6.673 -8.205 1.00 66.00 804 GLY A C 1
ATOM 6393 O O . GLY A 1 804 ? 16.856 -7.039 -7.995 1.00 66.00 804 GLY A O 1
ATOM 6394 N N . VAL A 1 805 ? 18.938 -6.642 -7.245 1.00 69.31 805 VAL A N 1
ATOM 6395 C CA . VAL A 1 805 ? 18.668 -6.937 -5.826 1.00 69.31 805 VAL A CA 1
ATOM 6396 C C . VAL A 1 805 ? 17.618 -5.973 -5.286 1.00 69.31 805 VAL A C 1
ATOM 6398 O O . VAL A 1 805 ? 16.710 -6.393 -4.582 1.00 69.31 805 VAL A O 1
ATOM 6401 N N . PHE A 1 806 ? 17.699 -4.702 -5.680 1.00 66.50 806 PHE A N 1
ATOM 6402 C CA . PHE A 1 806 ? 16.747 -3.681 -5.285 1.00 66.50 806 PHE A CA 1
ATOM 6403 C C . PHE A 1 806 ? 15.308 -4.048 -5.680 1.00 66.50 806 PHE A C 1
ATOM 6405 O O . PHE A 1 806 ? 14.413 -4.089 -4.838 1.00 66.50 806 PHE A O 1
ATOM 6412 N N . ILE A 1 807 ? 15.108 -4.392 -6.953 1.00 67.62 807 ILE A N 1
ATOM 6413 C CA . ILE A 1 807 ? 13.809 -4.817 -7.487 1.00 67.62 807 ILE A CA 1
ATOM 6414 C C . ILE A 1 807 ? 13.365 -6.154 -6.877 1.00 67.62 807 ILE A C 1
ATOM 6416 O O . ILE A 1 807 ? 12.199 -6.305 -6.525 1.00 67.62 807 ILE A O 1
ATOM 6420 N N . ALA A 1 808 ? 14.277 -7.117 -6.715 1.00 68.50 808 ALA A N 1
ATOM 6421 C CA . ALA A 1 808 ? 13.960 -8.416 -6.123 1.00 68.50 808 ALA A CA 1
ATOM 6422 C C . ALA A 1 808 ? 13.461 -8.283 -4.678 1.00 68.50 808 ALA A C 1
ATOM 6424 O O . ALA A 1 808 ? 12.507 -8.957 -4.302 1.00 68.50 808 ALA A O 1
ATOM 6425 N N . SER A 1 809 ? 14.053 -7.383 -3.893 1.00 65.62 809 SER A N 1
ATOM 6426 C CA . SER A 1 809 ? 13.601 -7.102 -2.532 1.00 65.62 809 SER A CA 1
ATOM 6427 C C . SER A 1 809 ? 12.239 -6.398 -2.496 1.00 65.62 809 SER A C 1
ATOM 6429 O O . SER A 1 809 ? 11.429 -6.725 -1.637 1.00 65.62 809 SER A O 1
ATOM 6431 N N . ILE A 1 810 ? 11.946 -5.492 -3.443 1.00 67.31 810 ILE A N 1
ATOM 6432 C CA . ILE A 1 810 ? 10.599 -4.901 -3.598 1.00 67.31 810 ILE A CA 1
ATOM 6433 C C . ILE A 1 810 ? 9.562 -5.997 -3.878 1.00 67.31 810 ILE A C 1
ATOM 6435 O O . ILE A 1 810 ? 8.503 -6.018 -3.258 1.00 67.31 810 ILE A O 1
ATOM 6439 N N . ILE A 1 811 ? 9.870 -6.919 -4.795 1.00 69.88 811 ILE A N 1
ATOM 6440 C CA . ILE A 1 811 ? 8.976 -8.029 -5.160 1.00 69.88 811 ILE A CA 1
ATOM 6441 C C . ILE A 1 811 ? 8.792 -8.997 -3.986 1.00 69.88 811 ILE A C 1
ATOM 6443 O O . ILE A 1 811 ? 7.684 -9.467 -3.745 1.00 69.88 811 ILE A O 1
ATOM 6447 N N . TYR A 1 812 ? 9.865 -9.297 -3.251 1.00 73.06 812 TYR A N 1
ATOM 6448 C CA . TYR A 1 812 ? 9.804 -10.141 -2.061 1.00 73.06 812 TYR A CA 1
ATOM 6449 C C . TYR A 1 812 ? 8.869 -9.549 -1.001 1.00 73.06 812 TYR A C 1
ATOM 6451 O O . TYR A 1 812 ? 8.017 -10.264 -0.478 1.00 73.06 812 TYR A O 1
ATOM 6459 N N . GLU A 1 813 ? 8.977 -8.246 -0.738 1.00 65.06 813 GLU A N 1
ATOM 6460 C CA . GLU A 1 813 ? 8.133 -7.570 0.250 1.00 65.06 813 GLU A CA 1
ATOM 6461 C C . GLU A 1 813 ? 6.667 -7.489 -0.202 1.00 65.06 813 GLU A C 1
ATOM 6463 O O . GLU A 1 813 ? 5.761 -7.766 0.584 1.00 65.06 813 GLU A O 1
ATOM 6468 N N . ALA A 1 814 ? 6.433 -7.207 -1.489 1.00 67.19 814 ALA A N 1
ATOM 6469 C CA . ALA A 1 814 ? 5.096 -7.226 -2.080 1.00 67.19 814 ALA A CA 1
ATOM 6470 C C . ALA A 1 814 ? 4.438 -8.615 -1.969 1.00 67.19 814 ALA A C 1
ATOM 6472 O O . ALA A 1 814 ? 3.272 -8.721 -1.600 1.00 67.19 814 ALA A O 1
ATOM 6473 N N . ASN A 1 815 ? 5.194 -9.690 -2.220 1.00 68.12 815 ASN A N 1
ATOM 6474 C CA . ASN A 1 815 ? 4.693 -11.060 -2.083 1.00 68.12 815 ASN A CA 1
ATOM 6475 C C . ASN A 1 815 ? 4.457 -11.469 -0.624 1.00 68.12 815 ASN A C 1
ATOM 6477 O O . ASN A 1 815 ? 3.559 -12.262 -0.360 1.00 68.12 815 ASN A O 1
ATOM 6481 N N . ARG A 1 816 ? 5.258 -10.960 0.322 1.00 68.81 816 ARG A N 1
ATOM 6482 C CA . ARG A 1 816 ? 5.120 -11.281 1.749 1.00 68.81 816 ARG A CA 1
ATOM 6483 C C . ARG A 1 816 ? 3.850 -10.677 2.354 1.00 68.81 816 ARG A C 1
ATOM 6485 O O . ARG A 1 816 ? 3.200 -11.346 3.148 1.00 68.81 816 ARG A O 1
ATOM 6492 N N . GLN A 1 817 ? 3.532 -9.426 2.020 1.00 62.81 817 GLN A N 1
ATOM 6493 C CA . GLN A 1 817 ? 2.420 -8.685 2.636 1.00 62.81 817 GLN A CA 1
ATOM 6494 C C . GLN A 1 817 ? 1.108 -8.749 1.829 1.00 62.81 817 GLN A C 1
ATOM 6496 O O . GLN A 1 817 ? 0.058 -8.349 2.329 1.00 62.81 817 GLN A O 1
ATOM 6501 N N . GLY A 1 818 ? 1.140 -9.268 0.595 1.00 64.38 818 GLY A N 1
ATOM 6502 C CA . GLY A 1 818 ? -0.048 -9.407 -0.253 1.00 64.38 818 GLY A CA 1
ATOM 6503 C C . GLY A 1 818 ? -0.702 -8.059 -0.580 1.00 64.38 818 GLY A C 1
ATOM 6504 O O . GLY A 1 818 ? -0.025 -7.032 -0.638 1.00 64.38 818 GLY A O 1
ATOM 6505 N N . SER A 1 819 ? -2.027 -8.050 -0.776 1.00 59.25 819 SER A N 1
ATOM 6506 C CA . SER A 1 819 ? -2.813 -6.863 -1.170 1.00 59.25 819 SER A CA 1
ATOM 6507 C C . SER A 1 819 ? -2.726 -5.675 -0.200 1.00 59.25 819 SER A C 1
ATOM 6509 O O . SER A 1 819 ? -3.102 -4.571 -0.573 1.00 59.25 819 SER A O 1
ATOM 6511 N N . ASN A 1 820 ? -2.200 -5.877 1.011 1.00 57.84 820 ASN A N 1
ATOM 6512 C CA . ASN A 1 820 ? -2.053 -4.837 2.032 1.00 57.84 820 ASN A CA 1
ATOM 6513 C C . ASN A 1 820 ? -0.708 -4.089 1.937 1.00 57.84 820 ASN A C 1
ATOM 6515 O O . ASN A 1 820 ? -0.402 -3.242 2.772 1.00 57.84 820 ASN A O 1
ATOM 6519 N N . SER A 1 821 ? 0.127 -4.397 0.938 1.00 65.31 821 SER A N 1
ATOM 6520 C CA . SER A 1 821 ? 1.418 -3.734 0.765 1.00 65.31 821 SER A CA 1
ATOM 6521 C C . SER A 1 821 ? 1.275 -2.337 0.157 1.00 65.31 821 SER A C 1
ATOM 6523 O O . SER A 1 821 ? 0.759 -2.174 -0.953 1.00 65.31 821 SER A O 1
ATOM 6525 N N . ALA A 1 822 ? 1.899 -1.344 0.798 1.00 66.62 822 ALA A N 1
ATOM 6526 C CA . ALA A 1 822 ? 2.074 -0.002 0.235 1.00 66.62 822 ALA A CA 1
ATOM 6527 C C . ALA A 1 822 ? 2.743 -0.014 -1.154 1.00 66.62 822 ALA A C 1
ATOM 6529 O O . ALA A 1 822 ? 2.513 0.868 -1.979 1.00 66.62 822 ALA A O 1
ATOM 6530 N N . ILE A 1 823 ? 3.577 -1.020 -1.434 1.00 69.12 823 ILE A N 1
ATOM 6531 C CA . ILE A 1 823 ? 4.257 -1.189 -2.722 1.00 69.12 823 ILE A CA 1
ATOM 6532 C C . ILE A 1 823 ? 3.259 -1.569 -3.814 1.00 69.12 823 ILE A C 1
ATOM 6534 O O . ILE A 1 823 ? 3.324 -1.014 -4.910 1.00 69.12 823 ILE A O 1
ATOM 6538 N N . ILE A 1 824 ? 2.340 -2.496 -3.524 1.00 68.69 824 ILE A N 1
ATOM 6539 C CA . ILE A 1 824 ? 1.300 -2.888 -4.479 1.00 68.69 824 ILE A CA 1
ATOM 6540 C C . ILE A 1 824 ? 0.384 -1.700 -4.749 1.00 68.69 824 ILE A C 1
ATOM 6542 O O . ILE A 1 824 ? 0.104 -1.440 -5.911 1.00 68.69 824 ILE A O 1
ATOM 6546 N N . TYR A 1 825 ? 0.036 -0.916 -3.728 1.00 71.06 825 TYR A N 1
ATOM 6547 C CA . TYR A 1 825 ? -0.730 0.322 -3.893 1.00 71.06 825 TYR A CA 1
ATOM 6548 C C . TYR A 1 825 ? -0.009 1.380 -4.759 1.00 71.06 825 TYR A C 1
ATOM 6550 O O . TYR A 1 825 ? -0.604 2.018 -5.628 1.00 71.06 825 TYR A O 1
ATOM 6558 N N . ILE A 1 826 ? 1.312 1.545 -4.598 1.00 73.31 826 ILE A N 1
ATOM 6559 C CA . ILE A 1 826 ? 2.113 2.434 -5.463 1.00 73.31 826 ILE A CA 1
ATOM 6560 C C . ILE A 1 826 ? 2.089 1.954 -6.919 1.00 73.31 826 ILE A C 1
ATOM 6562 O O . ILE A 1 826 ? 1.988 2.779 -7.830 1.00 73.31 826 ILE A O 1
ATOM 6566 N N . ILE A 1 827 ? 2.202 0.639 -7.132 1.00 69.62 827 ILE A N 1
ATOM 6567 C CA . ILE A 1 827 ? 2.239 0.016 -8.461 1.00 69.62 827 ILE A CA 1
ATOM 6568 C C . ILE A 1 827 ? 0.845 -0.032 -9.107 1.00 69.62 827 ILE A C 1
ATOM 6570 O O . ILE A 1 827 ? 0.764 0.112 -10.327 1.00 69.62 827 ILE A O 1
ATOM 6574 N N . SER A 1 828 ? -0.229 -0.208 -8.328 1.00 69.06 828 SER A N 1
ATOM 6575 C CA . SER A 1 828 ? -1.610 -0.277 -8.827 1.00 69.06 828 SER A CA 1
ATOM 6576 C C . SER A 1 828 ? -2.056 1.050 -9.437 1.00 69.06 828 SER A C 1
ATOM 6578 O O . SER A 1 828 ? -2.834 1.060 -10.388 1.00 69.06 828 SER A O 1
ATOM 6580 N N . GLY A 1 829 ? -1.501 2.168 -8.955 1.00 70.12 829 GLY A N 1
ATOM 6581 C CA . GLY A 1 829 ? -1.820 3.495 -9.478 1.00 70.12 829 GLY A CA 1
ATOM 6582 C C . GLY A 1 829 ? -3.221 3.972 -9.091 1.00 70.12 829 GLY A C 1
ATOM 6583 O O . GLY A 1 829 ? -3.755 4.860 -9.750 1.00 70.12 829 GLY A O 1
ATOM 6584 N N . GLU A 1 830 ? -3.806 3.389 -8.042 1.00 68.88 830 GLU A N 1
ATOM 6585 C CA . GLU A 1 830 ? -5.158 3.691 -7.542 1.00 68.88 830 GLU A CA 1
ATOM 6586 C C . GLU A 1 830 ? -5.220 4.953 -6.662 1.00 68.88 830 GLU A C 1
ATOM 6588 O O . GLU A 1 830 ? -6.274 5.308 -6.147 1.00 68.88 830 GLU A O 1
ATOM 6593 N N . TRP A 1 831 ? -4.101 5.664 -6.521 1.00 74.81 831 TRP A N 1
ATOM 6594 C CA . TRP A 1 831 ? -3.991 6.916 -5.777 1.00 74.81 831 TRP A CA 1
ATOM 6595 C C . TRP A 1 831 ? -4.305 8.148 -6.643 1.00 74.81 831 TRP A C 1
ATOM 6597 O O . TRP A 1 831 ? -4.073 8.168 -7.856 1.00 74.81 831 TRP A O 1
ATOM 6607 N N . ASP A 1 832 ? -4.781 9.222 -6.007 1.00 70.12 832 ASP A N 1
ATOM 6608 C CA . ASP A 1 832 ? -5.113 10.466 -6.704 1.00 70.12 832 ASP A CA 1
ATOM 6609 C C . ASP A 1 832 ? -3.888 11.149 -7.321 1.00 70.12 832 ASP A C 1
ATOM 6611 O O . ASP A 1 832 ? -2.846 11.357 -6.686 1.00 70.12 832 ASP A O 1
ATOM 6615 N N . ARG A 1 833 ? -4.026 11.533 -8.594 1.00 77.25 833 ARG A N 1
ATOM 6616 C CA . ARG A 1 833 ? -2.950 12.158 -9.370 1.00 77.25 833 ARG A CA 1
ATOM 6617 C C . ARG A 1 833 ? -2.610 13.529 -8.793 1.00 77.25 833 ARG A C 1
ATOM 6619 O O . ARG A 1 833 ? -3.449 14.422 -8.761 1.00 77.25 833 ARG A O 1
ATOM 6626 N N . GLY A 1 834 ? -1.350 13.718 -8.417 1.00 74.75 834 GLY A N 1
ATOM 6627 C CA . GLY A 1 834 ? -0.863 14.962 -7.829 1.00 74.75 834 GLY A CA 1
ATOM 6628 C C . GLY A 1 834 ? 0.599 14.868 -7.404 1.00 74.75 834 GLY A C 1
ATOM 6629 O O . GLY A 1 834 ? 1.235 13.815 -7.513 1.00 74.75 834 GLY A O 1
ATOM 6630 N N . ILE A 1 835 ? 1.163 15.973 -6.913 1.00 74.31 835 ILE A N 1
ATOM 6631 C CA . ILE A 1 835 ? 2.542 16.008 -6.402 1.00 74.31 835 ILE A CA 1
ATOM 6632 C C . ILE A 1 83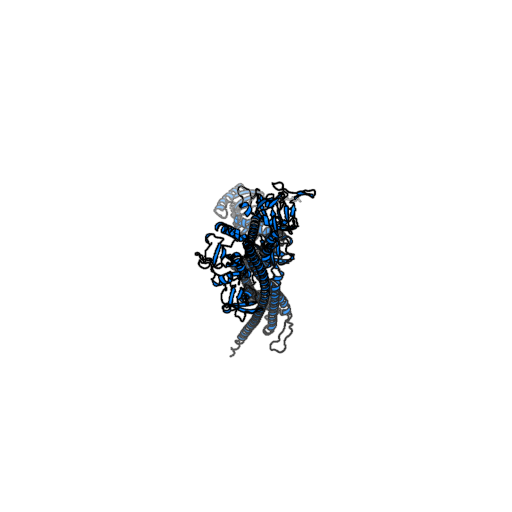5 ? 2.543 15.460 -4.975 1.00 74.31 835 ILE A C 1
ATOM 6634 O O . ILE A 1 835 ? 2.384 16.193 -3.997 1.00 74.31 835 ILE A O 1
ATOM 6638 N N . HIS A 1 836 ? 2.689 14.145 -4.856 1.00 69.81 836 HIS A N 1
ATOM 6639 C CA . HIS A 1 836 ? 2.634 13.412 -3.597 1.00 69.81 836 HIS A CA 1
ATOM 6640 C C . HIS A 1 836 ? 3.732 12.345 -3.559 1.00 69.81 836 HIS A C 1
ATOM 6642 O O . HIS A 1 836 ? 4.360 12.041 -4.574 1.00 69.81 836 HIS A O 1
ATOM 6648 N N . ILE A 1 837 ? 3.983 11.762 -2.385 1.00 68.94 837 ILE A N 1
ATOM 6649 C CA . ILE A 1 837 ? 5.088 10.808 -2.211 1.00 68.94 837 ILE A CA 1
ATOM 6650 C C . ILE A 1 837 ? 4.950 9.563 -3.107 1.00 68.94 837 ILE A C 1
ATOM 6652 O O . ILE A 1 837 ? 5.960 9.029 -3.559 1.00 68.94 837 ILE A O 1
ATOM 6656 N N . PHE A 1 838 ? 3.716 9.164 -3.439 1.00 73.38 838 PHE A N 1
ATOM 6657 C CA . PHE A 1 838 ? 3.418 8.026 -4.312 1.00 73.38 838 PHE A CA 1
ATOM 6658 C C . PHE A 1 838 ? 3.663 8.279 -5.801 1.00 73.38 838 PHE A C 1
ATOM 6660 O O . PHE A 1 838 ? 4.166 7.408 -6.508 1.00 73.38 838 PHE A O 1
ATOM 6667 N N . SER A 1 839 ? 3.364 9.483 -6.294 1.00 79.88 839 SER A N 1
ATOM 6668 C CA . SER A 1 839 ? 3.701 9.818 -7.678 1.00 79.88 839 SER A CA 1
ATOM 6669 C C . SER A 1 839 ? 5.211 9.886 -7.848 1.00 79.88 839 SER A C 1
ATOM 6671 O O . SER A 1 839 ? 5.747 9.333 -8.806 1.00 79.88 839 SER A O 1
ATOM 6673 N N . LEU A 1 840 ? 5.919 10.459 -6.871 1.00 79.06 840 LEU A N 1
ATOM 6674 C CA . LEU A 1 840 ? 7.378 10.494 -6.869 1.00 79.06 840 LEU A CA 1
ATOM 6675 C C . LEU A 1 840 ? 7.990 9.084 -6.801 1.00 79.06 840 LEU A C 1
ATOM 6677 O O . LEU A 1 840 ? 8.919 8.790 -7.556 1.00 79.06 840 LEU A O 1
ATOM 6681 N N . SER A 1 841 ? 7.466 8.201 -5.946 1.00 74.88 841 SER A N 1
ATOM 6682 C CA . SER A 1 841 ? 7.940 6.818 -5.838 1.00 74.88 841 SER A CA 1
ATOM 6683 C C . SER A 1 841 ? 7.716 6.022 -7.114 1.00 74.88 841 SER A C 1
ATOM 6685 O O . SER A 1 841 ? 8.653 5.391 -7.608 1.00 74.88 841 SER A O 1
ATOM 6687 N N . ALA A 1 842 ? 6.511 6.091 -7.684 1.00 81.25 842 ALA A N 1
ATOM 6688 C CA . ALA A 1 842 ? 6.187 5.449 -8.948 1.00 81.25 842 ALA A CA 1
ATOM 6689 C C . ALA A 1 842 ? 7.139 5.933 -10.052 1.00 81.25 842 ALA A C 1
ATOM 6691 O O . ALA A 1 842 ? 7.716 5.115 -10.768 1.00 81.25 842 ALA A O 1
ATOM 6692 N N . CYS A 1 843 ? 7.410 7.241 -10.127 1.00 85.00 843 CYS A N 1
ATOM 6693 C CA . CYS A 1 843 ? 8.370 7.811 -11.077 1.00 85.00 843 CYS A CA 1
ATOM 6694 C C . CYS A 1 843 ? 9.791 7.254 -10.893 1.00 85.00 843 CYS A C 1
ATOM 6696 O O . CYS A 1 843 ? 10.466 6.945 -11.878 1.00 85.00 843 CYS A O 1
ATOM 6698 N N . VAL A 1 844 ? 10.254 7.102 -9.648 1.00 80.81 844 VAL A N 1
ATOM 6699 C CA . VAL A 1 844 ? 11.573 6.523 -9.343 1.00 80.81 844 VAL A CA 1
ATOM 6700 C C . VAL A 1 844 ? 11.629 5.049 -9.749 1.00 80.81 844 VAL A C 1
ATOM 6702 O O . VAL A 1 844 ? 12.586 4.642 -10.409 1.00 80.81 844 VAL A O 1
ATOM 6705 N N . VAL A 1 845 ? 10.604 4.258 -9.419 1.00 79.38 845 VAL A N 1
ATOM 6706 C CA . VAL A 1 845 ? 10.521 2.834 -9.786 1.00 79.38 845 VAL A CA 1
ATOM 6707 C C . VAL A 1 845 ? 10.507 2.672 -11.305 1.00 79.38 845 VAL A C 1
ATOM 6709 O O . VAL A 1 845 ? 11.339 1.945 -11.852 1.00 79.38 845 VAL A O 1
ATOM 6712 N N . ILE A 1 846 ? 9.637 3.407 -12.002 1.00 84.81 846 ILE A N 1
ATOM 6713 C CA . ILE A 1 846 ? 9.553 3.407 -13.468 1.00 84.81 846 ILE A CA 1
ATOM 6714 C C . ILE A 1 846 ? 10.894 3.832 -14.075 1.00 84.81 846 ILE A C 1
ATOM 6716 O O . ILE A 1 846 ? 11.370 3.198 -15.018 1.00 84.81 846 ILE A O 1
ATOM 6720 N N . GLY A 1 847 ? 11.544 4.859 -13.522 1.00 83.75 847 GLY A N 1
ATOM 6721 C CA . GLY A 1 847 ? 12.853 5.329 -13.969 1.00 83.75 847 GLY A CA 1
ATOM 6722 C C . GLY A 1 847 ? 13.949 4.268 -13.834 1.00 83.75 847 GLY A C 1
ATOM 6723 O O . GLY A 1 847 ? 14.696 4.035 -14.787 1.00 83.75 847 GLY A O 1
ATOM 6724 N N . ILE A 1 848 ? 14.022 3.582 -12.689 1.00 78.31 848 ILE A N 1
ATOM 6725 C CA . ILE A 1 848 ? 14.995 2.507 -12.437 1.00 78.31 848 ILE A CA 1
ATOM 6726 C C . ILE A 1 848 ? 14.744 1.320 -13.371 1.00 78.31 848 ILE A C 1
ATOM 6728 O O . ILE A 1 848 ? 15.680 0.856 -14.025 1.00 78.31 848 ILE A O 1
ATOM 6732 N N . VAL A 1 849 ? 13.495 0.856 -13.480 1.00 80.94 849 VAL A N 1
ATOM 6733 C CA . VAL A 1 849 ? 13.114 -0.261 -14.360 1.00 80.94 849 VAL A CA 1
ATOM 6734 C C . VAL A 1 849 ? 13.440 0.073 -15.813 1.00 80.94 849 VAL A C 1
ATOM 6736 O O . VAL A 1 849 ? 14.088 -0.717 -16.499 1.00 80.94 849 VAL A O 1
ATOM 6739 N N . THR A 1 850 ? 13.086 1.275 -16.268 1.00 84.69 850 THR A N 1
ATOM 6740 C CA . THR A 1 850 ? 13.387 1.742 -17.627 1.00 84.69 850 THR A CA 1
ATOM 6741 C C . THR A 1 850 ? 14.893 1.810 -17.869 1.00 84.69 850 THR A C 1
ATOM 6743 O O . THR A 1 850 ? 15.376 1.330 -18.895 1.00 84.69 850 THR A O 1
ATOM 6746 N N . ALA A 1 851 ? 15.669 2.362 -16.932 1.00 79.94 851 ALA A N 1
ATOM 6747 C CA . ALA A 1 851 ? 17.123 2.432 -17.055 1.00 79.94 851 ALA A CA 1
ATOM 6748 C C . ALA A 1 851 ? 17.755 1.034 -17.141 1.00 79.94 851 ALA A C 1
ATOM 6750 O O . ALA A 1 851 ? 18.671 0.819 -17.939 1.00 79.94 851 ALA A O 1
ATOM 6751 N N . LEU A 1 852 ? 17.252 0.077 -16.359 1.00 78.06 852 LEU A N 1
ATOM 6752 C CA . LEU A 1 852 ? 17.720 -1.306 -16.357 1.00 78.06 852 LEU A CA 1
ATOM 6753 C C . LEU A 1 852 ? 17.360 -2.009 -17.676 1.00 78.06 852 LEU A C 1
ATOM 6755 O O . LEU A 1 852 ? 18.236 -2.610 -18.298 1.00 78.06 852 LEU A O 1
ATOM 6759 N N . LEU A 1 853 ? 16.128 -1.845 -18.167 1.00 80.69 853 LEU A N 1
ATOM 6760 C CA . LEU A 1 853 ? 15.694 -2.351 -19.473 1.00 80.69 853 LEU A CA 1
ATOM 6761 C C . LEU A 1 853 ? 16.535 -1.779 -20.617 1.00 80.69 853 LEU A C 1
ATOM 6763 O O . LEU A 1 853 ? 17.030 -2.543 -21.441 1.00 80.69 853 LEU A O 1
ATOM 6767 N N . ILE A 1 854 ? 16.778 -0.464 -20.637 1.00 85.94 854 ILE A N 1
ATOM 6768 C CA . ILE A 1 854 ? 17.649 0.175 -21.636 1.00 85.94 854 ILE A CA 1
ATOM 6769 C C . ILE A 1 854 ? 19.048 -0.446 -21.593 1.00 85.94 854 ILE A C 1
ATOM 6771 O O . ILE A 1 854 ? 19.601 -0.773 -22.640 1.00 85.94 854 ILE A O 1
ATOM 6775 N N . ARG A 1 855 ? 19.619 -0.657 -20.399 1.00 79.94 855 ARG A N 1
ATOM 6776 C CA . ARG A 1 855 ? 20.946 -1.278 -20.249 1.00 79.94 855 ARG A CA 1
ATOM 6777 C C . ARG A 1 855 ? 20.967 -2.729 -20.725 1.00 79.94 855 ARG A C 1
ATOM 6779 O O . ARG A 1 855 ? 21.937 -3.118 -21.373 1.00 79.94 855 ARG A O 1
ATOM 6786 N N . ILE A 1 856 ? 19.926 -3.515 -20.443 1.00 78.00 856 ILE A N 1
ATOM 6787 C CA . ILE A 1 856 ? 19.793 -4.893 -20.942 1.00 78.00 856 ILE A CA 1
ATOM 6788 C C . ILE A 1 856 ? 19.701 -4.889 -22.467 1.00 78.00 856 ILE A C 1
ATOM 6790 O O . ILE A 1 856 ? 20.472 -5.590 -23.121 1.00 78.00 856 ILE A O 1
ATOM 6794 N N . VAL A 1 857 ? 18.813 -4.074 -23.039 1.00 83.19 857 VAL A N 1
ATOM 6795 C CA . VAL A 1 857 ? 18.613 -3.974 -24.490 1.00 83.19 857 VAL A CA 1
ATOM 6796 C C . VAL A 1 857 ? 19.898 -3.522 -25.180 1.00 83.19 857 VAL A C 1
ATOM 6798 O O . VAL A 1 857 ? 20.324 -4.164 -26.137 1.00 83.19 857 VAL A O 1
ATOM 6801 N N . GLU A 1 858 ? 20.577 -2.486 -24.680 1.00 82.19 858 GLU A N 1
ATOM 6802 C CA . GLU A 1 858 ? 21.878 -2.049 -25.206 1.00 82.19 858 GLU A CA 1
ATOM 6803 C C . GLU A 1 858 ? 22.910 -3.185 -25.167 1.00 82.19 858 GLU A C 1
ATOM 6805 O O . GLU A 1 858 ? 23.644 -3.382 -26.139 1.00 82.19 858 GLU A O 1
ATOM 6810 N N . HIS A 1 859 ? 22.961 -3.951 -24.072 1.00 76.69 859 HIS A N 1
ATOM 6811 C CA . HIS A 1 859 ? 23.917 -5.043 -23.909 1.00 76.69 859 HIS A CA 1
ATOM 6812 C C . HIS A 1 859 ? 23.636 -6.211 -24.863 1.00 76.69 859 HIS A C 1
ATOM 6814 O O . HIS A 1 859 ? 24.539 -6.639 -25.582 1.00 76.69 859 HIS A O 1
ATOM 6820 N N . VAL A 1 860 ? 22.386 -6.677 -24.929 1.00 79.19 860 VAL A N 1
ATOM 6821 C CA . VAL A 1 860 ? 21.944 -7.760 -25.824 1.00 79.19 860 VAL A CA 1
ATOM 6822 C C . VAL A 1 860 ? 22.142 -7.362 -27.283 1.00 79.19 860 VAL A C 1
ATOM 6824 O O . VAL A 1 860 ? 22.727 -8.113 -28.063 1.00 79.19 860 VAL A O 1
ATOM 6827 N N . THR A 1 861 ? 21.737 -6.148 -27.650 1.00 79.56 861 THR A N 1
ATOM 6828 C CA . THR A 1 861 ? 21.848 -5.679 -29.032 1.00 79.56 861 THR A CA 1
ATOM 6829 C C . THR A 1 861 ? 23.312 -5.473 -29.428 1.00 79.56 861 THR A C 1
ATOM 6831 O O . THR A 1 861 ? 23.683 -5.799 -30.551 1.00 79.56 861 THR A O 1
ATOM 6834 N N . CYS A 1 862 ? 24.186 -5.023 -28.516 1.00 74.38 862 CYS A N 1
ATOM 6835 C CA . CYS A 1 862 ? 25.630 -4.956 -28.775 1.00 74.38 862 CYS A CA 1
ATOM 6836 C C . CYS A 1 862 ? 26.287 -6.339 -28.909 1.00 74.38 862 CYS A C 1
ATOM 6838 O O . CYS A 1 862 ? 27.226 -6.478 -29.694 1.00 74.38 862 CYS A O 1
ATOM 6840 N N . LEU A 1 863 ? 25.823 -7.347 -28.163 1.00 75.06 863 LEU A N 1
ATOM 6841 C CA . LEU A 1 863 ? 26.306 -8.727 -28.284 1.00 75.06 863 LEU A CA 1
ATOM 6842 C C . LEU A 1 863 ? 25.938 -9.313 -29.646 1.00 75.06 863 LEU A C 1
ATOM 6844 O O . LEU A 1 863 ? 26.818 -9.820 -30.338 1.00 75.06 863 LEU A O 1
ATOM 6848 N N . ILE A 1 864 ? 24.683 -9.158 -30.070 1.00 75.38 864 ILE A N 1
ATOM 6849 C CA . ILE A 1 864 ? 24.221 -9.587 -31.397 1.00 75.38 864 ILE A CA 1
ATOM 6850 C C . ILE A 1 864 ? 24.982 -8.818 -32.482 1.00 75.38 864 ILE A C 1
ATOM 6852 O O . ILE A 1 864 ? 25.526 -9.418 -33.404 1.00 75.38 864 ILE A O 1
ATOM 6856 N N . ALA A 1 865 ? 25.108 -7.497 -32.336 1.00 71.94 865 ALA A N 1
ATOM 6857 C CA . ALA A 1 865 ? 25.825 -6.648 -33.281 1.00 71.94 865 ALA A CA 1
ATOM 6858 C C . ALA A 1 865 ? 27.313 -6.979 -33.393 1.00 71.94 865 ALA A C 1
ATOM 6860 O O . ALA A 1 865 ? 27.881 -6.740 -34.446 1.00 71.94 865 ALA A O 1
ATOM 6861 N N . SER A 1 866 ? 27.948 -7.527 -32.350 1.00 68.81 866 SER A N 1
ATOM 6862 C CA . SER A 1 866 ? 29.359 -7.937 -32.398 1.00 68.81 866 SER A CA 1
ATOM 6863 C C . SER A 1 866 ? 29.626 -9.126 -33.326 1.00 68.81 866 SER A C 1
ATOM 6865 O O . SER A 1 866 ? 30.763 -9.314 -33.756 1.00 68.81 866 SER A O 1
ATOM 6867 N N . VAL A 1 867 ? 28.582 -9.891 -33.664 1.00 73.19 867 VAL A N 1
ATOM 6868 C CA . VAL A 1 867 ? 28.628 -10.981 -34.651 1.00 73.19 867 VAL A CA 1
ATOM 6869 C C . VAL A 1 867 ? 28.583 -10.430 -36.082 1.00 73.19 867 VAL A C 1
ATOM 6871 O O . VAL A 1 867 ? 29.092 -11.054 -37.011 1.00 73.19 867 VAL A O 1
ATOM 6874 N N . PHE A 1 868 ? 28.024 -9.233 -36.267 1.00 62.75 868 PHE A N 1
ATOM 6875 C CA . PHE A 1 868 ? 27.932 -8.545 -37.550 1.00 62.75 868 PHE A CA 1
ATOM 6876 C C . PHE A 1 868 ? 29.048 -7.483 -37.658 1.00 62.75 868 PHE A C 1
ATOM 6878 O O . PHE A 1 868 ? 29.451 -6.870 -36.678 1.00 62.75 868 PHE A O 1
ATOM 6885 N N . GLY A 1 869 ? 29.626 -7.267 -38.843 1.00 76.06 869 GLY A N 1
ATOM 6886 C CA . GLY A 1 869 ? 30.827 -6.427 -39.001 1.00 76.06 869 GLY A CA 1
ATOM 6887 C C . GLY A 1 869 ? 30.719 -4.977 -38.472 1.00 76.06 869 GLY A C 1
ATOM 6888 O O . GLY A 1 869 ? 29.643 -4.450 -38.193 1.00 76.06 869 GLY A O 1
ATOM 6889 N N . SER A 1 870 ? 31.857 -4.274 -38.409 1.00 70.81 870 SER A N 1
ATOM 6890 C CA . SER A 1 870 ? 31.999 -2.939 -37.786 1.00 70.81 870 SER A CA 1
ATOM 6891 C C . SER A 1 870 ? 31.025 -1.858 -38.285 1.00 70.81 870 SER A C 1
ATOM 6893 O O . SER A 1 870 ? 30.645 -0.980 -37.512 1.00 70.81 870 SER A O 1
ATOM 6895 N N . ARG A 1 871 ? 30.577 -1.921 -39.547 1.00 70.00 871 ARG A N 1
ATOM 6896 C CA . ARG A 1 871 ? 29.579 -0.987 -40.109 1.00 70.00 871 ARG A CA 1
ATOM 6897 C C . ARG A 1 871 ? 28.187 -1.172 -39.499 1.00 70.00 871 ARG A C 1
ATOM 6899 O O . ARG A 1 871 ? 27.533 -0.186 -39.172 1.00 70.00 871 ARG A O 1
ATOM 6906 N N . ILE A 1 872 ? 27.758 -2.420 -39.309 1.00 75.62 872 ILE A N 1
ATOM 6907 C CA . ILE A 1 872 ? 26.450 -2.756 -38.729 1.00 75.62 872 ILE A CA 1
ATOM 6908 C C . ILE A 1 872 ? 26.414 -2.343 -37.254 1.00 75.62 872 ILE A C 1
ATOM 6910 O O . ILE A 1 872 ? 25.429 -1.768 -36.802 1.00 75.62 872 ILE A O 1
ATOM 6914 N N . MET A 1 873 ? 27.528 -2.506 -36.535 1.00 72.94 873 MET A N 1
ATOM 6915 C CA . MET A 1 873 ? 27.664 -2.048 -35.150 1.00 72.94 873 MET A CA 1
ATOM 6916 C C . MET A 1 873 ? 27.443 -0.533 -34.994 1.00 72.94 873 MET A C 1
ATOM 6918 O O . MET A 1 873 ? 26.797 -0.099 -34.042 1.00 72.94 873 MET A O 1
ATOM 6922 N N . THR A 1 874 ? 27.939 0.287 -35.924 1.00 77.12 874 THR A N 1
ATOM 6923 C CA . THR A 1 874 ? 27.725 1.744 -35.883 1.00 77.12 874 THR A CA 1
ATOM 6924 C C . THR A 1 874 ? 26.263 2.112 -36.134 1.00 77.12 874 THR A C 1
ATOM 6926 O O . THR A 1 874 ? 25.715 2.943 -35.413 1.00 77.12 874 THR A O 1
ATOM 6929 N N . ILE A 1 875 ? 25.609 1.465 -37.104 1.00 78.94 875 ILE A N 1
ATOM 6930 C CA . ILE A 1 875 ? 24.187 1.696 -37.410 1.00 78.94 875 ILE A CA 1
ATOM 6931 C C . ILE A 1 875 ? 23.313 1.289 -36.222 1.00 78.94 875 ILE A C 1
ATOM 6933 O O . ILE A 1 875 ? 22.472 2.067 -35.780 1.00 78.94 875 ILE A O 1
ATOM 6937 N N . ILE A 1 876 ? 23.557 0.108 -35.655 1.00 78.75 876 ILE A N 1
ATOM 6938 C CA . ILE A 1 876 ? 22.816 -0.397 -34.496 1.00 78.75 876 ILE A CA 1
ATOM 6939 C C . ILE A 1 876 ? 22.954 0.551 -33.303 1.00 78.75 876 ILE A C 1
ATOM 6941 O O . ILE A 1 876 ? 21.959 0.872 -32.660 1.00 78.75 876 ILE A O 1
ATOM 6945 N N . LYS A 1 877 ? 24.160 1.061 -33.028 1.00 77.25 877 LYS A N 1
ATOM 6946 C CA . LYS A 1 877 ? 24.373 2.040 -31.952 1.00 77.25 877 LYS A CA 1
ATOM 6947 C C . LYS A 1 877 ? 23.626 3.352 -32.184 1.00 77.25 877 LYS A C 1
ATOM 6949 O O . LYS A 1 877 ? 23.085 3.903 -31.230 1.00 77.25 877 LYS A O 1
ATOM 6954 N N . LEU A 1 878 ? 23.579 3.839 -33.425 1.00 80.50 878 LEU A N 1
ATOM 6955 C CA . LEU A 1 878 ? 22.818 5.042 -33.769 1.00 80.50 878 LEU A CA 1
ATOM 6956 C C . LEU A 1 878 ? 21.314 4.827 -33.560 1.00 80.50 878 LEU A C 1
ATOM 6958 O O . LEU A 1 878 ? 20.674 5.637 -32.893 1.00 80.50 878 LEU A O 1
ATOM 6962 N N . VAL A 1 879 ? 20.768 3.710 -34.047 1.00 82.44 879 VAL A N 1
ATOM 6963 C CA . VAL A 1 879 ? 19.348 3.363 -33.871 1.00 82.44 879 VAL A CA 1
ATOM 6964 C C . VAL A 1 879 ? 18.999 3.202 -32.390 1.00 82.44 879 VAL A C 1
ATOM 6966 O O . VAL A 1 879 ? 18.032 3.801 -31.926 1.00 82.44 879 VAL A O 1
ATOM 6969 N N . LEU A 1 880 ? 19.812 2.473 -31.619 1.00 83.12 880 LEU A N 1
ATOM 6970 C CA . LEU A 1 880 ? 19.621 2.318 -30.173 1.00 83.12 880 LEU A CA 1
ATOM 6971 C C . LEU A 1 880 ? 19.635 3.662 -29.443 1.00 83.12 880 LEU A C 1
ATOM 6973 O O . LEU A 1 880 ? 18.836 3.862 -28.535 1.00 83.12 880 LEU A O 1
ATOM 6977 N N . SER A 1 881 ? 20.505 4.593 -29.842 1.00 82.00 881 SER A N 1
ATOM 6978 C CA . SER A 1 881 ? 20.550 5.931 -29.245 1.00 82.00 881 SER A CA 1
ATOM 6979 C C . SER A 1 881 ? 19.262 6.717 -29.502 1.00 82.00 881 SER A C 1
ATOM 6981 O O . SER A 1 881 ? 18.777 7.406 -28.602 1.00 82.00 881 SER A O 1
ATOM 6983 N N . ILE A 1 882 ? 18.688 6.604 -30.704 1.00 84.31 882 ILE A N 1
ATOM 6984 C CA . ILE A 1 882 ? 17.412 7.245 -31.052 1.00 84.31 882 ILE A CA 1
ATOM 6985 C C . ILE A 1 882 ? 16.274 6.621 -30.237 1.00 84.31 882 ILE A C 1
ATOM 6987 O O . ILE A 1 882 ? 15.535 7.344 -29.571 1.00 84.31 882 ILE A O 1
ATOM 6991 N N . VAL A 1 883 ? 16.178 5.286 -30.220 1.00 86.06 883 VAL A N 1
ATOM 6992 C CA . VAL A 1 883 ? 15.149 4.550 -29.463 1.00 86.06 883 VAL A CA 1
ATOM 6993 C C . VAL A 1 883 ? 15.238 4.862 -27.971 1.00 86.06 883 VAL A C 1
ATOM 6995 O O . VAL A 1 883 ? 14.230 5.182 -27.349 1.00 86.06 883 VAL A O 1
ATOM 6998 N N . LYS A 1 884 ? 16.444 4.854 -27.398 1.00 86.88 884 LYS A N 1
ATOM 6999 C CA . LYS A 1 884 ? 16.691 5.241 -26.005 1.00 86.88 884 LYS A CA 1
ATOM 7000 C C . LYS A 1 884 ? 16.174 6.642 -25.706 1.00 86.88 884 LYS A C 1
ATOM 7002 O O . LYS A 1 884 ? 15.508 6.840 -24.696 1.00 86.88 884 LYS A O 1
ATOM 7007 N N . THR A 1 885 ? 16.484 7.604 -26.572 1.00 86.00 885 THR A N 1
ATOM 7008 C CA . THR A 1 885 ? 16.052 8.995 -26.387 1.00 86.00 885 THR A CA 1
ATOM 7009 C C . THR A 1 885 ? 14.527 9.096 -26.436 1.00 86.00 885 THR A C 1
ATOM 7011 O O . THR A 1 885 ? 13.937 9.743 -25.575 1.00 86.00 885 THR A O 1
ATOM 7014 N N . ALA A 1 886 ? 13.878 8.393 -27.370 1.00 86.25 886 ALA A N 1
ATOM 7015 C CA . ALA A 1 886 ? 12.420 8.341 -27.463 1.00 86.25 886 ALA A CA 1
ATOM 7016 C C . ALA A 1 886 ? 11.773 7.724 -26.208 1.00 86.25 886 ALA A C 1
ATOM 7018 O O . ALA A 1 886 ? 10.856 8.315 -25.643 1.00 86.25 886 ALA A O 1
ATOM 7019 N N . VAL A 1 887 ? 12.285 6.585 -25.726 1.00 90.31 887 VAL A N 1
ATOM 7020 C CA . VAL A 1 887 ? 11.788 5.920 -24.507 1.00 90.31 887 VAL A CA 1
ATOM 7021 C C . VAL A 1 887 ? 11.919 6.830 -23.285 1.00 90.31 887 VAL A C 1
ATOM 7023 O O . VAL A 1 887 ? 10.972 6.951 -22.514 1.00 90.31 887 VAL A O 1
ATOM 7026 N N . VAL A 1 888 ? 13.059 7.511 -23.122 1.00 89.69 888 VAL A N 1
ATOM 7027 C CA . VAL A 1 888 ? 13.264 8.452 -22.008 1.00 89.69 888 VAL A CA 1
ATOM 7028 C C . VAL A 1 888 ? 12.246 9.594 -22.054 1.00 89.69 888 VAL A C 1
ATOM 7030 O O . VAL A 1 888 ? 11.682 9.927 -21.018 1.00 89.69 888 VAL A O 1
ATOM 7033 N N . ILE A 1 889 ? 11.964 10.160 -23.233 1.00 87.75 889 ILE A N 1
ATOM 7034 C CA . ILE A 1 889 ? 10.956 11.222 -23.382 1.00 87.75 889 ILE A CA 1
ATOM 7035 C C . ILE A 1 889 ? 9.565 10.719 -22.975 1.00 87.75 889 ILE A C 1
ATOM 7037 O O . ILE A 1 889 ? 8.884 11.389 -22.202 1.00 87.75 889 ILE A O 1
ATOM 7041 N N . VAL A 1 890 ? 9.156 9.535 -23.444 1.00 89.31 890 VAL A N 1
ATOM 7042 C CA . VAL A 1 890 ? 7.851 8.941 -23.096 1.00 89.31 890 VAL A CA 1
ATOM 7043 C C . VAL A 1 890 ? 7.735 8.709 -21.592 1.00 89.31 890 VAL A C 1
ATOM 7045 O O . VAL A 1 890 ? 6.722 9.067 -20.997 1.00 89.31 890 VAL A O 1
ATOM 7048 N N . VAL A 1 891 ? 8.780 8.170 -20.960 1.00 90.75 891 VAL A N 1
ATOM 7049 C CA . VAL A 1 891 ? 8.791 7.932 -19.512 1.00 90.75 891 VAL A CA 1
ATOM 7050 C C . VAL A 1 891 ? 8.731 9.237 -18.728 1.00 90.75 891 VAL A C 1
ATOM 7052 O O . VAL A 1 891 ? 7.969 9.325 -17.775 1.00 90.75 891 VAL A O 1
ATOM 7055 N N . VAL A 1 892 ? 9.458 10.276 -19.145 1.00 89.44 892 VAL A N 1
ATOM 7056 C CA . VAL A 1 892 ? 9.370 11.598 -18.506 1.00 89.44 892 VAL A CA 1
ATOM 7057 C C . VAL A 1 892 ? 7.957 12.174 -18.624 1.00 89.44 892 VAL A C 1
ATOM 7059 O O . VAL A 1 892 ? 7.420 12.654 -17.629 1.00 89.44 892 VAL A O 1
ATOM 7062 N N . LEU A 1 893 ? 7.323 12.093 -19.798 1.00 88.06 893 LEU A N 1
ATOM 7063 C CA . LEU A 1 893 ? 5.938 12.544 -19.983 1.00 88.06 893 LEU A CA 1
ATOM 7064 C C . LEU A 1 893 ? 4.952 11.747 -19.117 1.00 88.06 893 LEU A C 1
ATOM 7066 O O . LEU A 1 893 ? 4.045 12.335 -18.534 1.00 88.06 893 LEU A O 1
ATOM 7070 N N . TYR A 1 894 ? 5.157 10.435 -18.989 1.00 88.38 894 TYR A N 1
ATOM 7071 C CA . TYR A 1 894 ? 4.347 9.574 -18.127 1.00 88.38 894 TYR A CA 1
ATOM 7072 C C . TYR A 1 894 ? 4.528 9.906 -16.638 1.00 88.38 894 TYR A C 1
ATOM 7074 O O . TYR A 1 894 ? 3.551 9.993 -15.901 1.00 88.38 894 TYR A O 1
ATOM 7082 N N . CYS A 1 895 ? 5.755 10.187 -16.197 1.00 88.50 895 CYS A N 1
ATOM 7083 C CA . CYS A 1 895 ? 6.031 10.660 -14.841 1.00 88.50 895 CYS A CA 1
ATOM 7084 C C . CYS A 1 895 ? 5.331 11.999 -14.548 1.00 88.50 895 CYS A C 1
ATOM 7086 O O . CYS A 1 895 ? 4.708 12.157 -13.503 1.00 88.50 895 CYS A O 1
ATOM 7088 N N . LEU A 1 896 ? 5.371 12.952 -15.485 1.00 87.44 896 LEU A N 1
ATOM 7089 C CA . LEU A 1 896 ? 4.671 14.235 -15.339 1.00 87.44 896 LEU A CA 1
ATOM 7090 C C . LEU A 1 896 ? 3.148 14.037 -15.260 1.00 87.44 896 LEU A C 1
ATOM 7092 O O . LEU A 1 896 ? 2.493 14.666 -14.431 1.00 87.44 896 LEU A O 1
ATOM 7096 N N . PHE A 1 897 ? 2.599 13.120 -16.061 1.00 86.19 897 PHE A N 1
ATOM 7097 C CA . PHE A 1 897 ? 1.188 12.732 -16.002 1.00 86.19 897 PHE A CA 1
ATOM 7098 C C . PHE A 1 897 ? 0.790 12.159 -14.633 1.00 86.19 897 PHE A C 1
ATOM 7100 O O . PHE A 1 897 ? -0.222 12.567 -14.063 1.00 86.19 897 PHE A O 1
ATOM 7107 N N . LEU A 1 898 ? 1.610 11.264 -14.075 1.00 84.50 898 LEU A N 1
ATOM 7108 C CA . LEU A 1 898 ? 1.427 10.707 -12.730 1.00 84.50 898 LEU A CA 1
ATOM 7109 C C . LEU A 1 898 ? 1.460 11.787 -11.635 1.00 84.50 898 LEU A C 1
ATOM 7111 O O . LEU A 1 898 ? 0.747 11.687 -10.641 1.00 84.50 898 LEU A O 1
ATOM 7115 N N . MET A 1 899 ? 2.242 12.849 -11.830 1.00 84.50 899 MET A N 1
ATOM 7116 C CA . MET A 1 899 ? 2.301 14.000 -10.921 1.00 84.50 899 MET A CA 1
ATOM 7117 C C . MET A 1 899 ? 1.121 14.979 -11.079 1.00 84.50 899 MET A C 1
ATOM 7119 O O . MET A 1 899 ? 1.117 16.028 -10.435 1.00 84.50 899 MET A O 1
ATOM 7123 N N . GLY A 1 900 ? 0.131 14.667 -11.923 1.00 79.81 900 GLY A N 1
ATOM 7124 C CA . GLY A 1 900 ? -1.046 15.512 -12.158 1.00 79.81 900 GLY A CA 1
ATOM 7125 C C . GLY A 1 900 ? -0.813 16.661 -13.145 1.00 79.81 900 GLY A C 1
ATOM 7126 O O . GLY A 1 900 ? -1.658 17.544 -13.273 1.00 79.81 900 GLY A O 1
ATOM 7127 N N . ILE A 1 901 ? 0.316 16.674 -13.861 1.00 86.88 901 ILE A N 1
ATOM 7128 C CA . ILE A 1 901 ? 0.582 17.666 -14.908 1.00 86.88 901 ILE A CA 1
ATOM 7129 C C . ILE A 1 901 ? -0.152 17.240 -16.183 1.00 86.88 901 ILE A C 1
ATOM 7131 O O . ILE A 1 901 ? -0.096 16.080 -16.591 1.00 86.88 901 ILE A O 1
ATOM 7135 N N . ASP A 1 902 ? -0.812 18.195 -16.842 1.00 82.25 902 ASP A N 1
ATOM 7136 C CA . ASP A 1 902 ? -1.537 17.975 -18.096 1.00 82.25 902 ASP A CA 1
ATOM 7137 C C . ASP A 1 902 ? -0.575 17.616 -19.245 1.00 82.25 902 ASP A C 1
ATOM 7139 O O . ASP A 1 902 ? -0.099 18.466 -20.010 1.00 82.25 902 ASP A O 1
ATOM 7143 N N . ALA A 1 903 ? -0.278 16.320 -19.361 1.00 79.38 903 ALA A N 1
ATOM 7144 C CA . ALA A 1 903 ? 0.589 15.764 -20.390 1.00 79.38 903 ALA A CA 1
ATOM 7145 C C . ALA A 1 903 ? 0.057 16.019 -21.808 1.00 79.38 903 ALA A C 1
ATOM 7147 O O . ALA A 1 903 ? 0.844 16.018 -22.752 1.00 79.38 903 ALA A O 1
ATOM 7148 N N . THR A 1 904 ? -1.236 16.323 -21.971 1.00 81.38 904 THR A N 1
ATOM 7149 C CA . THR A 1 904 ? -1.847 16.666 -23.263 1.00 81.38 904 THR A CA 1
ATOM 7150 C C . THR A 1 904 ? -1.201 17.911 -23.866 1.00 81.38 904 THR A C 1
ATOM 7152 O O . THR A 1 904 ? -0.882 17.932 -25.054 1.00 81.38 904 THR A O 1
ATOM 7155 N N . ARG A 1 905 ? -0.928 18.938 -23.047 1.00 85.06 905 ARG A N 1
ATOM 7156 C CA . ARG A 1 905 ? -0.289 20.187 -23.507 1.00 85.06 905 ARG A CA 1
ATOM 7157 C C . ARG A 1 905 ? 1.167 19.973 -23.910 1.00 85.06 905 ARG A C 1
ATOM 7159 O O . ARG A 1 905 ? 1.631 20.551 -24.892 1.00 85.06 905 ARG A O 1
ATOM 7166 N N . LEU A 1 906 ? 1.884 19.129 -23.170 1.00 83.12 906 LEU A N 1
ATOM 7167 C CA . LEU A 1 906 ? 3.269 18.763 -23.479 1.00 83.12 906 LEU A CA 1
ATOM 7168 C C . LEU A 1 906 ? 3.352 17.879 -24.728 1.00 83.12 906 LEU A C 1
ATOM 7170 O O . LEU A 1 906 ? 4.241 18.052 -25.558 1.00 83.12 906 LEU A O 1
ATOM 7174 N N . LEU A 1 907 ? 2.400 16.963 -24.901 1.00 83.50 907 LEU A N 1
ATOM 7175 C CA . LEU A 1 907 ? 2.310 16.128 -26.091 1.00 83.50 907 LEU A CA 1
ATOM 7176 C C . LEU A 1 907 ? 1.956 16.964 -27.328 1.00 83.50 907 LEU A C 1
ATOM 7178 O O . LEU A 1 907 ? 2.521 16.735 -28.394 1.00 83.50 907 LEU A O 1
ATOM 7182 N N . ALA A 1 908 ? 1.095 17.979 -27.187 1.00 86.06 908 ALA A N 1
ATOM 7183 C CA . ALA A 1 908 ? 0.773 18.910 -28.266 1.00 86.06 908 ALA A CA 1
ATOM 7184 C C . ALA A 1 908 ? 2.013 19.680 -28.762 1.00 86.06 908 ALA A C 1
ATOM 7186 O O . ALA A 1 908 ? 2.221 19.799 -29.972 1.00 86.06 908 ALA A O 1
ATOM 7187 N N . SER A 1 909 ? 2.884 20.147 -27.857 1.00 84.88 909 SER A N 1
ATOM 7188 C CA . SER A 1 909 ? 4.133 20.826 -28.240 1.00 84.88 909 SER A CA 1
ATOM 7189 C C . SER A 1 909 ? 5.174 19.862 -28.829 1.00 84.88 909 SER A C 1
ATOM 7191 O O . SER A 1 909 ? 5.810 20.185 -29.837 1.00 84.88 909 SER A O 1
ATOM 7193 N N . ALA A 1 910 ? 5.291 18.645 -28.285 1.00 83.62 910 ALA A N 1
ATOM 7194 C CA . ALA A 1 910 ? 6.106 17.574 -28.866 1.00 83.62 910 ALA A CA 1
ATOM 7195 C C . ALA A 1 910 ? 5.609 17.151 -30.265 1.00 83.62 910 ALA A C 1
ATOM 7197 O O . ALA A 1 910 ? 6.410 16.801 -31.138 1.00 83.62 910 ALA A O 1
ATOM 7198 N N . GLY A 1 911 ? 4.299 17.243 -30.511 1.00 84.19 911 GLY A N 1
ATOM 7199 C CA . GLY A 1 911 ? 3.678 17.008 -31.812 1.00 84.19 911 GLY A CA 1
ATOM 7200 C C . GLY A 1 911 ? 4.202 17.960 -32.889 1.00 84.19 911 GLY A C 1
ATOM 7201 O O . GLY A 1 911 ? 4.599 17.507 -33.961 1.00 84.19 911 GLY A O 1
ATOM 7202 N N . ILE A 1 912 ? 4.315 19.260 -32.587 1.00 87.56 912 ILE A N 1
ATOM 7203 C CA . ILE A 1 912 ? 4.875 20.258 -33.519 1.00 87.56 912 ILE A CA 1
ATOM 7204 C C . ILE A 1 912 ? 6.326 19.909 -33.880 1.00 87.56 912 ILE A C 1
ATOM 7206 O O . ILE A 1 912 ? 6.705 19.924 -35.052 1.00 87.56 912 ILE A O 1
ATOM 7210 N N . MET A 1 913 ? 7.138 19.540 -32.886 1.00 79.69 913 MET A N 1
ATOM 7211 C CA . MET A 1 913 ? 8.533 19.144 -33.109 1.00 79.69 913 MET A CA 1
ATOM 7212 C C . MET A 1 913 ? 8.643 17.868 -33.958 1.00 79.69 913 MET A C 1
ATOM 7214 O O . MET A 1 913 ? 9.508 17.776 -34.829 1.00 79.69 913 MET A O 1
ATOM 7218 N N . SER A 1 914 ? 7.723 16.920 -33.766 1.00 84.12 914 SER A N 1
ATOM 7219 C CA . SER A 1 914 ? 7.646 15.687 -34.558 1.00 84.12 914 SER A CA 1
ATOM 7220 C C . SER A 1 914 ? 7.329 15.966 -36.029 1.00 84.12 914 SER A C 1
ATOM 7222 O O . SER A 1 914 ? 7.926 15.343 -36.907 1.00 84.12 914 SER A O 1
ATOM 7224 N N . VAL A 1 915 ? 6.460 16.943 -36.317 1.00 86.75 915 VAL A N 1
ATOM 7225 C CA . VAL A 1 915 ? 6.166 17.374 -37.696 1.00 86.75 915 VAL A CA 1
ATOM 7226 C C . VAL A 1 915 ? 7.416 17.940 -38.370 1.00 86.75 915 VAL A C 1
ATOM 7228 O O . VAL A 1 915 ? 7.720 17.555 -39.495 1.00 86.75 915 VAL A O 1
ATOM 7231 N N . VAL A 1 916 ? 8.190 18.793 -37.688 1.00 89.38 916 VAL A N 1
ATOM 7232 C CA . VAL A 1 916 ? 9.433 19.365 -38.244 1.00 89.38 916 VAL A CA 1
ATOM 7233 C C . VAL A 1 916 ? 10.451 18.273 -38.587 1.00 89.38 916 VAL A C 1
ATOM 7235 O O . VAL A 1 916 ? 11.024 18.282 -39.677 1.00 89.38 916 VAL A O 1
ATOM 7238 N N . VAL A 1 917 ? 10.650 17.305 -37.686 1.00 83.88 917 VAL A N 1
ATOM 7239 C CA . VAL A 1 917 ? 11.555 16.167 -37.925 1.00 83.88 917 VAL A CA 1
ATOM 7240 C C . VAL A 1 917 ? 11.039 15.283 -39.066 1.00 83.88 917 VAL A C 1
ATOM 7242 O O . VAL A 1 917 ? 11.821 14.888 -39.931 1.00 83.88 917 VAL A O 1
ATOM 7245 N N . GLY A 1 918 ? 9.730 15.018 -39.113 1.00 86.56 918 GLY A N 1
ATOM 7246 C CA . GLY A 1 918 ? 9.093 14.249 -40.183 1.00 86.56 918 GLY A CA 1
ATOM 7247 C C . GLY A 1 918 ? 9.255 14.900 -41.558 1.00 86.56 918 GLY A C 1
ATOM 7248 O O . GLY A 1 918 ? 9.622 14.223 -42.518 1.00 86.56 918 GLY A O 1
ATOM 7249 N N . LEU A 1 919 ? 9.076 16.221 -41.642 1.00 87.44 919 LEU A N 1
ATOM 7250 C CA . LEU A 1 919 ? 9.304 16.992 -42.867 1.00 87.44 919 LEU A CA 1
ATOM 7251 C C . LEU A 1 919 ? 10.778 16.952 -43.298 1.00 87.44 919 LEU A C 1
ATOM 7253 O O . LEU A 1 919 ? 11.066 16.785 -44.481 1.00 87.44 919 LEU A O 1
ATOM 7257 N N . GLY A 1 920 ? 11.722 17.026 -42.354 1.00 86.44 920 GLY A N 1
ATOM 7258 C CA . GLY A 1 920 ? 13.154 16.897 -42.648 1.00 86.44 920 GLY A CA 1
ATOM 7259 C C . GLY A 1 920 ? 13.562 15.507 -43.156 1.00 86.44 920 GLY A C 1
ATOM 7260 O O . GLY A 1 920 ? 14.480 15.389 -43.966 1.00 86.44 920 GLY A O 1
ATOM 7261 N N . ALA A 1 921 ? 12.867 14.454 -42.716 1.00 88.44 921 ALA A N 1
ATOM 7262 C CA . ALA A 1 921 ? 13.120 13.069 -43.118 1.00 88.44 921 ALA A CA 1
ATOM 7263 C C . ALA A 1 921 ? 12.342 12.626 -44.374 1.00 88.44 921 ALA A C 1
ATOM 7265 O O . ALA A 1 921 ? 12.554 11.513 -44.862 1.00 88.44 921 ALA A O 1
ATOM 7266 N N . GLN A 1 922 ? 11.462 13.472 -44.919 1.00 90.12 922 GLN A N 1
ATOM 7267 C CA . GLN A 1 922 ? 10.555 13.119 -46.016 1.00 90.12 922 GLN A CA 1
ATOM 7268 C C . GLN A 1 922 ? 11.288 12.570 -47.254 1.00 90.12 922 GLN A C 1
ATOM 7270 O O . GLN A 1 922 ? 10.849 11.583 -47.846 1.00 90.12 922 GLN A O 1
ATOM 7275 N N . SER A 1 923 ? 12.419 13.171 -47.638 1.00 87.19 923 SER A N 1
ATOM 7276 C CA . SER A 1 923 ? 13.206 12.739 -48.804 1.00 87.19 923 SER A CA 1
ATOM 7277 C C . SER A 1 923 ? 13.833 11.357 -48.612 1.00 87.19 923 SER A C 1
ATOM 7279 O O . SER A 1 923 ? 13.814 10.546 -49.537 1.00 87.19 923 SER A O 1
ATOM 7281 N N . LEU A 1 924 ? 14.317 11.061 -47.401 1.00 86.69 924 LEU A N 1
ATOM 7282 C CA . LEU A 1 924 ? 14.903 9.770 -47.044 1.00 86.69 924 LEU A CA 1
ATOM 7283 C C . LEU A 1 924 ? 13.865 8.645 -47.112 1.00 86.69 924 LEU A C 1
ATOM 7285 O O . LEU A 1 924 ? 14.152 7.574 -47.643 1.00 86.69 924 LEU A O 1
ATOM 7289 N N . VAL A 1 925 ? 12.663 8.888 -46.582 1.00 88.06 925 VAL A N 1
ATOM 7290 C CA . VAL A 1 925 ? 11.561 7.917 -46.648 1.00 88.06 925 VAL A CA 1
ATOM 7291 C C . VAL A 1 925 ? 11.153 7.676 -48.102 1.00 88.06 925 VAL A C 1
ATOM 7293 O O . VAL A 1 925 ? 10.977 6.525 -48.501 1.00 88.06 925 VAL A O 1
ATOM 7296 N N . GLY A 1 926 ? 11.084 8.741 -48.908 1.00 90.06 926 GLY A N 1
ATOM 7297 C CA . GLY A 1 926 ? 10.833 8.637 -50.345 1.00 90.06 926 GLY A CA 1
ATOM 7298 C C . GLY A 1 926 ? 11.862 7.764 -51.067 1.00 90.06 926 GLY A C 1
ATOM 7299 O O . GLY A 1 926 ? 11.480 6.900 -51.850 1.00 90.06 926 GLY A O 1
ATOM 7300 N N . ASP A 1 927 ? 13.155 7.931 -50.766 1.00 90.31 927 ASP A N 1
ATOM 7301 C CA . ASP A 1 927 ? 14.226 7.121 -51.362 1.00 90.31 927 ASP A CA 1
ATOM 7302 C C . ASP A 1 927 ? 14.085 5.630 -51.018 1.00 90.31 927 ASP A C 1
ATOM 7304 O O . ASP A 1 927 ? 14.274 4.768 -51.876 1.00 90.31 927 ASP A O 1
ATOM 7308 N N . ILE A 1 928 ? 13.752 5.311 -49.765 1.00 89.06 928 ILE A N 1
ATOM 7309 C CA . ILE A 1 928 ? 13.607 3.921 -49.312 1.00 89.06 928 ILE A CA 1
ATOM 7310 C C . ILE A 1 928 ? 12.418 3.252 -50.001 1.00 89.06 928 ILE A C 1
ATOM 7312 O O . ILE A 1 928 ? 12.555 2.148 -50.527 1.00 89.06 928 ILE A O 1
ATOM 7316 N N . LEU A 1 929 ? 11.262 3.923 -50.025 1.00 89.50 929 LEU A N 1
ATOM 7317 C CA . LEU A 1 929 ? 10.058 3.390 -50.664 1.00 89.50 929 LEU A CA 1
ATOM 7318 C C . LEU A 1 929 ? 10.268 3.202 -52.168 1.00 89.50 929 LEU A C 1
ATOM 7320 O O . LEU A 1 929 ? 9.976 2.126 -52.685 1.00 89.50 929 LEU A O 1
ATOM 7324 N N . ALA A 1 930 ? 10.844 4.197 -52.850 1.00 89.38 930 ALA A N 1
ATOM 7325 C CA . ALA A 1 930 ? 11.182 4.088 -54.267 1.00 89.38 930 ALA A CA 1
ATOM 7326 C C . ALA A 1 930 ? 12.151 2.923 -54.529 1.00 89.38 930 ALA A C 1
ATOM 7328 O O . ALA A 1 930 ? 11.949 2.157 -55.465 1.00 89.38 930 ALA A O 1
ATOM 7329 N N . GLY A 1 931 ? 13.161 2.733 -53.673 1.00 86.69 931 GLY A N 1
ATOM 7330 C CA . GLY A 1 931 ? 14.082 1.598 -53.766 1.00 86.69 931 GLY A CA 1
ATOM 7331 C C . GLY A 1 931 ? 13.397 0.239 -53.642 1.00 86.69 931 GLY A C 1
ATOM 7332 O O . GLY A 1 931 ? 13.676 -0.660 -54.433 1.00 86.69 931 GLY A O 1
ATOM 7333 N N . ILE A 1 932 ? 12.476 0.094 -52.682 1.00 86.62 932 ILE A N 1
ATOM 7334 C CA . ILE A 1 932 ? 11.695 -1.139 -52.499 1.00 86.62 932 ILE A CA 1
ATOM 7335 C C . ILE A 1 932 ? 10.830 -1.412 -53.733 1.00 86.62 932 ILE A C 1
ATOM 7337 O O . ILE A 1 932 ? 10.843 -2.537 -54.227 1.00 86.62 932 ILE A O 1
ATOM 7341 N N . PHE A 1 933 ? 10.134 -0.400 -54.265 1.00 87.12 933 PHE A N 1
ATOM 7342 C CA . PHE A 1 933 ? 9.314 -0.552 -55.472 1.00 87.12 933 PHE A CA 1
ATOM 7343 C C . PHE A 1 933 ? 10.144 -0.926 -56.702 1.00 87.12 933 PHE A C 1
ATOM 7345 O O . PHE A 1 933 ? 9.754 -1.832 -57.429 1.00 87.12 933 PHE A O 1
ATOM 7352 N N . LEU A 1 934 ? 11.323 -0.327 -56.898 1.00 87.19 934 LEU A N 1
ATOM 7353 C CA . LEU A 1 934 ? 12.210 -0.675 -58.015 1.00 87.19 934 LEU A CA 1
ATOM 7354 C C . LEU A 1 934 ? 12.613 -2.156 -58.006 1.00 87.19 934 LEU A C 1
ATOM 7356 O O . LEU A 1 934 ? 12.637 -2.788 -59.062 1.00 87.19 934 LEU A O 1
ATOM 7360 N N . VAL A 1 935 ? 12.902 -2.712 -56.824 1.00 84.31 935 VAL A N 1
ATOM 7361 C CA . VAL A 1 935 ? 13.271 -4.128 -56.665 1.00 84.31 935 VAL A CA 1
ATOM 7362 C C . VAL A 1 935 ? 12.048 -5.043 -56.756 1.00 84.31 935 VAL A C 1
ATOM 7364 O O . VAL A 1 935 ? 12.123 -6.090 -57.392 1.00 84.31 935 VAL A O 1
ATOM 7367 N N . MET A 1 936 ? 10.927 -4.667 -56.132 1.00 86.12 936 MET A N 1
ATOM 7368 C CA . MET A 1 936 ? 9.708 -5.481 -56.115 1.00 86.12 936 MET A CA 1
ATOM 7369 C C . MET A 1 936 ? 9.014 -5.559 -57.475 1.00 86.12 936 MET A C 1
ATOM 7371 O O . MET A 1 936 ? 8.547 -6.630 -57.852 1.00 86.12 936 MET A O 1
ATOM 7375 N N . GLU A 1 937 ? 8.917 -4.443 -58.196 1.00 86.44 937 GLU A N 1
ATOM 7376 C CA . GLU A 1 937 ? 8.271 -4.391 -59.513 1.00 86.44 937 GLU A CA 1
ATOM 7377 C C . GLU A 1 937 ? 9.166 -4.964 -60.619 1.00 86.44 937 GLU A C 1
ATOM 7379 O O . GLU A 1 937 ? 8.673 -5.316 -61.689 1.00 86.44 937 GLU A O 1
ATOM 7384 N N . GLY A 1 938 ? 10.479 -5.072 -60.375 1.00 80.00 938 GLY A N 1
ATOM 7385 C CA . GLY A 1 938 ? 11.439 -5.573 -61.360 1.00 80.00 938 GLY A CA 1
ATOM 7386 C C . GLY A 1 938 ? 11.604 -4.651 -62.573 1.00 80.00 938 GLY A C 1
ATOM 7387 O O . GLY A 1 938 ? 11.972 -5.107 -63.654 1.00 80.00 938 GLY A O 1
ATOM 7388 N N . SER A 1 939 ? 11.324 -3.353 -62.417 1.00 81.12 939 SER A N 1
ATOM 7389 C CA . SER A 1 939 ? 11.384 -2.358 -63.500 1.00 81.12 939 SER A CA 1
ATOM 7390 C C . SER A 1 939 ? 12.802 -2.175 -64.072 1.00 81.12 939 SER A C 1
ATOM 7392 O O . SER A 1 939 ? 12.972 -1.825 -65.246 1.00 81.12 939 SER A O 1
ATOM 7394 N N . ILE A 1 940 ? 13.829 -2.430 -63.254 1.00 88.75 940 ILE A N 1
ATOM 7395 C CA . ILE A 1 940 ? 15.251 -2.425 -63.620 1.00 88.75 940 ILE A CA 1
ATOM 7396 C C . ILE A 1 940 ? 16.000 -3.515 -62.849 1.00 88.75 940 ILE A C 1
ATOM 7398 O O . ILE A 1 940 ? 15.722 -3.749 -61.674 1.00 88.75 940 ILE A O 1
ATOM 7402 N N . HIS A 1 941 ? 16.987 -4.145 -63.486 1.00 89.94 941 HIS A N 1
ATOM 7403 C CA . HIS A 1 941 ? 17.846 -5.148 -62.855 1.00 89.94 941 HIS A CA 1
ATOM 7404 C C . HIS A 1 941 ? 19.312 -4.712 -62.836 1.00 89.94 941 HIS A C 1
ATOM 7406 O O . HIS A 1 941 ? 19.770 -3.914 -63.655 1.00 89.94 941 HIS A O 1
ATOM 7412 N N . VAL A 1 942 ? 20.083 -5.269 -61.896 1.00 90.38 942 VAL A N 1
ATOM 7413 C CA . VAL A 1 942 ? 21.541 -5.101 -61.894 1.00 90.38 942 VAL A CA 1
ATOM 7414 C C . VAL A 1 942 ? 22.103 -5.685 -63.190 1.00 90.38 942 VAL A C 1
ATOM 7416 O O . VAL A 1 942 ? 21.897 -6.858 -63.492 1.00 90.38 942 VAL A O 1
ATOM 7419 N N . GLY A 1 943 ? 22.826 -4.859 -63.944 1.00 88.69 943 GLY A N 1
ATOM 7420 C CA . GLY A 1 943 ? 23.359 -5.197 -65.259 1.00 88.69 943 GLY A CA 1
ATOM 7421 C C . GLY A 1 943 ? 22.597 -4.592 -66.439 1.00 88.69 943 GLY A C 1
ATOM 7422 O O . GLY A 1 943 ? 23.188 -4.558 -67.521 1.00 88.69 943 GLY A O 1
ATOM 7423 N N . ASP A 1 944 ? 21.380 -4.074 -66.238 1.00 91.94 944 ASP A N 1
ATOM 7424 C CA . ASP A 1 944 ? 20.619 -3.370 -67.277 1.00 91.94 944 ASP A CA 1
ATOM 7425 C C . ASP A 1 944 ? 21.260 -2.017 -67.614 1.00 91.94 944 ASP A C 1
ATOM 7427 O O . ASP A 1 944 ? 21.816 -1.327 -66.757 1.00 91.94 944 ASP A O 1
ATOM 7431 N N . TYR A 1 945 ? 21.144 -1.610 -68.873 1.00 93.06 945 TYR A N 1
ATOM 7432 C CA . TYR A 1 945 ? 21.462 -0.267 -69.349 1.00 93.06 945 TYR A CA 1
ATOM 7433 C C . TYR A 1 945 ? 20.239 0.636 -69.264 1.00 93.06 945 TYR A C 1
ATOM 7435 O O . TYR A 1 945 ? 19.175 0.312 -69.795 1.00 93.06 945 TYR A O 1
ATOM 7443 N N . ILE A 1 946 ? 20.416 1.800 -68.650 1.00 92.81 946 ILE A N 1
ATOM 7444 C CA . ILE A 1 946 ? 19.372 2.803 -68.464 1.00 92.81 946 ILE A CA 1
ATOM 7445 C C . ILE A 1 946 ? 19.820 4.164 -68.998 1.00 92.81 946 ILE A C 1
ATOM 7447 O O . ILE A 1 946 ? 21.012 4.474 -69.024 1.00 92.81 946 ILE A O 1
ATOM 7451 N N . LEU A 1 947 ? 18.849 4.979 -69.406 1.00 91.31 947 LEU A N 1
ATOM 7452 C CA . LEU A 1 947 ? 19.028 6.388 -69.748 1.00 91.31 947 LEU A CA 1
ATOM 7453 C C . LEU A 1 947 ? 18.343 7.247 -68.680 1.00 91.31 947 LEU A C 1
ATOM 7455 O O . LEU A 1 947 ? 17.118 7.196 -68.539 1.00 91.31 947 LEU A O 1
ATOM 7459 N N . ILE A 1 948 ? 19.136 8.032 -67.949 1.00 89.94 948 ILE A N 1
ATOM 7460 C CA . ILE A 1 948 ? 18.671 8.976 -66.922 1.00 89.94 948 ILE A CA 1
ATOM 7461 C C . ILE A 1 948 ? 19.333 10.329 -67.180 1.00 89.94 948 ILE A C 1
ATOM 7463 O O . ILE A 1 948 ? 20.558 10.407 -67.231 1.00 89.94 948 ILE A O 1
ATOM 7467 N N . ASN A 1 949 ? 18.539 11.399 -67.306 1.00 86.06 949 ASN A N 1
ATOM 7468 C CA . ASN A 1 949 ? 19.024 12.768 -67.551 1.00 86.06 949 ASN A CA 1
ATOM 7469 C C . ASN A 1 949 ? 20.031 12.847 -68.717 1.00 86.06 949 ASN A C 1
ATOM 7471 O O . ASN A 1 949 ? 21.117 13.403 -68.566 1.00 86.06 949 ASN A O 1
ATOM 7475 N N . ASP A 1 950 ? 19.692 12.217 -69.847 1.00 85.38 950 ASP A N 1
ATOM 7476 C CA . ASP A 1 950 ? 20.521 12.107 -71.061 1.00 85.38 950 ASP A CA 1
ATOM 7477 C C . ASP A 1 950 ? 21.853 11.351 -70.907 1.00 85.38 950 ASP A C 1
ATOM 7479 O O . ASP A 1 950 ? 22.641 11.262 -71.850 1.00 85.38 950 ASP A O 1
ATOM 7483 N N . VAL A 1 951 ? 22.091 10.729 -69.752 1.00 87.81 951 VAL A N 1
ATOM 7484 C CA . VAL A 1 951 ? 23.269 9.899 -69.498 1.00 87.81 951 VAL A CA 1
ATOM 7485 C C . VAL A 1 951 ? 22.886 8.431 -69.584 1.00 87.81 951 VAL A C 1
ATOM 7487 O O . VAL A 1 951 ? 21.969 7.971 -68.900 1.00 87.81 951 VAL A O 1
ATOM 7490 N N . ARG A 1 952 ? 23.602 7.687 -70.431 1.00 89.81 952 ARG A N 1
ATOM 7491 C CA . ARG A 1 952 ? 23.458 6.233 -70.553 1.00 89.81 952 ARG A CA 1
ATOM 7492 C C . ARG A 1 952 ? 24.447 5.545 -69.641 1.00 89.81 952 ARG A C 1
ATOM 7494 O O . ARG A 1 952 ? 25.626 5.879 -69.651 1.00 89.81 952 ARG A O 1
ATOM 7501 N N . GLY A 1 953 ? 23.995 4.535 -68.920 1.00 91.50 953 GLY A N 1
ATOM 7502 C CA . GLY A 1 953 ? 24.910 3.733 -68.131 1.00 91.50 953 GLY A CA 1
ATOM 7503 C C . GLY A 1 953 ? 24.334 2.402 -67.707 1.00 91.50 953 GLY A C 1
ATOM 7504 O O . GLY A 1 953 ? 23.129 2.170 -67.783 1.00 91.50 953 GLY A O 1
ATOM 7505 N N . ARG A 1 954 ? 25.229 1.519 -67.280 1.00 93.56 954 ARG A N 1
ATOM 7506 C CA . ARG A 1 954 ? 24.907 0.173 -66.821 1.00 93.56 954 ARG A CA 1
ATOM 7507 C C . ARG A 1 954 ? 24.713 0.169 -65.313 1.00 93.56 954 ARG A C 1
ATOM 7509 O O . ARG A 1 954 ? 25.587 0.632 -64.588 1.00 93.56 954 ARG A O 1
ATOM 7516 N N . ILE A 1 955 ? 23.612 -0.382 -64.821 1.00 94.06 955 ILE A N 1
ATOM 7517 C CA . ILE A 1 955 ? 23.364 -0.506 -63.383 1.00 94.06 955 ILE A CA 1
ATOM 7518 C C . ILE A 1 955 ? 24.386 -1.461 -62.771 1.00 94.06 955 ILE A C 1
ATOM 7520 O O . ILE A 1 955 ? 24.509 -2.610 -63.197 1.00 94.06 955 ILE A O 1
ATOM 7524 N N . THR A 1 956 ? 25.083 -0.992 -61.740 1.00 92.81 956 THR A N 1
ATOM 7525 C CA . THR A 1 956 ? 26.069 -1.778 -60.990 1.00 92.81 956 THR A CA 1
ATOM 7526 C C . THR A 1 956 ? 25.509 -2.279 -59.665 1.00 92.81 956 THR A C 1
ATOM 7528 O O . THR A 1 956 ? 25.779 -3.411 -59.276 1.00 92.81 956 THR A O 1
ATOM 7531 N N . GLU A 1 957 ? 24.707 -1.464 -58.978 1.00 91.81 957 GLU A N 1
ATOM 7532 C CA . GLU A 1 957 ? 24.133 -1.794 -57.673 1.00 91.81 957 GLU A CA 1
ATOM 7533 C C . GLU A 1 957 ? 22.794 -1.070 -57.486 1.00 91.81 957 GLU A C 1
ATOM 7535 O O . GLU A 1 957 ? 22.709 0.143 -57.684 1.00 91.81 957 GLU A O 1
ATOM 7540 N N . ILE A 1 958 ? 21.762 -1.793 -57.049 1.00 89.44 958 ILE A N 1
ATOM 7541 C CA . ILE A 1 958 ? 20.502 -1.203 -56.582 1.00 89.44 958 ILE A CA 1
ATOM 7542 C C . ILE A 1 958 ? 20.496 -1.324 -55.059 1.00 89.44 958 ILE A C 1
ATOM 7544 O O . ILE A 1 958 ? 20.332 -2.412 -54.510 1.00 89.44 958 ILE A O 1
ATOM 7548 N N . GLY A 1 959 ? 20.744 -0.210 -54.374 1.00 86.75 959 GLY A N 1
ATOM 7549 C CA . GLY A 1 959 ? 20.678 -0.132 -52.920 1.00 86.75 959 GLY A CA 1
ATOM 7550 C C . GLY A 1 959 ? 19.304 0.329 -52.435 1.00 86.75 959 GLY A C 1
ATOM 7551 O O . GLY A 1 959 ? 18.502 0.870 -53.193 1.00 86.75 959 GLY A O 1
ATOM 7552 N N . LEU A 1 960 ? 19.061 0.199 -51.126 1.00 83.31 960 LEU A N 1
ATOM 7553 C CA . LEU A 1 960 ? 17.781 0.581 -50.516 1.00 83.31 960 LEU A CA 1
ATOM 7554 C C . LEU A 1 960 ? 17.442 2.072 -50.707 1.00 83.31 960 LEU A C 1
ATOM 7556 O O . LEU A 1 960 ? 16.288 2.408 -50.929 1.00 83.31 960 LEU A O 1
ATOM 7560 N N . ARG A 1 961 ? 18.443 2.964 -50.638 1.00 89.94 961 ARG A N 1
ATOM 7561 C CA . ARG A 1 961 ? 18.268 4.427 -50.774 1.00 89.94 961 ARG A CA 1
ATOM 7562 C C . ARG A 1 961 ? 18.731 4.981 -52.123 1.00 89.94 961 ARG A C 1
ATOM 7564 O O . ARG A 1 961 ? 18.238 6.004 -52.585 1.00 89.94 961 ARG A O 1
ATOM 7571 N N . THR A 1 962 ? 19.735 4.353 -52.722 1.00 92.12 962 THR A N 1
ATOM 7572 C CA . THR A 1 962 ? 20.416 4.885 -53.904 1.00 92.12 962 THR A CA 1
ATOM 7573 C C . THR A 1 962 ? 20.691 3.785 -54.903 1.00 92.12 962 THR A C 1
ATOM 7575 O O . THR A 1 962 ? 21.131 2.703 -54.506 1.00 92.12 962 THR A O 1
ATOM 7578 N N . THR A 1 963 ? 20.570 4.111 -56.181 1.00 92.19 963 THR A N 1
ATOM 7579 C CA . THR A 1 963 ? 20.979 3.246 -57.285 1.00 92.19 963 THR A CA 1
ATOM 7580 C C . THR A 1 963 ? 22.279 3.767 -57.878 1.00 92.19 963 THR A C 1
ATOM 7582 O O . THR A 1 963 ? 22.493 4.979 -57.991 1.00 92.19 963 THR A O 1
ATOM 7585 N N . ARG A 1 964 ? 23.181 2.847 -58.215 1.00 93.94 964 ARG A N 1
ATOM 7586 C CA . ARG A 1 964 ? 24.472 3.142 -58.829 1.00 93.94 964 ARG A CA 1
ATOM 7587 C C . ARG A 1 964 ? 24.519 2.598 -60.242 1.00 93.94 964 ARG A C 1
ATOM 7589 O O . ARG A 1 964 ? 24.139 1.452 -60.486 1.00 93.94 964 ARG A O 1
ATOM 7596 N N . TYR A 1 965 ? 25.025 3.412 -61.155 1.00 94.06 965 TYR A N 1
ATOM 7597 C CA . TYR A 1 965 ? 25.233 3.021 -62.540 1.00 94.06 965 TYR A CA 1
ATOM 7598 C C . TYR A 1 965 ? 26.556 3.571 -63.068 1.00 94.06 965 TYR A C 1
ATOM 7600 O O . TYR A 1 965 ? 27.046 4.605 -62.618 1.00 94.06 965 TYR A O 1
ATOM 7608 N N . GLU A 1 966 ? 27.151 2.845 -64.000 1.00 94.19 966 GLU A N 1
ATOM 7609 C CA . GLU A 1 966 ? 28.421 3.163 -64.634 1.00 94.19 966 GLU A CA 1
ATOM 7610 C C . GLU A 1 966 ? 28.175 3.738 -66.031 1.00 94.19 966 GLU A C 1
ATOM 7612 O O . GLU A 1 966 ? 27.536 3.105 -66.871 1.00 94.19 966 GLU A O 1
ATOM 7617 N N . ASP A 1 967 ? 28.651 4.959 -66.258 1.00 91.50 967 ASP A N 1
ATOM 7618 C CA . ASP A 1 967 ? 28.578 5.661 -67.546 1.00 91.50 967 ASP A CA 1
ATOM 7619 C C . ASP A 1 967 ? 29.619 5.102 -68.543 1.00 91.50 967 ASP A C 1
ATOM 7621 O O . ASP A 1 967 ? 30.557 4.406 -68.155 1.00 91.50 967 ASP A O 1
ATOM 7625 N N . ILE A 1 968 ? 29.529 5.462 -69.826 1.00 86.00 968 ILE A N 1
ATOM 7626 C CA . ILE A 1 968 ? 30.489 5.069 -70.879 1.00 86.00 968 ILE A CA 1
ATOM 7627 C C . ILE A 1 968 ? 31.945 5.440 -70.542 1.00 86.00 968 ILE A C 1
ATOM 7629 O O . ILE A 1 968 ? 32.882 4.764 -70.959 1.00 86.00 968 ILE A O 1
ATOM 7633 N N . ASN A 1 969 ? 32.129 6.498 -69.750 1.00 88.62 969 ASN A N 1
ATOM 7634 C CA . ASN A 1 969 ? 33.428 6.968 -69.269 1.00 88.62 969 ASN A CA 1
ATOM 7635 C C . ASN A 1 969 ? 33.923 6.216 -68.015 1.00 88.62 969 ASN A C 1
ATOM 7637 O O . ASN A 1 969 ? 34.847 6.694 -67.364 1.00 88.62 969 ASN A O 1
ATOM 7641 N N . GLN A 1 970 ? 33.295 5.092 -67.641 1.00 86.38 970 GLN A N 1
ATOM 7642 C CA . GLN A 1 970 ? 33.599 4.289 -66.442 1.00 86.38 970 GLN A CA 1
ATOM 7643 C C . GLN A 1 970 ? 33.415 5.041 -65.108 1.00 86.38 970 GLN A C 1
ATOM 7645 O O . GLN A 1 970 ? 33.972 4.682 -64.071 1.00 86.38 970 GLN A O 1
ATOM 7650 N N . ASN A 1 971 ? 32.605 6.103 -65.111 1.00 90.75 971 ASN A N 1
ATOM 7651 C CA . ASN A 1 971 ? 32.273 6.852 -63.901 1.00 90.75 971 ASN A CA 1
ATOM 7652 C C . ASN A 1 971 ? 31.089 6.196 -63.185 1.00 90.75 971 ASN A C 1
ATOM 7654 O O . ASN A 1 971 ? 30.018 6.058 -63.779 1.00 90.75 971 ASN A O 1
ATOM 7658 N N . ILE A 1 972 ? 31.244 5.876 -61.896 1.00 93.06 972 ILE A N 1
ATOM 7659 C CA . ILE A 1 972 ? 30.136 5.416 -61.049 1.00 93.06 972 ILE A CA 1
ATOM 7660 C C . ILE A 1 972 ? 29.313 6.628 -60.615 1.00 93.06 972 ILE A C 1
ATOM 7662 O O . ILE A 1 972 ? 29.750 7.435 -59.791 1.00 93.06 972 ILE A O 1
ATOM 7666 N N . ARG A 1 973 ? 28.100 6.743 -61.146 1.00 91.44 973 ARG A N 1
ATOM 7667 C CA . ARG A 1 973 ? 27.116 7.742 -60.733 1.00 91.44 973 ARG A CA 1
ATOM 7668 C C . ARG A 1 973 ? 26.187 7.149 -59.684 1.00 91.44 973 ARG A C 1
ATOM 7670 O O . ARG A 1 973 ? 25.770 5.999 -59.791 1.00 91.44 973 ARG A O 1
ATOM 7677 N N . ILE A 1 974 ? 25.877 7.944 -58.664 1.00 92.69 974 ILE A N 1
ATOM 7678 C CA . ILE A 1 974 ? 24.999 7.572 -57.552 1.00 92.69 974 ILE A CA 1
ATOM 7679 C C . ILE A 1 974 ? 23.815 8.529 -57.576 1.00 92.69 974 ILE A C 1
ATOM 7681 O O . ILE A 1 974 ? 24.017 9.739 -57.505 1.00 92.69 974 ILE A O 1
ATOM 7685 N N . ILE A 1 975 ? 22.603 7.991 -57.667 1.00 91.62 975 ILE A N 1
ATOM 7686 C CA . ILE A 1 975 ? 21.364 8.773 -57.668 1.00 91.62 975 ILE A CA 1
ATOM 7687 C C . ILE A 1 975 ? 20.439 8.287 -56.550 1.00 91.62 975 ILE A C 1
ATOM 7689 O O . ILE A 1 975 ? 20.403 7.089 -56.247 1.00 91.62 975 ILE A O 1
ATOM 7693 N N . GLY A 1 976 ? 19.731 9.216 -55.902 1.00 91.62 976 GLY A N 1
ATOM 7694 C CA . GLY A 1 976 ? 18.676 8.874 -54.948 1.00 91.62 976 GLY A CA 1
ATOM 7695 C C . GLY A 1 976 ? 17.535 8.160 -55.664 1.00 91.62 976 GLY A C 1
ATOM 7696 O O . GLY A 1 976 ? 17.149 8.548 -56.767 1.00 91.62 976 GLY A O 1
ATOM 7697 N N . ASN A 1 977 ? 16.986 7.108 -55.066 1.00 91.56 977 ASN A N 1
ATOM 7698 C CA . ASN A 1 977 ? 15.910 6.354 -55.708 1.00 91.56 977 ASN A CA 1
ATOM 7699 C C . ASN A 1 977 ? 14.663 7.231 -55.947 1.00 91.56 977 ASN A C 1
ATOM 7701 O O . ASN A 1 977 ? 14.009 7.078 -56.974 1.00 91.56 977 ASN A O 1
ATOM 7705 N N . ASN A 1 978 ? 14.378 8.201 -55.068 1.00 89.62 978 ASN A N 1
ATOM 7706 C CA . ASN A 1 978 ? 13.270 9.156 -55.224 1.00 89.62 978 ASN A CA 1
ATOM 7707 C C . ASN A 1 978 ? 13.522 10.205 -56.325 1.00 89.62 978 ASN A C 1
ATOM 7709 O O . ASN A 1 978 ? 12.595 10.836 -56.834 1.00 89.62 978 ASN A O 1
ATOM 7713 N N . GLU A 1 979 ? 14.785 10.419 -56.701 1.00 87.75 979 GLU A N 1
ATOM 7714 C CA . GLU A 1 979 ? 15.160 11.331 -57.785 1.00 87.75 979 GLU A CA 1
ATOM 7715 C C . GLU A 1 979 ? 14.987 10.685 -59.169 1.00 87.75 979 GLU A C 1
ATOM 7717 O O . GLU A 1 979 ? 14.832 11.400 -60.161 1.00 87.75 979 GLU A O 1
ATOM 7722 N N . MET A 1 980 ? 14.926 9.349 -59.255 1.00 85.31 980 MET A N 1
ATOM 7723 C CA . MET A 1 980 ? 14.686 8.596 -60.495 1.00 85.31 980 MET A CA 1
ATOM 7724 C C . MET A 1 980 ? 13.208 8.604 -60.916 1.00 85.31 980 MET A C 1
ATOM 7726 O O . MET A 1 980 ? 12.594 7.564 -61.139 1.00 85.31 980 MET A O 1
ATOM 7730 N N . LYS A 1 981 ? 12.624 9.797 -61.052 1.00 78.69 981 LYS A N 1
ATOM 7731 C CA . LYS A 1 981 ? 11.208 9.970 -61.422 1.00 78.69 981 LYS A CA 1
ATOM 7732 C C . LYS A 1 981 ? 10.891 9.526 -62.852 1.00 78.69 981 LYS A C 1
ATOM 7734 O O . LYS A 1 981 ? 9.761 9.148 -63.132 1.00 78.69 981 LYS A O 1
ATOM 7739 N N . SER A 1 982 ? 11.866 9.613 -63.759 1.00 82.44 982 SER A N 1
ATOM 7740 C CA . SER A 1 982 ? 11.728 9.222 -65.163 1.00 82.44 982 SER A CA 1
ATOM 7741 C C . SER A 1 982 ? 13.047 8.653 -65.672 1.00 82.44 982 SER A C 1
ATOM 7743 O O . SER A 1 982 ? 14.073 9.332 -65.648 1.00 82.44 982 SER A O 1
ATOM 7745 N N . PHE A 1 983 ? 13.009 7.416 -66.153 1.00 89.31 983 PHE A N 1
ATOM 7746 C CA . PHE A 1 983 ? 14.144 6.725 -66.753 1.00 89.31 983 PHE A CA 1
ATOM 7747 C C . PHE A 1 983 ? 13.655 5.837 -67.899 1.00 89.31 983 PHE A C 1
ATOM 7749 O O . PHE A 1 983 ? 12.504 5.402 -67.910 1.00 89.31 983 PHE A O 1
ATOM 7756 N N . ALA A 1 984 ? 14.530 5.549 -68.861 1.00 89.88 984 ALA A N 1
ATOM 7757 C CA . ALA A 1 984 ? 14.253 4.561 -69.900 1.00 89.88 984 ALA A CA 1
ATOM 7758 C C . ALA A 1 984 ? 15.168 3.349 -69.716 1.00 89.88 984 ALA A C 1
ATOM 7760 O O . ALA A 1 984 ? 16.391 3.486 -69.777 1.00 89.88 984 ALA A O 1
ATOM 7761 N N . ASN A 1 985 ? 14.589 2.163 -69.509 1.00 91.50 985 ASN A N 1
ATOM 7762 C CA . ASN A 1 985 ? 15.345 0.913 -69.519 1.00 91.50 985 ASN A CA 1
ATOM 7763 C C . ASN A 1 985 ? 15.610 0.496 -70.974 1.00 91.50 985 ASN A C 1
ATOM 7765 O O . ASN A 1 985 ? 14.693 0.149 -71.719 1.00 91.50 985 ASN A O 1
ATOM 7769 N N . MET A 1 986 ? 16.876 0.553 -71.380 1.00 90.38 986 MET A N 1
ATOM 7770 C CA . MET A 1 986 ? 17.327 0.252 -72.739 1.00 90.38 986 MET A CA 1
ATOM 7771 C C . MET A 1 986 ? 17.656 -1.233 -72.942 1.00 90.38 986 MET A C 1
ATOM 7773 O O . MET A 1 986 ? 18.014 -1.623 -74.046 1.00 90.38 986 MET A O 1
ATOM 7777 N N . SER A 1 987 ? 17.550 -2.065 -71.899 1.00 88.94 987 SER A N 1
ATOM 7778 C CA . SER A 1 987 ? 17.861 -3.505 -71.953 1.00 88.94 987 SER A CA 1
ATOM 7779 C C . SER A 1 987 ? 16.630 -4.409 -72.023 1.00 88.94 987 SER A C 1
ATOM 7781 O O . SER A 1 987 ? 16.760 -5.576 -72.379 1.00 88.94 987 SER A O 1
ATOM 7783 N N . MET A 1 988 ? 15.422 -3.882 -71.773 1.00 85.75 988 MET A N 1
ATOM 7784 C CA . MET A 1 988 ? 14.177 -4.666 -71.879 1.00 85.75 988 MET A CA 1
ATOM 7785 C C . MET A 1 988 ? 13.882 -5.163 -73.302 1.00 85.75 988 MET A C 1
ATOM 7787 O O . MET A 1 988 ? 13.195 -6.166 -73.487 1.00 85.75 988 MET A O 1
ATOM 7791 N N . LYS A 1 989 ? 14.353 -4.441 -74.322 1.00 88.50 989 LYS A N 1
ATOM 7792 C CA . LYS A 1 989 ? 14.249 -4.812 -75.738 1.00 88.50 989 LYS A CA 1
ATOM 7793 C C . LYS A 1 989 ? 15.588 -4.559 -76.414 1.00 88.50 989 LYS A C 1
ATOM 7795 O O . LYS A 1 989 ? 16.388 -3.772 -75.922 1.00 88.50 989 LYS A O 1
ATOM 7800 N N . TYR A 1 990 ? 15.804 -5.185 -77.569 1.00 90.50 990 TYR A N 1
ATOM 7801 C CA . TYR A 1 990 ? 16.966 -4.862 -78.388 1.00 90.50 990 TYR A CA 1
ATOM 7802 C C . TYR A 1 990 ? 16.957 -3.392 -78.785 1.00 90.50 990 TYR A C 1
ATOM 7804 O O . TYR A 1 990 ? 15.939 -2.840 -79.217 1.00 90.50 990 TYR A O 1
ATOM 7812 N N . SER A 1 991 ? 18.126 -2.782 -78.678 1.00 90.19 991 SER A N 1
ATOM 7813 C CA . SER A 1 991 ? 18.327 -1.401 -79.045 1.00 90.19 991 SER A CA 1
ATOM 7814 C C . SER A 1 991 ? 18.342 -1.249 -80.549 1.00 90.19 991 SER A C 1
ATOM 7816 O O . SER A 1 991 ? 19.061 -1.941 -81.271 1.00 90.19 991 SER A O 1
ATOM 7818 N N . VAL A 1 992 ? 17.553 -0.292 -81.023 1.00 90.56 992 VAL A N 1
ATOM 7819 C CA . VAL A 1 992 ? 17.534 0.102 -82.426 1.00 90.56 992 VAL A CA 1
ATOM 7820 C C . VAL A 1 992 ? 18.553 1.220 -82.625 1.00 90.56 992 VAL A C 1
ATOM 7822 O O . VAL A 1 992 ? 18.584 2.212 -81.885 1.00 90.56 992 VAL A O 1
ATOM 7825 N N . VAL A 1 993 ? 19.410 1.052 -83.624 1.00 90.50 993 VAL A N 1
ATOM 7826 C CA . VAL A 1 993 ? 20.367 2.064 -84.063 1.00 90.50 993 VAL A CA 1
ATOM 7827 C C . VAL A 1 993 ? 19.948 2.532 -85.446 1.00 90.50 993 VAL A C 1
ATOM 7829 O O . VAL A 1 993 ? 19.755 1.717 -86.347 1.00 90.50 993 VAL A O 1
ATOM 7832 N N . PHE A 1 994 ? 19.802 3.845 -85.594 1.00 91.06 994 PHE A N 1
ATOM 7833 C CA . PHE A 1 994 ? 19.676 4.501 -86.887 1.00 91.06 994 PHE A CA 1
ATOM 7834 C C . PHE A 1 994 ? 21.008 5.158 -87.199 1.00 91.06 994 PHE A C 1
ATOM 7836 O O . PHE A 1 994 ? 21.571 5.855 -86.351 1.00 91.06 994 PHE A O 1
ATOM 7843 N N . TYR A 1 995 ? 21.511 4.895 -88.392 1.00 88.88 995 TYR A N 1
ATOM 7844 C CA . TYR A 1 995 ? 22.796 5.379 -88.840 1.00 88.88 995 TYR A CA 1
ATOM 7845 C C . TYR A 1 995 ? 22.672 5.979 -90.242 1.00 88.88 995 TYR A C 1
ATOM 7847 O O . TYR A 1 995 ? 21.955 5.433 -91.077 1.00 88.88 995 TYR A O 1
ATOM 7855 N N . TYR A 1 996 ? 23.337 7.106 -90.494 1.00 91.06 996 TYR A N 1
ATOM 7856 C CA . TYR A 1 996 ? 23.214 7.860 -91.743 1.00 91.06 996 TYR A CA 1
ATOM 7857 C C . TYR A 1 996 ? 24.521 7.782 -92.531 1.00 91.06 996 TYR A C 1
ATOM 7859 O O . TYR A 1 996 ? 25.584 8.155 -92.031 1.00 91.06 996 TYR A O 1
ATOM 7867 N N . ILE A 1 997 ? 24.445 7.239 -93.744 1.00 90.50 997 ILE A N 1
ATOM 7868 C CA . ILE A 1 997 ? 25.596 6.996 -94.615 1.00 90.50 997 ILE A CA 1
ATOM 7869 C C . ILE A 1 997 ? 25.516 7.969 -95.792 1.00 90.50 997 ILE A C 1
ATOM 7871 O O . ILE A 1 997 ? 24.555 7.877 -96.560 1.00 90.50 997 ILE A O 1
ATOM 7875 N N . PRO A 1 998 ? 26.496 8.865 -95.965 1.00 89.94 998 PRO A N 1
ATOM 7876 C CA . PRO A 1 998 ? 26.495 9.812 -97.068 1.00 89.94 998 PRO A CA 1
ATOM 7877 C C . PRO A 1 998 ? 26.889 9.119 -98.379 1.00 89.94 998 PRO A C 1
ATOM 7879 O O . PRO A 1 998 ? 27.887 8.399 -98.441 1.00 89.94 998 PRO A O 1
ATOM 7882 N N . VAL A 1 999 ? 26.116 9.357 -99.437 1.00 90.31 999 VAL A N 1
ATOM 7883 C CA . VAL A 1 999 ? 26.356 8.858 -100.802 1.00 90.31 999 VAL A CA 1
ATOM 7884 C C . VAL A 1 999 ? 26.348 10.043 -101.784 1.00 90.31 999 VAL A C 1
ATOM 7886 O O . VAL A 1 999 ? 25.556 10.958 -101.589 1.00 90.31 999 VAL A O 1
ATOM 7889 N N . PRO A 1 1000 ? 27.192 10.097 -102.828 1.00 89.12 1000 PRO A N 1
ATOM 7890 C CA . PRO A 1 1000 ? 27.210 11.205 -103.789 1.00 89.12 1000 PRO A CA 1
ATOM 7891 C C . PRO A 1 1000 ? 25.880 11.415 -104.536 1.00 89.12 1000 PRO A C 1
ATOM 7893 O O . PRO A 1 1000 ? 25.070 10.496 -104.665 1.00 89.12 1000 PRO A O 1
ATOM 7896 N N . TYR A 1 1001 ? 25.666 12.621 -105.080 1.00 87.06 1001 TYR A N 1
ATOM 7897 C CA . TYR A 1 1001 ? 24.451 12.980 -105.838 1.00 87.06 1001 TYR A CA 1
ATOM 7898 C C . TYR A 1 1001 ? 24.262 12.221 -107.164 1.00 87.06 1001 TYR A C 1
ATOM 7900 O O . TYR A 1 1001 ? 23.156 12.137 -107.690 1.00 87.06 1001 TYR A O 1
ATOM 7908 N N . ASN A 1 1002 ? 25.349 11.695 -107.723 1.00 85.56 1002 ASN A N 1
ATOM 7909 C CA . ASN A 1 1002 ? 25.401 11.075 -109.047 1.00 85.56 1002 ASN A CA 1
ATOM 7910 C C . ASN A 1 1002 ? 25.301 9.538 -109.029 1.00 85.56 1002 ASN A C 1
ATOM 7912 O O . ASN A 1 1002 ? 25.469 8.919 -110.077 1.00 85.56 1002 ASN A O 1
ATOM 7916 N N . GLU A 1 1003 ? 25.038 8.929 -107.872 1.00 87.19 1003 GLU A N 1
ATOM 7917 C CA . GLU A 1 1003 ? 24.889 7.477 -107.717 1.00 87.19 1003 GLU A CA 1
ATOM 7918 C C . GLU A 1 1003 ? 23.421 7.010 -107.828 1.00 87.19 1003 GLU A C 1
ATOM 7920 O O . GLU A 1 1003 ? 22.481 7.757 -107.554 1.00 87.19 1003 GLU A O 1
ATOM 7925 N N . ASP A 1 1004 ? 23.203 5.738 -108.181 1.00 86.94 1004 ASP A N 1
ATOM 7926 C CA . ASP A 1 1004 ? 21.865 5.123 -108.242 1.00 86.94 1004 ASP A CA 1
ATOM 7927 C C . ASP A 1 1004 ? 21.429 4.597 -106.858 1.00 86.94 1004 ASP A C 1
ATOM 7929 O O . ASP A 1 1004 ? 21.745 3.473 -106.453 1.00 86.94 1004 ASP A O 1
ATOM 7933 N N . TYR A 1 1005 ? 20.679 5.409 -106.103 1.00 86.69 1005 TYR A N 1
ATOM 7934 C CA . TYR A 1 1005 ? 20.231 5.045 -104.750 1.00 86.69 1005 TYR A CA 1
ATOM 7935 C C . TYR A 1 1005 ? 19.344 3.794 -104.683 1.00 86.69 1005 TYR A C 1
ATOM 7937 O O . TYR A 1 1005 ? 19.561 2.983 -103.777 1.00 86.69 1005 TYR A O 1
ATOM 7945 N N . PRO A 1 1006 ? 18.343 3.587 -105.569 1.00 86.12 1006 PRO A N 1
ATOM 7946 C CA . PRO A 1 1006 ? 17.628 2.314 -105.645 1.00 86.12 1006 PRO A CA 1
ATOM 7947 C C . PRO A 1 1006 ? 18.553 1.099 -105.795 1.00 86.12 1006 PRO A C 1
ATOM 7949 O O . PRO A 1 1006 ? 18.343 0.091 -105.107 1.00 86.12 1006 PRO A O 1
ATOM 7952 N N . ALA A 1 1007 ? 19.584 1.192 -106.642 1.00 85.81 1007 ALA A N 1
ATOM 7953 C CA . ALA A 1 1007 ? 20.560 0.119 -106.824 1.00 85.81 1007 ALA A CA 1
ATOM 7954 C C . ALA A 1 1007 ? 21.419 -0.100 -105.567 1.00 85.81 1007 ALA A C 1
ATOM 7956 O O . ALA A 1 1007 ? 21.526 -1.237 -105.100 1.00 85.81 1007 ALA A O 1
ATOM 7957 N N . ILE A 1 1008 ? 21.937 0.972 -104.956 1.00 88.62 1008 ILE A N 1
ATOM 7958 C CA . ILE A 1 1008 ? 22.728 0.912 -103.712 1.00 88.62 1008 ILE A CA 1
ATOM 7959 C C . ILE A 1 1008 ? 21.900 0.346 -102.557 1.00 88.62 1008 ILE A C 1
ATOM 7961 O O . ILE A 1 1008 ? 22.369 -0.507 -101.807 1.00 88.62 1008 ILE A O 1
ATOM 7965 N N . ARG A 1 1009 ? 20.635 0.754 -102.425 1.00 89.31 1009 ARG A N 1
ATOM 7966 C CA . ARG A 1 1009 ? 19.724 0.225 -101.403 1.00 89.31 1009 ARG A CA 1
ATOM 7967 C C . ARG A 1 1009 ? 19.496 -1.274 -101.581 1.00 89.31 1009 ARG A C 1
ATOM 7969 O O . ARG A 1 1009 ? 19.478 -2.008 -100.593 1.00 89.31 1009 ARG A O 1
ATOM 7976 N N . LYS A 1 1010 ? 19.296 -1.733 -102.820 1.00 88.94 1010 LYS A N 1
ATOM 7977 C CA . LYS A 1 1010 ? 19.114 -3.158 -103.126 1.00 88.94 1010 LYS A CA 1
ATOM 7978 C C . LYS A 1 1010 ? 20.387 -3.956 -102.835 1.00 88.94 1010 LYS A C 1
ATOM 7980 O O . LYS A 1 1010 ? 20.281 -5.043 -102.275 1.00 88.94 1010 LYS A O 1
ATOM 7985 N N . LEU A 1 1011 ? 21.553 -3.404 -103.170 1.00 89.94 1011 LEU A N 1
ATOM 7986 C CA . LEU A 1 1011 ? 22.863 -3.976 -102.861 1.00 89.94 1011 LEU A CA 1
ATOM 7987 C C . LEU A 1 1011 ? 23.072 -4.097 -101.346 1.00 89.94 1011 LEU A C 1
ATOM 7989 O O . LEU A 1 1011 ? 23.253 -5.203 -100.853 1.00 89.94 1011 LEU A O 1
ATOM 7993 N N . LEU A 1 1012 ? 22.949 -2.997 -100.596 1.00 89.94 1012 LEU A N 1
ATOM 7994 C CA . LEU A 1 1012 ? 23.117 -2.990 -99.140 1.00 89.94 1012 LEU A CA 1
ATOM 7995 C C . LEU A 1 1012 ? 22.166 -3.973 -98.455 1.00 89.94 1012 LEU A C 1
ATOM 7997 O O . LEU A 1 1012 ? 22.603 -4.770 -97.637 1.00 89.94 1012 LEU A O 1
ATOM 8001 N N . ASN A 1 1013 ? 20.880 -3.980 -98.821 1.00 90.06 1013 ASN A N 1
ATOM 8002 C CA . ASN A 1 1013 ? 19.918 -4.923 -98.242 1.00 90.06 1013 ASN A CA 1
ATOM 8003 C C . ASN A 1 1013 ? 20.229 -6.388 -98.579 1.00 90.06 1013 ASN A C 1
ATOM 8005 O O . ASN A 1 1013 ? 19.882 -7.261 -97.790 1.00 90.06 1013 ASN A O 1
ATOM 8009 N N . LYS A 1 1014 ? 20.858 -6.670 -99.726 1.00 89.12 1014 LYS A N 1
ATOM 8010 C CA . LYS A 1 1014 ? 21.301 -8.021 -100.087 1.00 89.12 1014 LYS A CA 1
ATOM 8011 C C . LYS A 1 1014 ? 22.501 -8.446 -99.233 1.00 89.12 1014 LYS A C 1
ATOM 8013 O O . LYS A 1 1014 ? 22.441 -9.495 -98.605 1.00 89.12 1014 LYS A O 1
ATOM 8018 N N . GLU A 1 1015 ? 23.539 -7.615 -99.164 1.00 88.81 1015 GLU A N 1
ATOM 8019 C CA . GLU A 1 1015 ? 24.758 -7.887 -98.384 1.00 88.81 1015 GLU A CA 1
ATOM 8020 C C . GLU A 1 1015 ? 24.473 -7.954 -96.871 1.00 88.81 1015 GLU A C 1
ATOM 8022 O O . GLU A 1 1015 ? 25.049 -8.756 -96.142 1.00 88.81 1015 GLU A O 1
ATOM 8027 N N . PHE A 1 1016 ? 23.517 -7.161 -96.375 1.00 91.88 1016 PHE A N 1
ATOM 8028 C CA . PHE A 1 1016 ? 23.107 -7.174 -94.968 1.00 91.88 1016 PHE A CA 1
ATOM 8029 C C . PHE A 1 1016 ? 22.474 -8.495 -94.515 1.00 91.88 1016 PHE A C 1
ATOM 8031 O O . PHE A 1 1016 ? 22.560 -8.812 -93.326 1.00 91.88 1016 PHE A O 1
ATOM 8038 N N . ILE A 1 1017 ? 21.877 -9.276 -95.424 1.00 88.31 1017 ILE A N 1
ATOM 8039 C CA . ILE A 1 1017 ? 21.375 -10.622 -95.105 1.00 88.31 1017 ILE A CA 1
ATOM 8040 C C . ILE A 1 1017 ? 22.555 -11.540 -94.761 1.00 88.31 1017 ILE A C 1
ATOM 8042 O O . ILE A 1 1017 ? 22.543 -12.183 -93.714 1.00 88.31 1017 ILE A O 1
ATOM 8046 N N . GLU A 1 1018 ? 23.609 -11.526 -95.578 1.00 85.31 1018 GLU A N 1
ATOM 8047 C CA . GLU A 1 1018 ? 24.813 -12.340 -95.364 1.00 85.31 1018 GLU A CA 1
ATOM 8048 C C . GLU A 1 1018 ? 25.597 -11.899 -94.113 1.00 85.31 1018 GLU A C 1
ATOM 8050 O O . GLU A 1 1018 ? 26.062 -12.723 -93.316 1.00 85.31 1018 GLU A O 1
ATOM 8055 N N . LEU A 1 1019 ? 25.675 -10.587 -93.865 1.00 86.75 1019 LEU A N 1
ATOM 8056 C CA . LEU A 1 1019 ? 26.290 -10.051 -92.646 1.00 86.75 1019 LEU A CA 1
ATOM 8057 C C . LEU A 1 1019 ? 25.538 -10.452 -91.374 1.00 86.75 1019 LEU A C 1
ATOM 8059 O O . LEU A 1 1019 ? 26.172 -10.694 -90.344 1.00 86.75 1019 LEU A O 1
ATOM 8063 N N . TYR A 1 1020 ? 24.206 -10.525 -91.430 1.00 88.31 1020 TYR A N 1
ATOM 8064 C CA . TYR A 1 1020 ? 23.391 -10.976 -90.303 1.00 88.31 1020 TYR A CA 1
ATOM 8065 C C . TYR A 1 1020 ? 23.647 -12.453 -89.970 1.00 88.31 1020 TYR A C 1
ATOM 8067 O O . TYR A 1 1020 ? 23.785 -12.796 -88.796 1.00 88.31 1020 TYR A O 1
ATOM 8075 N N . GLU A 1 1021 ? 23.778 -13.316 -90.981 1.00 84.44 1021 GLU A N 1
ATOM 8076 C CA . GLU A 1 1021 ? 24.092 -14.739 -90.781 1.00 84.44 1021 GLU A CA 1
ATOM 8077 C C . GLU A 1 1021 ? 25.493 -14.950 -90.184 1.00 84.44 1021 GLU A C 1
ATOM 8079 O O . GLU A 1 1021 ? 25.710 -15.871 -89.391 1.00 84.44 1021 GLU A O 1
ATOM 8084 N N . THR A 1 1022 ? 26.432 -14.059 -90.510 1.00 83.06 1022 THR A N 1
ATOM 8085 C CA . THR A 1 1022 ? 27.836 -14.167 -90.093 1.00 83.06 1022 THR A CA 1
ATOM 8086 C C . THR A 1 1022 ? 28.109 -13.538 -88.717 1.00 83.06 1022 THR A C 1
ATOM 8088 O O . THR A 1 1022 ? 28.972 -14.024 -87.981 1.00 83.06 1022 THR A O 1
ATOM 8091 N N . ASN A 1 1023 ? 27.383 -12.483 -88.317 1.00 85.31 1023 ASN A N 1
ATOM 8092 C CA . ASN A 1 1023 ? 27.625 -11.765 -87.059 1.00 85.31 1023 ASN A CA 1
ATOM 8093 C C . ASN A 1 1023 ? 26.453 -11.857 -86.063 1.00 85.31 1023 ASN A C 1
ATOM 8095 O O . ASN A 1 1023 ? 25.465 -11.129 -86.147 1.00 85.31 1023 ASN A O 1
ATOM 8099 N N . ARG A 1 1024 ? 26.642 -12.663 -85.009 1.00 83.38 1024 ARG A N 1
ATOM 8100 C CA . ARG A 1 1024 ? 25.663 -12.883 -83.922 1.00 83.38 1024 ARG A CA 1
ATOM 8101 C C . ARG A 1 1024 ? 25.365 -11.655 -83.044 1.00 83.38 1024 ARG A C 1
ATOM 8103 O O . ARG A 1 1024 ? 24.446 -11.712 -82.218 1.00 83.38 1024 ARG A O 1
ATOM 8110 N N . ALA A 1 1025 ? 26.144 -10.578 -83.160 1.00 85.88 1025 ALA A N 1
ATOM 8111 C CA . ALA A 1 1025 ? 25.904 -9.330 -82.434 1.00 85.88 1025 ALA A CA 1
ATOM 8112 C C . ALA A 1 1025 ? 24.723 -8.531 -83.019 1.00 85.88 1025 ALA A C 1
ATOM 8114 O O . ALA A 1 1025 ? 24.098 -7.738 -82.309 1.00 85.88 1025 ALA A O 1
ATOM 8115 N N . LEU A 1 1026 ? 24.374 -8.780 -84.285 1.00 88.75 1026 LEU A N 1
ATOM 8116 C CA . LEU A 1 1026 ? 23.163 -8.261 -84.910 1.00 88.75 1026 LEU A CA 1
ATOM 8117 C C . LEU A 1 1026 ? 21.963 -9.103 -84.464 1.00 88.75 1026 LEU A C 1
ATOM 8119 O O . LEU A 1 1026 ? 21.938 -10.320 -84.619 1.00 88.75 1026 LEU A O 1
ATOM 8123 N N . LYS A 1 1027 ? 20.949 -8.453 -83.891 1.00 89.31 1027 LYS A N 1
ATOM 8124 C CA . LYS A 1 1027 ? 19.736 -9.109 -83.358 1.00 89.31 1027 LYS A CA 1
ATOM 8125 C C . LYS A 1 1027 ? 18.526 -8.998 -84.283 1.00 89.31 1027 LYS A C 1
ATOM 8127 O O . LYS A 1 1027 ? 17.445 -9.475 -83.962 1.00 89.31 1027 LYS A O 1
ATOM 8132 N N . GLY A 1 1028 ? 18.729 -8.404 -85.450 1.00 87.94 1028 GLY A N 1
ATOM 8133 C CA . GLY A 1 1028 ? 17.795 -8.371 -86.563 1.00 87.94 1028 GLY A CA 1
ATOM 8134 C C . GLY A 1 1028 ? 18.544 -8.000 -87.837 1.00 87.94 1028 GLY A C 1
ATOM 8135 O O . GLY A 1 1028 ? 19.619 -7.402 -87.763 1.00 87.94 1028 GLY A O 1
ATOM 8136 N N . ILE A 1 1029 ? 17.974 -8.357 -88.988 1.00 88.88 1029 ILE A N 1
ATOM 8137 C CA . ILE A 1 1029 ? 18.571 -8.081 -90.299 1.00 88.88 1029 ILE A CA 1
ATOM 8138 C C . ILE A 1 1029 ? 18.721 -6.557 -90.460 1.00 88.88 1029 ILE A C 1
ATOM 8140 O O . ILE A 1 1029 ? 17.711 -5.843 -90.373 1.00 88.88 1029 ILE A O 1
ATOM 8144 N N . PRO A 1 1030 ? 19.946 -6.030 -90.663 1.00 91.44 1030 PRO A N 1
ATOM 8145 C CA . PRO A 1 1030 ? 20.138 -4.623 -90.977 1.00 91.44 1030 PRO A CA 1
ATOM 8146 C C . PRO A 1 1030 ? 19.382 -4.251 -92.250 1.00 91.44 1030 PRO A C 1
ATOM 8148 O O . PRO A 1 1030 ? 19.292 -5.032 -93.192 1.00 91.44 1030 PRO A O 1
ATOM 8151 N N . SER A 1 1031 ? 18.831 -3.044 -92.293 1.00 91.31 1031 SER A N 1
ATOM 8152 C CA . SER A 1 1031 ? 18.031 -2.589 -93.428 1.00 91.31 1031 SER A CA 1
ATOM 8153 C C . SER A 1 1031 ? 18.365 -1.154 -93.793 1.00 91.31 1031 SER A C 1
ATOM 8155 O O . SER A 1 1031 ? 18.405 -0.271 -92.939 1.00 91.31 1031 SER A O 1
ATOM 8157 N N . CYS A 1 1032 ? 18.575 -0.907 -95.081 1.00 91.06 1032 CYS A N 1
ATOM 8158 C CA . CYS A 1 1032 ? 18.595 0.430 -95.646 1.00 91.06 1032 CYS A CA 1
ATOM 8159 C C . CYS A 1 1032 ? 17.147 0.870 -95.918 1.00 91.06 1032 CYS A C 1
ATOM 8161 O O . CYS A 1 1032 ? 16.462 0.344 -96.810 1.00 91.06 1032 CYS A O 1
ATOM 8163 N N . LEU A 1 1033 ? 16.665 1.821 -95.113 1.00 88.94 1033 LEU A N 1
ATOM 8164 C CA . LEU A 1 1033 ? 15.292 2.328 -95.165 1.00 88.94 1033 LEU A CA 1
ATOM 8165 C C . LEU A 1 1033 ? 15.067 3.239 -96.379 1.00 88.94 1033 LEU A C 1
ATOM 8167 O O . LEU A 1 1033 ? 13.968 3.247 -96.933 1.00 88.94 1033 LEU A O 1
ATOM 8171 N N . GLY A 1 1034 ? 16.116 3.925 -96.838 1.00 87.44 1034 GLY A N 1
ATOM 8172 C CA . GLY A 1 1034 ? 16.089 4.836 -97.981 1.00 87.44 1034 GLY A CA 1
ATOM 8173 C C . GLY A 1 1034 ? 16.805 6.151 -97.681 1.00 87.44 1034 GLY A C 1
ATOM 8174 O O . GLY A 1 1034 ? 17.594 6.231 -96.741 1.00 87.44 1034 GLY A O 1
ATOM 8175 N N . ILE A 1 1035 ? 16.520 7.168 -98.493 1.00 91.50 1035 ILE A N 1
ATOM 8176 C CA . ILE A 1 1035 ? 17.055 8.525 -98.335 1.00 91.50 1035 ILE A CA 1
ATOM 8177 C C . ILE A 1 1035 ? 16.415 9.176 -97.104 1.00 91.50 1035 ILE A C 1
ATOM 8179 O O . ILE A 1 1035 ? 15.189 9.255 -97.025 1.00 91.50 1035 ILE A O 1
ATOM 8183 N N . GLN A 1 1036 ? 17.238 9.634 -96.159 1.00 92.56 1036 GLN A N 1
ATOM 8184 C CA . GLN A 1 1036 ? 16.793 10.397 -94.991 1.00 92.56 1036 GLN A CA 1
ATOM 8185 C C . GLN A 1 1036 ? 16.809 11.899 -95.264 1.00 92.56 1036 GLN A C 1
ATOM 8187 O O . GLN A 1 1036 ? 15.859 12.600 -94.921 1.00 92.56 1036 GLN A O 1
ATOM 8192 N N . GLN A 1 1037 ? 17.921 12.391 -95.814 1.00 92.50 1037 GLN A N 1
ATOM 8193 C CA . GLN A 1 1037 ? 18.201 13.814 -95.957 1.00 92.50 1037 GLN A CA 1
ATOM 8194 C C . GLN A 1 1037 ? 19.093 14.071 -97.178 1.00 92.50 1037 GLN A C 1
ATOM 8196 O O . GLN A 1 1037 ? 19.937 13.250 -97.534 1.00 92.50 1037 GLN A O 1
ATOM 8201 N N . PHE A 1 1038 ? 18.892 15.230 -97.803 1.00 92.25 1038 PHE A N 1
ATOM 8202 C CA . PHE A 1 1038 ? 19.783 15.806 -98.807 1.00 92.25 1038 PHE A CA 1
ATOM 8203 C C . PHE A 1 1038 ? 20.756 16.762 -98.100 1.00 92.25 1038 PHE A C 1
ATOM 8205 O O . PHE A 1 1038 ? 20.320 17.746 -97.497 1.00 92.25 1038 PHE A O 1
ATOM 8212 N N . SER A 1 1039 ? 22.046 16.444 -98.133 1.00 90.38 1039 SER A N 1
ATOM 8213 C CA . SER A 1 1039 ? 23.146 17.193 -97.511 1.00 90.38 1039 SER A CA 1
ATOM 8214 C C . SER A 1 1039 ? 23.915 17.997 -98.574 1.00 90.38 1039 SER A C 1
ATOM 8216 O O . SER A 1 1039 ? 23.663 17.854 -99.769 1.00 90.38 1039 SER A O 1
ATOM 8218 N N . GLU A 1 1040 ? 24.834 18.881 -98.171 1.00 88.06 1040 GLU A N 1
ATOM 8219 C CA . GLU A 1 1040 ? 25.470 19.866 -99.076 1.00 88.06 1040 GLU A CA 1
ATOM 8220 C C . GLU A 1 1040 ? 26.188 19.240 -100.286 1.00 88.06 1040 GLU A C 1
ATOM 8222 O O . GLU A 1 1040 ? 26.125 19.777 -101.388 1.00 88.06 1040 GLU A O 1
ATOM 8227 N N . SER A 1 1041 ? 26.834 18.084 -100.110 1.00 89.44 1041 SER A N 1
ATOM 8228 C CA . SER A 1 1041 ? 27.528 17.353 -101.188 1.00 89.44 1041 SER A CA 1
ATOM 8229 C C . SER A 1 1041 ? 27.228 15.850 -101.193 1.00 89.44 1041 SER A C 1
ATOM 8231 O O . SER A 1 1041 ? 27.914 15.073 -101.857 1.00 89.44 1041 SER A O 1
ATOM 8233 N N . SER A 1 1042 ? 26.212 15.421 -100.441 1.00 90.88 1042 SER A N 1
ATOM 8234 C CA . SER A 1 1042 ? 25.811 14.020 -100.319 1.00 90.88 1042 SER A CA 1
ATOM 8235 C C . SER A 1 1042 ? 24.308 13.870 -100.132 1.00 90.88 1042 SER A C 1
ATOM 8237 O O . SER A 1 1042 ? 23.601 14.794 -99.742 1.00 90.88 1042 SER A O 1
ATOM 8239 N N . VAL A 1 1043 ? 23.823 12.664 -100.373 1.00 90.06 1043 VAL A N 1
ATOM 8240 C CA . VAL A 1 1043 ? 22.502 12.180 -100.003 1.00 90.06 1043 VAL A CA 1
ATOM 8241 C C . VAL A 1 1043 ? 22.692 11.127 -98.925 1.00 90.06 1043 VAL A C 1
ATOM 8243 O O . VAL A 1 1043 ? 23.366 10.118 -99.141 1.00 90.06 1043 VAL A O 1
ATOM 8246 N N . ASP A 1 1044 ? 22.105 11.361 -97.758 1.00 91.44 1044 ASP A N 1
ATOM 8247 C CA . ASP A 1 1044 ? 22.326 10.522 -96.589 1.00 91.44 1044 ASP A CA 1
ATOM 8248 C C . ASP A 1 1044 ? 21.285 9.399 -96.550 1.00 91.44 1044 ASP A C 1
ATOM 8250 O O . ASP A 1 1044 ? 20.081 9.622 -96.374 1.00 91.44 1044 ASP A O 1
ATOM 8254 N N . LEU A 1 1045 ? 21.751 8.163 -96.722 1.00 91.50 1045 LEU A N 1
ATOM 8255 C CA . LEU A 1 1045 ? 20.933 6.960 -96.629 1.00 91.50 1045 LEU A CA 1
ATOM 8256 C C . LEU A 1 1045 ? 20.824 6.501 -95.172 1.00 91.50 1045 LEU A C 1
ATOM 8258 O O . LEU A 1 1045 ? 21.830 6.350 -94.480 1.00 91.50 1045 LEU A O 1
ATOM 8262 N N . CYS A 1 1046 ? 19.606 6.215 -94.707 1.00 92.06 1046 CYS A N 1
ATOM 8263 C CA . CYS A 1 1046 ? 19.378 5.668 -93.373 1.00 92.06 1046 CYS A CA 1
ATOM 8264 C C . CYS A 1 1046 ? 19.515 4.144 -93.371 1.00 92.06 1046 CYS A C 1
ATOM 8266 O O . CYS A 1 1046 ? 18.754 3.431 -94.036 1.00 92.06 1046 CYS A O 1
ATOM 8268 N N . VAL A 1 1047 ? 20.443 3.642 -92.563 1.00 92.88 1047 VAL A N 1
ATOM 8269 C CA . VAL A 1 1047 ? 20.579 2.230 -92.221 1.00 92.88 1047 VAL A CA 1
ATOM 8270 C C . VAL A 1 1047 ? 20.138 2.009 -90.783 1.00 92.88 1047 VAL A C 1
ATOM 8272 O O . VAL A 1 1047 ? 20.615 2.645 -89.845 1.00 92.88 1047 VAL A O 1
ATOM 8275 N N . LYS A 1 1048 ? 19.208 1.075 -90.620 1.00 93.62 1048 LYS A N 1
ATOM 8276 C CA . LYS A 1 1048 ? 18.662 0.635 -89.344 1.00 93.62 1048 LYS A CA 1
ATOM 8277 C C . LYS A 1 1048 ? 19.174 -0.761 -89.032 1.00 93.62 1048 LYS A C 1
ATOM 8279 O O . LYS A 1 1048 ? 18.988 -1.674 -89.834 1.00 93.62 1048 LYS A O 1
ATOM 8284 N N . PHE A 1 1049 ? 19.720 -0.952 -87.839 1.00 92.88 1049 PHE A N 1
ATOM 8285 C CA . PHE A 1 1049 ? 20.078 -2.272 -87.318 1.00 92.88 1049 PHE A CA 1
ATOM 8286 C C . PHE A 1 1049 ? 19.707 -2.398 -85.839 1.00 92.88 1049 PHE A C 1
ATOM 8288 O O . PHE A 1 1049 ? 19.426 -1.406 -85.161 1.00 92.88 1049 PHE A O 1
ATOM 8295 N N . MET A 1 1050 ? 19.642 -3.639 -85.359 1.00 92.88 1050 MET A N 1
ATOM 8296 C CA . MET A 1 1050 ? 19.288 -3.964 -83.977 1.00 92.88 1050 MET A CA 1
ATOM 8297 C C . MET A 1 1050 ? 20.437 -4.702 -83.304 1.00 92.88 1050 MET A C 1
ATOM 8299 O O . MET A 1 1050 ? 21.023 -5.606 -83.901 1.00 92.88 1050 MET A O 1
ATOM 8303 N N . CYS A 1 1051 ? 20.728 -4.351 -82.058 1.00 91.94 1051 CYS A N 1
ATOM 8304 C CA . CYS A 1 1051 ? 21.772 -4.979 -81.254 1.00 91.94 1051 CYS A CA 1
ATOM 8305 C C . CYS A 1 1051 ? 21.401 -4.967 -79.764 1.00 91.94 1051 CYS A C 1
ATOM 8307 O O . CYS A 1 1051 ? 20.426 -4.340 -79.350 1.00 91.94 1051 CYS A O 1
ATOM 8309 N N . GLU A 1 1052 ? 22.185 -5.657 -78.943 1.00 91.19 1052 GLU A N 1
ATOM 8310 C CA . GLU A 1 1052 ? 22.147 -5.460 -77.489 1.00 91.19 1052 GLU A CA 1
ATOM 8311 C C . GLU A 1 1052 ? 22.733 -4.077 -77.142 1.00 91.19 1052 GLU A C 1
ATOM 8313 O O . GLU A 1 1052 ? 23.679 -3.634 -77.800 1.00 91.19 1052 GLU A O 1
ATOM 8318 N N . GLU A 1 1053 ? 22.193 -3.376 -76.133 1.00 89.94 1053 GLU A N 1
ATOM 8319 C CA . GLU A 1 1053 ? 22.644 -2.006 -75.805 1.00 89.94 1053 GLU A CA 1
ATOM 8320 C C . GLU A 1 1053 ? 24.123 -1.970 -75.392 1.00 89.94 1053 GLU A C 1
ATOM 8322 O O . GLU A 1 1053 ? 24.850 -1.074 -75.814 1.00 89.94 1053 GLU A O 1
ATOM 8327 N N . GLY A 1 1054 ? 24.605 -2.979 -74.658 1.00 87.62 1054 GLY A N 1
ATOM 8328 C CA . GLY A 1 1054 ? 26.013 -3.061 -74.258 1.00 87.62 1054 GLY A CA 1
ATOM 8329 C C . GLY A 1 1054 ? 26.994 -3.199 -75.427 1.00 87.62 1054 GLY A C 1
ATOM 8330 O O . GLY A 1 1054 ? 28.119 -2.721 -75.333 1.00 87.62 1054 GLY A O 1
ATOM 8331 N N . ALA A 1 1055 ? 26.560 -3.781 -76.550 1.00 88.50 1055 ALA A N 1
ATOM 8332 C CA . ALA A 1 1055 ? 27.371 -3.947 -77.758 1.00 88.50 1055 ALA A CA 1
ATOM 8333 C C . ALA A 1 1055 ? 27.128 -2.839 -78.800 1.00 88.50 1055 ALA A C 1
ATOM 8335 O O . ALA A 1 1055 ? 27.658 -2.904 -79.909 1.00 88.50 1055 ALA A O 1
ATOM 8336 N N . ARG A 1 1056 ? 26.314 -1.822 -78.483 1.00 88.62 1056 ARG A N 1
ATOM 8337 C CA . ARG A 1 1056 ? 25.838 -0.820 -79.448 1.00 88.62 1056 ARG A CA 1
ATOM 8338 C C . ARG A 1 1056 ? 26.964 -0.140 -80.221 1.00 88.62 1056 ARG A C 1
ATOM 8340 O O . ARG A 1 1056 ? 26.871 -0.009 -81.438 1.00 88.62 1056 ARG A O 1
ATOM 8347 N N . LEU A 1 1057 ? 28.013 0.288 -79.524 1.00 88.12 1057 LEU A N 1
ATOM 8348 C CA . LEU A 1 1057 ? 29.141 0.997 -80.136 1.00 88.12 1057 LEU A CA 1
ATOM 8349 C C . LEU A 1 1057 ? 30.004 0.072 -80.988 1.00 88.12 1057 LEU A C 1
ATOM 8351 O O . LEU A 1 1057 ? 30.443 0.469 -82.066 1.00 88.12 1057 LEU A O 1
ATOM 8355 N N . ASP A 1 1058 ? 30.212 -1.158 -80.528 1.00 89.38 1058 ASP A N 1
ATOM 8356 C CA . ASP A 1 1058 ? 31.011 -2.149 -81.244 1.00 89.38 1058 ASP A CA 1
ATOM 8357 C C . ASP A 1 1058 ? 30.307 -2.581 -82.530 1.00 89.38 1058 ASP A C 1
ATOM 8359 O O . ASP A 1 1058 ? 30.919 -2.596 -83.595 1.00 89.38 1058 ASP A O 1
ATOM 8363 N N . VAL A 1 1059 ? 28.994 -2.831 -82.465 1.00 90.44 1059 VAL A N 1
ATOM 8364 C CA . VAL A 1 1059 ? 28.179 -3.140 -83.646 1.00 90.44 1059 VAL A CA 1
ATOM 8365 C C . VAL A 1 1059 ? 28.098 -1.938 -84.581 1.00 90.44 1059 VAL A C 1
ATOM 8367 O O . VAL A 1 1059 ? 28.176 -2.115 -85.791 1.00 90.44 1059 VAL A O 1
ATOM 8370 N N . GLN A 1 1060 ? 27.991 -0.713 -84.058 1.00 90.19 1060 GLN A N 1
ATOM 8371 C CA . GLN A 1 1060 ? 28.009 0.486 -84.894 1.00 90.19 1060 GLN A CA 1
ATOM 8372 C C . GLN A 1 1060 ? 29.322 0.606 -85.676 1.00 90.19 1060 GLN A C 1
ATOM 8374 O O . GLN A 1 1060 ? 29.279 0.770 -86.893 1.00 90.19 1060 GLN A O 1
ATOM 8379 N N . ARG A 1 1061 ? 30.474 0.478 -85.007 1.00 91.00 1061 ARG A N 1
ATOM 8380 C CA . ARG A 1 1061 ? 31.801 0.495 -85.650 1.00 91.00 1061 ARG A CA 1
ATOM 8381 C C . ARG A 1 1061 ? 31.956 -0.636 -86.662 1.00 91.00 1061 ARG A C 1
ATOM 8383 O O . ARG A 1 1061 ? 32.369 -0.391 -87.788 1.00 91.00 1061 ARG A O 1
ATOM 8390 N N . PHE A 1 1062 ? 31.525 -1.842 -86.301 1.00 90.62 1062 PHE A N 1
ATOM 8391 C CA . PHE A 1 1062 ? 31.506 -2.975 -87.219 1.00 90.62 1062 PHE A CA 1
ATOM 8392 C C . PHE A 1 1062 ? 30.677 -2.673 -88.474 1.00 90.62 1062 PHE A C 1
ATOM 8394 O O . PHE A 1 1062 ? 31.144 -2.906 -89.585 1.00 90.62 1062 PHE A O 1
ATOM 8401 N N . MET A 1 1063 ? 29.469 -2.120 -88.320 1.00 91.44 1063 MET A N 1
ATOM 8402 C CA . MET A 1 1063 ? 28.607 -1.772 -89.450 1.00 91.44 1063 MET A CA 1
ATOM 8403 C C . MET A 1 1063 ? 29.265 -0.737 -90.365 1.00 91.44 1063 MET A C 1
ATOM 8405 O O . MET A 1 1063 ? 29.212 -0.913 -91.579 1.00 91.44 1063 MET A O 1
ATOM 8409 N N . TYR A 1 1064 ? 29.927 0.286 -89.815 1.00 90.06 1064 TYR A N 1
ATOM 8410 C CA . TYR A 1 1064 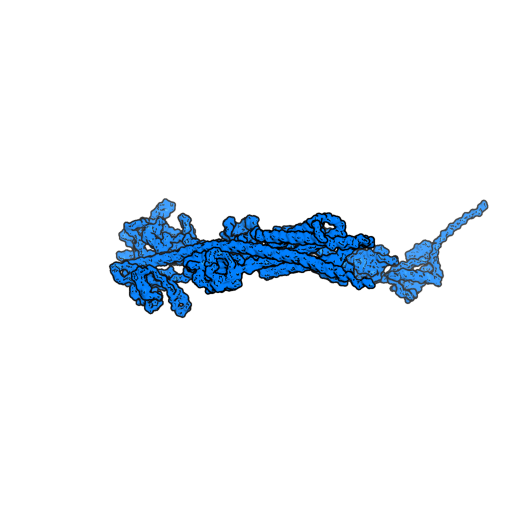? 30.721 1.228 -90.611 1.00 90.06 1064 TYR A CA 1
ATOM 8411 C C . TYR A 1 1064 ? 31.783 0.525 -91.453 1.00 90.06 1064 TYR A C 1
ATOM 8413 O O . TYR A 1 1064 ? 31.842 0.758 -92.658 1.00 90.06 1064 TYR A O 1
ATOM 8421 N N . ASP A 1 1065 ? 32.581 -0.350 -90.839 1.00 89.19 1065 ASP A N 1
ATOM 8422 C CA . ASP A 1 1065 ? 33.651 -1.067 -91.536 1.00 89.19 1065 ASP A CA 1
ATOM 8423 C C . ASP A 1 1065 ? 33.090 -1.961 -92.651 1.00 89.19 1065 ASP A C 1
ATOM 8425 O O . ASP A 1 1065 ? 33.645 -2.020 -93.750 1.00 89.19 1065 ASP A O 1
ATOM 8429 N N . GLN A 1 1066 ? 31.959 -2.633 -92.405 1.00 90.31 1066 GLN A N 1
ATOM 8430 C CA . GLN A 1 1066 ? 31.316 -3.470 -93.421 1.00 90.31 1066 GLN A CA 1
ATOM 8431 C C . GLN A 1 1066 ? 30.730 -2.640 -94.567 1.00 90.31 1066 GLN A C 1
ATOM 8433 O O . GLN A 1 1066 ? 30.906 -3.001 -95.727 1.00 90.31 1066 GLN A O 1
ATOM 8438 N N . ILE A 1 1067 ? 30.060 -1.526 -94.266 1.00 90.50 1067 ILE A N 1
ATOM 8439 C CA . ILE A 1 1067 ? 29.511 -0.617 -95.281 1.00 90.50 1067 ILE A CA 1
ATOM 8440 C C . ILE A 1 1067 ? 30.639 -0.040 -96.139 1.00 90.50 1067 ILE A C 1
ATOM 8442 O O . ILE A 1 1067 ? 30.530 -0.031 -97.363 1.00 90.50 1067 ILE A O 1
ATOM 8446 N N . MET A 1 1068 ? 31.736 0.384 -95.506 1.00 89.19 1068 MET A N 1
ATOM 8447 C CA . MET A 1 1068 ? 32.931 0.865 -96.194 1.00 89.19 1068 MET A CA 1
ATOM 8448 C C . MET A 1 1068 ? 33.471 -0.192 -97.161 1.00 89.19 1068 MET A C 1
ATOM 8450 O O . MET A 1 1068 ? 33.738 0.116 -98.323 1.00 89.19 1068 MET A O 1
ATOM 8454 N N . ARG A 1 1069 ? 33.587 -1.448 -96.706 1.00 89.62 1069 ARG A N 1
ATOM 8455 C CA . ARG A 1 1069 ? 34.034 -2.564 -97.548 1.00 89.62 1069 ARG A CA 1
ATOM 8456 C C . ARG A 1 1069 ? 33.101 -2.780 -98.742 1.00 89.62 1069 ARG A C 1
ATOM 8458 O O . ARG A 1 1069 ? 33.585 -2.842 -99.867 1.00 89.62 1069 ARG A O 1
ATOM 8465 N N . ILE A 1 1070 ? 31.786 -2.819 -98.512 1.00 89.81 1070 ILE A N 1
ATOM 8466 C CA . ILE A 1 1070 ? 30.783 -2.993 -99.576 1.00 89.81 1070 ILE A CA 1
ATOM 8467 C C . ILE A 1 1070 ? 30.893 -1.867 -100.613 1.00 89.81 1070 ILE A C 1
ATOM 8469 O O . ILE A 1 1070 ? 30.831 -2.132 -101.813 1.00 89.81 1070 ILE A O 1
ATOM 8473 N N . PHE A 1 1071 ? 31.080 -0.618 -100.176 1.00 90.44 1071 PHE A N 1
ATOM 8474 C CA . PHE A 1 1071 ? 31.237 0.519 -101.085 1.00 90.44 1071 PHE A CA 1
ATOM 8475 C C . PHE A 1 1071 ? 32.516 0.409 -101.921 1.00 90.44 1071 PHE A C 1
ATOM 8477 O O . PHE A 1 1071 ? 32.454 0.585 -103.138 1.00 90.44 1071 PHE A O 1
ATOM 8484 N N . MET A 1 1072 ? 33.645 0.039 -101.308 1.00 87.69 1072 MET A N 1
ATOM 8485 C CA . MET A 1 1072 ? 34.906 -0.166 -102.029 1.00 87.69 1072 MET A CA 1
ATOM 8486 C C . MET A 1 1072 ? 34.825 -1.306 -103.054 1.00 87.69 1072 MET A C 1
ATOM 8488 O O . MET A 1 1072 ? 35.265 -1.134 -104.187 1.00 87.69 1072 MET A O 1
ATOM 8492 N N . GLU A 1 1073 ? 34.248 -2.454 -102.687 1.00 89.31 1073 GLU A N 1
ATOM 8493 C CA . GLU A 1 1073 ? 34.128 -3.630 -103.568 1.00 89.31 1073 GLU A CA 1
ATOM 8494 C C . GLU A 1 1073 ? 33.224 -3.374 -104.783 1.00 89.31 1073 GLU A C 1
ATOM 8496 O O . GLU A 1 1073 ? 33.419 -3.972 -105.841 1.00 89.31 1073 GLU A O 1
ATOM 8501 N N . ASN A 1 1074 ? 32.260 -2.457 -104.653 1.00 86.81 1074 ASN A N 1
ATOM 8502 C CA . ASN A 1 1074 ? 31.299 -2.115 -105.702 1.00 86.81 1074 ASN A CA 1
ATOM 8503 C C . ASN A 1 1074 ? 31.609 -0.778 -106.406 1.00 86.81 1074 ASN A C 1
ATOM 8505 O O . ASN A 1 1074 ? 30.781 -0.302 -107.180 1.00 86.81 1074 ASN A O 1
ATOM 8509 N N . ASN A 1 1075 ? 32.794 -0.190 -106.182 1.00 85.88 1075 ASN A N 1
ATOM 8510 C CA . ASN A 1 1075 ? 33.235 1.096 -106.750 1.00 85.88 1075 ASN A CA 1
ATOM 8511 C C . ASN A 1 1075 ? 32.293 2.286 -106.468 1.00 85.88 1075 ASN A C 1
ATOM 8513 O O . ASN A 1 1075 ? 32.223 3.220 -107.266 1.00 85.88 1075 ASN A O 1
ATOM 8517 N N . ILE A 1 1076 ? 31.587 2.270 -105.336 1.00 86.62 1076 ILE A N 1
ATOM 8518 C CA . ILE A 1 1076 ? 30.750 3.391 -104.893 1.00 86.62 1076 ILE A CA 1
ATOM 8519 C C . ILE A 1 1076 ? 31.666 4.435 -104.256 1.00 86.62 1076 ILE A C 1
ATOM 8521 O O . ILE A 1 1076 ? 32.406 4.139 -103.312 1.00 86.62 1076 ILE A O 1
ATOM 8525 N N . THR A 1 1077 ? 31.632 5.665 -104.768 1.00 82.56 1077 THR A N 1
ATOM 8526 C CA . THR A 1 1077 ? 32.523 6.727 -104.279 1.00 82.56 1077 THR A CA 1
ATOM 8527 C C . THR A 1 1077 ? 32.002 7.296 -102.961 1.00 82.56 1077 THR A C 1
ATOM 8529 O O . THR A 1 1077 ? 30.810 7.542 -102.808 1.00 82.56 1077 THR A O 1
ATOM 8532 N N . ILE A 1 1078 ? 32.889 7.549 -101.998 1.00 85.19 1078 ILE A N 1
ATOM 8533 C CA . ILE A 1 1078 ? 32.524 8.256 -100.763 1.00 85.19 1078 ILE A CA 1
ATOM 8534 C C . ILE A 1 1078 ? 32.530 9.753 -101.068 1.00 85.19 1078 ILE A C 1
ATOM 8536 O O . ILE A 1 1078 ? 33.526 10.248 -101.603 1.00 85.19 1078 ILE A O 1
ATOM 8540 N N . PRO A 1 1079 ? 31.447 10.484 -100.764 1.00 86.19 1079 PRO A N 1
ATOM 8541 C CA . PRO A 1 1079 ? 31.355 11.884 -101.130 1.00 86.19 1079 PRO A CA 1
ATOM 8542 C C . PRO A 1 1079 ? 32.371 12.693 -100.324 1.00 86.19 1079 PRO A C 1
ATOM 8544 O O . PRO A 1 1079 ? 32.330 12.744 -99.095 1.00 86.19 1079 PRO A O 1
ATOM 8547 N N . PHE A 1 1080 ? 33.288 13.339 -101.037 1.00 85.00 1080 PHE A N 1
ATOM 8548 C CA . PHE A 1 1080 ? 34.042 14.465 -100.504 1.00 85.00 1080 PHE A CA 1
ATOM 8549 C C . PHE A 1 1080 ? 33.199 15.733 -100.635 1.00 85.00 1080 PHE A C 1
ATOM 8551 O O . PHE A 1 1080 ? 32.240 15.774 -101.406 1.00 85.00 1080 PHE A O 1
ATOM 8558 N N . ASN A 1 1081 ? 33.572 16.782 -99.907 1.00 85.69 1081 ASN A N 1
ATOM 8559 C CA . ASN A 1 1081 ? 32.951 18.088 -100.089 1.00 85.69 1081 ASN A CA 1
ATOM 8560 C C . ASN A 1 1081 ? 33.139 18.552 -101.549 1.00 85.69 1081 ASN A C 1
ATOM 8562 O O . ASN A 1 1081 ? 34.277 18.644 -102.021 1.00 85.69 1081 ASN A O 1
ATOM 8566 N N . GLN A 1 1082 ? 32.038 18.795 -102.261 1.00 83.56 1082 GLN A N 1
ATOM 8567 C CA . GLN A 1 1082 ? 32.031 19.262 -103.645 1.00 83.56 1082 GLN A CA 1
ATOM 8568 C C . GLN A 1 1082 ? 31.796 20.768 -103.656 1.00 83.56 1082 GLN A C 1
ATOM 8570 O O . GLN A 1 1082 ? 30.797 21.254 -103.132 1.00 83.56 1082 GLN A O 1
ATOM 8575 N N . LEU A 1 1083 ? 32.725 21.505 -104.263 1.00 85.69 1083 LEU A N 1
ATOM 8576 C CA . LEU A 1 1083 ? 32.662 22.956 -104.353 1.00 85.69 1083 LEU A CA 1
ATOM 8577 C C . LEU A 1 1083 ? 32.742 23.376 -105.819 1.00 85.69 1083 LEU A C 1
ATOM 8579 O O . LEU A 1 1083 ? 33.775 23.199 -106.467 1.00 85.69 1083 LEU A O 1
ATOM 8583 N N . ASP A 1 1084 ? 31.653 23.949 -106.322 1.00 84.62 1084 ASP A N 1
ATOM 8584 C CA . ASP A 1 1084 ? 31.614 24.526 -107.662 1.00 84.62 1084 ASP A CA 1
ATOM 8585 C C . ASP A 1 1084 ? 32.308 25.896 -107.650 1.00 84.62 1084 ASP A C 1
ATOM 8587 O O . ASP A 1 1084 ? 31.839 26.858 -107.040 1.00 84.62 1084 ASP A O 1
ATOM 8591 N N . VAL A 1 1085 ? 33.463 25.986 -108.320 1.00 85.06 1085 VAL A N 1
ATOM 8592 C CA . VAL A 1 1085 ? 34.229 27.232 -108.474 1.00 85.06 1085 VAL A CA 1
ATOM 8593 C C . VAL A 1 1085 ? 33.955 27.831 -109.852 1.00 85.06 1085 VAL A C 1
ATOM 8595 O O . VAL A 1 1085 ? 34.412 27.309 -110.869 1.00 85.06 1085 VAL A O 1
ATOM 8598 N N . HIS A 1 1086 ? 33.280 28.978 -109.898 1.00 83.00 1086 HIS A N 1
ATOM 8599 C CA . HIS A 1 1086 ? 33.172 29.781 -111.117 1.00 83.00 1086 HIS A CA 1
ATOM 8600 C C . HIS A 1 1086 ? 34.391 30.706 -111.238 1.00 83.00 1086 HIS A C 1
ATOM 8602 O O . HIS A 1 1086 ? 34.531 31.662 -110.479 1.00 83.00 1086 HIS A O 1
ATOM 8608 N N . ILE A 1 1087 ? 35.293 30.417 -112.182 1.00 82.00 1087 ILE A N 1
ATOM 8609 C CA . ILE A 1 1087 ? 36.476 31.249 -112.456 1.00 82.00 1087 ILE A CA 1
ATOM 8610 C C . ILE A 1 1087 ? 36.159 32.199 -113.618 1.00 82.00 1087 ILE A C 1
ATOM 8612 O O . ILE A 1 1087 ? 36.162 31.783 -114.778 1.00 82.00 1087 ILE A O 1
ATOM 8616 N N . GLU A 1 1088 ? 35.920 33.480 -113.331 1.00 77.00 1088 GLU A N 1
ATOM 8617 C CA . GLU A 1 1088 ? 35.843 34.520 -114.364 1.00 77.00 1088 GLU A CA 1
ATOM 8618 C C . GLU A 1 1088 ? 37.255 34.868 -114.872 1.00 77.00 1088 GLU A C 1
ATOM 8620 O O . GLU A 1 1088 ? 38.111 35.345 -114.127 1.00 77.00 1088 GLU A O 1
ATOM 8625 N N . ARG A 1 1089 ? 37.530 34.608 -116.159 1.00 69.25 1089 ARG A N 1
ATOM 8626 C CA . ARG A 1 1089 ? 38.746 35.086 -116.840 1.00 69.25 1089 ARG A CA 1
ATOM 8627 C C . ARG A 1 1089 ? 38.475 36.469 -117.438 1.00 69.25 1089 ARG A C 1
ATOM 8629 O O . ARG A 1 1089 ? 37.876 36.555 -118.506 1.00 69.25 1089 ARG A O 1
ATOM 8636 N N . GLU A 1 1090 ? 38.964 37.535 -116.804 1.00 62.25 1090 GLU A N 1
ATOM 8637 C CA . GLU A 1 1090 ? 39.066 38.845 -117.463 1.0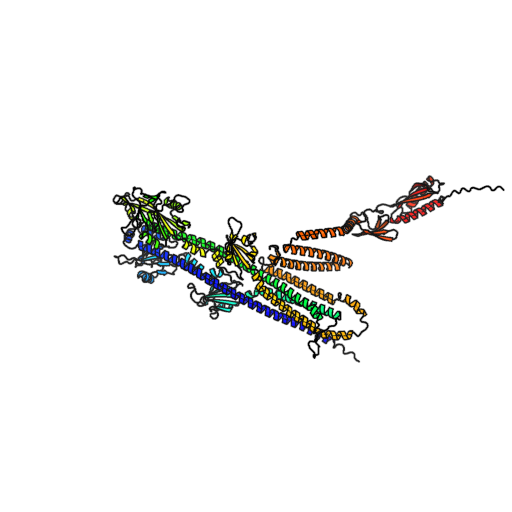0 62.25 1090 GLU A CA 1
ATOM 8638 C C . GLU A 1 1090 ? 40.077 38.764 -118.624 1.00 62.25 1090 GLU A C 1
ATOM 8640 O O . GLU A 1 1090 ? 41.273 38.517 -118.438 1.00 62.25 1090 GLU A O 1
ATOM 8645 N N . LEU A 1 1091 ? 39.581 38.940 -119.852 1.00 56.16 1091 LEU A N 1
ATOM 8646 C CA . LEU A 1 1091 ? 40.377 39.046 -121.074 1.00 56.16 1091 LEU A CA 1
ATOM 8647 C C . LEU A 1 1091 ? 41.234 40.323 -121.030 1.00 56.16 1091 LEU A C 1
ATOM 8649 O O . LEU A 1 1091 ? 40.721 41.427 -121.185 1.00 56.16 1091 LEU A O 1
ATOM 8653 N N . ARG A 1 1092 ? 42.556 40.182 -120.869 1.00 51.03 1092 ARG A N 1
ATOM 8654 C CA . ARG A 1 1092 ? 43.520 41.248 -121.195 1.00 51.03 1092 ARG A CA 1
ATOM 8655 C C . ARG A 1 1092 ? 43.732 41.302 -122.711 1.00 51.03 1092 ARG A C 1
ATOM 8657 O O . ARG A 1 1092 ? 44.478 40.482 -123.245 1.00 51.03 1092 ARG A O 1
ATOM 8664 N N . GLU A 1 1093 ? 43.154 42.295 -123.382 1.00 52.28 1093 GLU A N 1
ATOM 8665 C CA . GLU A 1 1093 ? 43.643 42.778 -124.679 1.00 52.28 1093 GLU A CA 1
ATOM 8666 C C . GLU A 1 1093 ? 44.404 44.102 -124.491 1.00 52.28 1093 GLU A C 1
ATOM 8668 O O . GLU A 1 1093 ? 43.852 45.061 -123.966 1.00 52.28 1093 GLU A O 1
ATOM 8673 N N . LYS A 1 1094 ? 45.687 44.052 -124.888 1.00 43.44 1094 LYS A N 1
ATOM 8674 C CA . LYS A 1 1094 ? 46.710 45.098 -125.121 1.00 43.44 1094 LYS A CA 1
ATOM 8675 C C . LYS A 1 1094 ? 46.667 46.424 -124.360 1.00 43.44 1094 LYS A C 1
ATOM 8677 O O . LYS A 1 1094 ? 45.838 47.291 -124.703 1.00 43.44 1094 LYS A O 1
#